Protein AF-0000000066242157 (afdb_homodimer)

Nearest PDB structures (foldseek):
  1evu-assembly1_B  TM=9.072E-01  e=3.079E-73  Homo sapiens
  1qrk-assembly1_A  TM=9.065E-01  e=4.797E-72  Homo sapiens
  8cte-assembly1_X  TM=8.719E-01  e=2.193E-64  Homo sapiens
  8csl-assembly1_X  TM=8.650E-01  e=8.212E-64  Homo sapiens
  7tw1-assembly1_E  TM=8.596E-01  e=1.092E-62  Homo sapiens

Secondary structure (DSSP, 8-state):
------SEEEEE--HHHHHHHTT-TTT-SSSEEEETTS-EEEEEEESSPPPTT-EEEEEEEETTTT-EEEEEBSS---TTS-EEEEEEETTEEEEEEE--TTPPPEEEEEEEEEE-TTS-EEEEEEEEEEEEE--TT-TTSTT----HHHHIIIII--EEEEEEEETTEEEEEEEE--TTSTTHHHHHHHHHHTSHHHHH-HHHHHHHTT-HHHHHHHHHHHHB-TTSS-SEEE--SS--TTS--GGG--BSHHHHHHHHHTTSPPEEEE-HHHHHHHHHHHHHHTT--EEEEEEEEEEE-SSSSSEEEEEE-TT--B---SSS--EEEEEEEEEEEEE--TTS-TT--EEEEE--S--SEETTEE----EEHHHHHHT-TTSTTTHHHHHHHHH-EEEEEEE-TTS-EEEEEEESSSSSEEEEEE-TTSSSEEE-HHHHSSPTT-HHHHHHHHHTT-------S------SEEEEEEE--PBTTS-EEEEEEEEE-SSS-EEEEEEEEEEEE-TT--EEEEEEEEEEEEEE-TT-EEEEEEEEPHHHHTTT--TT-EEEEEEEEE-TTSSS-EEEEEEEEPB----EEE--S-EETTS-EEEEEEEE--SSS-B-S-EEEEEETTTEEEEEEEPPS-B-TT-EEEEEEEE---S-EEEEEEEEEE-SS---EEEEEEEEEEP------------/------SEEEEE--HHHHHHHTT-TTT-SSSEEEETTS-EEEEEEESSPPPTT-EEEEEEEETTTT-EEEEEBSS---TTS-EEEEEEETTEEEEEEE--TTPPPEEEEEEEEEE-TTS-EEEEEEEEEEEEE--TT-TTSTT----HHHHIIIII--EEEEEEEETTEEEEEEEE--TTSTTHHHHHHHHHHTSHHHHH-HHHHHHHTT-HHHHHHHHHHHHB-TTSS-SEEE--SS--TTS--GGG--BSHHHHHHHHHTTSPPEEEE-HHHHHHHHHHHHHHTT--EEEEEEEEEEE-SSSSSEEEEEE-TT--B---SSS--EEEEEEEEEEEEE--TTS-TT--EEEEE--S--SEETTEE----EEHHHHHHT-TTSTTTHHHHHHHHH-EEEEEEE-TTS-EEEEEEESSSSSEEEEEE-TTSSSEEE-HHHHSSPTT-HHHHHHHHHTT-------S------SEEEEEEE--PBTTS-EEEEEEEEE-SSS-EEEEEEEEEEEE-TT--EEEEEEEEEEEEEE-TT-EEEEEEEEPHHHHTTT--TT-EEEEEEEEE-TTSSS-EEEEEEEEPB----EEE--S-EETTS-EEEEEEEE--SSS-B-S-EEEEEETTTEEEEEEEPPS-B-TT-EEEEEEEE---S-EEEEEEEEEE-SS---EEEEEEEEEE-------------

Radius of gyration: 39.19 Å; Cα contacts (8 Å, |Δi|>4): 3534; chains: 2; bounding box: 89×126×99 Å

pLDDT: mean 89.73, std 12.66, range [21.56, 98.94]

Organism: Pagrus major (NCBI:txid143350)

Sequence (1390 aa):
MASYKGLIVDVNGRSHENNLAHRTREIDRERLIVRRGQPFSITLQCSDSLPPKHHLELVLHLGKRDEVVIKVQKEHGARDKWWFNQQGAQDEILLTLHSPANAVIGHYRLAVLVMSPDGHIVERADKISFHMLFNPWCRDDMVYLPDESKLQEYVMNEDGVIYMGTWDYIRSIPWNYGQFEDYVMDICFEVLDNSPAALKNSEMDIEHRSDPVYVGRTITAMVNSNGDRGVLTGRWEEPYTDGVAPYRWTGSVPILQQWSKAGVRPVKYGQCWVFAAVACTVLRCLGIPTRPITNFASAHDVDGNLSVDFLLNERLESLDSRQRSDSSWNFHCWVESWMSREDLPEGNDGWQVLDPTPQELSDGEFCCGPCPVAAIKEGNLGVKYDAPFVFAEVNADTIYWIVQKDGQRRKITEDHASVGKNISTKSVYGNHREDVTLHYKYPEGSQKEREVYKKAGRRVTEPSNEIAEQGRLQLSIKHAQPVFGTDFDVIVEVKNEGGRDAHAQLTMLAMAVTYNSLRRGECQRKTISVTVPAHKAHKEVMRLHYDDYVRCVSEHHLIRVKALLDAPGENGPIMTVANIPLSTPELLVQVPGKAVVWEPLTAYVSFTNPLPVPLKGGVFTLEGAGLLSATQIHVNGAVAPSGKVSVKLSFSPMRTGVRKLLVDFDSDRLKDVKGVTTVVVHKKYRSLITGLHTDMASYKGLIVDVNGRSHENNLAHRTREIDRERLIVRRGQPFSITLQCSDSLPPKHHLELVLHLGKRDEVVIKVQKEHGARDKWWFNQQGAQDEILLTLHSPANAVIGHYRLAVLVMSPDGHIVERADKISFHMLFNPWCRDDMVYLPDESKLQEYVMNEDGVIYMGTWDYIRSIPWNYGQFEDYVMDICFEVLDNSPAALKNSEMDIEHRSDPVYVGRTITAMVNSNGDRGVLTGRWEEPYTDGVAPYRWTGSVPILQQWSKAGVRPVKYGQCWVFAAVACTVLRCLGIPTRPITNFASAHDVDGNLSVDFLLNERLESLDSRQRSDSSWNFHCWVESWMSREDLPEGNDGWQVLDPTPQELSDGEFCCGPCPVAAIKEGNLGVKYDAPFVFAEVNADTIYWIVQKDGQRRKITEDHASVGKNISTKSVYGNHREDVTLHYKYPEGSQKEREVYKKAGRRVTEPSNEIAEQGRLQLSIKHAQPVFGTDFDVIVEVKNEGGRDAHAQLTMLAMAVTYNSLRRGECQRKTISVTVPAHKAHKEVMRLHYDDYVRCVSEHHLIRVKALLDAPGENGPIMTVANIPLSTPELLVQVPGKAVVWEPLTAYVSFTNPLPVPLKGGVFTLEGAGLLSATQIHVNGAVAPSGKVSVKLSFSPMRTGVRKLLVDFDSDRLKDVKGVTTVVVHKKYRSLITGLHTD

InterPro domains:
  IPR001102 Transglutaminase, N-terminal [PF00868] (11-113)
  IPR002931 Transglutaminase-like [PF01841] (268-356)
  IPR002931 Transglutaminase-like [SM00460] (264-358)
  IPR008958 Transglutaminase, C-terminal [PF00927] (585-682)
  IPR013783 Immunoglobulin-like fold [G3DSA:2.60.40.10] (1-142)
  IPR013783 Immunoglobulin-like fold [G3DSA:2.60.40.10] (473-585)
  IPR013783 Immunoglobulin-like fold [G3DSA:2.60.40.10] (586-682)
  IPR013808 Transglutaminase, active site [PS00547] (270-287)
  IPR014756 Immunoglobulin E-set [SSF81296] (8-140)
  IPR023608 Protein-glutamine gamma-glutamyltransferase, animal [PIRSF000459] (10-684)
  IPR036238 Transglutaminase, C-terminal domain superfamily [SSF49309] (473-582)
  IPR036238 Transglutaminase, C-terminal domain superfamily [SSF49309] (585-683)
  IPR036985 Transglutaminase-like superfamily [G3DSA:3.90.260.10] (143-472)
  IPR038765 Papain-like cysteine peptidase superfamily [SSF54001] (141-459)
  IPR050779 Protein-glutamine gamma-glutamyltransferases [PTHR11590] (9-683)

Structure (mmCIF, N/CA/C/O backbone):
data_AF-0000000066242157-model_v1
#
loop_
_entity.id
_entity.type
_entity.pdbx_description
1 polymer 'Protein-glutamine gamma-glutamyltransferase 2'
#
loop_
_atom_site.group_PDB
_atom_site.id
_atom_site.type_symbol
_atom_site.label_atom_id
_atom_site.label_alt_id
_atom_site.label_comp_id
_atom_site.label_asym_id
_atom_site.label_entity_id
_atom_site.label_seq_id
_atom_site.pdbx_PDB_ins_code
_atom_site.Cartn_x
_atom_site.Cartn_y
_atom_site.Cartn_z
_atom_site.occupancy
_atom_site.B_iso_or_equiv
_atom_site.auth_seq_id
_atom_site.auth_comp_id
_atom_site.auth_asym_id
_atom_site.auth_atom_id
_atom_site.pdbx_PDB_model_num
ATOM 1 N N . MET A 1 1 ? -14.719 -34.969 39.375 1 22.05 1 MET A N 1
ATOM 2 C CA . MET A 1 1 ? -15.156 -33.875 38.5 1 22.05 1 MET A CA 1
ATOM 3 C C . MET A 1 1 ? -14.094 -33.594 37.438 1 22.05 1 MET A C 1
ATOM 5 O O . MET A 1 1 ? -13 -33.125 37.781 1 22.05 1 MET A O 1
ATOM 9 N N . ALA A 1 2 ? -13.969 -34.438 36.531 1 31.84 2 ALA A N 1
ATOM 10 C CA . ALA A 1 2 ? -12.969 -34.438 35.469 1 31.84 2 ALA A CA 1
ATOM 11 C C . ALA A 1 2 ? -12.805 -33.062 34.812 1 31.84 2 ALA A C 1
ATOM 13 O O . ALA A 1 2 ? -13.789 -32.469 34.375 1 31.84 2 ALA A O 1
ATOM 14 N N . SER A 1 3 ? -12.031 -32.219 35.188 1 35.94 3 SER A N 1
ATOM 15 C CA . SER A 1 3 ? -11.719 -30.859 34.781 1 35.94 3 SER A CA 1
ATOM 16 C C . SER A 1 3 ? -11.664 -30.719 33.281 1 35.94 3 SER A C 1
ATOM 18 O O . SER A 1 3 ? -10.859 -31.391 32.625 1 35.94 3 SER A O 1
ATOM 20 N N . TYR A 1 4 ? -12.711 -30.625 32.5 1 39.16 4 TYR A N 1
ATOM 21 C CA . TYR A 1 4 ? -12.977 -30.484 31.062 1 39.16 4 TYR A CA 1
ATOM 22 C C . TYR A 1 4 ? -12.07 -29.422 30.453 1 39.16 4 TYR A C 1
ATOM 24 O O . TYR A 1 4 ? -12.234 -28.219 30.719 1 39.16 4 TYR A O 1
ATOM 32 N N . LYS A 1 5 ? -10.859 -29.641 30.328 1 54.47 5 LYS A N 1
ATOM 33 C CA . LYS A 1 5 ? -9.945 -28.75 29.609 1 54.47 5 LYS A CA 1
ATOM 34 C C . LYS A 1 5 ? -10.438 -28.469 28.203 1 54.47 5 LYS A C 1
ATOM 36 O O . LYS A 1 5 ? -10.656 -29.391 27.422 1 54.47 5 LYS A O 1
ATOM 41 N N . GLY A 1 6 ? -11.172 -27.281 27.812 1 72.38 6 GLY A N 1
ATOM 42 C CA . GLY A 1 6 ? -11.781 -26.812 26.578 1 72.38 6 GLY A CA 1
ATOM 43 C C . GLY A 1 6 ? -10.914 -27.062 25.359 1 72.38 6 GLY A C 1
ATOM 44 O O . GLY A 1 6 ? -9.719 -27.312 25.484 1 72.38 6 GLY A O 1
ATOM 45 N N . LEU A 1 7 ? -11.523 -27.359 24.219 1 83.5 7 LEU A N 1
ATOM 46 C CA . LEU A 1 7 ? -10.859 -27.625 22.938 1 83.5 7 LEU A CA 1
ATOM 47 C C . LEU A 1 7 ? -9.891 -26.5 22.594 1 83.5 7 LEU A C 1
ATOM 49 O O . LEU A 1 7 ? -8.75 -26.75 22.203 1 83.5 7 LEU A O 1
ATOM 53 N N . ILE A 1 8 ? -10.312 -25.266 22.891 1 88.81 8 ILE A N 1
ATOM 54 C CA . ILE A 1 8 ? -9.477 -24.109 22.594 1 88.81 8 ILE A CA 1
ATOM 55 C C . ILE A 1 8 ? -8.672 -23.719 23.828 1 88.81 8 ILE A C 1
ATOM 57 O O . ILE A 1 8 ? -9.242 -23.25 24.812 1 88.81 8 ILE A O 1
ATOM 61 N N . VAL A 1 9 ? -7.379 -23.812 23.75 1 85.75 9 VAL A N 1
ATOM 62 C CA . VAL A 1 9 ? -6.496 -23.578 24.891 1 85.75 9 VAL A CA 1
ATOM 63 C C . VAL A 1 9 ? -6.035 -22.125 24.906 1 85.75 9 VAL A C 1
ATOM 65 O O . VAL A 1 9 ? -5.879 -21.531 25.969 1 85.75 9 VAL A O 1
ATOM 68 N N . ASP A 1 10 ? -5.738 -21.609 23.734 1 87.56 10 ASP A N 1
ATOM 69 C CA . ASP A 1 10 ? -5.234 -20.234 23.625 1 87.56 10 ASP A CA 1
ATOM 70 C C . ASP A 1 10 ? -5.586 -19.641 22.266 1 87.56 10 ASP A C 1
ATOM 72 O O . ASP A 1 10 ? -5.859 -20.359 21.297 1 87.56 10 ASP A O 1
ATOM 76 N N . VAL A 1 11 ? -5.77 -18.375 22.375 1 89.62 11 VAL A N 1
ATOM 77 C CA . VAL A 1 11 ? -6.02 -17.625 21.141 1 89.62 11 VAL A CA 1
ATOM 78 C C . VAL A 1 11 ? -4.941 -16.562 20.953 1 89.62 11 VAL A C 1
ATOM 80 O O . VAL A 1 11 ? -4.684 -15.766 21.844 1 89.62 11 VAL A O 1
ATOM 83 N N . ASN A 1 12 ? -4.242 -16.562 19.828 1 90.19 12 ASN A N 1
ATOM 84 C CA . ASN A 1 12 ? -3.205 -15.586 19.484 1 90.19 12 ASN A CA 1
ATOM 85 C C . ASN A 1 12 ? -3.635 -14.68 18.344 1 90.19 12 ASN A C 1
ATOM 87 O O . ASN A 1 12 ? -3.9 -15.148 17.234 1 90.19 12 ASN A O 1
ATOM 91 N N . GLY A 1 13 ? -3.668 -13.406 18.609 1 92.5 13 GLY A N 1
ATOM 92 C CA . GLY A 1 13 ? -4.098 -12.438 17.609 1 92.5 13 GLY A CA 1
ATOM 93 C C . GLY A 1 13 ? -3.043 -12.172 16.547 1 92.5 13 GLY A C 1
ATOM 94 O O . GLY A 1 13 ? -3.324 -11.523 15.539 1 92.5 13 GLY A O 1
ATOM 95 N N . ARG A 1 14 ? -1.891 -12.711 16.703 1 92.25 14 ARG A N 1
ATOM 96 C CA . ARG A 1 14 ? -0.788 -12.523 15.766 1 92.25 14 ARG A CA 1
ATOM 97 C C . ARG A 1 14 ? -0.559 -11.039 15.492 1 92.25 14 ARG A C 1
ATOM 99 O O . ARG A 1 14 ? -0.456 -10.625 14.328 1 92.25 14 ARG A O 1
ATOM 106 N N . SER A 1 15 ? -0.552 -10.25 16.516 1 93.94 15 SER A N 1
ATOM 107 C CA . SER A 1 15 ? -0.521 -8.789 16.422 1 93.94 15 SER A CA 1
ATOM 108 C C . SER A 1 15 ? 0.743 -8.312 15.711 1 93.94 15 SER A C 1
ATOM 110 O O . SER A 1 15 ? 0.701 -7.355 14.938 1 93.94 15 SER A O 1
ATOM 112 N N . HIS A 1 16 ? 1.865 -8.945 15.898 1 90.06 16 HIS A N 1
ATOM 113 C CA . HIS A 1 16 ? 3.113 -8.492 15.297 1 90.06 16 HIS A CA 1
ATOM 114 C C . HIS A 1 16 ? 3.049 -8.578 13.773 1 90.06 16 HIS A C 1
ATOM 116 O O . HIS A 1 16 ? 3.463 -7.648 13.078 1 90.06 16 HIS A O 1
ATOM 122 N N . GLU A 1 17 ? 2.512 -9.688 13.305 1 88.69 17 GLU A N 1
ATOM 123 C CA . GLU A 1 17 ? 2.424 -9.898 11.859 1 88.69 17 GLU A CA 1
ATOM 124 C C . GLU A 1 17 ? 1.304 -9.055 11.25 1 88.69 17 GLU A C 1
ATOM 126 O O . GLU A 1 17 ? 1.502 -8.398 10.227 1 88.69 17 GLU A O 1
ATOM 131 N N . ASN A 1 18 ? 0.165 -9.109 11.898 1 94.06 18 ASN A N 1
ATOM 132 C CA . ASN A 1 18 ? -0.991 -8.383 11.383 1 94.06 18 ASN A CA 1
ATOM 133 C C . ASN A 1 18 ? -0.751 -6.871 11.391 1 94.06 18 ASN A C 1
ATOM 135 O O . ASN A 1 18 ? -1.055 -6.188 10.414 1 94.06 18 ASN A O 1
ATOM 139 N N . ASN A 1 19 ? -0.19 -6.355 12.492 1 95.88 19 ASN A N 1
ATOM 140 C CA . ASN A 1 19 ? 0.022 -4.918 12.602 1 95.88 19 ASN A CA 1
ATOM 141 C C . ASN A 1 19 ? 1.02 -4.422 11.555 1 95.88 19 ASN A C 1
ATOM 143 O O . ASN A 1 19 ? 0.896 -3.301 11.055 1 95.88 19 ASN A O 1
ATOM 147 N N . LEU A 1 20 ? 2.008 -5.234 11.352 1 90.38 20 LEU A N 1
ATOM 148 C CA . LEU A 1 20 ? 2.967 -4.887 10.312 1 90.38 20 LEU A CA 1
ATOM 149 C C . LEU A 1 20 ? 2.287 -4.812 8.945 1 90.38 20 LEU A C 1
ATOM 151 O O . LEU A 1 20 ? 2.455 -3.834 8.219 1 90.38 20 LEU A O 1
ATOM 155 N N . ALA A 1 21 ? 1.48 -5.809 8.664 1 89.38 21 ALA A N 1
ATOM 156 C CA . ALA A 1 21 ? 0.808 -5.879 7.367 1 89.38 21 ALA A CA 1
ATOM 157 C C . ALA A 1 21 ? -0.203 -4.746 7.211 1 89.38 21 ALA A C 1
ATOM 159 O O . ALA A 1 21 ? -0.418 -4.246 6.105 1 89.38 21 ALA A O 1
ATOM 160 N N . HIS A 1 22 ? -0.773 -4.316 8.305 1 95 22 HIS A N 1
ATOM 161 C CA . HIS A 1 22 ? -1.831 -3.312 8.289 1 95 22 HIS A CA 1
ATOM 162 C C . HIS A 1 22 ? -1.271 -1.92 8.555 1 95 22 HIS A C 1
ATOM 164 O O . HIS A 1 22 ? -2.029 -0.953 8.664 1 95 22 HIS A O 1
ATOM 170 N N . ARG A 1 23 ? 0.067 -1.763 8.672 1 93.25 23 ARG A N 1
ATOM 171 C CA . ARG A 1 23 ? 0.747 -0.489 8.891 1 93.25 23 ARG A CA 1
ATOM 172 C C . ARG A 1 23 ? 0.278 0.172 10.18 1 93.25 23 ARG A C 1
ATOM 174 O O . ARG A 1 23 ? -0.032 1.365 10.195 1 93.25 23 ARG A O 1
ATOM 181 N N . THR A 1 24 ? 0.103 -0.595 11.203 1 97 24 THR A N 1
ATOM 182 C CA . THR A 1 24 ? -0.318 -0.078 12.5 1 97 24 THR A CA 1
ATOM 183 C C . THR A 1 24 ? 0.692 -0.448 13.586 1 97 24 THR A C 1
ATOM 185 O O . THR A 1 24 ? 0.427 -0.269 14.773 1 97 24 THR A O 1
ATOM 188 N N . ARG A 1 25 ? 1.852 -0.938 13.188 1 93.5 25 ARG A N 1
ATOM 189 C CA . ARG A 1 25 ? 2.867 -1.398 14.133 1 93.5 25 ARG A CA 1
ATOM 190 C C . ARG A 1 25 ? 3.322 -0.263 15.039 1 93.5 25 ARG A C 1
ATOM 192 O O . ARG A 1 25 ? 3.625 -0.486 16.219 1 93.5 25 ARG A O 1
ATOM 199 N N . GLU A 1 26 ? 3.344 0.993 14.523 1 93.19 26 GLU A N 1
ATOM 200 C CA . GLU A 1 26 ? 3.814 2.139 15.297 1 93.19 26 GLU A CA 1
ATOM 201 C C . GLU A 1 26 ? 2.809 2.527 16.375 1 93.19 26 GLU A C 1
ATOM 203 O O . GLU A 1 26 ? 3.162 3.197 17.344 1 93.19 26 GLU A O 1
ATOM 208 N N . ILE A 1 27 ? 1.578 2.152 16.172 1 96.31 27 ILE A N 1
ATOM 209 C CA . ILE A 1 27 ? 0.554 2.484 17.156 1 96.31 27 ILE A CA 1
ATOM 210 C C . ILE A 1 27 ? 0.722 1.602 18.391 1 96.31 27 ILE A C 1
ATOM 212 O O . ILE A 1 27 ? 0.689 2.092 19.531 1 96.31 27 ILE A O 1
ATOM 216 N N . ASP A 1 28 ? 0.834 0.31 18.078 1 93.19 28 ASP A N 1
ATOM 217 C CA . ASP A 1 28 ? 1.009 -0.687 19.125 1 93.19 28 ASP A CA 1
ATOM 218 C C . ASP A 1 28 ? 1.518 -2.008 18.562 1 93.19 28 ASP A C 1
ATOM 220 O O . ASP A 1 28 ? 1.103 -2.42 17.469 1 93.19 28 ASP A O 1
ATOM 224 N N . ARG A 1 29 ? 2.35 -2.711 19.234 1 87.81 29 ARG A N 1
ATOM 225 C CA . ARG A 1 29 ? 2.891 -3.971 18.75 1 87.81 29 ARG A CA 1
ATOM 226 C C . ARG A 1 29 ? 2.18 -5.16 19.375 1 87.81 29 ARG A C 1
ATOM 228 O O . ARG A 1 29 ? 2.111 -6.238 18.781 1 87.81 29 ARG A O 1
ATOM 235 N N . GLU A 1 30 ? 1.648 -4.941 20.562 1 91.69 30 GLU A N 1
ATOM 236 C CA . GLU A 1 30 ? 1.083 -6.059 21.312 1 91.69 30 GLU A CA 1
ATOM 237 C C . GLU A 1 30 ? -0.417 -6.184 21.062 1 91.69 30 GLU A C 1
ATOM 239 O O . GLU A 1 30 ? -0.933 -7.293 20.906 1 91.69 30 GLU A O 1
ATOM 244 N N . ARG A 1 31 ? -1.095 -5.18 21.016 1 95.81 31 ARG A N 1
ATOM 245 C CA . ARG A 1 31 ? -2.523 -5.215 20.719 1 95.81 31 ARG A CA 1
ATOM 246 C C . ARG A 1 31 ? -2.775 -5.305 19.219 1 95.81 31 ARG A C 1
ATOM 248 O O . ARG A 1 31 ? -2.082 -4.66 18.422 1 95.81 31 ARG A O 1
ATOM 255 N N . LEU A 1 32 ? -3.764 -6.02 18.891 1 97.25 32 LEU A N 1
ATOM 256 C CA . LEU A 1 32 ? -4.102 -6.199 17.484 1 97.25 32 LEU A CA 1
ATOM 257 C C . LEU A 1 32 ? -4.871 -4.996 16.953 1 97.25 32 LEU A C 1
ATOM 259 O O . LEU A 1 32 ? -5.941 -4.664 17.469 1 97.25 32 LEU A O 1
ATOM 263 N N . ILE A 1 33 ? -4.324 -4.301 16.016 1 98.44 33 ILE A N 1
ATOM 264 C CA . ILE A 1 33 ? -4.938 -3.16 15.336 1 98.44 33 ILE A CA 1
ATOM 265 C C . ILE A 1 33 ? -4.914 -3.383 13.828 1 98.44 33 ILE A C 1
ATOM 267 O O . ILE A 1 33 ? -3.842 -3.48 13.227 1 98.44 33 ILE A O 1
ATOM 271 N N . VAL A 1 34 ? -6.098 -3.439 13.219 1 98.06 34 VAL A N 1
ATOM 272 C CA . VAL A 1 34 ? -6.16 -3.783 11.805 1 98.06 34 VAL A CA 1
ATOM 273 C C . VAL A 1 34 ? -6.941 -2.713 11.047 1 98.06 34 VAL A C 1
ATOM 275 O O . VAL A 1 34 ? -7.621 -1.884 11.656 1 98.06 34 VAL A O 1
ATOM 278 N N . ARG A 1 35 ? -6.723 -2.672 9.789 1 98.19 35 ARG A N 1
ATOM 279 C CA . ARG A 1 35 ? -7.457 -1.769 8.914 1 98.19 35 ARG A CA 1
ATOM 280 C C . ARG A 1 35 ? -8.516 -2.521 8.117 1 98.19 35 ARG A C 1
ATOM 282 O O . ARG A 1 35 ? -8.281 -3.648 7.668 1 98.19 35 ARG A O 1
ATOM 289 N N . ARG A 1 36 ? -9.664 -1.933 7.988 1 97.69 36 ARG A N 1
ATOM 290 C CA . ARG A 1 36 ? -10.812 -2.58 7.371 1 97.69 36 ARG A CA 1
ATOM 291 C C . ARG A 1 36 ? -10.547 -2.881 5.898 1 97.69 36 ARG A C 1
ATOM 293 O O . ARG A 1 36 ? -9.734 -2.209 5.262 1 97.69 36 ARG A O 1
ATOM 300 N N . GLY A 1 37 ? -11.234 -3.875 5.359 1 94.44 37 GLY A N 1
ATOM 301 C CA . GLY A 1 37 ? -11.109 -4.25 3.961 1 94.44 37 GLY A CA 1
ATOM 302 C C . GLY A 1 37 ? -9.867 -5.078 3.672 1 94.44 37 GLY A C 1
ATOM 303 O O . GLY A 1 37 ? -9.648 -5.496 2.533 1 94.44 37 GLY A O 1
ATOM 304 N N . GLN A 1 38 ? -9.039 -5.305 4.57 1 93.44 38 GLN A N 1
ATOM 305 C CA . GLN A 1 38 ? -7.828 -6.109 4.453 1 93.44 38 GLN A CA 1
ATOM 306 C C . GLN A 1 38 ? -7.867 -7.301 5.406 1 93.44 38 GLN A C 1
ATOM 308 O O . GLN A 1 38 ? -8.148 -7.145 6.594 1 93.44 38 GLN A O 1
ATOM 313 N N . PRO A 1 39 ? -7.68 -8.523 4.914 1 91.88 39 PRO A N 1
ATOM 314 C CA . PRO A 1 39 ? -7.766 -9.711 5.766 1 91.88 39 PRO A CA 1
ATOM 315 C C . PRO A 1 39 ? -6.664 -9.758 6.82 1 91.88 39 PRO A C 1
ATOM 317 O O . PRO A 1 39 ? -5.594 -9.18 6.625 1 91.88 39 PRO A O 1
ATOM 320 N N . PHE A 1 40 ? -6.891 -10.406 7.91 1 93.88 40 PHE A N 1
ATOM 321 C CA . PHE A 1 40 ? -5.91 -10.664 8.961 1 93.88 40 PHE A CA 1
ATOM 322 C C . PHE A 1 40 ? -6.133 -12.039 9.578 1 93.88 40 PHE A C 1
ATOM 324 O O . PHE A 1 40 ? -7.223 -12.602 9.484 1 93.88 40 PHE A O 1
ATOM 331 N N . SER A 1 41 ? -5.121 -12.586 10.211 1 92.5 41 SER A N 1
ATOM 332 C CA . SER A 1 41 ? -5.176 -13.969 10.672 1 92.5 41 SER A CA 1
ATOM 333 C C . SER A 1 41 ? -5.023 -14.062 12.188 1 92.5 41 SER A C 1
ATOM 335 O O . SER A 1 41 ? -4.262 -13.297 12.781 1 92.5 41 SER A O 1
ATOM 337 N N . ILE A 1 42 ? -5.754 -14.953 12.734 1 93.75 42 ILE A N 1
ATOM 338 C CA . ILE A 1 42 ? -5.648 -15.305 14.148 1 93.75 42 ILE A CA 1
ATOM 339 C C . ILE A 1 42 ? -5.434 -16.812 14.281 1 93.75 42 ILE A C 1
ATOM 341 O O . ILE A 1 42 ? -5.879 -17.594 13.43 1 93.75 42 ILE A O 1
ATOM 345 N N . THR A 1 43 ? -4.715 -17.203 15.289 1 92.25 43 THR A N 1
ATOM 346 C CA . THR A 1 43 ? -4.469 -18.625 15.5 1 92.25 43 THR A CA 1
ATOM 347 C C . THR A 1 43 ? -5.152 -19.109 16.766 1 92.25 43 THR A C 1
ATOM 349 O O . THR A 1 43 ? -5.086 -18.453 17.812 1 92.25 43 THR A O 1
ATOM 352 N N . LEU A 1 44 ? -5.812 -20.25 16.656 1 91.75 44 LEU A N 1
ATOM 353 C CA . LEU A 1 44 ? -6.395 -20.938 17.812 1 91.75 44 LEU A CA 1
ATOM 354 C C . LEU A 1 44 ? -5.547 -22.141 18.203 1 91.75 44 LEU A C 1
ATOM 356 O O . LEU A 1 44 ? -5.305 -23.031 17.391 1 91.75 44 LEU A O 1
ATOM 360 N N . GLN A 1 45 ? -5.066 -22.094 19.391 1 88.31 45 GLN A N 1
ATOM 361 C CA . GLN A 1 45 ? -4.398 -23.281 19.922 1 88.31 45 GLN A CA 1
ATOM 362 C C . GLN A 1 45 ? -5.406 -24.281 20.453 1 88.31 45 GLN A C 1
ATOM 364 O O . GLN A 1 45 ? -6.242 -23.953 21.297 1 88.31 45 GLN A O 1
ATOM 369 N N . CYS A 1 46 ? -5.344 -25.469 19.844 1 86.5 46 CYS A N 1
ATOM 370 C CA . CYS A 1 46 ? -6.309 -26.484 20.234 1 86.5 46 CYS A CA 1
ATOM 371 C C . CYS A 1 46 ? -5.621 -27.656 20.922 1 86.5 46 CYS A C 1
ATOM 373 O O . CYS A 1 46 ? -4.477 -27.984 20.609 1 86.5 46 CYS A O 1
ATOM 375 N N . SER A 1 47 ? -6.289 -28.203 21.969 1 83 47 SER A N 1
ATOM 376 C CA . SER A 1 47 ? -5.789 -29.391 22.656 1 83 47 SER A CA 1
ATOM 377 C C . SER A 1 47 ? -5.961 -30.625 21.781 1 83 47 SER A C 1
ATOM 379 O O . SER A 1 47 ? -5.152 -31.562 21.859 1 83 47 SER A O 1
ATOM 381 N N . ASP A 1 48 ? -7.023 -30.547 21.078 1 79.88 48 ASP A N 1
ATOM 382 C CA . ASP A 1 48 ? -7.355 -31.656 20.172 1 79.88 48 ASP A CA 1
ATOM 383 C C . ASP A 1 48 ? -7.988 -31.141 18.875 1 79.88 48 ASP A C 1
ATOM 385 O O . ASP A 1 48 ? -8.305 -29.953 18.766 1 79.88 48 ASP A O 1
ATOM 389 N N . SER A 1 49 ? -8.008 -32.062 17.922 1 78.12 49 SER A N 1
ATOM 390 C CA . SER A 1 49 ? -8.695 -31.703 16.688 1 78.12 49 SER A CA 1
ATOM 391 C C . SER A 1 49 ? -10.188 -31.5 16.922 1 78.12 49 SER A C 1
ATOM 393 O O . SER A 1 49 ? -10.75 -32.062 17.875 1 78.12 49 SER A O 1
ATOM 395 N N . LEU A 1 50 ? -10.734 -30.703 16.094 1 80.94 50 LEU A N 1
ATOM 396 C CA . LEU A 1 50 ? -12.18 -30.516 16.156 1 80.94 50 LEU A CA 1
ATOM 397 C C . LEU A 1 50 ? -12.914 -31.844 15.969 1 80.94 50 LEU A C 1
ATOM 399 O O . LEU A 1 50 ? -12.617 -32.594 15.039 1 80.94 50 LEU A O 1
ATOM 403 N N . PRO A 1 51 ? -13.781 -32.031 16.938 1 80.06 51 PRO A N 1
ATOM 404 C CA . PRO A 1 51 ? -14.555 -33.281 16.75 1 80.06 51 PRO A CA 1
ATOM 405 C C . PRO A 1 51 ? -15.273 -33.344 15.414 1 80.06 51 PRO A C 1
ATOM 407 O O . PRO A 1 51 ? -15.625 -32.281 14.852 1 80.06 51 PRO A O 1
ATOM 410 N N . PRO A 1 52 ? -15.438 -34.531 14.945 1 81.56 52 PRO A N 1
ATOM 411 C CA . PRO A 1 52 ? -16.078 -34.656 13.641 1 81.56 52 PRO A CA 1
ATOM 412 C C . PRO A 1 52 ? -17.422 -33.938 13.562 1 81.56 52 PRO A C 1
ATOM 414 O O . PRO A 1 52 ? -18.219 -34 14.508 1 81.56 52 PRO A O 1
ATOM 417 N N . LYS A 1 53 ? -17.781 -33.188 12.531 1 85.56 53 LYS A N 1
ATOM 418 C CA . LYS A 1 53 ? -19.016 -32.5 12.172 1 85.56 53 LYS A CA 1
ATOM 419 C C . LYS A 1 53 ? -19.188 -31.219 13.008 1 85.56 53 LYS A C 1
ATOM 421 O O . LYS A 1 53 ? -20.188 -30.516 12.859 1 85.56 53 LYS A O 1
ATOM 426 N N . HIS A 1 54 ? -18.281 -31.062 13.969 1 87.5 54 HIS A N 1
ATOM 427 C CA . HIS A 1 54 ? -18.297 -29.797 14.672 1 87.5 54 HIS A CA 1
ATOM 428 C C . HIS A 1 54 ? -17.719 -28.672 13.805 1 87.5 54 HIS A C 1
ATOM 430 O O . HIS A 1 54 ? -16.953 -28.938 12.867 1 87.5 54 HIS A O 1
ATOM 436 N N . HIS A 1 55 ? -18.234 -27.516 13.906 1 89.31 55 HIS A N 1
ATOM 437 C CA . HIS A 1 55 ? -17.734 -26.406 13.125 1 89.31 55 HIS A CA 1
ATOM 438 C C . HIS A 1 55 ? -17.578 -25.156 13.984 1 89.31 55 HIS A C 1
ATOM 440 O O . HIS A 1 55 ? -18.078 -25.109 15.109 1 89.31 55 HIS A O 1
ATOM 446 N N . LEU A 1 56 ? -16.875 -24.25 13.516 1 91.5 56 LEU A N 1
ATOM 447 C CA . LEU A 1 56 ? -16.641 -23 14.234 1 91.5 56 LEU A CA 1
ATOM 448 C C . LEU A 1 56 ? -17.578 -21.906 13.75 1 91.5 56 LEU A C 1
ATOM 450 O O . LEU A 1 56 ? -17.891 -21.828 12.562 1 91.5 56 LEU A O 1
ATOM 454 N N . GLU A 1 57 ? -18.094 -21.141 14.625 1 92.75 57 GLU A N 1
ATOM 455 C CA . GLU A 1 57 ? -18.781 -19.875 14.344 1 92.75 57 GLU A CA 1
ATOM 456 C C . GLU A 1 57 ? -18.078 -18.703 15.023 1 92.75 57 GLU A C 1
ATOM 458 O O . GLU A 1 57 ? -17.578 -18.844 16.141 1 92.75 57 GLU A O 1
ATOM 463 N N . LEU A 1 58 ? -18 -17.641 14.289 1 94.25 58 LEU A N 1
ATOM 464 C CA . LEU A 1 58 ? -17.359 -16.453 14.82 1 94.25 58 LEU A CA 1
ATOM 465 C C . LEU A 1 58 ? -18.391 -15.328 14.992 1 94.25 58 LEU A C 1
ATOM 467 O O . LEU A 1 58 ? -19.234 -15.109 14.117 1 94.25 58 LEU A O 1
ATOM 471 N N . VAL A 1 59 ? -18.375 -14.68 16.125 1 95.38 59 VAL A N 1
ATOM 472 C CA . VAL A 1 59 ? -19.25 -13.555 16.422 1 95.38 59 VAL A CA 1
ATOM 473 C C . VAL A 1 59 ? -18.422 -12.352 16.859 1 95.38 59 VAL A C 1
ATOM 475 O O . VAL A 1 59 ? -17.562 -12.469 17.734 1 95.38 59 VAL A O 1
ATOM 478 N N . LEU A 1 60 ? -18.672 -11.25 16.25 1 96.06 60 LEU A N 1
ATOM 479 C CA . LEU A 1 60 ? -18 -10.008 16.594 1 96.06 60 LEU A CA 1
ATOM 480 C C . LEU A 1 60 ? -18.906 -9.109 17.438 1 96.06 60 LEU A C 1
ATOM 482 O O . LEU A 1 60 ? -20.094 -8.953 17.125 1 96.06 60 LEU A O 1
ATOM 486 N N . HIS A 1 61 ? -18.359 -8.641 18.469 1 95.75 61 HIS A N 1
ATOM 487 C CA . HIS A 1 61 ? -19.016 -7.652 19.312 1 95.75 61 HIS A CA 1
ATOM 488 C C . HIS A 1 61 ? -18.344 -6.293 19.203 1 95.75 61 HIS A C 1
ATOM 490 O O . HIS A 1 61 ? -17.125 -6.191 19.312 1 95.75 61 HIS A O 1
ATOM 496 N N . LEU A 1 62 ? -19.141 -5.301 18.938 1 94.81 62 LEU A N 1
ATOM 497 C CA . LEU A 1 62 ? -18.625 -3.951 18.781 1 94.81 62 LEU A CA 1
ATOM 498 C C . LEU A 1 62 ? -19.172 -3.021 19.859 1 94.81 62 LEU A C 1
ATOM 500 O O . LEU A 1 62 ? -20.391 -3.021 20.109 1 94.81 62 LEU A O 1
ATOM 504 N N . GLY A 1 63 ? -18.344 -2.254 20.469 1 88.94 63 GLY A N 1
ATOM 505 C CA . GLY A 1 63 ? -18.734 -1.333 21.516 1 88.94 63 GLY A CA 1
ATOM 506 C C . GLY A 1 63 ? -18.391 -1.832 22.906 1 88.94 63 GLY A C 1
ATOM 507 O O . GLY A 1 63 ? -18.203 -3.033 23.109 1 88.94 63 GLY A O 1
ATOM 508 N N . LYS A 1 64 ? -18.328 -1.001 23.828 1 83.62 64 LYS A N 1
ATOM 509 C CA . LYS A 1 64 ? -17.984 -1.343 25.203 1 83.62 64 LYS A CA 1
ATOM 510 C C . LYS A 1 64 ? -19.047 -2.24 25.844 1 83.62 64 LYS A C 1
ATOM 512 O O . LYS A 1 64 ? -18.734 -3.084 26.672 1 83.62 64 LYS A O 1
ATOM 517 N N . ARG A 1 65 ? -20.297 -2.148 25.391 1 85.81 65 ARG A N 1
ATOM 518 C CA . ARG A 1 65 ? -21.391 -2.928 25.938 1 85.81 65 ARG A CA 1
ATOM 519 C C . ARG A 1 65 ? -21.922 -3.928 24.906 1 85.81 65 ARG A C 1
ATOM 521 O O . ARG A 1 65 ? -23.078 -4.34 24.969 1 85.81 65 ARG A O 1
ATOM 528 N N . ASP A 1 66 ? -21.109 -4.145 23.922 1 87.62 66 ASP A N 1
ATOM 529 C CA . ASP A 1 66 ? -21.5 -5.055 22.844 1 87.62 66 ASP A CA 1
ATOM 530 C C . ASP A 1 66 ? -22.766 -4.574 22.141 1 87.62 66 ASP A C 1
ATOM 532 O O . ASP A 1 66 ? -23.703 -5.352 21.938 1 87.62 66 ASP A O 1
ATOM 536 N N . GLU A 1 67 ? -22.828 -3.342 21.844 1 85.88 67 GLU A N 1
ATOM 537 C CA . GLU A 1 67 ? -23.984 -2.695 21.266 1 85.88 67 GLU A CA 1
ATOM 538 C C . GLU A 1 67 ? -24.344 -3.318 19.906 1 85.88 67 GLU A C 1
ATOM 540 O O . GLU A 1 67 ? -25.516 -3.48 19.594 1 85.88 67 GLU A O 1
ATOM 545 N N . VAL A 1 68 ? -23.312 -3.631 19.188 1 88.06 68 VAL A N 1
ATOM 546 C CA . VAL A 1 68 ? -23.516 -4.184 17.859 1 88.06 68 VAL A CA 1
ATOM 547 C C . VAL A 1 68 ? -22.906 -5.586 17.781 1 88.06 68 VAL A C 1
ATOM 549 O O . VAL A 1 68 ? -21.781 -5.809 18.203 1 88.06 68 VAL A O 1
ATOM 552 N N . VAL A 1 69 ? -23.688 -6.527 17.297 1 93.56 69 VAL A N 1
ATOM 553 C CA . VAL A 1 69 ? -23.25 -7.914 17.172 1 93.56 69 VAL A CA 1
ATOM 554 C C . VAL A 1 69 ? -23.281 -8.32 15.695 1 93.56 69 VAL A C 1
ATOM 556 O O . VAL A 1 69 ? -24.266 -8.117 15 1 93.56 69 VAL A O 1
ATOM 559 N N . ILE A 1 70 ? -22.156 -8.836 15.227 1 92.81 70 ILE A N 1
ATOM 560 C CA . ILE A 1 70 ? -22.031 -9.234 13.828 1 92.81 70 ILE A CA 1
ATOM 561 C C . ILE A 1 70 ? -21.656 -10.711 13.75 1 92.81 70 ILE A C 1
ATOM 563 O O . ILE A 1 70 ? -20.656 -11.141 14.328 1 92.81 70 ILE A O 1
ATOM 567 N N . LYS A 1 71 ? -22.375 -11.469 13.062 1 91.31 71 LYS A N 1
ATOM 568 C CA . LYS A 1 71 ? -22.031 -12.859 12.781 1 91.31 71 LYS A CA 1
ATOM 569 C C . LYS A 1 71 ? -21.141 -12.961 11.547 1 91.31 71 LYS A C 1
ATOM 571 O O . LYS A 1 71 ? -21.469 -12.422 10.492 1 91.31 71 LYS A O 1
ATOM 576 N N . VAL A 1 72 ? -20 -13.648 11.688 1 91.44 72 VAL A N 1
ATOM 577 C CA . VAL A 1 72 ? -19.047 -13.797 10.594 1 91.44 72 VAL A CA 1
ATOM 578 C C . VAL A 1 72 ? -19.406 -15.031 9.766 1 91.44 72 VAL A C 1
ATOM 580 O O . VAL A 1 72 ? -19.578 -16.125 10.312 1 91.44 72 VAL A O 1
ATOM 583 N N . GLN A 1 73 ? -19.406 -14.938 8.477 1 85.69 73 GLN A N 1
ATOM 584 C CA . GLN A 1 73 ? -19.812 -16.031 7.602 1 85.69 73 GLN A CA 1
ATOM 585 C C . GLN A 1 73 ? -18.641 -16.984 7.32 1 85.69 73 GLN A C 1
ATOM 587 O O . GLN A 1 73 ? -17.484 -16.562 7.375 1 85.69 73 GLN A O 1
ATOM 592 N N . LYS A 1 74 ? -18.797 -18.344 7.016 1 77.62 74 LYS A N 1
ATOM 593 C CA . LYS A 1 74 ? -17.766 -19.359 6.793 1 77.62 74 LYS A CA 1
ATOM 594 C C . LYS A 1 74 ? -17.25 -19.312 5.359 1 77.62 74 LYS A C 1
ATOM 596 O O . LYS A 1 74 ? -16.141 -19.766 5.082 1 77.62 74 LYS A O 1
ATOM 601 N N . GLU A 1 75 ? -17.891 -18.859 4.512 1 69.88 75 GLU A N 1
ATOM 602 C CA . GLU A 1 75 ?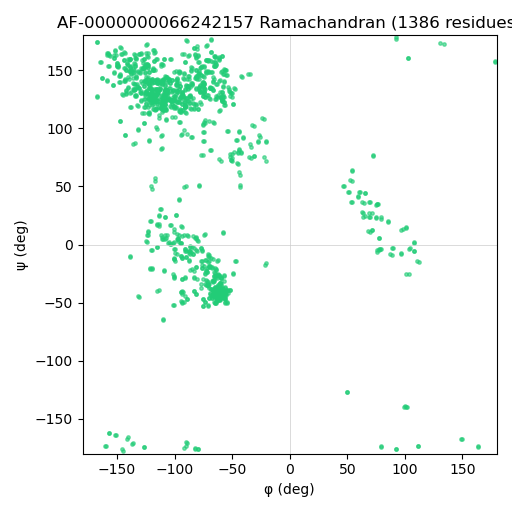 -17.328 -18.891 3.166 1 69.88 75 GLU A CA 1
ATOM 603 C C . GLU A 1 75 ? -17.594 -17.578 2.434 1 69.88 75 GLU A C 1
ATOM 605 O O . GLU A 1 75 ? -18.375 -16.75 2.895 1 69.88 75 GLU A O 1
ATOM 610 N N . HIS A 1 76 ? -16.656 -17.5 1.385 1 63.53 76 HIS A N 1
ATOM 611 C CA . HIS A 1 76 ? -16.625 -16.25 0.624 1 63.53 76 HIS A CA 1
ATOM 612 C C . HIS A 1 76 ? -18.031 -15.734 0.363 1 63.53 76 HIS A C 1
ATOM 614 O O . HIS A 1 76 ? -18.859 -16.438 -0.226 1 63.53 76 HIS A O 1
ATOM 620 N N . GLY A 1 77 ? -18.438 -14.898 1.277 1 59.25 77 GLY A N 1
ATOM 621 C CA . GLY A 1 77 ? -19.75 -14.281 1.156 1 59.25 77 GLY A CA 1
ATOM 622 C C . GLY A 1 77 ? -19.766 -13.07 0.25 1 59.25 77 GLY A C 1
ATOM 623 O O . GLY A 1 77 ? -18.766 -12.773 -0.415 1 59.25 77 GLY A O 1
ATOM 624 N N . ALA A 1 78 ? -20.844 -12.461 0.19 1 60.53 78 ALA A N 1
ATOM 625 C CA . ALA A 1 78 ? -21.109 -11.227 -0.542 1 60.53 78 ALA A CA 1
ATOM 626 C C . ALA A 1 78 ? -20.141 -10.125 -0.124 1 60.53 78 ALA A C 1
ATOM 628 O O . ALA A 1 78 ? -19.562 -10.172 0.966 1 60.53 78 ALA A O 1
ATOM 629 N N . ARG A 1 79 ? -19.75 -9.266 -0.991 1 67.06 79 ARG A N 1
ATOM 630 C CA . ARG A 1 79 ? -18.797 -8.164 -0.888 1 67.06 79 ARG A CA 1
ATOM 631 C C . ARG A 1 79 ? -19.062 -7.328 0.362 1 67.06 79 ARG A C 1
ATOM 633 O O . ARG A 1 79 ? -18.141 -6.75 0.934 1 67.06 79 ARG A O 1
ATOM 640 N N . ASP A 1 80 ? -20.094 -7.434 0.992 1 79.38 80 ASP A N 1
ATOM 641 C CA . ASP A 1 80 ? -20.422 -6.461 2.031 1 79.38 80 ASP A CA 1
ATOM 642 C C . ASP A 1 80 ? -20.594 -7.141 3.387 1 79.38 80 ASP A C 1
ATOM 644 O O . ASP A 1 80 ? -21.172 -6.566 4.309 1 79.38 80 ASP A O 1
ATOM 648 N N . LYS A 1 81 ? -20.031 -8.336 3.51 1 88.94 81 LYS A N 1
ATOM 649 C CA . LYS A 1 81 ? -20.203 -9.023 4.785 1 88.94 81 LYS A CA 1
ATOM 650 C C . LYS A 1 81 ? -18.875 -9.617 5.273 1 88.94 81 LYS A C 1
ATOM 652 O O . LYS A 1 81 ? -17.969 -9.867 4.473 1 88.94 81 LYS A O 1
ATOM 657 N N . TRP A 1 82 ? -18.859 -9.742 6.645 1 93.62 82 TRP A N 1
ATOM 658 C CA . TRP A 1 82 ? -17.719 -10.414 7.262 1 93.62 82 TRP A CA 1
ATOM 659 C C . TRP A 1 82 ? -17.719 -11.906 6.938 1 93.62 82 TRP A C 1
ATOM 661 O O . TRP A 1 82 ? -18.781 -12.539 6.922 1 93.62 82 TRP A O 1
ATOM 671 N N . TRP A 1 83 ? -16.594 -12.391 6.602 1 92.81 83 TRP A N 1
ATOM 672 C CA . TRP A 1 83 ? -16.469 -13.836 6.438 1 92.81 83 TRP A CA 1
ATOM 673 C C . TRP A 1 83 ? -15.086 -14.312 6.852 1 92.81 83 TRP A C 1
ATOM 675 O O . TRP A 1 83 ? -14.211 -13.5 7.156 1 92.81 83 TRP A O 1
ATOM 685 N N . PHE A 1 84 ? -14.922 -15.625 7.074 1 91.44 84 PHE A N 1
ATOM 686 C CA . PHE A 1 84 ? -13.625 -16.156 7.477 1 91.44 84 PHE A CA 1
ATOM 687 C C . PHE A 1 84 ? -13.375 -17.516 6.848 1 91.44 84 PHE A C 1
ATOM 689 O O . PHE A 1 84 ? -14.305 -18.172 6.375 1 91.44 84 PHE A O 1
ATOM 696 N N . ASN A 1 85 ? -12.188 -17.812 6.652 1 88.06 85 ASN A N 1
ATOM 697 C CA . ASN A 1 85 ? -11.75 -19.156 6.289 1 88.06 85 ASN A CA 1
ATOM 698 C C . ASN A 1 85 ? -10.797 -19.734 7.336 1 88.06 85 ASN A C 1
ATOM 700 O O . ASN A 1 85 ? -10.227 -19 8.133 1 88.06 85 ASN A O 1
ATOM 704 N N . GLN A 1 86 ? -10.812 -21.047 7.453 1 87.5 86 GLN A N 1
ATOM 705 C CA . GLN A 1 86 ? -9.969 -21.719 8.438 1 87.5 86 GLN A CA 1
ATOM 706 C C . GLN A 1 86 ? -9.047 -22.734 7.777 1 87.5 86 GLN A C 1
ATOM 708 O O . GLN A 1 86 ? -9.414 -23.344 6.773 1 87.5 86 GLN A O 1
ATOM 713 N N . GLN A 1 87 ? -7.895 -22.797 8.297 1 83.25 87 GLN A N 1
ATOM 714 C CA . GLN A 1 87 ? -6.898 -23.781 7.867 1 83.25 87 GLN A CA 1
ATOM 715 C C . GLN A 1 87 ? -6.246 -24.469 9.062 1 83.25 87 GLN A C 1
ATOM 717 O O . GLN A 1 87 ? -5.828 -23.797 10.016 1 83.25 87 GLN A O 1
ATOM 722 N N . GLY A 1 88 ? -6.266 -25.797 9 1 81.56 88 GLY A N 1
ATOM 723 C CA . GLY A 1 88 ? -5.586 -26.531 10.062 1 81.56 88 GLY A CA 1
ATOM 724 C C . GLY A 1 88 ? -4.074 -26.5 9.938 1 81.56 88 GLY A C 1
ATOM 725 O O . GLY A 1 88 ? -3.537 -26.547 8.836 1 81.56 88 GLY A O 1
ATOM 726 N N . ALA A 1 89 ? -3.412 -26.172 11.055 1 78.5 89 ALA A N 1
ATOM 727 C CA . ALA A 1 89 ? -1.953 -26.203 11.117 1 78.5 89 ALA A CA 1
ATOM 728 C C . ALA A 1 89 ? -1.475 -26.797 12.445 1 78.5 89 ALA A C 1
ATOM 730 O O . ALA A 1 89 ? -1.638 -26.172 13.5 1 78.5 89 ALA A O 1
ATOM 731 N N . GLN A 1 90 ? -0.762 -27.891 12.336 1 79.81 90 GLN A N 1
ATOM 732 C CA . GLN A 1 90 ? -0.31 -28.531 13.57 1 79.81 90 GLN A CA 1
ATOM 733 C C . GLN A 1 90 ? -1.463 -28.703 14.555 1 79.81 90 GLN A C 1
ATOM 735 O O . GLN A 1 90 ? -2.461 -29.359 14.242 1 79.81 90 GLN A O 1
ATOM 740 N N . ASP A 1 91 ? -1.227 -28.203 15.75 1 79.94 91 ASP A N 1
ATOM 741 C CA . ASP A 1 91 ? -2.248 -28.219 16.797 1 79.94 91 ASP A CA 1
ATOM 742 C C . ASP A 1 91 ? -2.953 -26.859 16.891 1 79.94 91 ASP A C 1
ATOM 744 O O . ASP A 1 91 ? -3.4 -26.469 17.969 1 79.94 91 ASP A O 1
ATOM 748 N N . GLU A 1 92 ? -2.873 -26.234 15.703 1 88 92 GLU A N 1
ATOM 749 C CA . GLU A 1 92 ? -3.492 -24.906 15.672 1 88 92 GLU A CA 1
ATOM 750 C C . GLU A 1 92 ? -4.453 -24.781 14.492 1 88 92 GLU A C 1
ATOM 752 O O . GLU A 1 92 ? -4.414 -25.578 13.562 1 88 92 GLU A O 1
ATOM 757 N N . ILE A 1 93 ? -5.414 -23.953 14.68 1 88.94 93 ILE A N 1
ATOM 758 C CA . ILE A 1 93 ? -6.293 -23.562 13.578 1 88.94 93 ILE A CA 1
ATOM 759 C C . ILE A 1 93 ? -6.02 -22.109 13.203 1 88.94 93 ILE A C 1
ATOM 761 O O . ILE A 1 93 ? -6.07 -21.219 14.055 1 88.94 93 ILE A O 1
ATOM 765 N N . LEU A 1 94 ? -5.637 -21.953 11.992 1 90.31 94 LEU A N 1
ATOM 766 C CA . LEU A 1 94 ? -5.457 -20.609 11.461 1 90.31 94 LEU A CA 1
ATOM 767 C C . LEU A 1 94 ? -6.77 -20.062 10.922 1 90.31 94 LEU A C 1
ATOM 769 O O . LEU A 1 94 ? -7.367 -20.641 10.016 1 90.31 94 LEU A O 1
ATOM 773 N N . LEU A 1 95 ? -7.23 -18.984 11.547 1 91.94 95 LEU A N 1
ATOM 774 C CA . LEU A 1 95 ? -8.43 -18.297 11.086 1 91.94 95 LEU A CA 1
ATOM 775 C C . LEU A 1 95 ? -8.07 -17.016 10.344 1 91.94 95 LEU A C 1
ATOM 777 O O . LEU A 1 95 ? -7.305 -16.188 10.852 1 91.94 95 LEU A O 1
ATOM 781 N N . THR A 1 96 ? -8.508 -16.875 9.148 1 91.62 96 THR A N 1
ATOM 782 C CA . THR A 1 96 ? -8.336 -15.641 8.398 1 91.62 96 THR A CA 1
ATOM 783 C C . THR A 1 96 ? -9.672 -14.906 8.266 1 91.62 96 THR A C 1
ATOM 785 O O . THR A 1 96 ? -10.617 -15.422 7.676 1 91.62 96 THR A O 1
ATOM 788 N N . LEU A 1 97 ? -9.703 -13.766 8.82 1 93.44 97 LEU A N 1
ATOM 789 C CA . LEU A 1 97 ? -10.93 -12.969 8.812 1 93.44 97 LEU A CA 1
ATOM 790 C C . LEU A 1 97 ? -10.883 -11.914 7.711 1 93.44 97 LEU A C 1
ATOM 792 O O . LEU A 1 97 ? -9.836 -11.289 7.484 1 93.44 97 LEU A O 1
ATOM 796 N N . HIS A 1 98 ? -12.062 -11.711 7.082 1 92.62 98 HIS A N 1
ATOM 797 C CA . HIS A 1 98 ? -12.234 -10.719 6.023 1 92.62 98 HIS A CA 1
ATOM 798 C C . HIS A 1 98 ? -13.328 -9.719 6.383 1 92.62 98 HIS A C 1
ATOM 800 O O . HIS A 1 98 ? -14.5 -10.086 6.492 1 92.62 98 HIS A O 1
ATOM 806 N N . SER A 1 99 ? -12.883 -8.516 6.57 1 94.69 99 SER A N 1
ATOM 807 C CA . SER A 1 99 ? -13.867 -7.469 6.801 1 94.69 99 SER A CA 1
ATOM 808 C C . SER A 1 99 ? -14.273 -6.793 5.492 1 94.69 99 SER A C 1
ATOM 810 O O . SER A 1 99 ? -13.484 -6.75 4.543 1 94.69 99 SER A O 1
ATOM 812 N N . PRO A 1 100 ? -15.555 -6.344 5.406 1 94.31 100 PRO A N 1
ATOM 813 C CA . PRO A 1 100 ? -15.875 -5.469 4.273 1 94.31 100 PRO A CA 1
ATOM 814 C C . PRO A 1 100 ? -15.125 -4.145 4.324 1 94.31 100 PRO A C 1
ATOM 816 O O . PRO A 1 100 ? -14.625 -3.752 5.383 1 94.31 100 PRO A O 1
ATOM 819 N N . ALA A 1 101 ? -15.031 -3.443 3.174 1 94.75 101 ALA A N 1
ATOM 820 C CA . ALA A 1 101 ? -14.305 -2.18 3.072 1 94.75 101 ALA A CA 1
ATOM 821 C C . ALA A 1 101 ? -15.031 -1.07 3.832 1 94.75 101 ALA A C 1
ATOM 823 O O . ALA A 1 101 ? -14.438 -0.036 4.145 1 94.75 101 ALA A O 1
ATOM 824 N N . ASN A 1 102 ? -16.328 -1.264 4.121 1 96.31 102 ASN A N 1
ATOM 825 C CA . ASN A 1 102 ? -17.094 -0.273 4.863 1 96.31 102 ASN A CA 1
ATOM 826 C C . ASN A 1 102 ? -17.406 -0.753 6.277 1 96.31 102 ASN A C 1
ATOM 828 O O . ASN A 1 102 ? -18.422 -0.37 6.855 1 96.31 102 ASN A O 1
ATOM 832 N N . ALA A 1 103 ? -16.578 -1.671 6.777 1 97.38 103 ALA A N 1
ATOM 833 C CA . ALA A 1 103 ? -16.766 -2.115 8.156 1 97.38 103 ALA A CA 1
ATOM 834 C C . ALA A 1 103 ? -16.688 -0.94 9.125 1 97.38 103 ALA A C 1
ATOM 836 O O . ALA A 1 103 ? -15.938 0.011 8.898 1 97.38 103 ALA A O 1
ATOM 837 N N . VAL A 1 104 ? -17.469 -1.022 10.211 1 97.88 104 VAL A N 1
ATOM 838 C CA . VAL A 1 104 ? -17.484 0.011 11.242 1 97.88 104 VAL A CA 1
ATOM 839 C C . VAL A 1 104 ? -16.125 0.045 11.953 1 97.88 104 VAL A C 1
ATOM 841 O O . VAL A 1 104 ? -15.547 -1.003 12.25 1 97.88 104 VAL A O 1
ATOM 844 N N . ILE A 1 105 ? -15.555 1.217 12.141 1 98.5 105 ILE A N 1
ATOM 845 C CA . ILE A 1 105 ? -14.305 1.31 12.891 1 98.5 105 ILE A CA 1
ATOM 846 C C . ILE A 1 105 ? -14.602 1.299 14.383 1 98.5 105 ILE A C 1
ATOM 848 O O . ILE A 1 105 ? -15.68 1.71 14.812 1 98.5 105 ILE A O 1
ATOM 852 N N . GLY A 1 106 ? -13.695 0.795 15.172 1 97.81 106 GLY A N 1
ATOM 853 C CA . GLY A 1 106 ? -13.891 0.763 16.609 1 97.81 106 GLY A CA 1
ATOM 854 C C . GLY A 1 106 ? -13.227 -0.423 17.281 1 97.81 106 GLY A C 1
ATOM 855 O O . GLY A 1 106 ? -12.312 -1.03 16.719 1 97.81 106 GLY A O 1
ATOM 856 N N . HIS A 1 107 ? -13.625 -0.585 18.516 1 96.69 107 HIS A N 1
ATOM 857 C CA . HIS A 1 107 ? -13.109 -1.675 19.344 1 96.69 107 HIS A CA 1
ATOM 858 C C . HIS A 1 107 ? -13.977 -2.922 19.219 1 96.69 107 HIS A C 1
ATOM 860 O O . HIS A 1 107 ? -15.172 -2.881 19.5 1 96.69 107 HIS A O 1
ATOM 866 N N . TYR A 1 108 ? -13.344 -4.023 18.719 1 96.75 108 TYR A N 1
ATOM 867 C CA . TYR A 1 108 ? -14.031 -5.285 18.484 1 96.75 108 TYR A CA 1
ATOM 868 C C . TYR A 1 108 ? -13.625 -6.328 19.531 1 96.75 108 TYR A C 1
ATOM 870 O O . TYR A 1 108 ? -12.477 -6.34 19.984 1 96.75 108 TYR A O 1
ATOM 878 N N . ARG A 1 109 ? -14.539 -7.121 19.891 1 96.06 109 ARG A N 1
ATOM 879 C CA . ARG A 1 109 ? -14.297 -8.367 20.609 1 96.06 109 ARG A CA 1
ATOM 880 C C . ARG A 1 109 ? -14.766 -9.57 19.797 1 96.06 109 ARG A C 1
ATOM 882 O O . ARG A 1 109 ? -15.898 -9.594 19.312 1 96.06 109 ARG A O 1
ATOM 889 N N . LEU A 1 110 ? -13.883 -10.516 19.594 1 95.44 110 LEU A N 1
ATOM 890 C CA . LEU A 1 110 ? -14.188 -11.703 18.812 1 95.44 110 LEU A CA 1
ATOM 891 C C . LEU A 1 110 ? -14.484 -12.891 19.703 1 95.44 110 LEU A C 1
ATOM 893 O O . LEU A 1 110 ? -13.703 -13.219 20.594 1 95.44 110 LEU A O 1
ATOM 897 N N . ALA A 1 111 ? -15.648 -13.484 19.516 1 94.5 111 ALA A N 1
ATOM 898 C CA . ALA A 1 111 ? -16.016 -14.75 20.172 1 94.5 111 ALA A CA 1
ATOM 899 C C . ALA A 1 111 ? -15.938 -15.906 19.188 1 94.5 111 ALA A C 1
ATOM 901 O O . ALA A 1 111 ? -16.516 -15.852 18.094 1 94.5 111 ALA A O 1
ATOM 902 N N . VAL A 1 112 ? -15.18 -16.906 19.562 1 93.81 112 VAL A N 1
ATOM 903 C CA . VAL A 1 112 ? -15.102 -18.141 18.781 1 93.81 112 VAL A CA 1
ATOM 904 C C . VAL A 1 112 ? -15.969 -19.219 19.422 1 93.81 112 VAL A C 1
ATOM 906 O O . VAL A 1 112 ? -15.75 -19.594 20.578 1 93.81 112 VAL A O 1
ATOM 909 N N . LEU A 1 113 ? -16.938 -19.656 18.641 1 93.25 113 LEU A N 1
ATOM 910 C CA . LEU A 1 113 ? -17.875 -20.672 19.141 1 93.25 113 LEU A CA 1
ATOM 911 C C . LEU A 1 113 ? -17.625 -22.016 18.469 1 93.25 113 LEU A C 1
ATOM 913 O O . LEU A 1 113 ? -17.531 -22.094 17.234 1 93.25 113 LEU A O 1
ATOM 917 N N . VAL A 1 114 ? -17.5 -23 19.297 1 92.62 114 VAL A N 1
ATOM 918 C CA . VAL A 1 114 ? -17.5 -24.375 18.797 1 92.62 114 VAL A CA 1
ATOM 919 C C . VAL A 1 114 ? -18.938 -24.922 18.797 1 92.62 114 VAL A C 1
ATOM 921 O O . VAL A 1 114 ? -19.547 -25.031 19.859 1 92.62 114 VAL A O 1
ATOM 924 N N . MET A 1 115 ? -19.328 -25.234 17.625 1 92.69 115 MET A N 1
ATOM 925 C CA . MET A 1 115 ? -20.719 -25.641 17.484 1 92.69 115 MET A CA 1
ATOM 926 C C . MET A 1 115 ? -20.828 -27.141 17.25 1 92.69 115 MET A C 1
ATOM 928 O O . MET A 1 115 ? -20.031 -27.719 16.516 1 92.69 115 MET A O 1
ATOM 932 N N . SER A 1 116 ? -21.828 -27.703 17.891 1 91.62 116 SER A N 1
ATOM 933 C CA . SER A 1 116 ? -22.141 -29.094 17.641 1 91.62 116 SER A CA 1
ATOM 934 C C . SER A 1 116 ? -22.969 -29.266 16.375 1 91.62 116 SER A C 1
ATOM 936 O O . SER A 1 116 ? -23.547 -28.297 15.867 1 91.62 116 SER A O 1
ATOM 938 N N . PRO A 1 117 ? -22.969 -30.5 15.859 1 89.69 117 PRO A N 1
ATOM 939 C CA . PRO A 1 117 ? -23.781 -30.734 14.656 1 89.69 117 PRO A CA 1
ATOM 940 C C . PRO A 1 117 ? -25.25 -30.391 14.852 1 89.69 117 PRO A C 1
ATOM 942 O O . PRO A 1 117 ? -25.938 -30.031 13.898 1 89.69 117 PRO A O 1
ATOM 945 N N . ASP A 1 118 ? -25.75 -30.453 16.078 1 89.62 118 ASP A N 1
ATOM 946 C CA . ASP A 1 118 ? -27.156 -30.172 16.359 1 89.62 118 ASP A CA 1
ATOM 947 C C . ASP A 1 118 ? -27.375 -28.672 16.578 1 89.62 118 ASP A C 1
ATOM 949 O O . ASP A 1 118 ? -28.5 -28.234 16.875 1 89.62 118 ASP A O 1
ATOM 953 N N . GLY A 1 119 ? -26.312 -27.906 16.516 1 87.81 119 GLY A N 1
ATOM 954 C CA . GLY A 1 119 ? -26.438 -26.469 16.547 1 87.81 119 GLY A CA 1
ATOM 955 C C . GLY A 1 119 ? -26.234 -25.859 17.922 1 87.81 119 GLY A C 1
ATOM 956 O O . GLY A 1 119 ? -26.531 -24.688 18.156 1 87.81 119 GLY A O 1
ATOM 957 N N . HIS A 1 120 ? -25.719 -26.641 18.859 1 91.69 120 HIS A N 1
ATOM 958 C CA . HIS A 1 120 ? -25.484 -26.125 20.203 1 91.69 120 HIS A CA 1
ATOM 959 C C . HIS A 1 120 ? -24.047 -25.672 20.375 1 91.69 120 HIS A C 1
ATOM 961 O O . HIS A 1 120 ? -23.125 -26.234 19.766 1 91.69 120 HIS A O 1
ATOM 967 N N . ILE A 1 121 ? -23.875 -24.672 21.203 1 91.94 121 ILE A N 1
ATOM 968 C CA . ILE A 1 121 ? -22.531 -24.172 21.516 1 91.94 121 ILE A CA 1
ATOM 969 C C . ILE A 1 121 ? -21.859 -25.125 22.516 1 91.94 121 ILE A C 1
ATOM 971 O O . ILE A 1 121 ? -22.359 -25.328 23.625 1 91.94 121 ILE A O 1
ATOM 975 N N . VAL A 1 122 ? -20.812 -25.609 22.172 1 90.69 122 VAL A N 1
ATOM 976 C CA . VAL A 1 122 ? -20.047 -26.531 23 1 90.69 122 VAL A CA 1
ATOM 977 C C . VAL A 1 122 ? -19.016 -25.766 23.812 1 90.69 122 VAL A C 1
ATOM 979 O O . VAL A 1 122 ? -18.75 -26.094 24.984 1 90.69 122 VAL A O 1
ATOM 982 N N . GLU A 1 123 ? -18.406 -24.875 23.188 1 91.06 123 GLU A N 1
ATOM 983 C CA . GLU A 1 123 ? -17.359 -24.062 23.797 1 91.06 123 GLU A CA 1
ATOM 984 C C . GLU A 1 123 ? -17.328 -22.656 23.219 1 91.06 123 GLU A C 1
ATOM 986 O O . GLU A 1 123 ? -17.688 -22.453 22.062 1 91.06 123 GLU A O 1
ATOM 991 N N . ARG A 1 124 ? -17 -21.781 24.125 1 90.12 124 ARG A N 1
ATOM 992 C CA . ARG A 1 124 ? -16.875 -20.391 23.734 1 90.12 124 ARG A CA 1
ATOM 993 C C . ARG A 1 124 ? -15.547 -19.797 24.188 1 90.12 124 ARG A C 1
ATOM 995 O O . ARG A 1 124 ? -15.18 -19.938 25.359 1 90.12 124 ARG A O 1
ATOM 1002 N N . ALA A 1 125 ? -14.781 -19.281 23.266 1 88.62 125 ALA A N 1
ATOM 1003 C CA . ALA A 1 125 ? -13.539 -18.578 23.562 1 88.62 125 ALA A CA 1
ATOM 1004 C C . ALA A 1 125 ? -13.664 -17.094 23.234 1 88.62 125 ALA A C 1
ATOM 1006 O O . ALA A 1 125 ? -13.906 -16.719 22.094 1 88.62 125 ALA A O 1
ATOM 1007 N N . ASP A 1 126 ? -13.531 -16.188 24.266 1 83.06 126 ASP A N 1
ATOM 1008 C CA . ASP A 1 126 ? -13.711 -14.742 24.125 1 83.06 126 ASP A CA 1
ATOM 1009 C C . ASP A 1 126 ? -12.43 -13.992 24.484 1 83.06 126 ASP A C 1
ATOM 1011 O O . ASP A 1 126 ? -12.492 -12.898 25.062 1 83.06 126 ASP A O 1
ATOM 1015 N N . LYS A 1 127 ? -11.367 -14.336 24.031 1 78.75 127 LYS A N 1
ATOM 1016 C CA . LYS A 1 127 ? -10.109 -13.82 24.562 1 78.75 127 LYS A CA 1
ATOM 1017 C C . LYS A 1 127 ? -9.469 -12.836 23.594 1 78.75 127 LYS A C 1
ATOM 1019 O O . LYS A 1 127 ? -8.398 -12.289 23.875 1 78.75 127 LYS A O 1
ATOM 1024 N N . ILE A 1 128 ? -10.125 -12.508 22.547 1 90.25 128 ILE A N 1
ATOM 1025 C CA . ILE A 1 128 ? -9.406 -11.688 21.578 1 90.25 128 ILE A CA 1
ATOM 1026 C C . ILE A 1 128 ? -10.18 -10.398 21.328 1 90.25 128 ILE A C 1
ATOM 1028 O O . ILE A 1 128 ? -11.406 -10.414 21.188 1 90.25 128 ILE A O 1
ATOM 1032 N N . SER A 1 129 ? -9.477 -9.328 21.438 1 94.69 129 SER A N 1
ATOM 1033 C CA . SER A 1 129 ? -10.008 -8.023 21.047 1 94.69 129 SER A CA 1
ATOM 1034 C C . SER A 1 129 ? -9.078 -7.309 20.078 1 94.69 129 SER A C 1
ATOM 1036 O O . SER A 1 129 ? -7.887 -7.629 20 1 94.69 129 SER A O 1
ATOM 1038 N N . PHE A 1 130 ? -9.602 -6.496 19.266 1 96.81 130 PHE A N 1
ATOM 1039 C CA . PHE A 1 130 ? -8.789 -5.723 18.344 1 96.81 130 PHE A CA 1
ATOM 1040 C C . PHE A 1 130 ? -9.469 -4.406 17.984 1 96.81 130 PHE A C 1
ATOM 1042 O O . PHE A 1 130 ? -10.656 -4.23 18.234 1 96.81 130 PHE A O 1
ATOM 1049 N N . HIS A 1 131 ? -8.719 -3.447 17.5 1 97.81 131 HIS A N 1
ATOM 1050 C CA . HIS A 1 131 ? -9.242 -2.193 16.953 1 97.81 131 HIS A CA 1
ATOM 1051 C C . HIS A 1 131 ? -9.227 -2.199 15.438 1 97.81 131 HIS A C 1
ATOM 1053 O O . HIS A 1 131 ? -8.328 -2.775 14.82 1 97.81 131 HIS A O 1
ATOM 1059 N N . MET A 1 132 ? -10.242 -1.638 14.898 1 98.19 132 MET A N 1
ATOM 1060 C CA . MET A 1 132 ? -10.328 -1.508 13.445 1 98.19 132 MET A CA 1
ATOM 1061 C C . MET A 1 132 ? -10.32 -0.04 13.031 1 98.19 132 MET A C 1
ATOM 1063 O O . MET A 1 132 ? -11.039 0.777 13.609 1 98.19 132 MET A O 1
ATOM 1067 N N . LEU A 1 133 ? -9.5 0.296 12.016 1 98.81 133 LEU A N 1
ATOM 1068 C CA . LEU A 1 133 ? -9.367 1.656 11.508 1 98.81 133 LEU A CA 1
ATOM 1069 C C . LEU A 1 133 ? -9.797 1.734 10.039 1 98.81 133 LEU A C 1
ATOM 1071 O O . LEU A 1 133 ? -9.961 0.705 9.383 1 98.81 133 LEU A O 1
ATOM 1075 N N . PHE A 1 134 ? -9.977 2.963 9.516 1 98.81 134 PHE A N 1
ATOM 1076 C CA . PHE A 1 134 ? -10.133 3.18 8.086 1 98.81 134 PHE A CA 1
ATOM 1077 C C . PHE A 1 134 ? -8.891 2.725 7.332 1 98.81 134 PHE A C 1
ATOM 1079 O O . PHE A 1 134 ? -7.809 2.605 7.918 1 98.81 134 PHE A O 1
ATOM 1086 N N . ASN A 1 135 ? -9.039 2.475 6.074 1 97.81 135 ASN A N 1
ATOM 1087 C CA . ASN A 1 135 ? -7.918 1.945 5.305 1 97.81 135 ASN A CA 1
ATOM 1088 C C . ASN A 1 135 ? -7.727 2.707 3.994 1 97.81 135 ASN A C 1
ATOM 1090 O O . ASN A 1 135 ? -8.305 2.344 2.971 1 97.81 135 ASN A O 1
ATOM 1094 N N . PRO A 1 136 ? -6.82 3.631 3.957 1 97.31 136 PRO A N 1
ATOM 1095 C CA . PRO A 1 136 ? -6.617 4.402 2.729 1 97.31 136 PRO A CA 1
ATOM 1096 C C . PRO A 1 136 ? -5.848 3.625 1.663 1 97.31 136 PRO A C 1
ATOM 1098 O O . PRO A 1 136 ? -5.719 4.09 0.528 1 97.31 136 PRO A O 1
ATOM 1101 N N . TRP A 1 137 ? -5.398 2.402 1.944 1 93.12 137 TRP A N 1
ATOM 1102 C CA . TRP A 1 137 ? -4.723 1.552 0.97 1 93.12 137 TRP A CA 1
ATOM 1103 C C . TRP A 1 137 ? -5.719 0.627 0.274 1 93.12 137 TRP A C 1
ATOM 1105 O O . TRP A 1 137 ? -5.371 -0.05 -0.697 1 93.12 137 TRP A O 1
ATOM 1115 N N . CYS A 1 138 ? -6.941 0.545 0.78 1 93.5 138 CYS A N 1
ATOM 1116 C CA . CYS A 1 138 ? -7.969 -0.324 0.215 1 93.5 138 CYS A CA 1
ATOM 1117 C C . CYS A 1 138 ? -8.797 0.418 -0.823 1 93.5 138 CYS A C 1
ATOM 1119 O O . CYS A 1 138 ? -9.469 1.398 -0.5 1 93.5 138 CYS A O 1
ATOM 1121 N N . ARG A 1 139 ? -8.859 -0.061 -2.02 1 90.06 139 ARG A N 1
ATOM 1122 C CA . ARG A 1 139 ? -9.492 0.592 -3.16 1 90.06 139 ARG A CA 1
ATOM 1123 C C . ARG A 1 139 ? -10.977 0.818 -2.906 1 90.06 139 ARG A C 1
ATOM 1125 O O . ARG A 1 139 ? -11.539 1.826 -3.336 1 90.06 139 ARG A O 1
ATOM 1132 N N . ASP A 1 140 ? -11.586 -0.069 -2.184 1 92.75 140 ASP A N 1
ATOM 1133 C CA . ASP A 1 140 ? -13.039 -0.014 -2.014 1 92.75 140 ASP A CA 1
ATOM 1134 C C . ASP A 1 140 ? -13.414 0.802 -0.78 1 92.75 140 ASP A C 1
ATOM 1136 O O . ASP A 1 140 ? -14.602 0.989 -0.491 1 92.75 140 ASP A O 1
ATOM 1140 N N . ASP A 1 141 ? -12.422 1.243 -0.029 1 96.25 141 ASP A N 1
ATOM 1141 C CA . ASP A 1 141 ? -12.695 2.117 1.108 1 96.25 141 ASP A CA 1
ATOM 1142 C C . ASP A 1 141 ? -12.93 3.557 0.652 1 96.25 141 ASP A C 1
ATOM 1144 O O . ASP A 1 141 ? -12.273 4.031 -0.279 1 96.25 141 ASP A O 1
ATOM 1148 N N . MET A 1 142 ? -13.75 4.305 1.297 1 98 142 MET A N 1
ATOM 1149 C CA . MET A 1 142 ? -14.109 5.676 0.941 1 98 142 MET A CA 1
ATOM 1150 C C . MET A 1 142 ? -12.914 6.609 1.109 1 98 142 MET A C 1
ATOM 1152 O O . MET A 1 142 ? -12.875 7.691 0.52 1 98 142 MET A O 1
ATOM 1156 N N . VAL A 1 143 ? -11.938 6.246 1.868 1 98.5 143 VAL A N 1
ATOM 1157 C CA . VAL A 1 143 ? -10.797 7.121 2.123 1 98.5 143 VAL A CA 1
ATOM 1158 C C . VAL A 1 143 ? -9.602 6.664 1.288 1 98.5 143 VAL A C 1
ATOM 1160 O O . VAL A 1 143 ? -8.469 7.086 1.536 1 98.5 143 VAL A O 1
ATOM 1163 N N . TYR A 1 144 ? -9.82 5.828 0.239 1 96.81 144 TYR A N 1
ATOM 1164 C CA . TYR A 1 144 ? -8.773 5.309 -0.625 1 96.81 144 TYR A CA 1
ATOM 1165 C C . TYR A 1 144 ? -8.008 6.445 -1.295 1 96.81 144 TYR A C 1
ATOM 1167 O O . TYR A 1 144 ? -8.602 7.312 -1.936 1 96.81 144 TYR A O 1
ATOM 1175 N N . LEU A 1 145 ? -6.676 6.461 -1.096 1 95.62 145 LEU A N 1
ATOM 1176 C CA . LEU A 1 145 ? -5.781 7.426 -1.718 1 95.62 145 LEU A CA 1
ATOM 1177 C C . LEU A 1 145 ? -4.645 6.723 -2.453 1 95.62 145 LEU A C 1
ATOM 1179 O O . LEU A 1 145 ? -3.727 6.191 -1.822 1 95.62 145 LEU A O 1
ATOM 1183 N N . PRO A 1 146 ? -4.688 6.664 -3.822 1 87.81 146 PRO A N 1
ATOM 1184 C CA . PRO A 1 146 ? -3.721 5.895 -4.609 1 87.81 146 PRO A CA 1
ATOM 1185 C C . PRO A 1 146 ? -2.383 6.613 -4.77 1 87.81 146 PRO A C 1
ATOM 1187 O O . PRO A 1 146 ? -1.897 6.781 -5.891 1 87.81 146 PRO A O 1
ATOM 1190 N N . ASP A 1 147 ? -1.759 7.102 -3.754 1 87.69 147 ASP A N 1
ATOM 1191 C CA . ASP A 1 147 ? -0.468 7.781 -3.756 1 87.69 147 ASP A CA 1
ATOM 1192 C C . ASP A 1 147 ? 0.3 7.508 -2.465 1 87.69 147 ASP A C 1
ATOM 1194 O O . ASP A 1 147 ? 0.026 8.117 -1.431 1 87.69 147 ASP A O 1
ATOM 1198 N N . GLU A 1 148 ? 1.32 6.684 -2.566 1 84.25 148 GLU A N 1
ATOM 1199 C CA . GLU A 1 148 ? 2.062 6.242 -1.39 1 84.25 148 GLU A CA 1
ATOM 1200 C C . GLU A 1 148 ? 2.752 7.414 -0.699 1 84.25 148 GLU A C 1
ATOM 1202 O O . GLU A 1 148 ? 2.848 7.449 0.53 1 84.25 148 GLU A O 1
ATOM 1207 N N . SER A 1 149 ? 3.326 8.367 -1.433 1 84.56 149 SER A N 1
ATOM 1208 C CA . SER A 1 149 ? 3.979 9.531 -0.836 1 84.56 149 SER A CA 1
ATOM 1209 C C . SER A 1 149 ? 3.002 10.344 0.011 1 84.56 149 SER A C 1
ATOM 1211 O O . SER A 1 149 ? 3.355 10.812 1.095 1 84.56 149 SER A O 1
ATOM 1213 N N . LYS A 1 150 ? 1.801 10.477 -0.517 1 93.5 150 LYS A N 1
ATOM 1214 C CA . LYS A 1 150 ? 0.78 11.195 0.24 1 93.5 150 LYS A CA 1
ATOM 1215 C C . LYS A 1 150 ? 0.357 10.406 1.477 1 93.5 150 LYS A C 1
ATOM 1217 O O . LYS A 1 150 ? 0.095 10.992 2.531 1 93.5 150 LYS A O 1
ATOM 1222 N N . LEU A 1 151 ? 0.272 9.117 1.323 1 94.38 151 LEU A N 1
ATOM 1223 C CA . LEU A 1 151 ? -0.105 8.289 2.465 1 94.38 151 LEU A CA 1
ATOM 1224 C C . LEU A 1 151 ? 0.959 8.352 3.557 1 94.38 151 LEU A C 1
ATOM 1226 O O . LEU A 1 151 ? 0.633 8.391 4.746 1 94.38 151 LEU A O 1
ATOM 1230 N N . GLN A 1 152 ? 2.184 8.391 3.176 1 90.56 152 GLN A N 1
ATOM 1231 C CA . GLN A 1 152 ? 3.264 8.523 4.148 1 90.56 152 GLN A CA 1
ATOM 1232 C C . GLN A 1 152 ? 3.195 9.867 4.871 1 90.56 152 GLN A C 1
ATOM 1234 O O . GLN A 1 152 ? 3.428 9.938 6.078 1 90.56 152 GLN A O 1
ATOM 1239 N N . GLU A 1 153 ? 2.822 10.867 4.191 1 94.56 153 GLU A N 1
ATOM 1240 C CA . GLU A 1 153 ? 2.795 12.211 4.77 1 94.56 153 GLU A CA 1
ATOM 1241 C C . GLU A 1 153 ? 1.509 12.445 5.559 1 94.56 153 GLU A C 1
ATOM 1243 O O . GLU A 1 153 ? 1.534 13.047 6.633 1 94.56 153 GLU A O 1
ATOM 1248 N N . TYR A 1 154 ? 0.384 11.961 5.035 1 97.94 154 TYR A N 1
ATOM 1249 C CA . TYR A 1 154 ? -0.902 12.422 5.551 1 97.94 154 TYR A CA 1
ATOM 1250 C C . TYR A 1 154 ? -1.53 11.367 6.457 1 97.94 154 TYR A C 1
ATOM 1252 O O . TYR A 1 154 ? -2.631 11.562 6.977 1 97.94 154 TYR A O 1
ATOM 1260 N N . VAL A 1 155 ? -0.852 10.227 6.648 1 97.69 155 VAL A N 1
ATOM 1261 C CA . VAL A 1 155 ? -1.329 9.211 7.582 1 97.69 155 VAL A CA 1
ATOM 1262 C C . VAL A 1 155 ? -0.189 8.773 8.5 1 97.69 155 VAL A C 1
ATOM 1264 O O . VAL A 1 155 ? -0.345 8.734 9.719 1 97.69 155 VAL A O 1
ATOM 1267 N N . MET A 1 156 ? 0.978 8.539 7.934 1 94.69 156 MET A N 1
ATOM 1268 C CA . MET A 1 156 ? 2.033 7.84 8.664 1 94.69 156 MET A CA 1
ATOM 1269 C C . MET A 1 156 ? 2.961 8.836 9.359 1 94.69 156 MET A C 1
ATOM 1271 O O . MET A 1 156 ? 3.578 8.508 10.375 1 94.69 156 MET A O 1
ATOM 1275 N N . ASN A 1 157 ? 3.135 10.023 8.828 1 94.5 157 ASN A N 1
ATOM 1276 C CA . ASN A 1 157 ? 4.059 11.008 9.375 1 94.5 157 ASN A CA 1
ATOM 1277 C C . ASN A 1 157 ? 3.51 11.656 10.641 1 94.5 157 ASN A C 1
ATOM 1279 O O . ASN A 1 157 ? 2.42 12.227 10.625 1 94.5 157 ASN A O 1
ATOM 1283 N N . GLU A 1 158 ? 4.293 11.703 11.703 1 96 158 GLU A N 1
ATOM 1284 C CA . GLU A 1 158 ? 3.814 12.188 12.992 1 96 158 GLU A CA 1
ATOM 1285 C C . GLU A 1 158 ? 4.238 13.633 13.234 1 96 158 GLU A C 1
ATOM 1287 O O . GLU A 1 158 ? 3.9 14.219 14.266 1 96 158 GLU A O 1
ATOM 1292 N N . ASP A 1 159 ? 4.98 14.203 12.367 1 93.31 159 ASP A N 1
ATOM 1293 C CA . ASP A 1 159 ? 5.402 15.594 12.508 1 93.31 159 ASP A CA 1
ATOM 1294 C C . ASP A 1 159 ? 4.992 16.422 11.289 1 93.31 159 ASP A C 1
ATOM 1296 O O . ASP A 1 159 ? 4.742 15.867 10.219 1 93.31 159 ASP A O 1
ATOM 1300 N N . GLY A 1 160 ? 4.852 17.688 11.516 1 94.56 160 GLY A N 1
ATOM 1301 C CA . GLY A 1 160 ? 4.469 18.547 10.414 1 94.56 160 GLY A CA 1
ATOM 1302 C C . GLY A 1 160 ? 4.793 20 10.656 1 94.56 160 GLY A C 1
ATOM 1303 O O . GLY A 1 160 ? 5.59 20.328 11.539 1 94.56 160 GLY A O 1
ATOM 1304 N N . VAL A 1 161 ? 4.316 20.781 9.719 1 96.25 161 VAL A N 1
ATOM 1305 C CA . VAL A 1 161 ? 4.523 22.234 9.742 1 96.25 161 VAL A CA 1
ATOM 1306 C C . VAL A 1 161 ? 3.195 22.953 9.508 1 96.25 161 VAL A C 1
ATOM 1308 O O . VAL A 1 161 ? 2.393 22.531 8.672 1 96.25 161 VAL A O 1
ATOM 1311 N N . ILE A 1 162 ? 2.975 23.922 10.289 1 97 162 ILE A N 1
ATOM 1312 C CA . ILE A 1 162 ? 1.827 24.797 10.117 1 97 162 ILE A CA 1
ATOM 1313 C C . ILE A 1 162 ? 2.309 26.203 9.773 1 97 162 ILE A C 1
ATOM 1315 O O . ILE A 1 162 ? 3.307 26.688 10.32 1 97 162 ILE A O 1
ATOM 1319 N N . TYR A 1 163 ? 1.603 26.859 8.906 1 96.88 163 TYR A N 1
ATOM 1320 C CA . TYR A 1 163 ? 2.012 28.188 8.453 1 96.88 163 TYR A CA 1
ATOM 1321 C C . TYR A 1 163 ? 1.146 29.266 9.078 1 96.88 163 TYR A C 1
ATOM 1323 O O . TYR A 1 163 ? -0.055 29.062 9.281 1 96.88 163 TYR A O 1
ATOM 1331 N N . MET A 1 164 ? 1.766 30.391 9.406 1 94.25 164 MET A N 1
ATOM 1332 C CA . MET A 1 164 ? 1.098 31.516 10.055 1 94.25 164 MET A CA 1
ATOM 1333 C C . MET A 1 164 ? 1.68 32.844 9.57 1 94.25 164 MET A C 1
ATOM 1335 O O . MET A 1 164 ? 2.539 32.875 8.688 1 94.25 164 MET A O 1
ATOM 1339 N N . GLY A 1 165 ? 1.162 33.938 10.141 1 92.12 165 GLY A N 1
ATOM 1340 C CA . GLY A 1 165 ? 1.595 35.25 9.75 1 92.12 165 GLY A CA 1
ATOM 1341 C C . GLY A 1 165 ? 0.641 35.938 8.789 1 92.12 165 GLY A C 1
ATOM 1342 O O . GLY A 1 165 ? -0.57 35.969 9.023 1 92.12 165 GLY A O 1
ATOM 1343 N N . THR A 1 166 ? 1.222 36.594 7.832 1 92.25 166 THR A N 1
ATOM 1344 C CA . THR A 1 166 ? 0.453 37.281 6.785 1 92.25 166 THR A CA 1
ATOM 1345 C C . THR A 1 166 ? 0.779 36.688 5.414 1 92.25 166 THR A C 1
ATOM 1347 O O . THR A 1 166 ? 1.745 35.938 5.27 1 92.25 166 THR A O 1
ATOM 1350 N N . TRP A 1 167 ? -0.059 37 4.453 1 93 167 TRP A N 1
ATOM 1351 C CA . TRP A 1 167 ? 0.074 36.406 3.133 1 93 167 TRP A CA 1
ATOM 1352 C C . TRP A 1 167 ? 1.418 36.75 2.506 1 93 167 TRP A C 1
ATOM 1354 O O . TRP A 1 167 ? 1.944 36 1.682 1 93 167 TRP A O 1
ATOM 1364 N N . ASP A 1 168 ? 2.002 37.875 2.877 1 90.81 168 ASP A N 1
ATOM 1365 C CA . ASP A 1 168 ? 3.244 38.344 2.277 1 90.81 168 ASP A CA 1
ATOM 1366 C C . ASP A 1 168 ? 4.438 38.031 3.178 1 90.81 168 ASP A C 1
ATOM 1368 O O . ASP A 1 168 ? 5.59 38.156 2.758 1 90.81 168 ASP A O 1
ATOM 1372 N N . TYR A 1 169 ? 4.16 37.625 4.398 1 91.31 169 TYR A N 1
ATOM 1373 C CA . TYR A 1 169 ? 5.18 37.188 5.344 1 91.31 169 TYR A CA 1
ATOM 1374 C C . TYR A 1 169 ? 4.742 35.938 6.062 1 91.31 169 TYR A C 1
ATOM 1376 O O . TYR A 1 169 ? 4.316 35.969 7.219 1 91.31 169 TYR A O 1
ATOM 1384 N N . ILE A 1 170 ? 5.031 34.812 5.438 1 94.31 170 ILE A N 1
ATOM 1385 C CA . ILE A 1 170 ? 4.566 33.531 5.93 1 94.31 170 ILE A CA 1
ATOM 1386 C C . ILE A 1 170 ? 5.656 32.875 6.77 1 94.31 170 ILE A C 1
ATOM 1388 O O . ILE A 1 170 ? 6.801 32.75 6.328 1 94.31 170 ILE A O 1
ATOM 1392 N N . ARG A 1 171 ? 5.336 32.594 7.906 1 91.94 171 ARG A N 1
ATOM 1393 C CA . ARG A 1 171 ? 6.246 31.844 8.773 1 91.94 171 ARG A CA 1
ATOM 1394 C C . ARG A 1 171 ? 5.742 30.438 9 1 91.94 171 ARG A C 1
ATOM 1396 O O . ARG A 1 171 ? 4.559 30.141 8.812 1 91.94 171 ARG A O 1
ATOM 1403 N N . SER A 1 172 ? 6.68 29.578 9.398 1 93.12 172 SER A N 1
ATOM 1404 C CA . SER A 1 172 ? 6.344 28.188 9.641 1 93.12 172 SER A CA 1
ATOM 1405 C C . SER A 1 172 ? 6.535 27.812 11.109 1 93.12 172 SER A C 1
ATOM 1407 O O . SER A 1 172 ? 7.469 28.297 11.758 1 93.12 172 SER A O 1
ATOM 1409 N N . ILE A 1 173 ? 5.605 27.047 11.633 1 93.19 173 ILE A N 1
ATOM 1410 C CA . ILE A 1 173 ? 5.742 26.5 12.977 1 93.19 173 ILE A CA 1
ATOM 1411 C C . ILE A 1 173 ? 5.707 24.984 12.922 1 93.19 173 ILE A C 1
ATOM 1413 O O . ILE A 1 173 ? 4.84 24.391 12.266 1 93.19 173 ILE A O 1
ATOM 1417 N N . PRO A 1 174 ? 6.742 24.328 13.562 1 94.19 174 PRO A N 1
ATOM 1418 C CA . PRO A 1 174 ? 6.691 22.859 13.625 1 94.19 174 PRO A CA 1
ATOM 1419 C C . PRO A 1 174 ? 5.602 22.359 14.57 1 94.19 174 PRO A C 1
ATOM 1421 O O . PRO A 1 174 ? 5.277 23.016 15.555 1 94.19 174 PRO A O 1
ATOM 1424 N N . TRP A 1 175 ? 5.035 21.219 14.281 1 96.75 175 TRP A N 1
ATOM 1425 C CA . TRP A 1 175 ? 3.992 20.641 15.117 1 96.75 175 TRP A CA 1
ATOM 1426 C C . TRP A 1 175 ? 4.168 19.125 15.227 1 96.75 175 TRP A C 1
ATOM 1428 O O . TRP A 1 175 ? 4.484 18.453 14.234 1 96.75 175 TRP A O 1
ATOM 1438 N N . ASN A 1 176 ? 4.035 18.656 16.422 1 96.94 176 ASN A N 1
ATOM 1439 C CA . ASN A 1 176 ? 4.062 17.219 16.688 1 96.94 176 ASN A CA 1
ATOM 1440 C C . ASN A 1 176 ? 2.652 16.641 16.75 1 96.94 176 ASN A C 1
ATOM 1442 O O . ASN A 1 176 ? 1.973 16.766 17.781 1 96.94 176 ASN A O 1
ATOM 1446 N N . TYR A 1 177 ? 2.229 15.93 15.75 1 97.81 177 TYR A N 1
ATOM 1447 C CA . TYR A 1 177 ? 0.924 15.281 15.789 1 97.81 177 TYR A CA 1
ATOM 1448 C C . TYR A 1 177 ? 0.929 14.109 16.766 1 97.81 177 TYR A C 1
ATOM 1450 O O . TYR A 1 177 ? 0.064 14.023 17.641 1 97.81 177 TYR A O 1
ATOM 1458 N N . GLY A 1 178 ? 1.917 13.227 16.578 1 97.31 178 GLY A N 1
ATOM 1459 C CA . GLY A 1 178 ? 2.113 12.133 17.516 1 97.31 178 GLY A CA 1
ATOM 1460 C C . GLY A 1 178 ? 0.939 11.172 17.578 1 97.31 178 GLY A C 1
ATOM 1461 O O . GLY A 1 178 ? 0.584 10.688 18.656 1 97.31 178 GLY A O 1
ATOM 1462 N N . GLN A 1 179 ? 0.311 10.922 16.438 1 97.38 179 GLN A N 1
ATOM 1463 C CA . GLN A 1 179 ? -0.917 10.133 16.422 1 97.38 179 GLN A CA 1
ATOM 1464 C C . GLN A 1 179 ? -0.634 8.664 16.734 1 97.38 179 GLN A C 1
ATOM 1466 O O . GLN A 1 179 ? -1.558 7.895 17.016 1 97.38 179 GLN A O 1
ATOM 1471 N N . PHE A 1 180 ? 0.635 8.219 16.781 1 97 180 PHE A N 1
ATOM 1472 C CA . PHE A 1 180 ? 0.942 6.82 17.047 1 97 180 PHE A CA 1
ATOM 1473 C C . PHE A 1 180 ? 1.475 6.648 18.469 1 97 180 PHE A C 1
ATOM 1475 O O . PHE A 1 180 ? 1.867 5.547 18.859 1 97 180 PHE A O 1
ATOM 1482 N N . GLU A 1 181 ? 1.543 7.777 19.25 1 95.75 181 GLU A N 1
ATOM 1483 C CA . GLU A 1 181 ? 2.004 7.676 20.625 1 95.75 181 GLU A CA 1
ATOM 1484 C C . GLU A 1 181 ? 1.093 6.77 21.453 1 95.75 181 GLU A C 1
ATOM 1486 O O . GLU A 1 181 ? -0.065 6.551 21.078 1 95.75 181 GLU A O 1
ATOM 1491 N N . ASP A 1 182 ? 1.59 6.305 22.516 1 92.69 182 ASP A N 1
ATOM 1492 C CA . ASP A 1 182 ? 0.9 5.32 23.344 1 92.69 182 ASP A CA 1
ATOM 1493 C C . ASP A 1 182 ? -0.475 5.824 23.766 1 92.69 182 ASP A C 1
ATOM 1495 O O . ASP A 1 182 ? -0.594 6.914 24.328 1 92.69 182 ASP A O 1
ATOM 1499 N N . TYR A 1 183 ? -1.478 5.141 23.406 1 94.62 183 TYR A N 1
ATOM 1500 C CA . TYR A 1 183 ? -2.855 5.273 23.859 1 94.62 183 TYR A CA 1
ATOM 1501 C C . TYR A 1 183 ? -3.545 6.449 23.188 1 94.62 183 TYR A C 1
ATOM 1503 O O . TYR A 1 183 ? -4.676 6.801 23.531 1 94.62 183 TYR A O 1
ATOM 1511 N N . VAL A 1 184 ? -2.877 7.09 22.25 1 97.81 184 VAL A N 1
ATOM 1512 C CA . VAL A 1 184 ? -3.518 8.18 21.531 1 97.81 184 VAL A CA 1
ATOM 1513 C C . VAL A 1 184 ? -4.707 7.648 20.734 1 97.81 184 VAL A C 1
ATOM 1515 O O . VAL A 1 184 ? -5.758 8.289 20.672 1 97.81 184 VAL A O 1
ATOM 1518 N N . MET A 1 185 ? -4.539 6.438 20.109 1 98.31 185 MET A N 1
ATOM 1519 C CA . MET A 1 185 ? -5.656 5.84 19.391 1 98.31 185 MET A CA 1
ATOM 1520 C C . MET A 1 185 ? -6.859 5.641 20.312 1 98.31 185 MET A C 1
ATOM 1522 O O . MET A 1 185 ? -7.996 5.914 19.922 1 98.31 185 MET A O 1
ATOM 1526 N N . ASP A 1 186 ? -6.629 5.211 21.531 1 97.75 186 ASP A N 1
ATOM 1527 C CA . ASP A 1 186 ? -7.699 5.016 22.516 1 97.75 186 ASP A CA 1
ATOM 1528 C C . ASP A 1 186 ? -8.43 6.328 22.797 1 97.75 186 ASP A C 1
ATOM 1530 O O . ASP A 1 186 ? -9.656 6.355 22.875 1 97.75 186 ASP A O 1
ATOM 1534 N N . ILE A 1 187 ? -7.641 7.344 22.906 1 98.56 187 ILE A N 1
ATOM 1535 C CA . ILE A 1 187 ? -8.219 8.656 23.188 1 98.56 187 ILE A CA 1
ATOM 1536 C C . ILE A 1 187 ? -9.055 9.109 22 1 98.56 187 ILE A C 1
ATOM 1538 O O . ILE A 1 187 ? -10.109 9.727 22.172 1 98.56 187 ILE A O 1
ATOM 1542 N N . CYS A 1 188 ? -8.578 8.867 20.781 1 98.69 188 CYS A N 1
ATOM 1543 C CA . CYS A 1 188 ? -9.336 9.234 19.594 1 98.69 188 CYS A CA 1
ATOM 1544 C C . CYS A 1 188 ? -10.711 8.562 19.594 1 98.69 188 CYS A C 1
ATOM 1546 O O . CYS A 1 188 ? -11.711 9.195 19.266 1 98.69 188 CYS A O 1
ATOM 1548 N N . PHE A 1 189 ? -10.773 7.289 19.969 1 98.19 189 PHE A N 1
ATOM 1549 C CA . PHE A 1 189 ? -12.062 6.605 20.062 1 98.19 189 PHE A CA 1
ATOM 1550 C C . PHE A 1 189 ? -12.875 7.145 21.234 1 98.19 189 PHE A C 1
ATOM 1552 O O . PHE A 1 189 ? -14.102 7.203 21.172 1 98.19 189 PHE A O 1
ATOM 1559 N N . GLU A 1 190 ? -12.188 7.508 22.281 1 98 190 GLU A N 1
ATOM 1560 C CA . GLU A 1 190 ? -12.867 8.133 23.406 1 98 190 GLU A CA 1
ATOM 1561 C C . GLU A 1 190 ? -13.562 9.422 22.984 1 98 190 GLU A C 1
ATOM 1563 O O . GLU A 1 190 ? -14.641 9.75 23.484 1 98 190 GLU A O 1
ATOM 1568 N N . VAL A 1 191 ? -12.953 10.172 22.125 1 98.62 191 VAL A N 1
ATOM 1569 C CA . VAL A 1 191 ? -13.531 11.398 21.609 1 98.62 191 VAL A CA 1
ATOM 1570 C C . VAL A 1 191 ? -14.852 11.086 20.906 1 98.62 191 VAL A C 1
ATOM 1572 O O . VAL A 1 191 ? -15.859 11.773 21.125 1 98.62 191 VAL A O 1
ATOM 1575 N N . LEU A 1 192 ? -14.875 10.055 20.125 1 98.19 192 LEU A N 1
ATOM 1576 C CA . LEU A 1 192 ? -16.094 9.648 19.438 1 98.19 192 LEU A CA 1
ATOM 1577 C C . LEU A 1 192 ? -17.141 9.172 20.438 1 98.19 192 LEU A C 1
ATOM 1579 O O . LEU A 1 192 ? -18.328 9.5 20.312 1 98.19 192 LEU A O 1
ATOM 1583 N N . ASP A 1 193 ? -16.75 8.484 21.453 1 97.25 193 ASP A N 1
ATOM 1584 C CA . ASP A 1 193 ? -17.656 7.879 22.422 1 97.25 193 ASP A CA 1
ATOM 1585 C C . ASP A 1 193 ? -18.328 8.945 23.281 1 97.25 193 ASP A C 1
ATOM 1587 O O . ASP A 1 193 ? -19.359 8.688 23.906 1 97.25 193 ASP A O 1
ATOM 1591 N N . ASN A 1 194 ? -17.75 10.117 23.297 1 97.5 194 ASN A N 1
ATOM 1592 C CA . ASN A 1 194 ? -18.281 11.156 24.172 1 97.5 194 ASN A CA 1
ATOM 1593 C C . ASN A 1 194 ? -18.984 12.25 23.375 1 97.5 194 ASN A C 1
ATOM 1595 O O . ASN A 1 194 ? -19.328 13.297 23.922 1 97.5 194 ASN A O 1
ATOM 1599 N N . SER A 1 195 ? -19.156 12.016 22.109 1 97.12 195 SER A N 1
ATOM 1600 C CA . SER A 1 195 ? -19.953 12.945 21.312 1 97.12 195 SER A CA 1
ATOM 1601 C C . SER A 1 195 ? -21.406 12.969 21.75 1 97.12 195 SER A C 1
ATOM 1603 O O . SER A 1 195 ? -21.891 12 22.344 1 97.12 195 SER A O 1
ATOM 1605 N N . PRO A 1 196 ? -22.109 14.055 21.453 1 95.62 196 PRO A N 1
ATOM 1606 C CA . PRO A 1 196 ? -23.531 14.117 21.812 1 95.62 196 PRO A CA 1
ATOM 1607 C C . PRO A 1 196 ? -24.344 12.984 21.188 1 95.62 196 PRO A C 1
ATOM 1609 O O . PRO A 1 196 ? -25.219 12.406 21.844 1 95.62 196 PRO A O 1
ATOM 1612 N N . ALA A 1 197 ? -24.094 12.672 19.969 1 95.62 197 ALA A N 1
ATOM 1613 C CA . ALA A 1 197 ? -24.797 11.594 19.281 1 95.62 197 ALA A CA 1
ATOM 1614 C C . ALA A 1 197 ? -24.547 10.25 19.969 1 95.62 197 ALA A C 1
ATOM 1616 O O . ALA A 1 197 ? -25.453 9.445 20.125 1 95.62 197 ALA A O 1
ATOM 1617 N N . ALA A 1 198 ? -23.344 9.984 20.344 1 96.5 198 ALA A N 1
ATOM 1618 C CA . ALA A 1 198 ? -22.984 8.727 21 1 96.5 198 ALA A CA 1
ATOM 1619 C C . ALA A 1 198 ? -23.641 8.617 22.375 1 96.5 198 ALA A C 1
ATOM 1621 O O . ALA A 1 198 ? -24.078 7.539 22.766 1 96.5 198 ALA A O 1
ATOM 1622 N N . LEU A 1 199 ? -23.641 9.734 23.156 1 95.81 199 LEU A N 1
ATOM 1623 C CA . LEU A 1 199 ? -24.219 9.75 24.5 1 95.81 199 LEU A CA 1
ATOM 1624 C C . LEU A 1 199 ? -25.734 9.578 24.422 1 95.81 199 LEU A C 1
ATOM 1626 O O . LEU A 1 199 ? -26.344 8.992 25.328 1 95.81 199 LEU A O 1
ATOM 1630 N N . LYS A 1 200 ? -26.297 10.055 23.375 1 95.81 200 LYS A N 1
ATOM 1631 C CA . LYS A 1 200 ? -27.734 9.938 23.188 1 95.81 200 LYS A CA 1
ATOM 1632 C C . LYS A 1 200 ? -28.125 8.523 22.781 1 95.81 200 LYS A C 1
ATOM 1634 O O . LYS A 1 200 ? -29.078 7.953 23.328 1 95.81 200 LYS A O 1
ATOM 1639 N N . ASN A 1 201 ? -27.484 8 21.719 1 96.12 201 ASN A N 1
ATOM 1640 C CA . ASN A 1 201 ? -27.719 6.66 21.203 1 96.12 201 ASN A CA 1
ATOM 1641 C C . ASN A 1 201 ? -26.422 6.008 20.703 1 96.12 201 ASN A C 1
ATOM 1643 O O . ASN A 1 201 ? -26.094 6.09 19.516 1 96.12 201 ASN A O 1
ATOM 1647 N N . SER A 1 202 ? -25.844 5.281 21.547 1 95.31 202 SER A N 1
ATOM 1648 C CA . SER A 1 202 ? -24.531 4.703 21.281 1 95.31 202 SER A CA 1
ATOM 1649 C C . SER A 1 202 ? -24.594 3.705 20.125 1 95.31 202 SER A C 1
ATOM 1651 O O . SER A 1 202 ? -23.672 3.631 19.312 1 95.31 202 SER A O 1
ATOM 1653 N N . GLU A 1 203 ? -25.625 2.873 20.047 1 95.44 203 GLU A N 1
ATOM 1654 C CA . GLU A 1 203 ? -25.781 1.887 18.984 1 95.44 203 GLU A CA 1
ATOM 1655 C C . GLU A 1 203 ? -25.859 2.561 17.609 1 95.44 203 GLU A C 1
ATOM 1657 O O . GLU A 1 203 ? -25.141 2.172 16.688 1 95.44 203 GLU A O 1
ATOM 1662 N N . MET A 1 204 ? -26.656 3.518 17.562 1 95.81 204 MET A N 1
ATOM 1663 C CA . MET A 1 204 ? -26.812 4.234 16.297 1 95.81 204 MET A CA 1
ATOM 1664 C C . MET A 1 204 ? -25.531 4.949 15.906 1 95.81 204 MET A C 1
ATOM 1666 O O . MET A 1 204 ? -25.156 4.957 14.734 1 95.81 204 MET A O 1
ATOM 1670 N N . ASP A 1 205 ? -24.922 5.59 16.875 1 97.12 205 ASP A N 1
ATOM 1671 C CA . ASP A 1 205 ? -23.656 6.273 16.609 1 97.12 205 ASP A CA 1
ATOM 1672 C C . ASP A 1 205 ? -22.625 5.309 16.062 1 97.12 205 ASP A C 1
ATOM 1674 O O . ASP A 1 205 ? -21.953 5.609 15.07 1 97.12 205 ASP A O 1
ATOM 1678 N N . ILE A 1 206 ? -22.484 4.141 16.656 1 96.94 206 ILE A N 1
ATOM 1679 C CA . ILE A 1 206 ? -21.5 3.143 16.266 1 96.94 206 ILE A CA 1
ATOM 1680 C C . ILE A 1 206 ? -21.766 2.686 14.836 1 96.94 206 ILE A C 1
ATOM 1682 O O . ILE A 1 206 ? -20.844 2.562 14.023 1 96.94 206 ILE A O 1
ATOM 1686 N N . GLU A 1 207 ? -22.938 2.494 14.484 1 95.94 207 GLU A N 1
ATOM 1687 C CA . GLU A 1 207 ? -23.297 2.023 13.148 1 95.94 207 GLU A CA 1
ATOM 1688 C C . GLU A 1 207 ? -22.906 3.035 12.078 1 95.94 207 GLU A C 1
ATOM 1690 O O . GLU A 1 207 ? -22.594 2.658 10.945 1 95.94 207 GLU A O 1
ATOM 1695 N N . HIS A 1 208 ? -22.875 4.285 12.461 1 97.31 208 HIS A N 1
ATOM 1696 C CA . HIS A 1 208 ? -22.578 5.336 11.492 1 97.31 208 HIS A CA 1
ATOM 1697 C C . HIS A 1 208 ? -21.078 5.559 11.367 1 97.31 208 HIS A C 1
ATOM 1699 O O . HIS A 1 208 ? -20.625 6.281 10.469 1 97.31 208 HIS A O 1
ATOM 1705 N N . ARG A 1 209 ? -20.281 4.902 12.188 1 98.25 209 ARG A N 1
ATOM 1706 C CA . ARG A 1 209 ? -18.844 5.156 12.219 1 98.25 209 ARG A CA 1
ATOM 1707 C C . ARG A 1 209 ? -18.141 4.438 11.07 1 98.25 209 ARG A C 1
ATOM 1709 O O . ARG A 1 209 ? -16.906 4.496 10.953 1 98.25 209 ARG A O 1
ATOM 1716 N N . SER A 1 210 ? -18.891 3.775 10.211 1 97.56 210 SER A N 1
ATOM 1717 C CA . SER A 1 210 ? -18.328 3.254 8.977 1 97.56 210 SER A CA 1
ATOM 1718 C C . SER A 1 210 ? -18.125 4.363 7.949 1 97.56 210 SER A C 1
ATOM 1720 O O . SER A 1 210 ? -17.359 4.207 6.996 1 97.56 210 SER A O 1
ATOM 1722 N N . ASP A 1 211 ? -18.812 5.457 8.117 1 98.44 211 ASP A N 1
ATOM 1723 C CA . ASP A 1 211 ? -18.828 6.582 7.188 1 98.44 211 ASP A CA 1
ATOM 1724 C C . ASP A 1 211 ? -17.828 7.652 7.605 1 98.44 211 ASP A C 1
ATOM 1726 O O . ASP A 1 211 ? -17.984 8.297 8.641 1 98.44 211 ASP A O 1
ATOM 1730 N N . PRO A 1 212 ? -16.781 7.863 6.723 1 98.69 212 PRO A N 1
ATOM 1731 C CA . PRO A 1 212 ? -15.797 8.883 7.09 1 98.69 212 PRO A CA 1
ATOM 1732 C C . PRO A 1 212 ? -16.391 10.289 7.129 1 98.69 212 PRO A C 1
ATOM 1734 O O . PRO A 1 212 ? -15.867 11.164 7.816 1 98.69 212 PRO A O 1
ATOM 1737 N N . VAL A 1 213 ? -17.469 10.57 6.414 1 98.56 213 VAL A N 1
ATOM 1738 C CA . VAL A 1 213 ? -18.156 11.859 6.457 1 98.56 213 VAL A CA 1
ATOM 1739 C C . VAL A 1 213 ? -18.719 12.102 7.859 1 98.56 213 VAL A C 1
ATOM 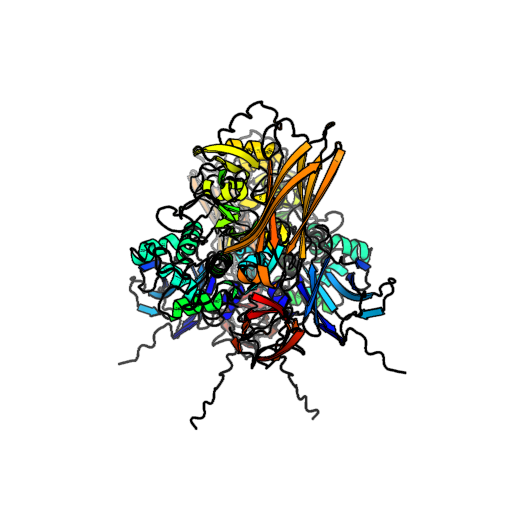1741 O O . VAL A 1 213 ? -18.5 13.164 8.445 1 98.56 213 VAL A O 1
ATOM 1744 N N . TYR A 1 214 ? -19.406 11.086 8.359 1 98.44 214 TYR A N 1
ATOM 1745 C CA . TYR A 1 214 ? -19.969 11.164 9.703 1 98.44 214 TYR A CA 1
ATOM 1746 C C . TYR A 1 214 ? -18.875 11.328 10.75 1 98.44 214 TYR A C 1
ATOM 1748 O O . TYR A 1 214 ? -18.984 12.18 11.633 1 98.44 214 TYR A O 1
ATOM 1756 N N . VAL A 1 215 ? -17.859 10.516 10.641 1 98.75 215 VAL A N 1
ATOM 1757 C CA . VAL A 1 215 ? -16.766 10.539 11.609 1 98.75 215 VAL A CA 1
ATOM 1758 C C . VAL A 1 215 ? -16.047 11.875 11.539 1 98.75 215 VAL A C 1
ATOM 1760 O O . VAL A 1 215 ? -15.719 12.469 12.57 1 98.75 215 VAL A O 1
ATOM 1763 N N . GLY A 1 216 ? -15.734 12.359 10.312 1 98.56 216 GLY A N 1
ATOM 1764 C CA . GLY A 1 216 ? -15.086 13.656 10.141 1 98.56 216 GLY A CA 1
ATOM 1765 C C . GLY A 1 216 ? -15.852 14.797 10.773 1 98.56 216 GLY A C 1
ATOM 1766 O O . GLY A 1 216 ? -15.273 15.641 11.453 1 98.56 216 GLY A O 1
ATOM 1767 N N . ARG A 1 217 ? -17.109 14.82 10.531 1 97.88 217 ARG A N 1
ATOM 1768 C CA . ARG A 1 217 ? -17.969 15.867 11.086 1 97.88 217 ARG A CA 1
ATOM 1769 C C . ARG A 1 217 ? -18 15.797 12.609 1 97.88 217 ARG A C 1
ATOM 1771 O O . ARG A 1 217 ? -17.953 16.828 13.289 1 97.88 217 ARG A O 1
ATOM 1778 N N . THR A 1 218 ? -18.109 14.617 13.148 1 98.25 218 THR A N 1
ATOM 1779 C CA . THR A 1 218 ? -18.125 14.422 14.594 1 98.25 218 THR A CA 1
ATOM 1780 C C . THR A 1 218 ? -16.828 14.898 15.227 1 98.25 218 THR A C 1
ATOM 1782 O O . THR A 1 218 ? -16.844 15.562 16.266 1 98.25 218 THR A O 1
ATOM 1785 N N . ILE A 1 219 ? -15.711 14.555 14.609 1 98.56 219 ILE A N 1
ATOM 1786 C CA . ILE A 1 219 ? -14.406 14.945 15.141 1 98.56 219 ILE A CA 1
ATOM 1787 C C . ILE A 1 219 ? -14.281 16.469 15.125 1 98.56 219 ILE A C 1
ATOM 1789 O O . ILE A 1 219 ? -13.766 17.062 16.078 1 98.56 219 ILE A O 1
ATOM 1793 N N . THR A 1 220 ? -14.727 17.109 14.062 1 97.62 220 THR A N 1
ATOM 1794 C CA . THR A 1 220 ? -14.672 18.562 13.977 1 97.62 220 THR A CA 1
ATOM 1795 C C . THR A 1 220 ? -15.477 19.203 15.102 1 97.62 220 THR A C 1
ATOM 1797 O O . THR A 1 220 ? -15.078 20.234 15.656 1 97.62 220 THR A O 1
ATOM 1800 N N . ALA A 1 221 ? -16.578 18.625 15.406 1 97.81 221 ALA A N 1
ATOM 1801 C CA . ALA A 1 221 ? -17.422 19.141 16.484 1 97.81 221 ALA A CA 1
ATOM 1802 C C . ALA A 1 221 ? -16.781 18.891 17.844 1 97.81 221 ALA A C 1
ATOM 1804 O O . ALA A 1 221 ? -16.844 19.75 18.734 1 97.81 221 ALA A O 1
ATOM 1805 N N . MET A 1 222 ? -16.109 17.75 17.984 1 98.5 222 MET A N 1
ATOM 1806 C CA . MET A 1 222 ? -15.648 17.297 19.297 1 98.5 222 MET A CA 1
ATOM 1807 C C . MET A 1 222 ? -14.273 17.875 19.609 1 98.5 222 MET A C 1
ATOM 1809 O O . MET A 1 222 ? -13.828 17.844 20.766 1 98.5 222 MET A O 1
ATOM 1813 N N . VAL A 1 223 ? -13.562 18.438 18.625 1 98.62 223 VAL A N 1
ATOM 1814 C CA . VAL A 1 223 ? -12.258 19.016 18.891 1 98.62 223 VAL A CA 1
ATOM 1815 C C . VAL A 1 223 ? -12.422 20.344 19.656 1 98.62 223 VAL A C 1
ATOM 1817 O O . VAL A 1 223 ? -11.562 20.703 20.453 1 98.62 223 VAL A O 1
ATOM 1820 N N . ASN A 1 224 ? -13.469 21.078 19.375 1 97.81 224 ASN A N 1
ATOM 1821 C CA . ASN A 1 224 ? -13.797 22.219 20.203 1 97.81 224 ASN A CA 1
ATOM 1822 C C . ASN A 1 224 ? -14.797 21.844 21.297 1 97.81 224 ASN A C 1
ATOM 1824 O O . ASN A 1 224 ? -15.43 20.797 21.234 1 97.81 224 ASN A O 1
ATOM 1828 N N . SER A 1 225 ? -14.945 22.656 22.297 1 97.12 225 SER A N 1
ATOM 1829 C CA . SER A 1 225 ? -15.773 22.281 23.438 1 97.12 225 SER A CA 1
ATOM 1830 C C . SER A 1 225 ? -16.984 23.188 23.562 1 97.12 225 SER A C 1
ATOM 1832 O O . SER A 1 225 ? -17.578 23.297 24.656 1 97.12 225 SER A O 1
ATOM 1834 N N . ASN A 1 226 ? -17.25 23.875 22.469 1 93.31 226 ASN A N 1
ATOM 1835 C CA . ASN A 1 226 ? -18.406 24.766 22.516 1 93.31 226 ASN A CA 1
ATOM 1836 C C . ASN A 1 226 ? -19.719 24 22.438 1 93.31 226 ASN A C 1
ATOM 1838 O O . ASN A 1 226 ? -20.141 23.578 21.359 1 93.31 226 ASN A O 1
ATOM 1842 N N . GLY A 1 227 ? -20.328 23.719 23.484 1 88.25 227 GLY A N 1
ATOM 1843 C CA . GLY A 1 227 ? -21.641 23.094 23.469 1 88.25 227 GLY A CA 1
ATOM 1844 C C . GLY A 1 227 ? -21.609 21.625 23.797 1 88.25 227 GLY A C 1
ATOM 1845 O O . GLY A 1 227 ? -22.656 20.953 23.781 1 88.25 227 GLY A O 1
ATOM 1846 N N . ASP A 1 228 ? -20.422 21.125 23.969 1 92.69 228 ASP A N 1
ATOM 1847 C CA . ASP A 1 228 ? -20.328 19.688 24.266 1 92.69 228 ASP A CA 1
ATOM 1848 C C . ASP A 1 228 ? -19.078 19.391 25.109 1 92.69 228 ASP A C 1
ATOM 1850 O O . ASP A 1 228 ? -18.547 20.281 25.766 1 92.69 228 ASP A O 1
ATOM 1854 N N . ARG A 1 229 ? -18.703 18.109 25.156 1 94.81 229 ARG A N 1
ATOM 1855 C CA . ARG A 1 229 ? -17.562 17.656 25.953 1 94.81 229 ARG A CA 1
ATOM 1856 C C . ARG A 1 229 ? -16.312 17.547 25.094 1 94.81 229 ARG A C 1
ATOM 1858 O O . ARG A 1 229 ? -15.531 16.594 25.234 1 94.81 229 ARG A O 1
ATOM 1865 N N . GLY A 1 230 ? -16.188 18.5 24.234 1 98.06 230 GLY A N 1
ATOM 1866 C CA . GLY A 1 230 ? -15.086 18.469 23.281 1 98.06 230 GLY A CA 1
ATOM 1867 C C . GLY A 1 230 ? -13.727 18.672 23.922 1 98.06 230 GLY A C 1
ATOM 1868 O O . GLY A 1 230 ? -13.641 18.922 25.125 1 98.06 230 GLY A O 1
ATOM 1869 N N . VAL A 1 231 ? -12.664 18.609 23.25 1 98.69 231 VAL A N 1
ATOM 1870 C CA . VAL A 1 231 ? -11.289 18.438 23.688 1 98.69 231 VAL A CA 1
ATOM 1871 C C . VAL A 1 231 ? -10.719 19.781 24.141 1 98.69 231 VAL A C 1
ATOM 1873 O O . VAL A 1 231 ? -10 19.859 25.141 1 98.69 231 VAL A O 1
ATOM 1876 N N . LEU A 1 232 ? -10.984 20.828 23.422 1 98.25 232 LEU A N 1
ATOM 1877 C CA . LEU A 1 232 ? -10.219 22.062 23.562 1 98.25 232 LEU A CA 1
ATOM 1878 C C . LEU A 1 232 ? -11.148 23.266 23.594 1 98.25 232 LEU A C 1
ATOM 1880 O O . LEU A 1 232 ? -12.086 23.359 22.797 1 98.25 232 LEU A O 1
ATOM 1884 N N . THR A 1 233 ? -10.93 24.188 24.562 1 98 233 THR A N 1
ATOM 1885 C CA . THR A 1 233 ? -11.648 25.453 24.625 1 98 233 THR A CA 1
ATOM 1886 C C . THR A 1 233 ? -10.844 26.562 23.969 1 98 233 THR A C 1
ATOM 1888 O O . THR A 1 233 ? -9.633 26.672 24.188 1 98 233 THR A O 1
ATOM 1891 N N . GLY A 1 234 ? -11.484 27.328 23.156 1 96.06 234 GLY A N 1
ATOM 1892 C CA . GLY A 1 234 ? -10.805 28.422 22.469 1 96.06 234 GLY A CA 1
ATOM 1893 C C . GLY A 1 234 ? -10.789 29.719 23.281 1 96.06 234 GLY A C 1
ATOM 1894 O O . GLY A 1 234 ? -11.711 29.984 24.047 1 96.06 234 GLY A O 1
ATOM 1895 N N . ARG A 1 235 ? -9.75 30.438 23.172 1 93.44 235 ARG A N 1
ATOM 1896 C CA . ARG A 1 235 ? -9.617 31.797 23.672 1 93.44 235 ARG A CA 1
ATOM 1897 C C . ARG A 1 235 ? -8.695 32.625 22.781 1 93.44 235 ARG A C 1
ATOM 1899 O O . ARG A 1 235 ? -7.66 32.125 22.328 1 93.44 235 ARG A O 1
ATOM 1906 N N . TRP A 1 236 ? -9.031 33.906 22.531 1 88.5 236 TRP A N 1
ATOM 1907 C CA . TRP A 1 236 ? -8.297 34.719 21.547 1 88.5 236 TRP A CA 1
ATOM 1908 C C . TRP A 1 236 ? -7.762 36 22.188 1 88.5 236 TRP A C 1
ATOM 1910 O O . TRP A 1 236 ? -7.277 36.875 21.5 1 88.5 236 TRP A O 1
ATOM 1920 N N . GLU A 1 237 ? -7.891 36.062 23.438 1 84.19 237 GLU A N 1
ATOM 1921 C CA . GLU A 1 237 ? -7.375 37.219 24.172 1 84.19 237 GLU A CA 1
ATOM 1922 C C . GLU A 1 237 ? -6.73 36.812 25.484 1 84.19 237 GLU A C 1
ATOM 1924 O O . GLU A 1 237 ? -7.191 35.875 26.141 1 84.19 237 GLU A O 1
ATOM 1929 N N . GLU A 1 238 ? -5.676 37.469 25.828 1 84.94 238 GLU A N 1
ATOM 1930 C CA . GLU A 1 238 ? -5.023 37.281 27.125 1 84.94 238 GLU A CA 1
ATOM 1931 C C . GLU A 1 238 ? -5.914 37.75 28.266 1 84.94 238 GLU A C 1
ATOM 1933 O O . GLU A 1 238 ? -6.832 38.531 28.062 1 84.94 238 GLU A O 1
ATOM 1938 N N . PRO A 1 239 ? -5.781 37.312 29.5 1 88.88 239 PRO A N 1
ATOM 1939 C CA . PRO A 1 239 ? -4.754 36.375 29.953 1 88.88 239 PRO A CA 1
ATOM 1940 C C . PRO A 1 239 ? -5.191 34.906 29.797 1 88.88 239 PRO A C 1
ATOM 1942 O O . PRO A 1 239 ? -6.387 34.625 29.688 1 88.88 239 PRO A O 1
ATOM 1945 N N . TYR A 1 240 ? -4.23 34.094 29.844 1 92.31 240 TYR A N 1
ATOM 1946 C CA . TYR A 1 240 ? -4.473 32.656 29.781 1 92.31 240 TYR A CA 1
ATOM 1947 C C . TYR A 1 240 ? -4.137 32 31.109 1 92.31 240 TYR A C 1
ATOM 1949 O O . TYR A 1 240 ? -3.703 30.844 31.141 1 92.31 240 TYR A O 1
ATOM 1957 N N . THR A 1 241 ? -4.262 32.625 32.219 1 91.06 241 THR A N 1
ATOM 1958 C CA . THR A 1 241 ? -3.727 32.25 33.531 1 91.06 241 THR A CA 1
ATOM 1959 C C . THR A 1 241 ? -4.344 30.953 34.031 1 91.06 241 THR A C 1
ATOM 1961 O O . THR A 1 241 ? -3.729 30.234 34.812 1 91.06 241 THR A O 1
ATOM 1964 N N . ASP A 1 242 ? -5.504 30.609 33.625 1 93.75 242 ASP A N 1
ATOM 1965 C CA . ASP A 1 242 ? -6.168 29.406 34.125 1 93.75 242 ASP A CA 1
ATOM 1966 C C . ASP A 1 242 ? -5.98 28.234 33.156 1 93.75 242 ASP A C 1
ATOM 1968 O O . ASP A 1 242 ? -6.617 27.188 33.281 1 93.75 242 ASP A O 1
ATOM 1972 N N . GLY A 1 243 ? -5.152 28.406 32.188 1 95.12 243 GLY A N 1
ATOM 1973 C CA . GLY A 1 243 ? -4.852 27.375 31.203 1 95.12 243 GLY A CA 1
ATOM 1974 C C . GLY A 1 243 ? -3.502 27.562 30.531 1 95.12 243 GLY A C 1
ATOM 1975 O O . GLY A 1 243 ? -2.607 28.203 31.094 1 95.12 243 GLY A O 1
ATOM 1976 N N . VAL A 1 244 ? -3.346 26.922 29.438 1 94.5 244 VAL A N 1
ATOM 1977 C CA . VAL A 1 244 ? -2.127 27.031 28.641 1 94.5 244 VAL A CA 1
ATOM 1978 C C . VAL A 1 244 ? -2.359 27.969 27.453 1 94.5 244 VAL A C 1
ATOM 1980 O O . VAL A 1 244 ? -3.363 27.859 26.75 1 94.5 244 VAL A O 1
ATOM 1983 N N . ALA A 1 245 ? -1.47 28.969 27.328 1 94.38 245 ALA A N 1
ATOM 1984 C CA . ALA A 1 245 ? -1.593 29.844 26.172 1 94.38 245 ALA A CA 1
ATOM 1985 C C . ALA A 1 245 ? -1.505 29.047 24.859 1 94.38 245 ALA A C 1
ATOM 1987 O O . ALA A 1 245 ? -0.662 28.156 24.734 1 94.38 245 ALA A O 1
ATOM 1988 N N . PRO A 1 246 ? -2.334 29.312 23.922 1 95.19 246 PRO A N 1
ATOM 1989 C CA . PRO A 1 246 ? -2.367 28.531 22.688 1 95.19 246 PRO A CA 1
ATOM 1990 C C . PRO A 1 246 ? -1.006 28.453 22 1 95.19 246 PRO A C 1
ATOM 1992 O O . PRO A 1 246 ? -0.641 27.422 21.438 1 95.19 246 PRO A O 1
ATOM 1995 N N . TYR A 1 247 ? -0.262 29.5 22 1 92.62 247 TYR A N 1
ATOM 1996 C CA . TYR A 1 247 ? 1.007 29.562 21.281 1 92.62 247 TYR A CA 1
ATOM 1997 C C . TYR A 1 247 ? 2.066 28.703 21.953 1 92.62 247 TYR A C 1
ATOM 1999 O O . TYR A 1 247 ? 3.129 28.453 21.375 1 92.62 247 TYR A O 1
ATOM 2007 N N . ARG A 1 248 ? 1.778 28.188 23.125 1 93.19 248 ARG A N 1
ATOM 2008 C CA . ARG A 1 248 ? 2.75 27.391 23.859 1 93.19 248 ARG A CA 1
ATOM 2009 C C . ARG A 1 248 ? 2.713 25.922 23.406 1 93.19 248 ARG A C 1
ATOM 2011 O O . ARG A 1 248 ? 3.67 25.188 23.625 1 93.19 248 ARG A O 1
ATOM 2018 N N . TRP A 1 249 ? 1.669 25.531 22.844 1 94.38 249 TRP A N 1
ATOM 2019 C CA . TRP A 1 249 ? 1.549 24.141 22.406 1 94.38 249 TRP A CA 1
ATOM 2020 C C . TRP A 1 249 ? 2.531 23.828 21.281 1 94.38 249 TRP A C 1
ATOM 2022 O O . TRP A 1 249 ? 2.734 24.656 20.391 1 94.38 249 TRP A O 1
ATOM 2032 N N . THR A 1 250 ? 3.141 22.656 21.297 1 93.75 250 THR A N 1
ATOM 2033 C CA . THR A 1 250 ? 4.027 22.188 20.234 1 93.75 250 THR A CA 1
ATOM 2034 C C . THR A 1 250 ? 3.498 20.906 19.609 1 93.75 250 THR A C 1
ATOM 2036 O O . THR A 1 250 ? 4.059 20.406 18.625 1 93.75 250 THR A O 1
ATOM 2039 N N . GLY A 1 251 ? 2.436 20.453 20.219 1 96.25 251 GLY A N 1
ATOM 2040 C CA . GLY A 1 251 ? 1.908 19.203 19.688 1 96.25 251 GLY A CA 1
ATOM 2041 C C . GLY A 1 251 ? 0.52 18.875 20.219 1 96.25 251 GLY A C 1
ATOM 2042 O O . GLY A 1 251 ? 0.019 19.531 21.125 1 96.25 251 GLY A O 1
ATOM 2043 N N . SER A 1 252 ? -0.05 17.812 19.672 1 98.25 252 SER A N 1
ATOM 2044 C CA . SER A 1 252 ? -1.43 17.438 19.953 1 98.25 252 SER A CA 1
ATOM 2045 C C . SER A 1 252 ? -1.502 16.469 21.141 1 98.25 252 SER A C 1
ATOM 2047 O O . SER A 1 252 ? -2.51 16.422 21.844 1 98.25 252 SER A O 1
ATOM 2049 N N . VAL A 1 253 ? -0.461 15.695 21.359 1 97.44 253 VAL A N 1
ATOM 2050 C CA . VAL A 1 253 ? -0.484 14.562 22.281 1 97.44 253 VAL A CA 1
ATOM 2051 C C . VAL A 1 253 ? -0.753 15.039 23.703 1 97.44 253 VAL A C 1
ATOM 2053 O O . VAL A 1 253 ? -1.642 14.523 24.375 1 97.44 253 VAL A O 1
ATOM 2056 N N . PRO A 1 254 ? -0.058 16.109 24.203 1 96.88 254 PRO A N 1
ATOM 2057 C CA . PRO A 1 254 ? -0.344 16.562 25.562 1 96.88 254 PRO A CA 1
ATOM 2058 C C . PRO A 1 254 ? -1.782 17.047 25.734 1 96.88 254 PRO A C 1
ATOM 2060 O O . PRO A 1 254 ? -2.375 16.875 26.797 1 96.88 254 PRO A O 1
ATOM 2063 N N . ILE A 1 255 ? -2.307 17.641 24.719 1 98.19 255 ILE A N 1
ATOM 2064 C CA . ILE A 1 255 ? -3.672 18.156 24.766 1 98.19 255 ILE A CA 1
ATOM 2065 C C . ILE A 1 255 ? -4.656 16.984 24.891 1 98.19 255 ILE A C 1
ATOM 2067 O O . ILE A 1 255 ? -5.52 17 25.781 1 98.19 255 ILE A O 1
ATOM 2071 N N . LEU A 1 256 ? -4.492 16.016 24.047 1 98.5 256 LEU A N 1
ATOM 2072 C CA . LEU A 1 256 ? -5.367 14.844 24.047 1 98.5 256 LEU A CA 1
ATOM 2073 C C . LEU A 1 256 ? -5.254 14.07 25.359 1 98.5 256 LEU A C 1
ATOM 2075 O O . LEU A 1 256 ? -6.266 13.656 25.938 1 98.5 256 LEU A O 1
ATOM 2079 N N . GLN A 1 257 ? -4.07 13.914 25.859 1 97.56 257 GLN A N 1
ATOM 2080 C CA . GLN A 1 257 ? -3.844 13.18 27.094 1 97.56 257 GLN A CA 1
ATOM 2081 C C . GLN A 1 257 ? -4.449 13.922 28.281 1 97.56 257 GLN A C 1
ATOM 2083 O O . GLN A 1 257 ? -5.051 13.305 29.172 1 97.56 257 GLN A O 1
ATOM 2088 N N . GLN A 1 258 ? -4.238 15.164 28.297 1 97.56 258 GLN A N 1
ATOM 2089 C CA . GLN A 1 258 ? -4.809 15.953 29.375 1 97.56 258 GLN A CA 1
ATOM 2090 C C . GLN A 1 258 ? -6.332 15.852 29.391 1 97.56 258 GLN A C 1
ATOM 2092 O O . GLN A 1 258 ? -6.941 15.727 30.453 1 97.56 258 GLN A O 1
ATOM 2097 N N . TRP A 1 259 ? -6.949 16 28.25 1 98.44 259 TRP A N 1
ATOM 2098 C CA . TRP A 1 259 ? -8.398 15.891 28.125 1 98.44 259 TRP A CA 1
ATOM 2099 C C . TRP A 1 259 ? -8.891 14.555 28.688 1 98.44 259 TRP A C 1
ATOM 2101 O O . TRP A 1 259 ? -9.828 14.516 29.484 1 98.44 259 TRP A O 1
ATOM 2111 N N . SER A 1 260 ? -8.258 13.453 28.25 1 98.12 260 SER A N 1
ATOM 2112 C CA . SER A 1 260 ? -8.648 12.117 28.672 1 98.12 260 SER A CA 1
ATOM 2113 C C . SER A 1 260 ? -8.414 11.914 30.156 1 98.12 260 SER A C 1
ATOM 2115 O O . SER A 1 260 ? -9.273 11.383 30.859 1 98.12 260 SER A O 1
ATOM 2117 N N . LYS A 1 261 ? -7.293 12.352 30.703 1 97.06 261 LYS A N 1
ATOM 2118 C CA . LYS A 1 261 ? -6.93 12.18 32.094 1 97.06 261 LYS A CA 1
ATOM 2119 C C . LYS A 1 261 ? -7.867 12.969 33 1 97.06 261 LYS A C 1
ATOM 2121 O O . LYS A 1 261 ? -8.141 12.555 34.156 1 97.06 261 LYS A O 1
ATOM 2126 N N . ALA A 1 262 ? -8.336 14.062 32.5 1 96.94 262 ALA A N 1
ATOM 2127 C CA . ALA A 1 262 ? -9.203 14.938 33.281 1 96.94 262 ALA A CA 1
ATOM 2128 C C . ALA A 1 262 ? -10.648 14.453 33.25 1 96.94 262 ALA A C 1
ATOM 2130 O O . ALA A 1 262 ? -11.555 15.141 33.719 1 96.94 262 ALA A O 1
ATOM 2131 N N . GLY A 1 263 ? -10.945 13.336 32.688 1 96.56 263 GLY A N 1
ATOM 2132 C CA . GLY A 1 263 ? -12.297 12.805 32.625 1 96.56 263 GLY A CA 1
ATOM 2133 C C . GLY A 1 263 ? -13.156 13.508 31.594 1 96.56 263 GLY A C 1
ATOM 2134 O O . GLY A 1 263 ? -14.297 13.883 31.875 1 96.56 263 GLY A O 1
ATOM 2135 N N . VAL A 1 264 ? -12.539 13.898 30.531 1 96.56 264 VAL A N 1
ATOM 2136 C CA . VAL A 1 264 ? -13.234 14.461 29.375 1 96.56 264 VAL A CA 1
ATOM 2137 C C . VAL A 1 264 ? -13.656 15.898 29.672 1 96.56 264 VAL A C 1
ATOM 2139 O O . VAL A 1 264 ? -14.789 16.281 29.375 1 96.56 264 VAL A O 1
ATOM 2142 N N . ARG A 1 265 ? -12.859 16.531 30.375 1 96.62 265 ARG A N 1
ATOM 2143 C CA . ARG A 1 265 ? -13.008 17.969 30.562 1 96.62 265 ARG A CA 1
ATOM 2144 C C . ARG A 1 265 ? -12.148 18.75 29.578 1 96.62 265 ARG A C 1
ATOM 2146 O O . ARG A 1 265 ? -10.977 18.422 29.375 1 96.62 265 ARG A O 1
ATOM 2153 N N . PRO A 1 266 ? -12.703 19.75 29.031 1 97.75 266 PRO A N 1
ATOM 2154 C CA . PRO A 1 266 ? -11.977 20.469 27.969 1 97.75 266 PRO A CA 1
ATOM 2155 C C . PRO A 1 266 ? -10.664 21.062 28.453 1 97.75 266 PRO A C 1
ATOM 2157 O O . PRO A 1 266 ? -10.594 21.578 29.578 1 97.75 266 PRO A O 1
ATOM 2160 N N . VAL A 1 267 ? -9.672 20.984 27.578 1 98.38 267 VAL A N 1
ATOM 2161 C CA . VAL A 1 267 ? -8.367 21.578 27.828 1 98.38 267 VAL A CA 1
ATOM 2162 C C . VAL A 1 267 ? -8.391 23.062 27.422 1 98.38 267 VAL A C 1
ATOM 2164 O O . VAL A 1 267 ? -8.977 23.406 26.391 1 98.38 267 VAL A O 1
ATOM 2167 N N . LYS A 1 268 ? -7.797 23.891 28.219 1 97.12 268 LYS A N 1
ATOM 2168 C CA . LYS A 1 268 ? -7.676 25.312 27.938 1 97.12 268 LYS A CA 1
ATOM 2169 C C . LYS A 1 268 ? -6.242 25.688 27.578 1 97.12 268 LYS A C 1
ATOM 2171 O O . LYS A 1 268 ? -5.301 25.344 28.297 1 97.12 268 LYS A O 1
ATOM 2176 N N . TYR A 1 269 ? -5.949 26.438 26.547 1 96.81 269 TYR A N 1
ATOM 2177 C CA . TYR A 1 269 ? -6.809 26.984 25.5 1 96.81 269 TYR A CA 1
ATOM 2178 C C . TYR A 1 269 ? -6.242 26.672 24.125 1 96.81 269 TYR A C 1
ATOM 2180 O O . TYR A 1 269 ? -5.078 26.297 23.984 1 96.81 269 TYR A O 1
ATOM 2188 N N . GLY A 1 270 ? -6.98 26.797 23.125 1 96.94 270 GLY A N 1
ATOM 2189 C CA . GLY A 1 270 ? -6.52 26.672 21.75 1 96.94 270 GLY A CA 1
ATOM 2190 C C . GLY A 1 270 ? -7.035 27.766 20.844 1 96.94 270 GLY A C 1
ATOM 2191 O O . GLY A 1 270 ? -7.953 28.5 21.219 1 96.94 270 GLY A O 1
ATOM 2192 N N . GLN A 1 271 ? -6.383 27.938 19.766 1 96.5 271 GLN A N 1
ATOM 2193 C CA . GLN A 1 271 ? -6.816 28.766 18.641 1 96.5 271 GLN A CA 1
ATOM 2194 C C . GLN A 1 271 ? -6.797 27.969 17.328 1 96.5 271 GLN A C 1
ATOM 2196 O O . GLN A 1 271 ? -6.574 26.766 17.328 1 96.5 271 GLN A O 1
ATOM 2201 N N . CYS A 1 272 ? -7.039 28.578 16.203 1 96.94 272 CYS A N 1
ATOM 2202 C CA . CYS A 1 272 ? -7.371 27.891 14.969 1 96.94 272 CYS A CA 1
ATOM 2203 C C . CYS A 1 272 ? -6.293 26.875 14.609 1 96.94 272 CYS A C 1
ATOM 2205 O O . CYS A 1 272 ? -6.605 25.766 14.172 1 96.94 272 CYS A O 1
ATOM 2207 N N . TRP A 1 273 ? -4.996 27.234 14.766 1 97.5 273 TRP A N 1
ATOM 2208 C CA . TRP A 1 273 ? -3.957 26.297 14.344 1 97.5 273 TRP A CA 1
ATOM 2209 C C . TRP A 1 273 ? -3.887 25.109 15.289 1 97.5 273 TRP A C 1
ATOM 2211 O O . TRP A 1 273 ? -3.588 23.984 14.867 1 97.5 273 TRP A O 1
ATOM 2221 N N . VAL A 1 274 ? -4.195 25.344 16.562 1 98.38 274 VAL A N 1
ATOM 2222 C CA . VAL A 1 274 ? -4.215 24.25 17.531 1 98.38 274 VAL A CA 1
ATOM 2223 C C . VAL A 1 274 ? -5.395 23.328 17.25 1 98.38 274 VAL A C 1
ATOM 2225 O O . VAL A 1 274 ? -5.242 22.109 17.219 1 98.38 274 VAL A O 1
ATOM 2228 N N . PHE A 1 275 ? -6.555 23.969 17.031 1 98.69 275 PHE A N 1
ATOM 2229 C CA . PHE A 1 275 ? -7.738 23.188 16.688 1 98.69 275 PHE A CA 1
ATOM 2230 C C . PHE A 1 275 ? -7.48 22.328 15.453 1 98.69 275 PHE A C 1
ATOM 2232 O O . PHE A 1 275 ? -7.773 21.125 15.461 1 98.69 275 PHE A O 1
ATOM 2239 N N . ALA A 1 276 ? -6.98 22.938 14.445 1 98.69 276 ALA A N 1
ATOM 2240 C CA . ALA A 1 276 ? -6.723 22.234 13.188 1 98.69 276 ALA A CA 1
ATOM 2241 C C . ALA A 1 276 ? -5.734 21.094 13.398 1 98.69 276 ALA A C 1
ATOM 2243 O O . ALA A 1 276 ? -5.938 19.984 12.875 1 98.69 276 ALA A O 1
ATOM 2244 N N . ALA A 1 277 ? -4.727 21.328 14.133 1 98.75 277 ALA A N 1
ATOM 2245 C CA . ALA A 1 277 ? -3.688 20.328 14.344 1 98.75 277 ALA A CA 1
ATOM 2246 C C . ALA A 1 277 ? -4.223 19.141 15.141 1 98.75 277 ALA A C 1
ATOM 2248 O O . ALA A 1 277 ? -3.887 17.984 14.859 1 98.75 277 ALA A O 1
ATOM 2249 N N . VAL A 1 278 ? -4.953 19.438 16.156 1 98.81 278 VAL A N 1
ATOM 2250 C CA . VAL A 1 278 ? -5.535 18.375 16.969 1 98.81 278 VAL A CA 1
ATOM 2251 C C . VAL A 1 278 ? -6.504 17.547 16.125 1 98.81 278 VAL A C 1
ATOM 2253 O O . VAL A 1 278 ? -6.496 16.312 16.188 1 98.81 278 VAL A O 1
ATOM 2256 N N . ALA A 1 279 ? -7.336 18.219 15.352 1 98.88 279 ALA A N 1
ATOM 2257 C CA . ALA A 1 279 ? -8.242 17.5 14.461 1 98.88 279 ALA A CA 1
ATOM 2258 C C . ALA A 1 279 ? -7.461 16.625 13.477 1 98.88 279 ALA A C 1
ATOM 2260 O O . ALA A 1 279 ? -7.844 15.484 13.219 1 98.88 279 ALA A O 1
ATOM 2261 N N . CYS A 1 280 ? -6.422 17.203 12.914 1 98.88 280 CYS A N 1
ATOM 2262 C CA . CYS A 1 280 ? -5.57 16.469 11.992 1 98.88 280 CYS A CA 1
ATOM 2263 C C . CYS A 1 280 ? -5.031 15.195 12.641 1 98.88 280 CYS A C 1
ATOM 2265 O O . CYS A 1 280 ? -5.035 14.125 12.023 1 98.88 280 CYS A O 1
ATOM 2267 N N . THR A 1 281 ? -4.605 15.305 13.875 1 98.81 281 THR A N 1
ATOM 2268 C CA . THR A 1 281 ? -4.043 14.188 14.625 1 98.81 281 THR A CA 1
ATOM 2269 C C . THR A 1 281 ? -5.074 13.07 14.789 1 98.81 281 THR A C 1
ATOM 2271 O O . THR A 1 281 ? -4.773 11.906 14.539 1 98.81 281 THR A O 1
ATOM 2274 N N . VAL A 1 282 ? -6.246 13.438 15.164 1 98.88 282 VAL A N 1
ATOM 2275 C CA . VAL A 1 282 ? -7.293 12.453 15.43 1 98.88 282 VAL A CA 1
ATOM 2276 C C . VAL A 1 282 ? -7.695 11.766 14.125 1 98.88 282 VAL A C 1
ATOM 2278 O O . VAL A 1 282 ? -7.828 10.539 14.078 1 98.88 282 VAL A O 1
ATOM 2281 N N . LEU A 1 283 ? -7.902 12.531 13.086 1 98.94 283 LEU A N 1
ATOM 2282 C CA . LEU A 1 283 ? -8.336 11.984 11.805 1 98.94 283 LEU A CA 1
ATOM 2283 C C . LEU A 1 283 ? -7.266 11.07 11.211 1 98.94 283 LEU A C 1
ATOM 2285 O O . LEU A 1 283 ? -7.578 9.984 10.711 1 98.94 283 LEU A O 1
ATOM 2289 N N . ARG A 1 284 ? -5.992 11.492 11.281 1 98.81 284 ARG A N 1
ATOM 2290 C CA . ARG A 1 284 ? -4.902 10.641 10.828 1 98.81 284 ARG A CA 1
ATOM 2291 C C . ARG A 1 284 ? -4.852 9.344 11.633 1 98.81 284 ARG A C 1
ATOM 2293 O O . ARG A 1 284 ? -4.625 8.266 11.078 1 98.81 284 ARG A O 1
ATOM 2300 N N . CYS A 1 285 ? -5.008 9.469 12.906 1 98.75 285 CYS A N 1
ATOM 2301 C CA . CYS A 1 285 ? -4.945 8.305 13.781 1 98.75 285 CYS A CA 1
ATOM 2302 C C . CYS A 1 285 ? -5.992 7.27 13.383 1 98.75 285 CYS A C 1
ATOM 2304 O O . CYS A 1 285 ? -5.719 6.066 13.398 1 98.75 285 CYS A O 1
ATOM 2306 N N . LEU A 1 286 ? -7.145 7.727 13 1 98.81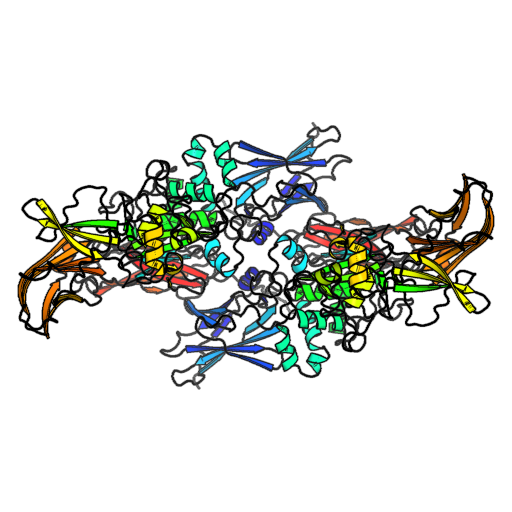 286 LEU A N 1
ATOM 2307 C CA . LEU A 1 286 ? -8.258 6.844 12.656 1 98.81 286 LEU A CA 1
ATOM 2308 C C . LEU A 1 286 ? -8.109 6.312 11.234 1 98.81 286 LEU A C 1
ATOM 2310 O O . LEU A 1 286 ? -8.898 5.473 10.797 1 98.81 286 LEU A O 1
ATOM 2314 N N . GLY A 1 287 ? -7.133 6.777 10.523 1 98.62 287 GLY A N 1
ATOM 2315 C CA . GLY A 1 287 ? -6.82 6.23 9.219 1 98.62 287 GLY A CA 1
ATOM 2316 C C . GLY A 1 287 ? -7.34 7.082 8.07 1 98.62 287 GLY A C 1
ATOM 2317 O O . GLY A 1 287 ? -7.422 6.617 6.934 1 98.62 287 GLY A O 1
ATOM 2318 N N . ILE A 1 288 ? -7.727 8.273 8.281 1 98.88 288 ILE A N 1
ATOM 2319 C CA . ILE A 1 288 ? -8.211 9.172 7.234 1 98.88 288 ILE A CA 1
ATOM 2320 C C . ILE A 1 288 ? -7.086 10.117 6.809 1 98.88 288 ILE A C 1
ATOM 2322 O O . ILE A 1 288 ? -6.574 10.891 7.617 1 98.88 288 ILE A O 1
ATOM 2326 N N . PRO A 1 289 ? -6.676 10.047 5.543 1 98.75 289 PRO A N 1
ATOM 2327 C CA . PRO A 1 289 ? -5.633 10.984 5.105 1 98.75 289 PRO A CA 1
ATOM 2328 C C . PRO A 1 289 ? -6.023 12.445 5.309 1 98.75 289 PRO A C 1
ATOM 2330 O O . PRO A 1 289 ? -7.059 12.883 4.805 1 98.75 289 PRO A O 1
ATOM 2333 N N . THR A 1 290 ? -5.207 13.156 6.059 1 98.88 290 THR A N 1
ATOM 2334 C CA . THR A 1 290 ? -5.566 14.516 6.438 1 98.88 290 THR A CA 1
ATOM 2335 C C . THR A 1 290 ? -4.336 15.414 6.449 1 98.88 290 THR A C 1
ATOM 2337 O O . THR A 1 290 ? -3.25 14.984 6.848 1 98.88 290 THR A O 1
ATOM 2340 N N . ARG A 1 291 ? -4.492 16.656 6.012 1 98.56 291 ARG A N 1
ATOM 2341 C CA . ARG A 1 291 ? -3.414 17.641 6.059 1 98.56 291 ARG A CA 1
ATOM 2342 C C . ARG A 1 291 ? -3.924 18.984 6.551 1 98.56 291 ARG A C 1
ATOM 2344 O O . ARG A 1 291 ? -5.082 19.344 6.316 1 98.56 291 ARG A O 1
ATOM 2351 N N . PRO A 1 292 ? -3.082 19.75 7.258 1 98.44 292 PRO A N 1
ATOM 2352 C CA . PRO A 1 292 ? -3.457 21.094 7.684 1 98.44 292 PRO A CA 1
ATOM 2353 C C . PRO A 1 292 ? -3.383 22.109 6.547 1 98.44 292 PRO A C 1
ATOM 2355 O O . PRO A 1 292 ? -2.5 22.031 5.691 1 98.44 292 PRO A O 1
ATOM 2358 N N . ILE A 1 293 ? -4.25 23.062 6.566 1 98.75 293 ILE A N 1
ATOM 2359 C CA . ILE A 1 293 ? -4.316 24.141 5.59 1 98.75 293 ILE A CA 1
ATOM 2360 C C . ILE A 1 293 ? -4.305 25.484 6.312 1 98.75 293 ILE A C 1
ATOM 2362 O O . ILE A 1 293 ? -4.973 25.656 7.336 1 98.75 293 ILE A O 1
ATOM 2366 N N . THR A 1 294 ? -3.543 26.406 5.816 1 98.62 294 THR A N 1
ATOM 2367 C CA . THR A 1 294 ? -3.6 27.781 6.273 1 98.62 294 THR A CA 1
ATOM 2368 C C . THR A 1 294 ? -4.047 28.703 5.145 1 98.62 294 THR A C 1
ATOM 2370 O O . THR A 1 294 ? -3.408 28.766 4.094 1 98.62 294 THR A O 1
ATOM 2373 N N . ASN A 1 295 ? -5.133 29.312 5.332 1 98.38 295 ASN A N 1
ATOM 2374 C CA . ASN A 1 295 ? -5.613 30.359 4.438 1 98.38 295 ASN A CA 1
ATOM 2375 C C . ASN A 1 295 ? -5.211 31.75 4.926 1 98.38 295 ASN A C 1
ATOM 2377 O O . ASN A 1 295 ? -5.426 32.094 6.09 1 98.38 295 ASN A O 1
ATOM 2381 N N . PHE A 1 296 ? -4.605 32.531 4.094 1 96.56 296 PHE A N 1
ATOM 2382 C CA . PHE A 1 296 ? -4.234 33.875 4.484 1 96.56 296 PHE A CA 1
ATOM 2383 C C . PHE A 1 296 ? -5.25 34.906 3.969 1 96.56 296 PHE A C 1
ATOM 2385 O O . PHE A 1 296 ? -5.844 34.719 2.904 1 96.56 296 PHE A O 1
ATOM 2392 N N . ALA A 1 297 ? -5.406 35.969 4.715 1 94 297 ALA A N 1
ATOM 2393 C CA . ALA A 1 297 ? -6.457 36.969 4.453 1 94 297 ALA A CA 1
ATOM 2394 C C . ALA A 1 297 ? -7.824 36.281 4.379 1 94 297 ALA A C 1
ATOM 2396 O O . ALA A 1 297 ? -8.508 36.375 3.354 1 94 297 ALA A O 1
ATOM 2397 N N . SER A 1 298 ? -8.172 35.75 5.457 1 94.94 298 SER A N 1
ATOM 2398 C CA . SER A 1 298 ? -9.383 34.938 5.527 1 94.94 298 SER A CA 1
ATOM 2399 C C . SER A 1 298 ? -10.586 35.781 5.938 1 94.94 298 SER A C 1
ATOM 2401 O O . SER A 1 298 ? -10.547 36.469 6.961 1 94.94 298 SER A O 1
ATOM 2403 N N . ALA A 1 299 ? -11.594 35.719 5.188 1 92.62 299 ALA A N 1
ATOM 2404 C CA . ALA A 1 299 ? -12.812 36.438 5.496 1 92.62 299 ALA A CA 1
ATOM 2405 C C . ALA A 1 299 ? -13.719 35.625 6.422 1 92.62 299 ALA A C 1
ATOM 2407 O O . ALA A 1 299 ? -13.844 34.406 6.277 1 92.62 299 ALA A O 1
ATOM 2408 N N . HIS A 1 300 ? -14.211 36.281 7.352 1 88.44 300 HIS A N 1
ATOM 2409 C CA . HIS A 1 300 ? -15.258 35.719 8.195 1 88.44 300 HIS A CA 1
ATOM 2410 C C . HIS A 1 300 ? -16.594 36.438 7.961 1 88.44 300 HIS A C 1
ATOM 2412 O O . HIS A 1 300 ? -16.922 37.406 8.656 1 88.44 300 HIS A O 1
ATOM 2418 N N . ASP A 1 301 ? -17.328 35.875 7.098 1 82.38 301 ASP A N 1
ATOM 2419 C CA . ASP A 1 301 ? -18.594 36.406 6.66 1 82.38 301 ASP A CA 1
ATOM 2420 C C . ASP A 1 301 ? -19.75 35.906 7.52 1 82.38 301 ASP A C 1
ATOM 2422 O O . ASP A 1 301 ? -20.328 34.844 7.219 1 82.38 301 ASP A O 1
ATOM 2426 N N . VAL A 1 302 ? -20.156 36.562 8.438 1 77.56 302 VAL A N 1
ATOM 2427 C CA . VAL A 1 302 ? -21.141 36.125 9.422 1 77.56 302 VAL A CA 1
ATOM 2428 C C . VAL A 1 302 ? -22.547 36.25 8.852 1 77.56 302 VAL A C 1
ATOM 2430 O O . VAL A 1 302 ? -23.438 35.469 9.188 1 77.56 302 VAL A O 1
ATOM 2433 N N . ASP A 1 303 ? -22.766 37.219 7.938 1 78.19 303 ASP A N 1
ATOM 2434 C CA . ASP A 1 303 ? -24.125 37.438 7.457 1 78.19 303 ASP A CA 1
ATOM 2435 C C . ASP A 1 303 ? -24.375 36.656 6.16 1 78.19 303 ASP A C 1
ATOM 2437 O O . ASP A 1 303 ? -25.5 36.688 5.629 1 78.19 303 ASP A O 1
ATOM 2441 N N . GLY A 1 304 ? -23.391 36.094 5.543 1 77.69 304 GLY A N 1
ATOM 2442 C CA . GLY A 1 304 ? -23.562 35.125 4.461 1 77.69 304 GLY A CA 1
ATOM 2443 C C . GLY A 1 304 ? -23.734 35.781 3.105 1 77.69 304 GLY A C 1
ATOM 2444 O O . GLY A 1 304 ? -24.234 35.156 2.166 1 77.69 304 GLY A O 1
ATOM 2445 N N . ASN A 1 305 ? -23.328 37.031 2.965 1 80.44 305 ASN A N 1
ATOM 2446 C CA . ASN A 1 305 ? -23.547 37.719 1.692 1 80.44 305 ASN A CA 1
ATOM 2447 C C . ASN A 1 305 ? -22.281 37.75 0.839 1 80.44 305 ASN A C 1
ATOM 2449 O O . ASN A 1 305 ? -22.188 38.5 -0.121 1 80.44 305 ASN A O 1
ATOM 2453 N N . LEU A 1 306 ? -21.297 36.969 1.199 1 85.69 306 LEU A N 1
ATOM 2454 C CA . LEU A 1 306 ? -20.047 36.75 0.476 1 85.69 306 LEU A CA 1
ATOM 2455 C C . LEU A 1 306 ? -19.234 38.062 0.401 1 85.69 306 LEU A C 1
ATOM 2457 O O . LEU A 1 306 ? -18.484 38.281 -0.553 1 85.69 306 LEU A O 1
ATOM 2461 N N . SER A 1 307 ? -19.469 38.969 1.33 1 85.69 307 SER A N 1
ATOM 2462 C CA . SER A 1 307 ? -18.672 40.188 1.487 1 85.69 307 SER A CA 1
ATOM 2463 C C . SER A 1 307 ? -18.391 40.469 2.957 1 85.69 307 SER A C 1
ATOM 2465 O O . SER A 1 307 ? -19.156 40.031 3.834 1 85.69 307 SER A O 1
ATOM 2467 N N . VAL A 1 308 ? -17.312 41.062 3.168 1 87.44 308 VAL A N 1
ATOM 2468 C CA . VAL A 1 308 ? -16.984 41.531 4.508 1 87.44 308 VAL A CA 1
ATOM 2469 C C . VAL A 1 308 ? -17 43.062 4.535 1 87.44 308 VAL A C 1
ATOM 2471 O O . VAL A 1 308 ? -16.281 43.719 3.777 1 87.44 308 VAL A O 1
ATOM 2474 N N . ASP A 1 309 ? -17.812 43.594 5.379 1 85.38 309 ASP A N 1
ATOM 2475 C CA . ASP A 1 309 ? -17.984 45.062 5.484 1 85.38 309 ASP A CA 1
ATOM 2476 C C . ASP A 1 309 ? -17.328 45.594 6.746 1 85.38 309 ASP A C 1
ATOM 2478 O O . ASP A 1 309 ? -17.516 45.062 7.836 1 85.38 309 ASP A O 1
ATOM 2482 N N . PHE A 1 310 ? -16.594 46.625 6.562 1 85.38 310 PHE A N 1
ATOM 2483 C CA . PHE A 1 310 ? -15.945 47.312 7.676 1 85.38 310 PHE A CA 1
ATOM 2484 C C . PHE A 1 310 ? -16.453 48.75 7.797 1 85.38 310 PHE A C 1
ATOM 2486 O O . PHE A 1 310 ? -16.375 49.5 6.84 1 85.38 310 PHE A O 1
ATOM 2493 N N . LEU A 1 311 ? -16.953 49.031 8.945 1 85.94 311 LEU A N 1
ATOM 2494 C CA . LEU A 1 311 ? -17.453 50.406 9.211 1 85.94 311 LEU A CA 1
ATOM 2495 C C . LEU A 1 311 ? -16.453 51.188 10.055 1 85.94 311 LEU A C 1
ATOM 2497 O O . LEU A 1 311 ? -16.109 50.781 11.164 1 85.94 311 LEU A O 1
ATOM 2501 N N . LEU A 1 312 ? -16.016 52.281 9.516 1 86 312 LEU A N 1
ATOM 2502 C CA . LEU A 1 312 ? -15.039 53.125 10.188 1 86 312 LEU A CA 1
ATOM 2503 C C . LEU A 1 312 ? -15.586 54.531 10.352 1 86 312 LEU A C 1
ATOM 2505 O O . LEU A 1 312 ? -16.438 54.969 9.578 1 86 312 LEU A O 1
ATOM 2509 N N . ASN A 1 313 ? -15.125 55.188 11.375 1 85.56 313 ASN A N 1
ATOM 2510 C CA . ASN A 1 313 ? -15.406 56.625 11.461 1 85.56 313 ASN A CA 1
ATOM 2511 C C . ASN A 1 313 ? -14.312 57.469 10.789 1 85.56 313 ASN A C 1
ATOM 2513 O O . ASN A 1 313 ? -13.398 56.906 10.172 1 85.56 313 ASN A O 1
ATOM 2517 N N . GLU A 1 314 ? -14.422 58.719 10.93 1 78.06 314 GLU A N 1
ATOM 2518 C CA . GLU A 1 314 ? -13.5 59.625 10.25 1 78.06 314 GLU A CA 1
ATOM 2519 C C . GLU A 1 314 ? -12.109 59.562 10.883 1 78.06 314 GLU A C 1
ATOM 2521 O O . GLU A 1 314 ? -11.125 60 10.266 1 78.06 314 GLU A O 1
ATOM 2526 N N . ARG A 1 315 ? -12.102 59.094 12.07 1 79.06 315 ARG A N 1
ATOM 2527 C CA . ARG A 1 315 ? -10.82 58.938 12.75 1 79.06 315 ARG A CA 1
ATOM 2528 C C . ARG A 1 315 ? -10.25 57.531 12.523 1 79.06 315 ARG A C 1
ATOM 2530 O O . ARG A 1 315 ? -9.289 57.125 13.188 1 79.06 315 ARG A O 1
ATOM 2537 N N . LEU A 1 316 ? -10.852 56.781 11.68 1 81.75 316 LEU A N 1
ATOM 2538 C CA . LEU A 1 316 ? -10.438 55.438 11.281 1 81.75 316 LEU A CA 1
ATOM 2539 C C . LEU A 1 316 ? -10.617 54.438 12.43 1 81.75 316 LEU A C 1
ATOM 2541 O O . LEU A 1 316 ? -9.891 53.438 12.516 1 81.75 316 LEU A O 1
ATOM 2545 N N . GLU A 1 317 ? -11.469 54.75 13.305 1 81.94 317 GLU A N 1
ATOM 2546 C CA . GLU A 1 317 ? -11.836 53.812 14.359 1 81.94 317 GLU A CA 1
ATOM 2547 C C . GLU A 1 317 ? -13.008 52.938 13.938 1 81.94 317 GLU A C 1
ATOM 2549 O O . GLU A 1 317 ? -13.93 53.406 13.258 1 81.94 317 GLU A O 1
ATOM 2554 N N . SER A 1 318 ? -12.812 51.719 14.258 1 82.38 318 SER A N 1
ATOM 2555 C CA . SER A 1 318 ? -13.867 50.781 13.906 1 82.38 318 SER A CA 1
ATOM 2556 C C . SER A 1 318 ? -15.133 51.031 14.727 1 82.38 318 SER A C 1
ATOM 2558 O O . SER A 1 318 ? -15.055 51.312 15.922 1 82.38 318 SER A O 1
ATOM 2560 N N . LEU A 1 319 ? -16.219 51.031 14.07 1 77.25 319 LEU A N 1
ATOM 2561 C CA . LEU A 1 319 ? -17.5 51.219 14.742 1 77.25 319 LEU A CA 1
ATOM 2562 C C . LEU A 1 319 ? -18.203 49.906 14.977 1 77.25 319 LEU A C 1
ATOM 2564 O O . LEU A 1 319 ? -19.266 49.844 15.602 1 77.25 319 LEU A O 1
ATOM 2568 N N . ASP A 1 320 ? -17.656 48.906 14.438 1 66.19 320 ASP A N 1
ATOM 2569 C CA . ASP A 1 320 ? -18.281 47.594 14.586 1 66.19 320 ASP A CA 1
ATOM 2570 C C . ASP A 1 320 ? -18.172 47.094 16.031 1 66.19 320 ASP A C 1
ATOM 2572 O O . ASP A 1 320 ? -17.062 46.906 16.531 1 66.19 320 ASP A O 1
ATOM 2576 N N . SER A 1 321 ? -19.109 47.562 17.031 1 55.25 321 SER A N 1
ATOM 2577 C CA . SER A 1 321 ? -19.094 47.219 18.453 1 55.25 321 SER A CA 1
ATOM 2578 C C . SER A 1 321 ? -19.516 45.781 18.688 1 55.25 321 SER A C 1
ATOM 2580 O O . SER A 1 321 ? -19.375 45.25 19.781 1 55.25 321 SER A O 1
ATOM 2582 N N . ARG A 1 322 ? -20.266 45.094 17.828 1 54.41 322 ARG A N 1
ATOM 2583 C CA . ARG A 1 322 ? -20.938 43.844 18.219 1 54.41 322 ARG A CA 1
ATOM 2584 C C . ARG A 1 322 ? -20.047 42.656 18.016 1 54.41 322 ARG A C 1
ATOM 2586 O O . ARG A 1 322 ? -19.172 42.656 17.141 1 54.41 322 ARG A O 1
ATOM 2593 N N . GLN A 1 323 ? -20.062 41.656 18.891 1 51.66 323 GLN A N 1
ATOM 2594 C CA . GLN A 1 323 ? -19.422 40.375 19 1 51.66 323 GLN A CA 1
ATOM 2595 C C . GLN A 1 323 ? -19.562 39.594 17.703 1 51.66 323 GLN A C 1
ATOM 2597 O O . GLN A 1 323 ? -18.734 38.719 17.406 1 51.66 323 GLN A O 1
ATOM 2602 N N . ARG A 1 324 ? -20.578 39.844 16.875 1 59.81 324 ARG A N 1
ATOM 2603 C CA . ARG A 1 324 ? -20.844 39.031 15.68 1 59.81 324 ARG A CA 1
ATOM 2604 C C . ARG A 1 324 ? -20.703 39.875 14.414 1 59.81 324 ARG A C 1
ATOM 2606 O O . ARG A 1 324 ? -21.688 40.094 13.695 1 59.81 324 ARG A O 1
ATOM 2613 N N . SER A 1 325 ? -19.547 40.5 14.172 1 73.31 325 SER A N 1
ATOM 2614 C CA . SER A 1 325 ? -19.391 41.312 12.961 1 73.31 325 SER A CA 1
ATOM 2615 C C . SER A 1 325 ? -18.406 40.688 12 1 73.31 325 SER A C 1
ATOM 2617 O O . SER A 1 325 ? -17.609 39.812 12.398 1 73.31 325 SER A O 1
ATOM 2619 N N . ASP A 1 326 ? -18.578 41 10.719 1 80.75 326 ASP A N 1
ATOM 2620 C CA . ASP A 1 326 ? -17.609 40.594 9.695 1 80.75 326 ASP A CA 1
ATOM 2621 C C . ASP A 1 326 ? -16.188 40.906 10.125 1 80.75 326 ASP A C 1
ATOM 2623 O O . ASP A 1 326 ? -15.961 41.875 10.852 1 80.75 326 ASP A O 1
ATOM 2627 N N . SER A 1 327 ? -15.398 39.969 9.93 1 84.69 327 SER A N 1
ATOM 2628 C CA . SER A 1 327 ? -13.992 40.188 10.258 1 84.69 327 SER A CA 1
ATOM 2629 C C . SER A 1 327 ? -13.07 39.562 9.211 1 84.69 327 SER A C 1
ATOM 2631 O O . SER A 1 327 ? -13.516 38.812 8.359 1 84.69 327 SER A O 1
ATOM 2633 N N . SER A 1 328 ? -11.906 40.062 9.188 1 87.69 328 SER A N 1
ATOM 2634 C CA . SER A 1 328 ? -10.836 39.531 8.352 1 87.69 328 SER A CA 1
ATOM 2635 C C . SER A 1 328 ? -9.656 39.062 9.203 1 87.69 328 SER A C 1
ATOM 2637 O O . SER A 1 328 ? -9.117 39.844 10 1 87.69 328 SER A O 1
ATOM 2639 N N . TRP A 1 329 ? -9.367 37.812 9.07 1 91.94 329 TRP A N 1
ATOM 2640 C CA . TRP A 1 329 ? -8.25 37.25 9.82 1 91.94 329 TRP A CA 1
ATOM 2641 C C . TRP A 1 329 ? -7 37.188 8.945 1 91.94 329 TRP A C 1
ATOM 2643 O O . TRP A 1 329 ? -7.086 36.844 7.758 1 91.94 329 TRP A O 1
ATOM 2653 N N . ASN A 1 330 ? -5.863 37.562 9.516 1 92.25 330 ASN A N 1
ATOM 2654 C CA . ASN A 1 330 ? -4.613 37.469 8.766 1 92.25 330 ASN A CA 1
ATOM 2655 C C . ASN A 1 330 ? -4.379 36.062 8.234 1 92.25 330 ASN A C 1
ATOM 2657 O O . ASN A 1 330 ? -3.799 35.875 7.16 1 92.25 330 ASN A O 1
ATOM 2661 N N . PHE A 1 331 ? -4.715 35.094 9.062 1 95.88 331 PHE A N 1
ATOM 2662 C CA . PHE A 1 331 ? -4.688 33.688 8.625 1 95.88 331 PHE A CA 1
ATOM 2663 C C . PHE A 1 331 ? -5.727 32.875 9.375 1 95.88 331 PHE A C 1
ATOM 2665 O O . PHE A 1 331 ? -6.207 33.281 10.438 1 95.88 331 PHE A O 1
ATOM 2672 N N . HIS A 1 332 ? -6.125 31.844 8.812 1 97.25 332 HIS A N 1
ATOM 2673 C CA . HIS A 1 332 ? -7.016 30.859 9.422 1 97.25 332 HIS A CA 1
ATOM 2674 C C . HIS A 1 332 ? -6.625 29.438 9.016 1 97.25 332 HIS A C 1
ATOM 2676 O O . HIS A 1 332 ? -6.309 29.172 7.852 1 97.25 332 HIS A O 1
ATOM 2682 N N . CYS A 1 333 ? -6.566 28.609 10.039 1 98.31 333 CYS A N 1
ATOM 2683 C CA . CYS A 1 333 ? -6.145 27.234 9.805 1 98.31 333 CYS A CA 1
ATOM 2684 C C . CYS A 1 333 ? -7.332 26.281 9.891 1 98.31 333 CYS A C 1
ATOM 2686 O O . CYS A 1 333 ? -8.172 26.406 10.781 1 98.31 333 CYS A O 1
ATOM 2688 N N . TRP A 1 334 ? -7.48 25.406 8.969 1 98.62 334 TRP A N 1
ATOM 2689 C CA . TRP A 1 334 ? -8.367 24.25 8.992 1 98.62 334 TRP A CA 1
ATOM 2690 C C . TRP A 1 334 ? -7.66 23.016 8.453 1 98.62 334 TRP A C 1
ATOM 2692 O O . TRP A 1 334 ? -6.43 22.984 8.359 1 98.62 334 TRP A O 1
ATOM 2702 N N . VAL A 1 335 ? -8.414 21.859 8.227 1 98.81 335 VAL A N 1
ATOM 2703 C CA . VAL A 1 335 ? -7.793 20.672 7.645 1 98.81 335 VAL A CA 1
ATOM 2704 C C . VAL A 1 335 ? -8.547 20.25 6.387 1 98.81 335 VAL A C 1
ATOM 2706 O O . VAL A 1 335 ? -9.695 20.656 6.176 1 98.81 335 VAL A O 1
ATOM 2709 N N . GLU A 1 336 ? -7.824 19.562 5.527 1 98.81 336 GLU A N 1
ATOM 2710 C CA . GLU A 1 336 ? -8.414 18.812 4.422 1 98.81 336 GLU A CA 1
ATOM 2711 C C . GLU A 1 336 ? -8.281 17.297 4.645 1 98.81 336 GLU A C 1
ATOM 2713 O O . GLU A 1 336 ? -7.188 16.812 4.938 1 98.81 336 GLU A O 1
ATOM 2718 N N . SER A 1 337 ? -9.383 16.641 4.586 1 98.81 337 SER A N 1
ATOM 2719 C CA . SER A 1 337 ? -9.367 15.188 4.621 1 98.81 337 SER A CA 1
ATOM 2720 C C . SER A 1 337 ? -9.766 14.594 3.273 1 98.81 337 SER A C 1
ATOM 2722 O O . SER A 1 337 ? -10.641 15.133 2.586 1 98.81 337 SER A O 1
ATOM 2724 N N . TRP A 1 338 ? -9.07 13.539 2.902 1 98.69 338 TRP A N 1
ATOM 2725 C CA . TRP A 1 338 ? -9.336 12.898 1.619 1 98.69 338 TRP A CA 1
ATOM 2726 C C . TRP A 1 338 ? -10.398 11.812 1.762 1 98.69 338 TRP A C 1
ATOM 2728 O O . TRP A 1 338 ? -10.273 10.922 2.6 1 98.69 338 TRP A O 1
ATOM 2738 N N . MET A 1 339 ? -11.484 11.891 0.941 1 98.56 339 MET A N 1
ATOM 2739 C CA . MET A 1 339 ? -12.508 10.852 0.962 1 98.56 339 MET A CA 1
ATOM 2740 C C . MET A 1 339 ? -13.398 10.938 -0.276 1 98.56 339 MET A C 1
ATOM 2742 O O . MET A 1 339 ? -13.445 11.977 -0.938 1 98.56 339 MET A O 1
ATOM 2746 N N . SER A 1 340 ? -14.023 9.883 -0.62 1 97.69 340 SER A N 1
ATOM 2747 C CA . SER A 1 340 ? -15.109 9.898 -1.596 1 97.69 340 SER A CA 1
ATOM 2748 C C . SER A 1 340 ? -16.422 10.328 -0.953 1 97.69 340 SER A C 1
ATOM 2750 O O . SER A 1 340 ? -16.641 10.094 0.236 1 97.69 340 SER A O 1
ATOM 2752 N N . ARG A 1 341 ? -17.188 11.031 -1.696 1 97.88 341 ARG A N 1
ATOM 2753 C CA . ARG A 1 341 ? -18.484 11.531 -1.214 1 97.88 341 ARG A CA 1
ATOM 2754 C C . ARG A 1 341 ? -19.641 10.844 -1.927 1 97.88 341 ARG A C 1
ATOM 2756 O O . ARG A 1 341 ? -20.234 11.406 -2.848 1 97.88 341 ARG A O 1
ATOM 2763 N N . GLU A 1 342 ? -19.953 9.688 -1.419 1 94.31 342 GLU A N 1
ATOM 2764 C CA . GLU A 1 342 ? -21.031 8.914 -2.018 1 94.31 342 GLU A CA 1
ATOM 2765 C C . GLU A 1 342 ? -22.391 9.562 -1.738 1 94.31 342 GLU A C 1
ATOM 2767 O O . GLU A 1 342 ? -23.375 9.242 -2.4 1 94.31 342 GLU A O 1
ATOM 2772 N N . ASP A 1 343 ? -22.438 10.445 -0.842 1 95.5 343 ASP A N 1
ATOM 2773 C CA . ASP A 1 343 ? -23.656 11.141 -0.45 1 95.5 343 ASP A CA 1
ATOM 2774 C C . ASP A 1 343 ? -23.906 12.352 -1.342 1 95.5 343 ASP A C 1
ATOM 2776 O O . ASP A 1 343 ? -24.953 13.008 -1.227 1 95.5 343 ASP A O 1
ATOM 2780 N N . LEU A 1 344 ? -22.938 12.656 -2.227 1 97.31 344 LEU A N 1
ATOM 2781 C CA . LEU A 1 344 ? -23.031 13.805 -3.121 1 97.31 344 LEU A CA 1
ATOM 2782 C C . LEU A 1 344 ? -22.906 13.367 -4.578 1 97.31 344 LEU A C 1
ATOM 2784 O O . LEU A 1 344 ? -22.484 12.25 -4.859 1 97.31 344 LEU A O 1
ATOM 2788 N N . PRO A 1 345 ? -23.328 14.195 -5.559 1 94.62 345 PRO A N 1
ATOM 2789 C CA . PRO A 1 345 ? -23.141 13.883 -6.977 1 94.62 345 PRO A CA 1
ATOM 2790 C C . PRO A 1 345 ? -21.672 13.703 -7.344 1 94.62 345 PRO A C 1
ATOM 2792 O O . PRO A 1 345 ? -20.781 14.172 -6.621 1 94.62 345 PRO A O 1
ATOM 2795 N N . GLU A 1 346 ? -21.453 13.094 -8.445 1 94.19 346 GLU A N 1
ATOM 2796 C CA . GLU A 1 346 ? -20.094 12.852 -8.93 1 94.19 346 GLU A CA 1
ATOM 2797 C C . GLU A 1 346 ? -19.312 14.156 -9.07 1 94.19 346 GLU A C 1
ATOM 2799 O O . GLU A 1 346 ? -19.875 15.172 -9.484 1 94.19 346 GLU A O 1
ATOM 2804 N N . GLY A 1 347 ? -18.109 14.102 -8.711 1 94.81 347 GLY A N 1
ATOM 2805 C CA . GLY A 1 347 ? -17.25 15.273 -8.859 1 94.81 347 GLY A CA 1
ATOM 2806 C C . GLY A 1 347 ? -16.922 15.938 -7.539 1 94.81 347 GLY A C 1
ATOM 2807 O O . GLY A 1 347 ? -16.141 16.891 -7.496 1 94.81 347 GLY A O 1
ATOM 2808 N N . ASN A 1 348 ? -17.391 15.391 -6.457 1 97.5 348 ASN A N 1
ATOM 2809 C CA . ASN A 1 348 ? -17.203 16.016 -5.156 1 97.5 348 ASN A CA 1
ATOM 2810 C C . ASN A 1 348 ? -16.25 15.203 -4.273 1 97.5 348 ASN A C 1
ATOM 2812 O O . ASN A 1 348 ? -16.109 15.484 -3.086 1 97.5 348 ASN A O 1
ATOM 2816 N N . ASP A 1 349 ? -15.648 14.148 -4.859 1 97.31 349 ASP A N 1
ATOM 2817 C CA . ASP A 1 349 ? -14.672 13.344 -4.137 1 97.31 349 ASP A CA 1
ATOM 2818 C C . ASP A 1 349 ? -13.359 14.102 -3.947 1 97.31 349 ASP A C 1
ATOM 2820 O O . ASP A 1 349 ? -13.172 15.18 -4.508 1 97.31 349 ASP A O 1
ATOM 2824 N N . GLY A 1 350 ? -12.461 13.547 -3.166 1 97.69 350 GLY A N 1
ATOM 2825 C CA . GLY A 1 350 ? -11.133 14.117 -2.961 1 97.69 350 GLY A CA 1
ATOM 2826 C C . GLY A 1 350 ? -11.008 14.875 -1.655 1 97.69 350 GLY A C 1
ATOM 2827 O O . GLY A 1 350 ? -11.469 14.414 -0.611 1 97.69 350 GLY A O 1
ATOM 2828 N N . TRP A 1 351 ? -10.328 15.992 -1.711 1 98.56 351 TRP A N 1
ATOM 2829 C CA . TRP A 1 351 ? -10.062 16.781 -0.516 1 98.56 351 TRP A CA 1
ATOM 2830 C C . TRP A 1 351 ? -11.344 17.469 -0.026 1 98.56 351 TRP A C 1
ATOM 2832 O O . TRP A 1 351 ? -12.062 18.078 -0.811 1 98.56 351 TRP A O 1
ATOM 2842 N N . GLN A 1 352 ? -11.656 17.297 1.264 1 98.81 352 GLN A N 1
ATOM 2843 C CA . GLN A 1 352 ? -12.797 17.891 1.963 1 98.81 352 GLN A CA 1
ATOM 2844 C C . GLN A 1 352 ? -12.336 18.812 3.08 1 98.81 352 GLN A C 1
ATOM 2846 O O . GLN A 1 352 ? -11.57 18.422 3.953 1 98.81 352 GLN A O 1
ATOM 2851 N N . VAL A 1 353 ? -12.828 20.016 3.115 1 98.81 353 VAL A N 1
ATOM 2852 C CA . VAL A 1 353 ? -12.484 20.969 4.164 1 98.81 353 VAL A CA 1
ATOM 2853 C C . VAL A 1 353 ? -13.219 20.609 5.453 1 98.81 353 VAL A C 1
ATOM 2855 O O . VAL A 1 353 ? -14.43 20.375 5.438 1 98.81 353 VAL A O 1
ATOM 2858 N N . LEU A 1 354 ? -12.508 20.5 6.508 1 98.75 354 LEU A N 1
ATOM 2859 C CA . LEU A 1 354 ? -13.031 20.375 7.863 1 98.75 354 LEU A CA 1
ATOM 2860 C C . LEU A 1 354 ? -12.43 21.438 8.781 1 98.75 354 LEU A C 1
ATOM 2862 O O . LEU A 1 354 ? -11.211 21.562 8.867 1 98.75 354 LEU A O 1
ATOM 2866 N N . ASP A 1 355 ? -13.242 22.219 9.438 1 98.38 355 ASP A N 1
ATOM 2867 C CA . ASP A 1 355 ? -12.758 23.281 10.32 1 98.38 355 ASP A CA 1
ATOM 2868 C C . ASP A 1 355 ? -13.297 23.094 11.734 1 98.38 355 ASP A C 1
ATOM 2870 O O . ASP A 1 355 ? -14.484 23.312 11.992 1 98.38 355 ASP A O 1
ATOM 2874 N N . PRO A 1 356 ? -12.461 22.781 12.703 1 98.12 356 PRO A N 1
ATOM 2875 C CA . PRO A 1 356 ? -12.898 22.547 14.078 1 98.12 356 PRO A CA 1
ATOM 2876 C C . PRO A 1 356 ? -12.977 23.828 14.898 1 98.12 356 PRO A C 1
ATOM 2878 O O . PRO A 1 356 ? -13.391 23.797 16.062 1 98.12 356 PRO A O 1
ATOM 2881 N N . THR A 1 357 ? -12.492 24.953 14.336 1 97.06 357 THR A N 1
ATOM 2882 C CA . THR A 1 357 ? -12.602 26.219 15.055 1 97.06 357 THR A CA 1
ATOM 2883 C C . THR A 1 357 ? -14.07 26.609 15.258 1 97.06 357 THR A C 1
ATOM 2885 O O . THR A 1 357 ? -14.852 26.609 14.305 1 97.06 357 THR A O 1
ATOM 2888 N N . PRO A 1 358 ? -14.438 26.875 16.469 1 94.62 358 PRO A N 1
ATOM 2889 C CA . PRO A 1 358 ? -15.852 27.172 16.734 1 94.62 358 PRO A CA 1
ATOM 2890 C C . PRO A 1 358 ? -16.25 28.578 16.266 1 94.62 358 PRO A C 1
ATOM 2892 O O . PRO A 1 358 ? -16.516 29.438 17.109 1 94.62 358 PRO A O 1
ATOM 2895 N N . GLN A 1 359 ? -16.422 28.672 14.992 1 88.12 359 GLN A N 1
ATOM 2896 C CA . GLN A 1 359 ? -16.766 29.984 14.422 1 88.12 359 GLN A CA 1
ATOM 2897 C C . GLN A 1 359 ? -18.281 30.141 14.266 1 88.12 359 GLN A C 1
ATOM 2899 O O . GLN A 1 359 ? -18.844 31.156 14.664 1 88.12 359 GLN A O 1
ATOM 2904 N N . GLU A 1 360 ? -18.875 29.172 13.695 1 86.81 360 GLU A N 1
ATOM 2905 C CA . GLU A 1 360 ? -20.297 29.203 13.383 1 86.81 360 GLU A CA 1
ATOM 2906 C C . GLU A 1 360 ? -20.953 27.859 13.672 1 86.81 360 GLU A C 1
ATOM 2908 O O . GLU A 1 360 ? -20.266 26.828 13.734 1 86.81 360 GLU A O 1
ATOM 2913 N N . LEU A 1 361 ? -22.188 27.969 13.805 1 90.06 361 LEU A N 1
ATOM 2914 C CA . LEU A 1 361 ? -22.953 26.75 13.992 1 90.06 361 LEU A CA 1
ATOM 2915 C C . LEU A 1 361 ? -23.297 26.109 12.648 1 90.06 361 LEU A C 1
ATOM 2917 O O . LEU A 1 361 ? -23.594 26.812 11.68 1 90.06 361 LEU A O 1
ATOM 2921 N N . SER A 1 362 ? -23.219 24.875 12.562 1 91.5 362 SER A N 1
ATOM 2922 C CA . SER A 1 362 ? -23.688 24.031 11.461 1 91.5 362 SER A CA 1
ATOM 2923 C C . SER A 1 362 ? -24.578 22.906 11.969 1 91.5 362 SER A C 1
ATOM 2925 O O . SER A 1 362 ? -24.125 22.031 12.711 1 91.5 362 SER A O 1
ATOM 2927 N N . ASP A 1 363 ? -25.828 22.922 11.633 1 90.31 363 ASP A N 1
ATOM 2928 C CA . ASP A 1 363 ? -26.812 21.969 12.117 1 90.31 363 ASP A CA 1
ATOM 2929 C C . ASP A 1 363 ? -26.812 21.906 13.641 1 90.31 363 ASP A C 1
ATOM 2931 O O . ASP A 1 363 ? -26.828 20.828 14.234 1 90.31 363 ASP A O 1
ATOM 2935 N N . GLY A 1 364 ? -26.609 23.062 14.203 1 89.12 364 GLY A N 1
ATOM 2936 C CA . GLY A 1 364 ? -26.781 23.203 15.641 1 89.12 364 GLY A CA 1
ATOM 2937 C C . GLY A 1 364 ? -25.516 22.922 16.422 1 89.12 364 GLY A C 1
ATOM 2938 O O . GLY A 1 364 ? -25.484 23.047 17.641 1 89.12 364 GLY A O 1
ATOM 2939 N N . GLU A 1 365 ? -24.5 22.547 15.781 1 92.25 365 GLU A N 1
ATOM 2940 C CA . GLU A 1 365 ? -23.234 22.266 16.453 1 92.25 365 GLU A CA 1
ATOM 2941 C C . GLU A 1 365 ? -22.109 23.141 15.898 1 92.25 365 GLU A C 1
ATOM 2943 O O . GLU A 1 365 ? -22.141 23.531 14.727 1 92.25 365 GLU A O 1
ATOM 2948 N N . PHE A 1 366 ? -21.172 23.453 16.766 1 92.88 366 PHE A N 1
ATOM 2949 C CA . PHE A 1 366 ? -20.016 24.188 16.297 1 92.88 366 PHE A CA 1
ATOM 2950 C C . PHE A 1 366 ? -19.078 23.297 15.508 1 92.88 366 PHE A C 1
ATOM 2952 O O . PHE A 1 366 ? -18.219 22.609 16.094 1 92.88 366 PHE A O 1
ATOM 2959 N N . CYS A 1 367 ? -19.266 23.203 14.305 1 93.81 367 CYS A N 1
ATOM 2960 C CA . CYS A 1 367 ? -18.422 22.438 13.383 1 93.81 367 CYS A CA 1
ATOM 2961 C C . CYS A 1 367 ? -18.562 22.969 11.961 1 93.81 367 CYS A C 1
ATOM 2963 O O . CYS A 1 367 ? -19.453 23.781 11.672 1 93.81 367 CYS A O 1
ATOM 2965 N N . CYS A 1 368 ? -17.672 22.641 11.156 1 96.38 368 CYS A N 1
ATOM 2966 C CA . CYS A 1 368 ? -17.703 23.016 9.75 1 96.38 368 CYS A CA 1
ATOM 2967 C C . CYS A 1 368 ? -17.172 21.891 8.875 1 96.38 368 CYS A C 1
ATOM 2969 O O . CYS A 1 368 ? -16.094 21.344 9.133 1 96.38 368 CYS A O 1
ATOM 2971 N N . GLY A 1 369 ? -17.984 21.562 7.828 1 97.5 369 GLY A N 1
ATOM 2972 C CA . GLY A 1 369 ? -17.594 20.5 6.902 1 97.5 369 GLY A CA 1
ATOM 2973 C C . GLY A 1 369 ? -18.125 19.141 7.293 1 97.5 369 GLY A C 1
ATOM 2974 O O . GLY A 1 369 ? -18.938 19.031 8.219 1 97.5 369 GLY A O 1
ATOM 2975 N N . PRO A 1 370 ? -17.656 18.125 6.445 1 98.38 370 PRO A N 1
ATOM 2976 C CA . PRO A 1 370 ? -16.688 18.156 5.344 1 98.38 370 PRO A CA 1
ATOM 2977 C C . PRO A 1 370 ? -17.234 18.828 4.09 1 98.38 370 PRO A C 1
ATOM 2979 O O . PRO A 1 370 ? -18.281 18.422 3.578 1 98.38 370 PRO A O 1
ATOM 2982 N N . CYS A 1 371 ? -16.516 19.797 3.578 1 98.56 371 CYS A N 1
ATOM 2983 C CA . CYS A 1 371 ? -16.891 20.562 2.398 1 98.56 371 CYS A CA 1
ATOM 2984 C C . CYS A 1 371 ? -15.953 20.266 1.231 1 98.56 371 CYS A C 1
ATOM 2986 O O . CYS A 1 371 ? -14.742 20.469 1.337 1 98.56 371 CYS A O 1
ATOM 2988 N N . PRO A 1 372 ? -16.516 19.844 0.061 1 98.56 372 PRO A N 1
ATOM 2989 C CA . PRO A 1 372 ? -15.625 19.531 -1.062 1 98.56 372 PRO A CA 1
ATOM 2990 C C . PRO A 1 372 ? -14.852 20.734 -1.568 1 98.56 372 PRO A C 1
ATOM 2992 O O . PRO A 1 372 ? -15.453 21.75 -1.934 1 98.56 372 PRO A O 1
ATOM 2995 N N . VAL A 1 373 ? -13.547 20.609 -1.61 1 98.69 373 VAL A N 1
ATOM 2996 C CA . VAL A 1 373 ? -12.695 21.672 -2.135 1 98.69 373 VAL A CA 1
ATOM 2997 C C . VAL A 1 373 ? -13.078 21.969 -3.586 1 98.69 373 VAL A C 1
ATOM 2999 O O . VAL A 1 373 ? -13.109 23.125 -4.004 1 98.69 373 VAL A O 1
ATOM 3002 N N . ALA A 1 374 ? -13.391 20.906 -4.352 1 97.88 374 ALA A N 1
ATOM 3003 C CA . ALA A 1 374 ? -13.789 21.047 -5.754 1 97.88 374 ALA A CA 1
ATOM 3004 C C . ALA A 1 374 ? -15.023 21.938 -5.887 1 97.88 374 ALA A C 1
ATOM 3006 O O . ALA A 1 374 ? -15.141 22.719 -6.832 1 97.88 374 ALA A O 1
ATOM 3007 N N . ALA A 1 375 ? -15.93 21.797 -4.996 1 97.5 375 ALA A N 1
ATOM 3008 C CA . ALA A 1 375 ? -17.141 22.609 -5.023 1 97.5 375 ALA A CA 1
ATOM 3009 C C . ALA A 1 375 ? -16.828 24.078 -4.766 1 97.5 375 ALA A C 1
ATOM 3011 O O . ALA A 1 375 ? -17.438 24.969 -5.355 1 97.5 375 ALA A O 1
ATOM 3012 N N . ILE A 1 376 ? -15.938 24.344 -3.887 1 97.62 376 ILE A N 1
ATOM 3013 C CA . ILE A 1 376 ? -15.523 25.719 -3.574 1 97.62 376 ILE A CA 1
ATOM 3014 C C . ILE A 1 376 ? -14.891 26.359 -4.805 1 97.62 376 ILE A C 1
ATOM 3016 O O . ILE A 1 376 ? -15.203 27.5 -5.152 1 97.62 376 ILE A O 1
ATOM 3020 N N . LYS A 1 377 ? -14.031 25.625 -5.438 1 97.62 377 LYS A N 1
ATOM 3021 C CA . LYS A 1 377 ? -13.367 26.156 -6.625 1 97.62 377 LYS A CA 1
ATOM 3022 C C . LYS A 1 377 ? -14.375 26.5 -7.715 1 97.62 377 LYS A C 1
ATOM 3024 O O . LYS A 1 377 ? -14.25 27.531 -8.383 1 97.62 377 LYS A O 1
ATOM 3029 N N . GLU A 1 378 ? -15.406 25.656 -7.859 1 96.25 378 GLU A N 1
ATOM 3030 C CA . GLU A 1 378 ? -16.359 25.797 -8.961 1 96.25 378 GLU A CA 1
ATOM 3031 C C . GLU A 1 378 ? -17.531 26.688 -8.562 1 96.25 378 GLU A C 1
ATOM 3033 O O . GLU A 1 378 ? -18.391 27 -9.383 1 96.25 378 GLU A O 1
ATOM 3038 N N . GLY A 1 379 ? -17.594 27.078 -7.348 1 95.25 379 GLY A N 1
ATOM 3039 C CA . GLY A 1 379 ? -18.688 27.938 -6.883 1 95.25 379 GLY A CA 1
ATOM 3040 C C . GLY A 1 379 ? -20 27.203 -6.707 1 95.25 379 GLY A C 1
ATOM 3041 O O . GLY A 1 379 ? -21.062 27.797 -6.859 1 95.25 379 GLY A O 1
ATOM 3042 N N . ASN A 1 380 ? -19.922 25.859 -6.508 1 95.12 380 ASN A N 1
ATOM 3043 C CA . ASN A 1 380 ? -21.109 25.062 -6.211 1 95.12 380 ASN A CA 1
ATOM 3044 C C . ASN A 1 380 ? -21.438 25.062 -4.719 1 95.12 380 ASN A C 1
ATOM 3046 O O . ASN A 1 380 ? -21.031 24.172 -3.988 1 95.12 380 ASN A O 1
ATOM 3050 N N . LEU A 1 381 ? -22.281 25.984 -4.277 1 93.94 381 LEU A N 1
ATOM 3051 C CA . LEU A 1 381 ? -22.453 26.234 -2.852 1 93.94 381 LEU A CA 1
ATOM 3052 C C . LEU A 1 381 ? -23.641 25.438 -2.303 1 93.94 381 LEU A C 1
ATOM 3054 O O . LEU A 1 381 ? -23.906 25.453 -1.1 1 93.94 381 LEU A O 1
ATOM 3058 N N . GLY A 1 382 ? -24.297 24.656 -3.113 1 92.38 382 GLY A N 1
ATOM 3059 C CA . GLY A 1 382 ? -25.438 23.875 -2.684 1 92.38 382 GLY A CA 1
ATOM 3060 C C . GLY A 1 382 ? -25.062 22.516 -2.135 1 92.38 382 GLY A C 1
ATOM 3061 O O . GLY A 1 382 ? -25.938 21.703 -1.814 1 92.38 382 GLY A O 1
ATOM 3062 N N . VAL A 1 383 ? -23.844 22.266 -1.977 1 95.12 383 VAL A N 1
ATOM 3063 C CA . VAL A 1 383 ? -23.391 20.953 -1.527 1 95.12 383 VAL A CA 1
ATOM 3064 C C . VAL A 1 383 ? -23.188 20.969 -0.015 1 95.12 383 VAL A C 1
ATOM 3066 O O . VAL A 1 383 ? -22.938 22.016 0.575 1 95.12 383 VAL A O 1
ATOM 3069 N N . LYS A 1 384 ? -23.422 19.781 0.626 1 94.19 384 LYS A N 1
ATOM 3070 C CA . LYS A 1 384 ? -23.047 19.594 2.029 1 94.19 384 LYS A CA 1
ATOM 3071 C C . LYS A 1 384 ? -21.547 19.422 2.186 1 94.19 384 LYS A C 1
ATOM 3073 O O . LYS A 1 384 ? -20.906 18.797 1.335 1 94.19 384 LYS A O 1
ATOM 3078 N N . TYR A 1 385 ? -21.031 20.016 3.15 1 95.81 385 TYR A N 1
ATOM 3079 C CA . TYR A 1 385 ? -21.609 20.906 4.16 1 95.81 385 TYR A CA 1
ATOM 3080 C C . TYR A 1 385 ? -20.969 22.281 4.094 1 95.81 385 TYR A C 1
ATOM 3082 O O . TYR A 1 385 ? -19.797 22.422 3.699 1 95.81 385 TYR A O 1
ATOM 3090 N N . ASP A 1 386 ? -21.641 23.359 4.441 1 94.88 386 ASP A N 1
ATOM 3091 C CA . ASP A 1 386 ? -21.156 24.688 4.824 1 94.88 386 ASP A CA 1
ATOM 3092 C C . ASP A 1 386 ? -20.406 25.344 3.674 1 94.88 386 ASP A C 1
ATOM 3094 O O . ASP A 1 386 ? -19.469 26.109 3.9 1 94.88 386 ASP A O 1
ATOM 3098 N N . ALA A 1 387 ? -20.688 25.047 2.436 1 94.69 387 ALA A N 1
ATOM 3099 C CA . ALA A 1 387 ? -19.984 25.531 1.25 1 94.69 387 ALA A CA 1
ATOM 3100 C C . ALA A 1 387 ? -20 27.047 1.187 1 94.69 387 ALA A C 1
ATOM 3102 O O . ALA A 1 387 ? -18.984 27.672 0.863 1 94.69 387 ALA A O 1
ATOM 3103 N N . PRO A 1 388 ? -21.125 27.734 1.488 1 92.75 388 PRO A N 1
ATOM 3104 C CA . PRO A 1 388 ? -21.109 29.188 1.424 1 92.75 388 PRO A CA 1
ATOM 3105 C C . PRO A 1 388 ? -20.109 29.828 2.389 1 92.75 388 PRO A C 1
ATOM 3107 O O . PRO A 1 388 ? -19.453 30.797 2.041 1 92.75 388 PRO A O 1
ATOM 3110 N N . PHE A 1 389 ? -20.016 29.297 3.535 1 93.38 389 PHE A N 1
ATOM 3111 C CA . PHE A 1 389 ? -19.109 29.812 4.551 1 93.38 389 PHE A CA 1
ATOM 3112 C C . PHE A 1 389 ? -17.656 29.672 4.113 1 93.38 389 PHE A C 1
ATOM 3114 O O . PHE A 1 389 ? -16.875 30.625 4.184 1 93.38 389 PHE A O 1
ATOM 3121 N N . VAL A 1 390 ? -17.297 28.484 3.686 1 96.19 390 VAL A N 1
ATOM 3122 C CA . VAL A 1 390 ? -15.93 28.219 3.258 1 96.19 390 VAL A CA 1
ATOM 3123 C C . VAL A 1 390 ? -15.602 29.047 2.021 1 96.19 390 VAL A C 1
ATOM 3125 O O . VAL A 1 390 ? -14.484 29.562 1.893 1 96.19 390 VAL A O 1
ATOM 3128 N N . PHE A 1 391 ? -16.531 29.141 1.131 1 96.19 391 PHE A N 1
ATOM 3129 C CA . PHE A 1 391 ? -16.344 29.938 -0.076 1 96.19 391 PHE A CA 1
ATOM 3130 C C . PHE A 1 391 ? -16.047 31.391 0.276 1 96.19 391 PHE A C 1
ATOM 3132 O O . PHE A 1 391 ? -15.141 32 -0.309 1 96.19 391 PHE A O 1
ATOM 3139 N N . ALA A 1 392 ? -16.75 31.922 1.173 1 93.75 392 ALA A N 1
ATOM 3140 C CA . ALA A 1 392 ? -16.547 33.312 1.587 1 93.75 392 ALA A CA 1
ATOM 3141 C C . ALA A 1 392 ? -15.156 33.5 2.182 1 93.75 392 ALA A C 1
ATOM 3143 O O . ALA A 1 392 ? -14.516 34.531 1.975 1 93.75 392 ALA A O 1
ATOM 3144 N N . GLU A 1 393 ? -14.672 32.562 2.885 1 95.81 393 GLU A N 1
ATOM 3145 C CA . GLU A 1 393 ? -13.375 32.656 3.545 1 95.81 393 GLU A CA 1
ATOM 3146 C C . GLU A 1 393 ? -12.25 32.875 2.533 1 95.81 393 GLU A C 1
ATOM 3148 O O . GLU A 1 393 ? -11.242 33.5 2.84 1 95.81 393 GLU A O 1
ATOM 3153 N N . VAL A 1 394 ? -12.484 32.344 1.277 1 96.81 394 VAL A N 1
ATOM 3154 C CA . VAL A 1 394 ? -11.367 32.344 0.336 1 96.81 394 VAL A CA 1
ATOM 3155 C C . VAL A 1 394 ? -11.703 33.25 -0.843 1 96.81 394 VAL A C 1
ATOM 3157 O O . VAL A 1 394 ? -10.844 33.562 -1.668 1 96.81 394 VAL A O 1
ATOM 3160 N N . ASN A 1 395 ? -12.961 33.875 -0.894 1 93.62 395 ASN A N 1
ATOM 3161 C CA . ASN A 1 395 ? -13.336 34.594 -2.105 1 93.62 395 ASN A CA 1
ATOM 3162 C C . ASN A 1 395 ? -14.047 35.906 -1.78 1 93.62 395 ASN A C 1
ATOM 3164 O O . ASN A 1 395 ? -14.305 36.719 -2.672 1 93.62 395 ASN A O 1
ATOM 3168 N N . ALA A 1 396 ? -14.438 36.188 -0.586 1 92.5 396 ALA A N 1
ATOM 3169 C CA . ALA A 1 396 ? -15.297 37.344 -0.267 1 92.5 396 ALA A CA 1
ATOM 3170 C C . ALA A 1 396 ? -14.656 38.656 -0.69 1 92.5 396 ALA A C 1
ATOM 3172 O O . ALA A 1 396 ? -13.422 38.781 -0.688 1 92.5 396 ALA A O 1
ATOM 3173 N N . ASP A 1 397 ? -15.461 39.562 -1.025 1 89.31 397 ASP A N 1
ATOM 3174 C CA . ASP A 1 397 ? -15 40.938 -1.241 1 89.31 397 ASP A CA 1
ATOM 3175 C C . ASP A 1 397 ? -14.969 41.719 0.069 1 89.31 397 ASP A C 1
ATOM 3177 O O . ASP A 1 397 ? -15.75 41.438 0.981 1 89.31 397 ASP A O 1
ATOM 3181 N N . THR A 1 398 ? -14.086 42.625 0.116 1 88.12 398 THR A N 1
ATOM 3182 C CA . THR A 1 398 ? -13.984 43.5 1.293 1 88.12 398 THR A CA 1
ATOM 3183 C C . THR A 1 398 ? -14.445 44.906 0.97 1 88.12 398 THR A C 1
ATOM 3185 O O . THR A 1 398 ? -13.984 45.5 -0.001 1 88.12 398 THR A O 1
ATOM 3188 N N . ILE A 1 399 ? -15.305 45.406 1.758 1 85.88 399 ILE A N 1
ATOM 3189 C CA . ILE A 1 399 ? -15.828 46.75 1.547 1 85.88 399 ILE A CA 1
ATOM 3190 C C . ILE A 1 399 ? -15.602 47.594 2.803 1 85.88 399 ILE A C 1
ATOM 3192 O O . ILE A 1 399 ? -15.938 47.156 3.91 1 85.88 399 ILE A O 1
ATOM 3196 N N . TYR A 1 400 ? -15.07 48.75 2.631 1 85.75 400 TYR A N 1
ATOM 3197 C CA . TYR A 1 400 ? -14.883 49.688 3.721 1 85.75 400 TYR A CA 1
ATOM 3198 C C . TYR A 1 400 ? -15.867 50.875 3.602 1 85.75 400 TYR A C 1
ATOM 3200 O O . TYR A 1 400 ? -16.047 51.438 2.52 1 85.75 400 TYR A O 1
ATOM 3208 N N . TRP A 1 401 ? -16.5 51.125 4.715 1 86 401 TRP A N 1
ATOM 3209 C CA . TRP A 1 401 ? -17.438 52.25 4.805 1 86 401 TRP A CA 1
ATOM 3210 C C . TRP A 1 401 ? -16.969 53.25 5.836 1 86 401 TRP A C 1
ATOM 3212 O O . TRP A 1 401 ? -16.406 52.906 6.875 1 86 401 TRP A O 1
ATOM 3222 N N . ILE A 1 402 ? -17.141 54.5 5.484 1 84.06 402 ILE A N 1
ATOM 3223 C CA . ILE A 1 402 ? -16.938 55.562 6.473 1 84.06 402 ILE A CA 1
ATOM 3224 C C . ILE A 1 402 ? -18.281 56.125 6.91 1 84.06 402 ILE A C 1
ATOM 3226 O O . ILE A 1 402 ? -19.125 56.469 6.07 1 84.06 402 ILE A O 1
ATOM 3230 N N . VAL A 1 403 ? -18.438 56.125 8.172 1 86.69 403 VAL A N 1
ATOM 3231 C CA . VAL A 1 403 ? -19.641 56.75 8.719 1 86.69 403 VAL A CA 1
ATOM 3232 C C . VAL A 1 403 ? -19.359 58.188 9.086 1 86.69 403 VAL A C 1
ATOM 3234 O O . VAL A 1 403 ? -18.516 58.469 9.945 1 86.69 403 VAL A O 1
ATOM 3237 N N . GLN A 1 404 ? -20.094 59.031 8.477 1 81.5 404 GLN A N 1
ATOM 3238 C CA . GLN A 1 404 ? -19.906 60.469 8.672 1 81.5 404 GLN A CA 1
ATOM 3239 C C . GLN A 1 404 ? -20.578 60.938 9.953 1 81.5 404 GLN A C 1
ATOM 3241 O O . GLN A 1 404 ? -21.312 60.188 10.594 1 81.5 404 GLN A O 1
ATOM 3246 N N . LYS A 1 405 ? -20.25 62.156 10.312 1 80.75 405 LYS A N 1
ATOM 3247 C CA . LYS A 1 405 ? -20.781 62.75 11.547 1 80.75 405 LYS A CA 1
ATOM 3248 C C . LYS A 1 405 ? -22.312 62.75 11.539 1 80.75 405 LYS A C 1
ATOM 3250 O O . LYS A 1 405 ? -22.938 62.656 12.594 1 80.75 405 LYS A O 1
ATOM 3255 N N . ASP A 1 406 ? -22.859 62.875 10.367 1 83.44 406 ASP A N 1
ATOM 3256 C CA . ASP A 1 406 ? -24.312 62.938 10.258 1 83.44 406 ASP A CA 1
ATOM 3257 C C . ASP A 1 406 ? -24.922 61.531 10.258 1 83.44 406 ASP A C 1
ATOM 3259 O O . ASP A 1 406 ? -26.141 61.375 10.18 1 83.44 406 ASP A O 1
ATOM 3263 N N . GLY A 1 407 ? -24.109 60.5 10.297 1 82.88 407 GLY A N 1
ATOM 3264 C CA . GLY A 1 407 ? -24.578 59.125 10.367 1 82.88 407 GLY A CA 1
ATOM 3265 C C . GLY A 1 407 ? -24.641 58.438 9.016 1 82.88 407 GLY A C 1
ATOM 3266 O O . GLY A 1 407 ? -24.859 57.25 8.93 1 82.88 407 GLY A O 1
ATOM 3267 N N . GLN A 1 408 ? -24.438 59.219 8.047 1 85.31 408 GLN A N 1
ATOM 3268 C CA . GLN A 1 408 ? -24.5 58.656 6.703 1 85.31 408 GLN A CA 1
ATOM 3269 C C . GLN A 1 408 ? -23.25 57.812 6.398 1 85.31 408 GLN A C 1
ATOM 3271 O O . GLN A 1 408 ? -22.141 58.188 6.762 1 85.31 408 GLN A O 1
ATOM 3276 N N . ARG A 1 409 ? -23.516 56.625 5.738 1 86.5 409 ARG A N 1
ATOM 3277 C CA . ARG A 1 409 ? -22.438 55.719 5.348 1 86.5 409 ARG A CA 1
ATOM 3278 C C . ARG A 1 409 ? -21.984 56 3.912 1 86.5 409 ARG A C 1
ATOM 3280 O O . ARG A 1 409 ? -22.828 56.125 3.018 1 86.5 409 ARG A O 1
ATOM 3287 N N . ARG A 1 410 ? -20.703 56.156 3.816 1 83.06 410 ARG A N 1
ATOM 3288 C CA . ARG A 1 410 ? -20.125 56.344 2.488 1 83.06 410 ARG A CA 1
ATOM 3289 C C . ARG A 1 410 ? -19.109 55.25 2.188 1 83.06 410 ARG A C 1
ATOM 3291 O O . ARG A 1 410 ? -18.203 55 2.982 1 83.06 410 ARG A O 1
ATOM 3298 N N . LYS A 1 411 ? -19.359 54.594 1.048 1 84.75 411 LYS A N 1
ATOM 3299 C CA . LYS A 1 411 ? -18.422 53.594 0.616 1 84.75 411 LYS A CA 1
ATOM 3300 C C . LYS A 1 411 ? -17.094 54.219 0.18 1 84.75 411 LYS A C 1
ATOM 3302 O O . LYS A 1 411 ? -17.078 55.094 -0.664 1 84.75 411 LYS A O 1
ATOM 3307 N N . ILE A 1 412 ? -16.062 53.781 0.74 1 78.38 412 ILE A N 1
ATOM 3308 C CA . ILE A 1 412 ? -14.758 54.375 0.427 1 78.38 412 ILE A CA 1
ATOM 3309 C C . ILE A 1 412 ? -14.023 53.469 -0.573 1 78.38 412 ILE A C 1
ATOM 3311 O O . ILE A 1 412 ? -13.453 53.969 -1.547 1 78.38 412 ILE A O 1
ATOM 3315 N N . THR A 1 413 ? -13.945 52.156 -0.188 1 78.25 413 THR A N 1
ATOM 3316 C CA . THR A 1 413 ? -13.164 51.281 -1.022 1 78.25 413 THR A CA 1
ATOM 3317 C C . THR A 1 413 ? -13.805 49.875 -1.081 1 78.25 413 THR A C 1
ATOM 3319 O O . THR A 1 413 ? -14.461 49.469 -0.132 1 78.25 413 THR A O 1
ATOM 3322 N N . GLU A 1 414 ? -13.742 49.344 -2.26 1 81.94 414 GLU A N 1
ATOM 3323 C CA . GLU A 1 414 ? -14.094 47.938 -2.486 1 81.94 414 GLU A CA 1
ATOM 3324 C C . GLU A 1 414 ? -12.906 47.125 -3.016 1 81.94 414 GLU A C 1
ATOM 3326 O O . GLU A 1 414 ? -12.32 47.5 -4.039 1 81.94 414 GLU A O 1
ATOM 3331 N N . ASP A 1 415 ? -12.531 46.188 -2.207 1 84.31 415 ASP A N 1
ATOM 3332 C CA . ASP A 1 415 ? -11.391 45.344 -2.572 1 84.31 415 ASP A CA 1
ATOM 3333 C C . ASP A 1 415 ? -11.844 43.938 -2.939 1 84.31 415 ASP A C 1
ATOM 3335 O O . ASP A 1 415 ? -12.406 43.219 -2.109 1 84.31 415 ASP A O 1
ATOM 3339 N N . HIS A 1 416 ? -11.484 43.5 -4.141 1 85.62 416 HIS A N 1
ATOM 3340 C CA . HIS A 1 416 ? -11.914 42.188 -4.641 1 85.62 416 HIS A CA 1
ATOM 3341 C C . HIS A 1 416 ? -10.75 41.219 -4.711 1 85.62 416 HIS A C 1
ATOM 3343 O O . HIS A 1 416 ? -10.914 40.062 -5.152 1 85.62 416 HIS A O 1
ATOM 3349 N N . ALA A 1 417 ? -9.656 41.594 -4.27 1 87.44 417 ALA A N 1
ATOM 3350 C CA . ALA A 1 417 ? -8.484 40.781 -4.574 1 87.44 417 ALA A CA 1
ATOM 3351 C C . ALA A 1 417 ? -7.754 40.375 -3.297 1 87.44 417 ALA A C 1
ATOM 3353 O O . ALA A 1 417 ? -6.781 39.594 -3.344 1 87.44 417 ALA A O 1
ATOM 3354 N N . SER A 1 418 ? -8.258 40.719 -2.174 1 88.31 418 SER A N 1
ATOM 3355 C CA . SER A 1 418 ? -7.434 40.625 -0.973 1 88.31 418 SER A CA 1
ATOM 3356 C C . SER A 1 418 ? -7.773 39.375 -0.171 1 88.31 418 SER A C 1
ATOM 3358 O O . SER A 1 418 ? -7 38.969 0.698 1 88.31 418 SER A O 1
ATOM 3360 N N . VAL A 1 419 ? -8.852 38.719 -0.485 1 92.81 419 VAL A N 1
ATOM 3361 C CA . VAL A 1 419 ? -9.297 37.625 0.365 1 92.81 419 VAL A CA 1
ATOM 3362 C C . VAL A 1 419 ? -8.844 36.312 -0.229 1 92.81 419 VAL A C 1
ATOM 3364 O O . VAL A 1 419 ? -8.977 36.062 -1.435 1 92.81 419 VAL A O 1
ATOM 3367 N N . GLY A 1 420 ? -8.359 35.375 0.652 1 95.25 420 GLY A N 1
ATOM 3368 C CA . GLY A 1 420 ? -7.941 34.062 0.21 1 95.25 420 GLY A CA 1
ATOM 3369 C C . GLY A 1 420 ? -6.641 34.094 -0.571 1 95.25 420 GLY A C 1
ATOM 3370 O O . GLY A 1 420 ? -6.637 33.906 -1.788 1 95.25 420 GLY A O 1
ATOM 3371 N N . LYS A 1 421 ? -5.57 34.25 0.14 1 95.06 421 LYS A N 1
ATOM 3372 C CA . LYS A 1 421 ? -4.266 34.344 -0.504 1 95.06 421 LYS A CA 1
ATOM 3373 C C . LYS A 1 421 ? -3.307 33.281 0.02 1 95.06 421 LYS A C 1
ATOM 3375 O O . LYS A 1 421 ? -3.344 32.938 1.202 1 95.06 421 LYS A O 1
ATOM 3380 N N . ASN A 1 422 ? -2.518 32.812 -0.89 1 97.31 422 ASN A N 1
ATOM 3381 C CA . ASN A 1 422 ? -1.426 31.922 -0.53 1 97.31 422 ASN A CA 1
ATOM 3382 C C . ASN A 1 422 ? -1.894 30.828 0.421 1 97.31 422 ASN A C 1
ATOM 3384 O O . ASN A 1 422 ? -1.306 30.625 1.486 1 97.31 422 ASN A O 1
ATOM 3388 N N . ILE A 1 423 ? -2.984 30.188 -0.009 1 98.38 423 ILE A N 1
ATOM 3389 C CA . ILE A 1 423 ? -3.426 29.047 0.787 1 98.38 423 ILE A CA 1
ATOM 3390 C C . ILE A 1 423 ? -2.33 27.984 0.815 1 98.38 423 ILE A C 1
ATOM 3392 O O . ILE A 1 423 ? -1.864 27.547 -0.235 1 98.38 423 ILE A O 1
ATOM 3396 N N . SER A 1 424 ? -1.964 27.562 2.066 1 98.38 424 SER A N 1
ATOM 3397 C CA . SER A 1 424 ? -0.682 26.875 2.199 1 98.38 424 SER A CA 1
ATOM 3398 C C . SER A 1 424 ? -0.832 25.562 2.967 1 98.38 424 SER A C 1
ATOM 3400 O O . SER A 1 424 ? -1.684 25.453 3.85 1 98.38 424 SER A O 1
ATOM 3402 N N . THR A 1 425 ? -0.025 24.594 2.633 1 98.12 425 THR A N 1
ATOM 3403 C CA . THR A 1 425 ? 0.18 23.328 3.352 1 98.12 425 THR A CA 1
ATOM 3404 C C . THR A 1 425 ? 1.623 22.859 3.209 1 98.12 425 THR A C 1
ATOM 3406 O O . THR A 1 425 ? 2.424 23.484 2.514 1 98.12 425 THR A O 1
ATOM 3409 N N . LYS A 1 426 ? 1.985 21.859 3.977 1 96.81 426 LYS A N 1
ATOM 3410 C CA . LYS A 1 426 ? 3.316 21.281 3.863 1 96.81 426 LYS A CA 1
ATOM 3411 C C . LYS A 1 426 ? 3.412 20.359 2.641 1 96.81 426 LYS A C 1
ATOM 3413 O O . LYS A 1 426 ? 2.525 19.547 2.402 1 96.81 426 LYS A O 1
ATOM 3418 N N . SER A 1 427 ? 4.531 20.5 1.928 1 92.44 427 SER A N 1
ATOM 3419 C CA . SER A 1 427 ? 4.754 19.656 0.748 1 92.44 427 SER A CA 1
ATOM 3420 C C . SER A 1 427 ? 5.047 18.219 1.134 1 92.44 427 SER A C 1
ATOM 3422 O O . SER A 1 427 ? 5.691 17.969 2.154 1 92.44 427 SER A O 1
ATOM 3424 N N . VAL A 1 428 ? 4.66 17.312 0.269 1 88.25 428 VAL A N 1
ATOM 3425 C CA . VAL A 1 428 ? 4.926 15.883 0.48 1 88.25 428 VAL A CA 1
ATOM 3426 C C . VAL A 1 428 ? 6.391 15.578 0.163 1 88.25 428 VAL A C 1
ATOM 3428 O O . VAL A 1 428 ? 6.922 14.555 0.594 1 88.25 428 VAL A O 1
ATOM 3431 N N . TYR A 1 429 ? 7.082 16.453 -0.469 1 77.38 429 TYR A N 1
ATOM 3432 C CA . TYR A 1 429 ? 8.422 16.203 -0.972 1 77.38 429 TYR A CA 1
ATOM 3433 C C . TYR A 1 429 ? 9.477 16.812 -0.056 1 77.38 429 TYR A C 1
ATOM 3435 O O . TYR A 1 429 ? 10.672 16.75 -0.351 1 77.38 429 TYR A O 1
ATOM 3443 N N . GLY A 1 430 ? 9.008 17.406 1.008 1 77.75 430 GLY A N 1
ATOM 3444 C CA . GLY A 1 430 ? 9.922 18.016 1.955 1 77.75 430 GLY A CA 1
ATOM 3445 C C . GLY A 1 430 ? 9.242 18.984 2.904 1 77.75 430 GLY A C 1
ATOM 3446 O O . GLY A 1 430 ? 8.016 19.125 2.881 1 77.75 430 GLY A O 1
ATOM 3447 N N . ASN A 1 431 ? 10.078 19.625 3.678 1 80.5 431 ASN A N 1
ATOM 3448 C CA . ASN A 1 431 ? 9.555 20.562 4.664 1 80.5 431 ASN A CA 1
ATOM 3449 C C . ASN A 1 431 ? 9.438 21.969 4.09 1 80.5 431 ASN A C 1
ATOM 3451 O O . ASN A 1 431 ? 10 22.922 4.637 1 80.5 431 ASN A O 1
ATOM 3455 N N . HIS A 1 432 ? 8.836 22.016 3 1 88 432 HIS A N 1
ATOM 3456 C CA . HIS A 1 432 ? 8.625 23.344 2.428 1 88 432 HIS A CA 1
ATOM 3457 C C . HIS A 1 432 ? 7.145 23.578 2.146 1 88 432 HIS A C 1
ATOM 3459 O O . HIS A 1 432 ? 6.348 22.641 2.137 1 88 432 HIS A O 1
ATOM 3465 N N . ARG A 1 433 ? 6.852 24.828 1.942 1 95.81 433 ARG A N 1
ATOM 3466 C CA . ARG A 1 433 ? 5.477 25.297 1.76 1 95.81 433 ARG A CA 1
ATOM 3467 C C . ARG A 1 433 ? 4.984 25 0.347 1 95.81 433 ARG A C 1
ATOM 3469 O O . ARG A 1 433 ? 5.727 25.172 -0.623 1 95.81 433 ARG A O 1
ATOM 3476 N N . GLU A 1 434 ? 3.809 24.422 0.269 1 95.69 434 GLU A N 1
ATOM 3477 C CA . GLU A 1 434 ? 3.1 24.234 -0.996 1 95.69 434 GLU A CA 1
ATOM 3478 C C . GLU A 1 434 ? 1.869 25.141 -1.07 1 95.69 434 GLU A C 1
ATOM 3480 O O . GLU A 1 434 ? 1.033 25.141 -0.164 1 95.69 434 GLU A O 1
ATOM 3485 N N . ASP A 1 435 ? 1.824 25.969 -2.1 1 97.44 435 ASP A N 1
ATOM 3486 C CA . ASP A 1 435 ? 0.68 26.844 -2.324 1 97.44 435 ASP A CA 1
ATOM 3487 C C . ASP A 1 435 ? -0.44 26.109 -3.057 1 97.44 435 ASP A C 1
ATOM 3489 O O . ASP A 1 435 ? -0.269 25.688 -4.203 1 97.44 435 ASP A O 1
ATOM 3493 N N . VAL A 1 436 ? -1.579 25.984 -2.383 1 97.94 436 VAL A N 1
ATOM 3494 C CA . VAL A 1 436 ? -2.676 25.234 -2.986 1 97.94 436 VAL A CA 1
ATOM 3495 C C . VAL A 1 436 ? -3.842 26.172 -3.285 1 97.94 436 VAL A C 1
ATOM 3497 O O . VAL A 1 436 ? -4.996 25.75 -3.338 1 97.94 436 VAL A O 1
ATOM 3500 N N . THR A 1 437 ? -3.615 27.438 -3.467 1 98 437 THR A N 1
ATOM 3501 C CA . THR A 1 437 ? -4.641 28.438 -3.719 1 98 437 THR A CA 1
ATOM 3502 C C . THR A 1 437 ? -5.477 28.062 -4.941 1 98 437 THR A C 1
ATOM 3504 O O . THR A 1 437 ? -6.699 28.234 -4.938 1 98 437 THR A O 1
ATOM 3507 N N . LEU A 1 438 ? -4.871 27.516 -5.938 1 97.19 438 LEU A N 1
ATOM 3508 C CA . LEU A 1 438 ? -5.551 27.219 -7.195 1 97.19 438 LEU A CA 1
ATOM 3509 C C . LEU A 1 438 ? -6.496 26.031 -7.035 1 97.19 438 LEU A C 1
ATOM 3511 O O . LEU A 1 438 ? -7.34 25.781 -7.895 1 97.19 438 LEU A O 1
ATOM 3515 N N . HIS A 1 439 ? -6.383 25.297 -5.949 1 97.62 439 HIS A N 1
ATOM 3516 C CA . HIS A 1 439 ? -7.359 24.25 -5.66 1 97.62 439 HIS A CA 1
ATOM 3517 C C . HIS A 1 439 ? -8.688 24.844 -5.195 1 97.62 439 HIS A C 1
ATOM 3519 O O . HIS A 1 439 ? -9.734 24.203 -5.309 1 97.62 439 HIS A O 1
ATOM 3525 N N . TYR A 1 440 ? -8.625 26.062 -4.645 1 97.88 440 TYR A N 1
ATOM 3526 C CA . TYR A 1 440 ? -9.797 26.672 -4.02 1 97.88 440 TYR A CA 1
ATOM 3527 C C . TYR A 1 440 ? -10.445 27.688 -4.949 1 97.88 440 TYR A C 1
ATOM 3529 O O . TYR A 1 440 ? -11.648 27.953 -4.844 1 97.88 440 TYR A O 1
ATOM 3537 N N . LYS A 1 441 ? -9.641 28.266 -5.809 1 95.94 441 LYS A N 1
ATOM 3538 C CA . LYS A 1 441 ? -10.164 29.328 -6.66 1 95.94 441 LYS A CA 1
ATOM 3539 C C . LYS A 1 441 ? -9.312 29.516 -7.91 1 95.94 441 LYS A C 1
ATOM 3541 O O . LYS A 1 441 ? -8.18 29.031 -7.969 1 95.94 441 LYS A O 1
ATOM 3546 N N . TYR A 1 442 ? -9.859 30.203 -8.922 1 95.5 442 TYR A N 1
ATOM 3547 C CA . TYR A 1 442 ? -9.117 30.547 -10.133 1 95.5 442 TYR A CA 1
ATOM 3548 C C . TYR A 1 442 ? -8.227 31.766 -9.891 1 95.5 442 TYR A C 1
ATOM 3550 O O . TYR A 1 442 ? -8.391 32.469 -8.898 1 95.5 442 TYR A O 1
ATOM 3558 N N . PRO A 1 443 ? -7.234 31.984 -10.758 1 94 443 PRO A N 1
ATOM 3559 C CA . PRO A 1 443 ? -6.305 33.094 -10.523 1 94 443 PRO A CA 1
ATOM 3560 C C . PRO A 1 443 ? -7.02 34.438 -10.258 1 94 443 PRO A C 1
ATOM 3562 O O . PRO A 1 443 ? -7.969 34.781 -10.969 1 94 443 PRO A O 1
ATOM 3565 N N . GLU A 1 444 ? -6.539 35 -9.195 1 91.5 444 GLU A N 1
ATOM 3566 C CA . GLU A 1 444 ? -7.137 36.281 -8.781 1 91.5 444 GLU A CA 1
ATOM 3567 C C . GLU A 1 444 ? -7.164 37.281 -9.938 1 91.5 444 GLU A C 1
ATOM 3569 O O . GLU A 1 444 ? -6.164 37.438 -10.633 1 91.5 444 GLU A O 1
ATOM 3574 N N . GLY A 1 445 ? -8.289 37.906 -10.18 1 88.06 445 GLY A N 1
ATOM 3575 C CA . GLY A 1 445 ? -8.422 38.906 -11.227 1 88.06 445 GLY A CA 1
ATOM 3576 C C . GLY A 1 445 ? -8.812 38.312 -12.57 1 88.06 445 GLY A C 1
ATOM 3577 O O . GLY A 1 445 ? -9.172 39.031 -13.492 1 88.06 445 GLY A O 1
ATOM 3578 N N . SER A 1 446 ? -8.812 37.031 -12.695 1 92.5 446 SER A N 1
ATOM 3579 C CA . SER A 1 446 ? -9.18 36.375 -13.953 1 92.5 446 SER A CA 1
ATOM 3580 C C . SER A 1 446 ? -10.688 36.469 -14.188 1 92.5 446 SER A C 1
ATOM 3582 O O . SER A 1 446 ? -11.453 36.688 -13.25 1 92.5 446 SER A O 1
ATOM 3584 N N . GLN A 1 447 ? -11.047 36.312 -15.422 1 92.56 447 GLN A N 1
ATOM 3585 C CA . GLN A 1 447 ? -12.461 36.312 -15.789 1 92.56 447 GLN A CA 1
ATOM 3586 C C . GLN A 1 447 ? -13.188 35.125 -15.133 1 92.56 447 GLN A C 1
ATOM 3588 O O . GLN A 1 447 ? -14.312 35.281 -14.648 1 92.56 447 GLN A O 1
ATOM 3593 N N . LYS A 1 448 ? -12.508 34.062 -15.125 1 94.06 448 LYS A N 1
ATOM 3594 C CA . LYS A 1 448 ? -13.125 32.844 -14.57 1 94.06 448 LYS A CA 1
ATOM 3595 C C . LYS A 1 448 ? -13.383 33 -13.07 1 94.06 448 LYS A C 1
ATOM 3597 O O . LYS A 1 448 ? -14.391 32.531 -12.555 1 94.06 448 LYS A O 1
ATOM 3602 N N . GLU A 1 449 ? -12.445 33.594 -12.391 1 92.81 449 GLU A N 1
ATOM 3603 C CA . GLU A 1 449 ? -12.609 33.812 -10.953 1 92.81 449 GLU A CA 1
ATOM 3604 C C . GLU A 1 449 ? -13.867 34.625 -10.664 1 92.81 449 GLU A C 1
ATOM 3606 O O . GLU A 1 449 ? -14.641 34.312 -9.758 1 92.81 449 GLU A O 1
ATOM 3611 N N . ARG A 1 450 ? -14.141 35.594 -11.422 1 90.94 450 ARG A N 1
ATOM 3612 C CA . ARG A 1 450 ? -15.297 36.469 -11.211 1 90.94 450 ARG A CA 1
ATOM 3613 C C . ARG A 1 450 ? -16.578 35.781 -11.656 1 90.94 450 ARG A C 1
ATOM 3615 O O . ARG A 1 450 ? -17.641 36 -11.062 1 90.94 450 ARG A O 1
ATOM 3622 N N . GLU A 1 451 ? -16.469 35.062 -12.688 1 93.31 451 GLU A N 1
ATOM 3623 C CA . GLU A 1 451 ? -17.609 34.25 -13.125 1 93.31 451 GLU A CA 1
ATOM 3624 C C . GLU A 1 451 ? -18.094 33.312 -12.031 1 93.31 451 GLU A C 1
ATOM 3626 O O . GLU A 1 451 ? -19.297 33.188 -11.797 1 93.31 451 GLU A O 1
ATOM 3631 N N . VAL A 1 452 ? -17.156 32.719 -11.445 1 94 452 VAL A N 1
ATOM 3632 C CA . VAL A 1 452 ? -17.469 31.766 -10.375 1 94 452 VAL A CA 1
ATOM 3633 C C . VAL A 1 452 ? -18.078 32.5 -9.188 1 94 452 VAL A C 1
ATOM 3635 O O . VAL A 1 452 ? -19 32 -8.547 1 94 452 VAL A O 1
ATOM 3638 N N . TYR A 1 453 ? -17.5 33.594 -8.891 1 91.25 453 TYR A N 1
ATOM 3639 C CA . TYR A 1 453 ? -18.016 34.438 -7.801 1 91.25 453 TYR A CA 1
ATOM 3640 C C . TYR A 1 453 ? -19.469 34.812 -8.055 1 91.25 453 TYR A C 1
ATOM 3642 O O . TYR A 1 453 ? -20.297 34.781 -7.148 1 91.25 453 TYR A O 1
ATOM 3650 N N . LYS A 1 454 ? -19.797 35.125 -9.242 1 89.06 454 LYS A N 1
ATOM 3651 C CA . LYS A 1 454 ? -21.156 35.5 -9.633 1 89.06 454 LYS A CA 1
ATOM 3652 C C . LYS A 1 454 ? -22.078 34.281 -9.555 1 89.06 454 LYS A C 1
ATOM 3654 O O . LYS A 1 454 ? -23.219 34.406 -9.094 1 89.06 454 LYS A O 1
ATOM 3659 N N . LYS A 1 455 ? -21.562 33.281 -10 1 90.69 455 LYS A N 1
ATOM 3660 C CA . LYS A 1 455 ? -22.328 32.031 -9.961 1 90.69 455 LYS A CA 1
ATOM 3661 C C . LYS A 1 455 ? -22.703 31.656 -8.531 1 90.69 455 LYS A C 1
ATOM 3663 O O . LYS A 1 455 ? -23.797 31.125 -8.289 1 90.69 455 LYS A O 1
ATOM 3668 N N . ALA A 1 456 ? -21.891 31.922 -7.613 1 87.31 456 ALA A N 1
ATOM 3669 C CA . ALA A 1 456 ? -22.078 31.547 -6.211 1 87.31 456 ALA A CA 1
ATOM 3670 C C . ALA A 1 456 ? -23.125 32.438 -5.547 1 87.31 456 ALA A C 1
ATOM 3672 O O . ALA A 1 456 ? -23.594 32.156 -4.445 1 87.31 456 ALA A O 1
ATOM 3673 N N . GLY A 1 457 ? -23.922 33.344 -6.207 1 70.38 457 GLY A N 1
ATOM 3674 C CA . GLY A 1 457 ? -25.078 34.062 -5.723 1 70.38 457 GLY A CA 1
ATOM 3675 C C . GLY A 1 457 ? -24.844 35.562 -5.598 1 70.38 457 GLY A C 1
ATOM 3676 O O . GLY A 1 457 ? -25.688 36.281 -5.066 1 70.38 457 GLY A O 1
ATOM 3677 N N . ARG A 1 458 ? -23.656 36.062 -5.617 1 61.22 458 ARG A N 1
ATOM 3678 C CA . ARG A 1 458 ? -23.594 37.5 -5.379 1 61.22 458 ARG A CA 1
ATOM 3679 C C . ARG A 1 458 ? -24.094 38.281 -6.59 1 61.22 458 ARG A C 1
ATOM 3681 O O . ARG A 1 458 ? -23.75 37.969 -7.727 1 61.22 458 ARG A O 1
ATOM 3688 N N . ARG A 1 459 ? -25.391 38.812 -6.391 1 48.5 459 ARG A N 1
ATOM 3689 C CA . ARG A 1 459 ? -25.766 39.875 -7.32 1 48.5 459 ARG A CA 1
ATOM 3690 C C . ARG A 1 459 ? -24.625 40.875 -7.516 1 48.5 459 ARG A C 1
ATOM 3692 O O . ARG A 1 459 ? -24.141 41.469 -6.551 1 48.5 459 ARG A O 1
ATOM 3699 N N . VAL A 1 460 ? -23.766 40.5 -8.328 1 44.75 460 VAL A N 1
ATOM 3700 C CA . VAL A 1 460 ? -22.766 41.5 -8.688 1 44.75 460 VAL A CA 1
ATOM 3701 C C . VAL A 1 460 ? -23.391 42.875 -8.68 1 44.75 460 VAL A C 1
ATOM 3703 O O . VAL A 1 460 ? -24.422 43.094 -9.336 1 44.75 460 VAL A O 1
ATOM 3706 N N . THR A 1 461 ? -23.469 43.469 -7.566 1 40.12 461 THR A N 1
ATOM 3707 C CA . THR A 1 461 ? -23.844 44.875 -7.777 1 40.12 461 THR A CA 1
ATOM 3708 C C . THR A 1 461 ? -23.297 45.375 -9.117 1 40.12 461 THR A C 1
ATOM 3710 O O . THR A 1 461 ? -22.156 45.094 -9.477 1 40.12 461 THR A O 1
ATOM 3713 N N . GLU A 1 462 ? -24.188 45.438 -10.086 1 37.97 462 GLU A N 1
ATOM 3714 C CA . GLU A 1 462 ? -23.859 46.062 -11.367 1 37.97 462 GLU A CA 1
ATOM 3715 C C . GLU A 1 462 ? -22.719 47.062 -11.203 1 37.97 462 GLU A C 1
ATOM 3717 O O . GLU A 1 462 ? -22.703 47.875 -10.258 1 37.97 462 GLU A O 1
ATOM 3722 N N . PRO A 1 463 ? -21.625 46.719 -11.695 1 37.31 463 PRO A N 1
ATOM 3723 C CA . PRO A 1 463 ? -20.672 47.812 -11.734 1 37.31 463 PRO A CA 1
ATOM 3724 C C . PRO A 1 463 ? -21.328 49.188 -11.906 1 37.31 463 PRO A C 1
ATOM 3726 O O . PRO A 1 463 ? -22.172 49.375 -12.797 1 37.31 463 PRO A O 1
ATOM 3729 N N . SER A 1 464 ? -21.906 49.781 -10.969 1 34.22 464 SER A N 1
ATOM 3730 C CA . SER A 1 464 ? -22.172 51.156 -11.383 1 34.22 464 SER A CA 1
ATOM 3731 C C . SER A 1 464 ? -21.156 51.625 -12.43 1 34.22 464 SER A C 1
ATOM 3733 O O . SER A 1 464 ? -19.953 51.406 -12.281 1 34.22 464 SER A O 1
ATOM 3735 N N . ASN A 1 465 ? -21.484 51.5 -13.703 1 36.09 465 ASN A N 1
ATOM 3736 C CA . ASN A 1 465 ? -20.766 52.125 -14.789 1 36.09 465 ASN A CA 1
ATOM 3737 C C . ASN A 1 465 ? -19.938 53.312 -14.289 1 36.09 465 ASN A C 1
ATOM 3739 O O . ASN A 1 465 ? -19.609 54.219 -15.062 1 36.09 465 ASN A O 1
ATOM 3743 N N . GLU A 1 466 ? -20.172 53.812 -13.156 1 36.16 466 GLU A N 1
ATOM 3744 C CA . GLU A 1 466 ? -19.266 54.938 -12.859 1 36.16 466 GLU A CA 1
ATOM 3745 C C . GLU A 1 466 ? -17.812 54.469 -12.844 1 36.16 466 GLU A C 1
ATOM 3747 O O . GLU A 1 466 ? -17.422 53.656 -12 1 36.16 466 GLU A O 1
ATOM 3752 N N . ILE A 1 467 ? -17.297 54.219 -13.938 1 37.88 467 ILE A N 1
ATOM 3753 C CA . ILE A 1 467 ? -15.852 54.188 -14.102 1 37.88 467 ILE A CA 1
ATOM 3754 C C . ILE A 1 467 ? -15.188 55 -12.992 1 37.88 467 ILE A C 1
ATOM 3756 O O . ILE A 1 467 ? -15.32 56.219 -12.938 1 37.88 467 ILE A O 1
ATOM 3760 N N . ALA A 1 468 ? -15.117 54.562 -11.898 1 40.75 468 ALA A N 1
ATOM 3761 C CA . ALA A 1 468 ? -14.297 55.25 -10.914 1 40.75 468 ALA A CA 1
ATOM 3762 C C . ALA A 1 468 ? -13.047 55.844 -11.562 1 40.75 468 ALA A C 1
ATOM 3764 O O . ALA A 1 468 ? -12.219 55.125 -12.117 1 40.75 468 ALA A O 1
ATOM 3765 N N . GLU A 1 469 ? -13.133 56.844 -12.242 1 42.81 469 GLU A N 1
ATOM 3766 C CA . GLU A 1 469 ? -11.93 57.594 -12.625 1 42.81 469 GLU A CA 1
ATOM 3767 C C . GLU A 1 469 ? -10.773 57.281 -11.688 1 42.81 469 GLU A C 1
ATOM 3769 O O . GLU A 1 469 ? -10.898 57.406 -10.469 1 42.81 469 GLU A O 1
ATOM 3774 N N . GLN A 1 470 ? -10.055 56.281 -12.008 1 51.06 470 GLN A N 1
ATOM 3775 C CA . GLN A 1 470 ? -8.82 56.125 -11.242 1 51.06 470 GLN A CA 1
ATOM 3776 C C . GLN A 1 470 ? -8.312 57.469 -10.719 1 51.06 470 GLN A C 1
ATOM 3778 O O . GLN A 1 470 ? -8.125 58.406 -11.484 1 51.06 470 GLN A O 1
ATOM 3783 N N . GLY A 1 471 ? -8.75 57.844 -9.562 1 60.84 471 GLY A N 1
ATOM 3784 C CA . GLY A 1 471 ? -8.312 59.094 -8.984 1 60.84 471 GLY A CA 1
ATOM 3785 C C . GLY A 1 471 ? -6.863 59.438 -9.281 1 60.84 471 GLY A C 1
ATOM 3786 O O . GLY A 1 471 ? -6.082 58.531 -9.633 1 60.84 471 GLY A O 1
ATOM 3787 N N . ARG A 1 472 ? -6.469 60.531 -9.43 1 76.81 472 ARG A N 1
ATOM 3788 C CA . ARG A 1 472 ? -5.16 61.125 -9.727 1 76.81 472 ARG A CA 1
ATOM 3789 C C . ARG A 1 472 ? -4.168 60.812 -8.609 1 76.81 472 ARG A C 1
ATOM 3791 O O . ARG A 1 472 ? -2.961 60.719 -8.852 1 76.81 472 ARG A O 1
ATOM 3798 N N . LEU A 1 473 ? -4.699 60.312 -7.41 1 88.62 473 LEU A N 1
ATOM 3799 C CA . LEU A 1 473 ? -3.836 60.094 -6.254 1 88.62 473 LEU A CA 1
ATOM 3800 C C . LEU A 1 473 ? -3.766 58.625 -5.895 1 88.62 473 LEU A C 1
ATOM 3802 O O . LEU A 1 473 ? -4.77 57.906 -5.98 1 88.62 473 LEU A O 1
ATOM 3806 N N . GLN A 1 474 ? -2.553 58.188 -5.535 1 90.38 474 GLN A N 1
ATOM 3807 C CA . GLN A 1 474 ? -2.314 56.812 -5.062 1 90.38 474 GLN A CA 1
ATOM 3808 C C . GLN A 1 474 ? -1.718 56.844 -3.656 1 90.38 474 GLN A C 1
ATOM 3810 O O . GLN A 1 474 ? -0.888 57.688 -3.33 1 90.38 474 GLN A O 1
ATOM 3815 N N . LEU A 1 475 ? -2.229 56 -2.832 1 92.06 475 LEU A N 1
ATOM 3816 C CA . LEU A 1 475 ? -1.785 55.875 -1.448 1 92.06 475 LEU A CA 1
ATOM 3817 C C . LEU A 1 475 ? -1.218 54.5 -1.179 1 92.06 475 LEU A C 1
ATOM 3819 O O . LEU A 1 475 ? -1.856 53.5 -1.488 1 92.06 475 LEU A O 1
ATOM 3823 N N . SER A 1 476 ? 0.048 54.406 -0.666 1 93.75 476 SER A N 1
ATOM 3824 C CA . SER A 1 476 ? 0.67 53.125 -0.374 1 93.75 476 SER A CA 1
ATOM 3825 C C . SER A 1 476 ? 1.44 53.188 0.942 1 93.75 476 SER A C 1
ATOM 3827 O O . SER A 1 476 ? 1.828 54.25 1.404 1 93.75 476 SER A O 1
ATOM 3829 N N . ILE A 1 477 ? 1.549 52.031 1.574 1 94.5 477 ILE A N 1
ATOM 3830 C CA . ILE A 1 477 ? 2.314 51.875 2.805 1 94.5 477 ILE A CA 1
ATOM 3831 C C . ILE A 1 477 ? 3.488 50.906 2.557 1 94.5 477 ILE A C 1
ATOM 3833 O O . ILE A 1 477 ? 3.307 49.812 2.021 1 94.5 477 ILE A O 1
ATOM 3837 N N . LYS A 1 478 ? 4.672 51.344 2.904 1 93.5 478 LYS A N 1
ATOM 3838 C CA . LYS A 1 478 ? 5.883 50.531 2.777 1 93.5 478 LYS A CA 1
ATOM 3839 C C . LYS A 1 478 ? 6.574 50.375 4.129 1 93.5 478 LYS A C 1
ATOM 3841 O O . LYS A 1 478 ? 6.57 51.281 4.953 1 93.5 478 LYS A O 1
ATOM 3846 N N . HIS A 1 479 ? 7.008 49.25 4.371 1 89.56 479 HIS A N 1
ATOM 3847 C CA . HIS A 1 479 ? 7.73 48.969 5.598 1 89.56 479 HIS A CA 1
ATOM 3848 C C . HIS A 1 479 ? 8.758 47.844 5.379 1 89.56 479 HIS A C 1
ATOM 3850 O O . HIS A 1 479 ? 8.648 47.062 4.426 1 89.56 479 HIS A O 1
ATOM 3856 N N . ALA A 1 480 ? 9.836 47.781 6.168 1 84.75 480 ALA A N 1
ATOM 3857 C CA . ALA A 1 480 ? 10.766 46.656 6.18 1 84.75 480 ALA A CA 1
ATOM 3858 C C . ALA A 1 480 ? 10.211 45.5 7.012 1 84.75 480 ALA A C 1
ATOM 3860 O O . ALA A 1 480 ? 9.031 45.5 7.359 1 84.75 480 ALA A O 1
ATOM 3861 N N . GLN A 1 481 ? 10.953 44.531 7.152 1 86.69 481 GLN A N 1
ATOM 3862 C CA . GLN A 1 481 ? 10.617 43.438 8.062 1 86.69 481 GLN A CA 1
ATOM 3863 C C . GLN A 1 481 ? 11.258 43.656 9.438 1 86.69 481 GLN A C 1
ATOM 3865 O O . GLN A 1 481 ? 12.375 43.219 9.688 1 86.69 481 GLN A O 1
ATOM 3870 N N . PRO A 1 482 ? 10.414 44.281 10.289 1 91 482 PRO A N 1
ATOM 3871 C CA . PRO A 1 482 ? 11 44.625 11.578 1 91 482 PRO A CA 1
ATOM 3872 C C . PRO A 1 482 ? 11.141 43.438 12.516 1 91 482 PRO A C 1
ATOM 3874 O O . PRO A 1 482 ? 10.391 42.438 12.391 1 91 482 PRO A O 1
ATOM 3877 N N . VAL A 1 483 ? 12.102 43.531 13.406 1 91.25 483 VAL A N 1
ATOM 3878 C CA . VAL A 1 483 ? 12.32 42.562 14.469 1 91.25 483 VAL A CA 1
ATOM 3879 C C . VAL A 1 483 ? 11.711 43.062 15.773 1 91.25 483 VAL A C 1
ATOM 3881 O O . VAL A 1 483 ? 11.875 44.219 16.125 1 91.25 483 VAL A O 1
ATOM 3884 N N . PHE A 1 484 ? 11.016 42.25 16.422 1 93.38 484 PHE A N 1
ATOM 3885 C CA . PHE A 1 484 ? 10.445 42.625 17.719 1 93.38 484 PHE A CA 1
ATOM 3886 C C . PHE A 1 484 ? 11.539 43.031 18.688 1 93.38 484 PHE A C 1
ATOM 3888 O O . PHE A 1 484 ? 12.523 42.312 18.875 1 93.38 484 PHE A O 1
ATOM 3895 N N . GLY A 1 485 ? 11.391 44.125 19.219 1 91 485 GLY A N 1
ATOM 3896 C CA . GLY A 1 485 ? 12.391 44.656 20.141 1 91 485 GLY A CA 1
ATOM 3897 C C . GLY A 1 485 ? 13.188 45.812 19.562 1 91 485 GLY A C 1
ATOM 3898 O O . GLY A 1 485 ? 13.984 46.438 20.266 1 91 485 GLY A O 1
ATOM 3899 N N . THR A 1 486 ? 12.969 46.094 18.328 1 92.25 486 THR A N 1
ATOM 3900 C CA . THR A 1 486 ? 13.703 47.156 17.656 1 92.25 486 THR A CA 1
ATOM 3901 C C . THR A 1 486 ? 12.75 48.25 17.203 1 92.25 486 THR A C 1
ATOM 3903 O O . THR A 1 486 ? 11.547 48.031 17.062 1 92.25 486 THR A O 1
ATOM 3906 N N . ASP A 1 487 ? 13.336 49.406 17.016 1 93.88 487 ASP A N 1
ATOM 3907 C CA . ASP A 1 487 ? 12.586 50.469 16.359 1 93.88 487 ASP A CA 1
ATOM 3908 C C . ASP A 1 487 ? 12.539 50.281 14.852 1 93.88 487 ASP A C 1
ATOM 3910 O O . ASP A 1 487 ? 13.453 49.688 14.266 1 93.88 487 ASP A O 1
ATOM 3914 N N . PHE A 1 488 ? 11.453 50.75 14.297 1 94.38 488 PHE A N 1
ATOM 3915 C CA . PHE A 1 488 ? 11.375 50.625 12.844 1 94.38 488 PHE A CA 1
ATOM 3916 C C . PHE A 1 488 ? 10.508 51.719 12.258 1 94.38 488 PHE A C 1
ATOM 3918 O O . PHE A 1 488 ? 9.75 52.375 12.984 1 94.38 488 PHE A O 1
ATOM 3925 N N . ASP A 1 489 ? 10.633 51.938 10.961 1 95.06 489 ASP A N 1
ATOM 3926 C CA . ASP A 1 489 ? 9.914 53 10.266 1 95.06 489 ASP A CA 1
ATOM 3927 C C . ASP A 1 489 ? 8.859 52.406 9.328 1 95.06 489 ASP A C 1
ATOM 3929 O O . ASP A 1 489 ? 9.07 51.375 8.703 1 95.06 489 ASP A O 1
ATOM 3933 N N . VAL A 1 490 ? 7.742 53.094 9.312 1 95.88 490 VAL A N 1
ATOM 3934 C CA . VAL A 1 490 ? 6.711 52.875 8.312 1 95.88 490 VAL A CA 1
ATOM 3935 C C . VAL A 1 490 ? 6.578 54.094 7.41 1 95.88 490 VAL A C 1
ATOM 3937 O O . VAL A 1 490 ? 6.453 55.219 7.898 1 95.88 490 VAL A O 1
ATOM 3940 N N . ILE A 1 491 ? 6.637 53.812 6.086 1 96.38 491 ILE A N 1
ATOM 3941 C CA . ILE A 1 491 ? 6.586 54.906 5.133 1 96.38 491 ILE A CA 1
ATOM 3942 C C . ILE A 1 491 ? 5.238 54.906 4.414 1 96.38 491 ILE A C 1
ATOM 3944 O O . ILE A 1 491 ? 4.875 53.906 3.766 1 96.38 491 ILE A O 1
ATOM 3948 N N . VAL A 1 492 ? 4.531 55.969 4.539 1 96 492 VAL A N 1
ATOM 3949 C CA . VAL A 1 492 ? 3.299 56.188 3.787 1 96 492 VAL A CA 1
ATOM 3950 C C . VAL A 1 492 ? 3.559 57.125 2.615 1 96 492 VAL A C 1
ATOM 3952 O O . VAL A 1 492 ? 4.023 58.25 2.809 1 96 492 VAL A O 1
ATOM 3955 N N . GLU A 1 493 ? 3.215 56.656 1.452 1 95.94 493 GLU A N 1
ATOM 3956 C CA . GLU A 1 493 ? 3.512 57.406 0.239 1 95.94 493 GLU A CA 1
ATOM 3957 C C . GLU A 1 493 ? 2.23 57.844 -0.48 1 95.94 493 GLU A C 1
ATOM 3959 O O . GLU A 1 493 ? 1.346 57 -0.707 1 95.94 493 GLU A O 1
ATOM 3964 N N . VAL A 1 494 ? 2.141 59.094 -0.812 1 95 494 VAL A N 1
ATOM 3965 C CA . VAL A 1 494 ? 1.072 59.656 -1.646 1 95 494 VAL A CA 1
ATOM 3966 C C . VAL A 1 494 ? 1.635 60.062 -3.006 1 95 494 VAL A C 1
ATOM 3968 O O . VAL A 1 494 ? 2.455 60.969 -3.098 1 95 494 VAL A O 1
ATOM 3971 N N . LYS A 1 495 ? 1.146 59.406 -3.961 1 94.38 495 LYS A N 1
ATOM 3972 C CA . LYS A 1 495 ? 1.599 59.719 -5.316 1 94.38 495 LYS A CA 1
ATOM 3973 C C . LYS A 1 495 ? 0.517 60.438 -6.109 1 94.38 495 LYS A C 1
ATOM 3975 O O . LYS A 1 495 ? -0.641 60 -6.125 1 94.38 495 LYS A O 1
ATOM 3980 N N . ASN A 1 496 ? 0.918 61.5 -6.777 1 92.94 496 ASN A N 1
ATOM 3981 C CA . ASN A 1 496 ? 0.038 62.281 -7.645 1 92.94 496 ASN A CA 1
ATOM 3982 C C . ASN A 1 496 ? 0.361 62.062 -9.117 1 92.94 496 ASN A C 1
ATOM 3984 O O . ASN A 1 496 ? 1.364 62.562 -9.625 1 92.94 496 ASN A O 1
ATOM 3988 N N . GLU A 1 497 ? -0.517 61.375 -9.68 1 89.94 497 GLU A N 1
ATOM 3989 C CA . GLU A 1 497 ? -0.306 61.125 -11.102 1 89.94 497 GLU A CA 1
ATOM 3990 C C . GLU A 1 497 ? -1.07 62.094 -11.977 1 89.94 497 GLU A C 1
ATOM 3992 O O . GLU A 1 497 ? -1.034 62.031 -13.203 1 89.94 497 GLU A O 1
ATOM 3997 N N . GLY A 1 498 ? -1.655 63 -11.32 1 86.38 498 GLY A N 1
ATOM 3998 C CA . GLY A 1 498 ? -2.436 63.969 -12.055 1 86.38 498 GLY A CA 1
ATOM 3999 C C . GLY A 1 498 ? -1.623 65.188 -12.477 1 86.38 498 GLY A C 1
ATOM 4000 O O . GLY A 1 498 ? -0.458 65.312 -12.094 1 86.38 498 GLY A O 1
ATOM 4001 N N . GLY A 1 499 ? -2.27 66.188 -13.289 1 85.5 499 GLY A N 1
ATOM 4002 C CA . GLY A 1 499 ? -1.589 67.312 -13.859 1 85.5 499 GLY A CA 1
ATOM 4003 C C . GLY A 1 499 ? -1.709 68.562 -13.008 1 85.5 499 GLY A C 1
ATOM 4004 O O . GLY A 1 499 ? -1.148 69.625 -13.344 1 85.5 499 GLY A O 1
ATOM 4005 N N . ARG A 1 500 ? -2.332 68.562 -11.891 1 89.31 500 ARG A N 1
ATOM 4006 C CA . ARG A 1 500 ? -2.484 69.688 -10.992 1 89.31 500 ARG A CA 1
ATOM 4007 C C . ARG A 1 500 ? -2.051 69.312 -9.57 1 89.31 500 ARG A C 1
ATOM 4009 O O . ARG A 1 500 ? -2.07 68.125 -9.188 1 89.31 500 ARG A O 1
ATOM 4016 N N . ASP A 1 501 ? -1.71 70.312 -8.867 1 90.62 501 ASP A N 1
ATOM 4017 C CA . ASP A 1 501 ? -1.376 70.125 -7.465 1 90.62 501 ASP A CA 1
ATOM 4018 C C . ASP A 1 501 ? -2.598 69.688 -6.672 1 90.62 501 ASP A C 1
ATOM 4020 O O . ASP A 1 501 ? -3.725 70.062 -6.973 1 90.62 501 ASP A O 1
ATOM 4024 N N . ALA A 1 502 ? -2.25 68.812 -5.75 1 90.56 502 ALA A N 1
ATOM 4025 C CA . ALA A 1 502 ? -3.34 68.312 -4.922 1 90.56 502 ALA A CA 1
ATOM 4026 C C . ALA A 1 502 ? -3.105 68.625 -3.449 1 90.56 502 ALA A C 1
ATOM 4028 O O . ALA A 1 502 ? -1.985 68.5 -2.951 1 90.56 502 ALA A O 1
ATOM 4029 N N . HIS A 1 503 ? -4.125 69.188 -2.812 1 91.5 503 HIS A N 1
ATOM 4030 C CA . HIS A 1 503 ? -4.129 69.375 -1.367 1 91.5 503 HIS A CA 1
ATOM 4031 C C . HIS A 1 503 ? -5.016 68.375 -0.672 1 91.5 503 HIS A C 1
ATOM 4033 O O . HIS A 1 503 ? -6.16 68.125 -1.078 1 91.5 503 HIS A O 1
ATOM 4039 N N . ALA A 1 504 ? -4.301 67.688 0.284 1 91.94 504 ALA A N 1
ATOM 4040 C CA . ALA A 1 504 ? -5.059 66.562 0.913 1 91.94 504 ALA A CA 1
ATOM 4041 C C . ALA A 1 504 ? -4.73 66.5 2.4 1 91.94 504 ALA A C 1
ATOM 4043 O O . ALA A 1 504 ? -3.701 67 2.854 1 91.94 504 ALA A O 1
ATOM 4044 N N . GLN A 1 505 ? -5.672 65.938 3.133 1 92.25 505 GLN A N 1
ATOM 4045 C CA . GLN A 1 505 ? -5.453 65.562 4.527 1 92.25 505 GLN A CA 1
ATOM 4046 C C . GLN A 1 505 ? -5.121 64.062 4.652 1 92.25 505 GLN A C 1
ATOM 4048 O O . GLN A 1 505 ? -5.887 63.188 4.207 1 92.25 505 GLN A O 1
ATOM 4053 N N . LEU A 1 506 ? -3.91 63.781 5.273 1 93.75 506 LEU A N 1
ATOM 4054 C CA . LEU A 1 506 ? -3.455 62.406 5.465 1 93.75 506 LEU A CA 1
ATOM 4055 C C . LEU A 1 506 ? -3.553 62 6.934 1 93.75 506 LEU A C 1
ATOM 4057 O O . LEU A 1 506 ? -2.936 62.625 7.797 1 93.75 506 LEU A O 1
ATOM 4061 N N . THR A 1 507 ? -4.398 61.031 7.203 1 92.62 507 THR A N 1
ATOM 4062 C CA . THR A 1 507 ? -4.512 60.469 8.539 1 92.62 507 THR A CA 1
ATOM 4063 C C . THR A 1 507 ? -3.887 59.062 8.586 1 92.62 507 THR A C 1
ATOM 4065 O O . THR A 1 507 ? -4.207 58.219 7.762 1 92.62 507 THR A O 1
ATOM 4068 N N . MET A 1 508 ? -2.951 58.844 9.531 1 94.19 508 MET A N 1
ATOM 4069 C CA . MET A 1 508 ? -2.277 57.562 9.711 1 94.19 508 MET A CA 1
ATOM 4070 C C . MET A 1 508 ? -2.488 57.031 11.117 1 94.19 508 MET A C 1
ATOM 4072 O O . MET A 1 508 ? -2.389 57.781 12.094 1 94.19 508 MET A O 1
ATOM 4076 N N . LEU A 1 509 ? -2.793 55.812 11.172 1 93.75 509 LEU A N 1
ATOM 4077 C CA . LEU A 1 509 ? -2.996 55.125 12.453 1 93.75 509 LEU A CA 1
ATOM 4078 C C . LEU A 1 509 ? -2.236 53.812 12.5 1 93.75 509 LEU A C 1
ATOM 4080 O O . LEU A 1 509 ? -2.406 52.969 11.625 1 93.75 509 LEU A O 1
ATOM 4084 N N . ALA A 1 510 ? -1.284 53.656 13.445 1 94.06 510 ALA A N 1
ATOM 4085 C CA . ALA A 1 510 ? -0.636 52.375 13.758 1 94.06 510 ALA A CA 1
ATOM 4086 C C . ALA A 1 510 ? -1.188 51.781 15.047 1 94.06 510 ALA A C 1
ATOM 4088 O O . ALA A 1 510 ? -1.207 52.438 16.094 1 94.06 510 ALA A O 1
ATOM 4089 N N . MET A 1 511 ? -1.667 50.562 14.953 1 93.25 511 MET A N 1
ATOM 4090 C CA . MET A 1 511 ? -2.246 49.906 16.125 1 93.25 511 MET A CA 1
ATOM 4091 C C . MET A 1 511 ? -1.832 48.469 16.203 1 93.25 511 MET A C 1
ATOM 4093 O O . MET A 1 511 ? -1.566 47.812 15.172 1 93.25 511 MET A O 1
ATOM 4097 N N . ALA A 1 512 ? -1.738 47.969 17.422 1 92.56 512 ALA A N 1
ATOM 4098 C CA . ALA A 1 512 ? -1.518 46.562 17.625 1 92.56 512 ALA A CA 1
ATOM 4099 C C . ALA A 1 512 ? -2.814 45.75 17.438 1 92.56 512 ALA A C 1
ATOM 4101 O O . ALA A 1 512 ? -3.879 46.188 17.891 1 92.56 512 ALA A O 1
ATOM 4102 N N . VAL A 1 513 ? -2.711 44.656 16.656 1 90.19 513 VAL A N 1
ATOM 4103 C CA . VAL A 1 513 ? -3.875 43.812 16.422 1 90.19 513 VAL A CA 1
ATOM 4104 C C . VAL A 1 513 ? -3.482 42.344 16.578 1 90.19 513 VAL A C 1
ATOM 4106 O O . VAL A 1 513 ? -2.303 42 16.5 1 90.19 513 VAL A O 1
ATOM 4109 N N . THR A 1 514 ? -4.426 41.5 16.891 1 88.69 514 THR A N 1
ATOM 4110 C CA . THR A 1 514 ? -4.234 40.031 16.828 1 88.69 514 THR A CA 1
ATOM 4111 C C . THR A 1 514 ? -4.445 39.531 15.414 1 88.69 514 THR A C 1
ATOM 4113 O O . THR A 1 514 ? -4.875 40.281 14.531 1 88.69 514 THR A O 1
ATOM 4116 N N . TYR A 1 515 ? -4.078 38.281 15.188 1 88 515 TYR A N 1
ATOM 4117 C CA . TYR A 1 515 ? -4.203 37.719 13.836 1 88 515 TYR A CA 1
ATOM 4118 C C . TYR A 1 515 ? -5.66 37.719 13.391 1 88 515 TYR A C 1
ATOM 4120 O O . TYR A 1 515 ? -5.945 37.781 12.188 1 88 515 TYR A O 1
ATOM 4128 N N . ASN A 1 516 ? -6.586 37.656 14.359 1 82.56 516 ASN A N 1
ATOM 4129 C CA . ASN A 1 516 ? -8.008 37.656 14.039 1 82.56 516 ASN A CA 1
ATOM 4130 C C . ASN A 1 516 ? -8.586 39.094 14.102 1 82.56 516 ASN A C 1
ATOM 4132 O O . ASN A 1 516 ? -9.797 39.25 14.25 1 82.56 516 ASN A O 1
ATOM 4136 N N . SER A 1 517 ? -7.824 40.094 14.109 1 80.75 517 SER A N 1
ATOM 4137 C CA . SER A 1 517 ? -8.141 41.5 13.883 1 80.75 517 SER A CA 1
ATOM 4138 C C . SER A 1 517 ? -8.742 42.125 15.133 1 80.75 517 SER A C 1
ATOM 4140 O O . SER A 1 517 ? -9.484 43.094 15.039 1 80.75 517 SER A O 1
ATOM 4142 N N . LEU A 1 518 ? -8.445 41.531 16.25 1 83.06 518 LEU A N 1
ATOM 4143 C CA . LEU A 1 518 ? -8.836 42.188 17.484 1 83.06 518 LEU A CA 1
ATOM 4144 C C . LEU A 1 518 ? -7.883 43.344 17.797 1 83.06 518 LEU A C 1
ATOM 4146 O O . LEU A 1 518 ? -6.664 43.188 17.766 1 83.06 518 LEU A O 1
ATOM 4150 N N . ARG A 1 519 ? -8.516 44.438 18.141 1 85.56 519 ARG A N 1
ATOM 4151 C CA . ARG A 1 519 ? -7.723 45.625 18.453 1 85.56 519 ARG A CA 1
ATOM 4152 C C . ARG A 1 519 ? -7.141 45.531 19.859 1 85.56 519 ARG A C 1
ATOM 4154 O O . ARG A 1 519 ? -7.852 45.219 20.812 1 85.56 519 ARG A O 1
ATOM 4161 N N . ARG A 1 520 ? -5.926 45.844 20.078 1 86.56 520 ARG A N 1
ATOM 4162 C CA . ARG A 1 520 ? -5.27 45.75 21.391 1 86.56 520 ARG A CA 1
ATOM 4163 C C . ARG A 1 520 ? -4.887 47.156 21.875 1 86.56 520 ARG A C 1
ATOM 4165 O O . ARG A 1 520 ? -4.883 47.406 23.078 1 86.56 520 ARG A O 1
ATOM 4172 N N . GLY A 1 521 ? -4.383 48.062 20.953 1 87.25 521 GLY A N 1
ATOM 4173 C CA . GLY A 1 521 ? -4 49.406 21.328 1 87.25 521 GLY A CA 1
ATOM 4174 C C . GLY A 1 521 ? -3.441 50.219 20.188 1 87.25 521 GLY A C 1
ATOM 4175 O O . GLY A 1 521 ? -2.973 49.656 19.188 1 87.25 521 GLY A O 1
ATOM 4176 N N . GLU A 1 522 ? -3.555 51.531 20.438 1 90.69 522 GLU A N 1
ATOM 4177 C CA . GLU A 1 522 ? -2.973 52.438 19.453 1 90.69 522 GLU A CA 1
ATOM 4178 C C . GLU A 1 522 ? -1.498 52.688 19.75 1 90.69 522 GLU A C 1
ATOM 4180 O O . GLU A 1 522 ? -1.133 53 20.891 1 90.69 522 GLU A O 1
ATOM 4185 N N . CYS A 1 523 ? -0.751 52.5 18.781 1 92 523 CYS A N 1
ATOM 4186 C CA . CYS A 1 523 ? 0.68 52.75 18.922 1 92 523 CYS A CA 1
ATOM 4187 C C . CYS A 1 523 ? 1.027 54.188 18.594 1 92 523 CYS A C 1
ATOM 4189 O O . CYS A 1 523 ? 1.841 54.812 19.281 1 92 523 CYS A O 1
ATOM 4191 N N . GLN A 1 524 ? 0.5 54.625 17.516 1 92 524 GLN A N 1
ATOM 4192 C CA . GLN A 1 524 ? 0.783 55.969 17.047 1 92 524 GLN A CA 1
ATOM 4193 C C . GLN A 1 524 ? -0.304 56.469 16.078 1 92 524 GLN A C 1
ATOM 4195 O O . GLN A 1 524 ? -0.831 55.688 15.289 1 92 524 GLN A O 1
ATOM 4200 N N . ARG A 1 525 ? -0.624 57.719 16.219 1 92.06 525 ARG A N 1
ATOM 4201 C CA . ARG A 1 525 ? -1.561 58.375 15.312 1 92.06 525 ARG A CA 1
ATOM 4202 C C . ARG A 1 525 ? -1.016 59.719 14.852 1 92.06 525 ARG A C 1
ATOM 4204 O O . ARG A 1 525 ? -0.417 60.438 15.633 1 92.06 525 ARG A O 1
ATOM 4211 N N . LYS A 1 526 ? -1.203 59.969 13.594 1 92.38 526 LYS A N 1
ATOM 4212 C CA . LYS A 1 526 ? -0.733 61.219 13 1 92.38 526 LYS A CA 1
ATOM 4213 C C . LYS A 1 526 ? -1.682 61.688 11.914 1 92.38 526 LYS A C 1
ATOM 4215 O O . LYS A 1 526 ? -2.148 60.906 11.086 1 92.38 526 LYS A O 1
ATOM 4220 N N . THR A 1 527 ? -2.104 62.938 11.977 1 93 527 THR A N 1
ATOM 4221 C CA . THR A 1 527 ? -2.865 63.594 10.922 1 93 527 THR A CA 1
ATOM 4222 C C . THR A 1 527 ? -2.133 64.812 10.406 1 93 527 THR A C 1
ATOM 4224 O O . THR A 1 527 ? -1.777 65.688 11.195 1 93 527 THR A O 1
ATOM 4227 N N . ILE A 1 528 ? -1.927 64.875 9.086 1 94.38 528 ILE A N 1
ATOM 4228 C CA . ILE A 1 528 ? -1.178 66 8.523 1 94.38 528 ILE A CA 1
ATOM 4229 C C . ILE A 1 528 ? -1.846 66.5 7.234 1 94.38 528 ILE A C 1
ATOM 4231 O O . ILE A 1 528 ? -2.535 65.688 6.566 1 94.38 528 ILE A O 1
ATOM 4235 N N . SER A 1 529 ? -1.618 67.75 6.961 1 93.5 529 SER A N 1
ATOM 4236 C CA . SER A 1 529 ? -1.997 68.312 5.66 1 93.5 529 SER A CA 1
ATOM 4237 C C . SER A 1 529 ? -0.835 68.25 4.676 1 93.5 529 SER A C 1
ATOM 4239 O O . SER A 1 529 ? 0.281 68.688 4.996 1 93.5 529 SER A O 1
ATOM 4241 N N . VAL A 1 530 ? -1.174 67.688 3.582 1 93.81 530 VAL A N 1
ATOM 4242 C CA . VAL A 1 530 ? -0.082 67.5 2.631 1 93.81 530 VAL A CA 1
ATOM 4243 C C . VAL A 1 530 ? -0.449 68.125 1.296 1 93.81 530 VAL A C 1
ATOM 4245 O O . VAL A 1 530 ? -1.619 68.125 0.904 1 93.81 530 VAL A O 1
ATOM 4248 N N . THR A 1 531 ? 0.533 68.75 0.696 1 92.75 531 THR A N 1
ATOM 4249 C CA . THR A 1 531 ? 0.437 69.25 -0.686 1 92.75 531 THR A CA 1
ATOM 4250 C C . THR A 1 531 ? 1.358 68.438 -1.591 1 92.75 531 THR A C 1
ATOM 4252 O O . THR A 1 531 ? 2.568 68.375 -1.363 1 92.75 531 THR A O 1
ATOM 4255 N N . VAL A 1 532 ? 0.708 67.75 -2.533 1 94.12 532 VAL A N 1
ATOM 4256 C CA . VAL A 1 532 ? 1.488 66.938 -3.443 1 94.12 532 VAL A CA 1
ATOM 4257 C C . VAL A 1 532 ? 1.471 67.562 -4.844 1 94.12 532 VAL A C 1
ATOM 4259 O O . VAL A 1 532 ? 0.441 67.5 -5.523 1 94.12 532 VAL A O 1
ATOM 4262 N N . PRO A 1 533 ? 2.635 68 -5.34 1 93.81 533 PRO A N 1
ATOM 4263 C CA . PRO A 1 533 ? 2.684 68.562 -6.688 1 93.81 533 PRO A CA 1
ATOM 4264 C C . PRO A 1 533 ? 2.369 67.562 -7.777 1 93.81 533 PRO A C 1
ATOM 4266 O O . PRO A 1 533 ? 2.463 66.312 -7.547 1 93.81 533 PRO A O 1
ATOM 4269 N N . ALA A 1 534 ? 2.051 68.125 -8.938 1 91.88 534 ALA A N 1
ATOM 4270 C CA . ALA A 1 534 ? 1.729 67.312 -10.094 1 91.88 534 ALA A CA 1
ATOM 4271 C C . ALA A 1 534 ? 2.898 66.375 -10.461 1 91.88 534 ALA A C 1
ATOM 4273 O O . ALA A 1 534 ? 4.043 66.812 -10.539 1 91.88 534 ALA A O 1
ATOM 4274 N N . HIS A 1 535 ? 2.586 65.125 -10.516 1 94.19 535 HIS A N 1
ATOM 4275 C CA . HIS A 1 535 ? 3.518 64.062 -10.969 1 94.19 535 HIS A CA 1
ATOM 4276 C C . HIS A 1 535 ? 4.641 63.875 -9.961 1 94.19 535 HIS A C 1
ATOM 4278 O O . HIS A 1 535 ? 5.773 63.562 -10.344 1 94.19 535 HIS A O 1
ATOM 4284 N N . LYS A 1 536 ? 4.34 64.188 -8.727 1 94.81 536 LYS A N 1
ATOM 4285 C CA . LYS A 1 536 ? 5.305 63.938 -7.656 1 94.81 536 LYS A CA 1
ATOM 4286 C C . LYS A 1 536 ? 4.711 63.062 -6.559 1 94.81 536 LYS A C 1
ATOM 4288 O O . LYS A 1 536 ? 3.547 62.656 -6.633 1 94.81 536 LYS A O 1
ATOM 4293 N N . ALA A 1 537 ? 5.602 62.688 -5.664 1 95.56 537 ALA A N 1
ATOM 4294 C CA . ALA A 1 537 ? 5.168 61.844 -4.535 1 95.56 537 ALA A CA 1
ATOM 4295 C C . ALA A 1 537 ? 5.566 62.5 -3.207 1 95.56 537 ALA A C 1
ATOM 4297 O O . ALA A 1 537 ? 6.602 63.156 -3.115 1 95.56 537 ALA A O 1
ATOM 4298 N N . HIS A 1 538 ? 4.727 62.406 -2.26 1 95.5 538 HIS A N 1
ATOM 4299 C CA . HIS A 1 538 ? 5.004 62.812 -0.882 1 95.5 538 HIS A CA 1
ATOM 4300 C C . HIS A 1 538 ? 5.148 61.594 0.02 1 95.5 538 HIS A C 1
ATOM 4302 O O . HIS A 1 538 ? 4.324 60.688 -0.03 1 95.5 538 HIS A O 1
ATOM 4308 N N . LYS A 1 539 ? 6.266 61.531 0.838 1 95.94 539 LYS A N 1
ATOM 4309 C CA . LYS A 1 539 ? 6.5 60.438 1.76 1 95.94 539 LYS A CA 1
ATOM 4310 C C . LYS A 1 539 ? 6.449 60.906 3.211 1 95.94 539 LYS A C 1
ATOM 4312 O O . LYS A 1 539 ? 7.102 61.875 3.572 1 95.94 539 LYS A O 1
ATOM 4317 N N . GLU A 1 540 ? 5.629 60.312 3.949 1 95.19 540 GLU A N 1
ATOM 4318 C CA . GLU A 1 540 ? 5.551 60.562 5.387 1 95.19 540 GLU A CA 1
ATOM 4319 C C . GLU A 1 540 ? 6.074 59.375 6.18 1 95.19 540 GLU A C 1
ATOM 4321 O O . GLU A 1 540 ? 5.668 58.219 5.938 1 95.19 540 GLU A O 1
ATOM 4326 N N . VAL A 1 541 ? 6.965 59.656 7.168 1 95.06 541 VAL A N 1
ATOM 4327 C CA . VAL A 1 541 ? 7.586 58.562 7.93 1 95.06 541 VAL A CA 1
ATOM 4328 C C . VAL A 1 541 ? 6.984 58.5 9.328 1 95.06 541 VAL A C 1
ATOM 4330 O O . VAL A 1 541 ? 6.922 59.531 10.023 1 95.06 541 VAL A O 1
ATOM 4333 N N . MET A 1 542 ? 6.469 57.344 9.688 1 94.12 542 MET A N 1
ATOM 4334 C CA . MET A 1 542 ? 6.055 57.031 11.055 1 94.12 542 MET A CA 1
ATOM 4335 C C . MET A 1 542 ? 7.102 56.156 11.758 1 94.12 542 MET A C 1
ATOM 4337 O O . MET A 1 542 ? 7.254 55 11.43 1 94.12 542 MET A O 1
ATOM 4341 N N . ARG A 1 543 ? 7.773 56.75 12.695 1 94.5 543 ARG A N 1
ATOM 4342 C CA . ARG A 1 543 ? 8.75 55.969 13.461 1 94.5 543 ARG A CA 1
ATOM 4343 C C . ARG A 1 543 ? 8.109 55.344 14.695 1 94.5 543 ARG A C 1
ATOM 4345 O O . ARG A 1 543 ? 7.582 56.062 15.555 1 94.5 543 ARG A O 1
ATOM 4352 N N . LEU A 1 544 ? 8.148 54.062 14.734 1 94.5 544 LEU A N 1
ATOM 4353 C CA . LEU A 1 544 ? 7.629 53.344 15.875 1 94.5 544 LEU A CA 1
ATOM 4354 C C . LEU A 1 544 ? 8.758 52.906 16.812 1 94.5 544 LEU A C 1
ATOM 4356 O O . LEU A 1 544 ? 9.68 52.188 16.391 1 94.5 544 LEU A O 1
ATOM 4360 N N . HIS A 1 545 ? 8.617 53.312 18.078 1 94.19 545 HIS A N 1
ATOM 4361 C CA . HIS A 1 545 ? 9.609 52.969 19.094 1 94.19 545 HIS A CA 1
ATOM 4362 C C . HIS A 1 545 ? 9.156 51.75 19.906 1 94.19 545 HIS A C 1
ATOM 4364 O O . HIS A 1 545 ? 7.977 51.625 20.219 1 94.19 545 HIS A O 1
ATOM 4370 N N . TYR A 1 546 ? 10.156 50.906 20.25 1 93.94 546 TYR A N 1
ATOM 4371 C CA . TYR A 1 546 ? 9.859 49.75 21.047 1 93.94 546 TYR A CA 1
ATOM 4372 C C . TYR A 1 546 ? 9.125 50.125 22.328 1 93.94 546 TYR A C 1
ATOM 4374 O O . TYR A 1 546 ? 8.133 49.469 22.703 1 93.94 546 TYR A O 1
ATOM 4382 N N . ASP A 1 547 ? 9.539 51.188 22.984 1 92 547 ASP A N 1
ATOM 4383 C CA . ASP A 1 547 ? 8.977 51.594 24.266 1 92 547 ASP A CA 1
ATOM 4384 C C . ASP A 1 547 ? 7.5 51.969 24.141 1 92 547 ASP A C 1
ATOM 4386 O O . ASP A 1 547 ? 6.734 51.844 25.094 1 92 547 ASP A O 1
ATOM 4390 N N . ASP A 1 548 ? 7.148 52.281 22.953 1 91.5 548 ASP A N 1
ATOM 4391 C CA . ASP A 1 548 ? 5.77 52.719 22.719 1 91.5 548 ASP A CA 1
ATOM 4392 C C . ASP A 1 548 ? 4.898 51.531 22.297 1 91.5 548 ASP A C 1
ATOM 4394 O O . ASP A 1 548 ? 3.871 51.25 22.922 1 91.5 548 ASP A O 1
ATOM 4398 N N . TYR A 1 549 ? 5.387 50.781 21.312 1 92.69 549 TYR A N 1
ATOM 4399 C CA . TYR A 1 549 ? 4.488 49.781 20.766 1 92.69 549 TYR A CA 1
ATOM 4400 C C . TYR A 1 549 ? 4.473 48.531 21.641 1 92.69 549 TYR A C 1
ATOM 4402 O O . TYR A 1 549 ? 3.553 47.719 21.562 1 92.69 549 TYR A O 1
ATOM 4410 N N . VAL A 1 550 ? 5.473 48.281 22.516 1 92.38 550 VAL A N 1
ATOM 4411 C CA . VAL A 1 550 ? 5.523 47.094 23.359 1 92.38 550 VAL A CA 1
ATOM 4412 C C . VAL A 1 550 ? 4.352 47.094 24.344 1 92.38 550 VAL A C 1
ATOM 4414 O O . VAL A 1 550 ? 3.924 46.031 24.812 1 92.38 550 VAL A O 1
ATOM 4417 N N . ARG A 1 551 ? 3.807 48.188 24.578 1 88.81 551 ARG A N 1
ATOM 4418 C CA . ARG A 1 551 ? 2.707 48.344 25.516 1 88.81 551 ARG A CA 1
ATOM 4419 C C . ARG A 1 551 ? 1.404 47.812 24.938 1 88.81 551 ARG A C 1
ATOM 4421 O O . ARG A 1 551 ? 0.469 47.469 25.672 1 88.81 551 ARG A O 1
ATOM 4428 N N . CYS A 1 552 ? 1.435 47.688 23.625 1 88.62 552 CYS A N 1
ATOM 4429 C CA . CYS A 1 552 ? 0.164 47.312 23.016 1 88.62 552 CYS A CA 1
ATOM 4430 C C . CYS A 1 552 ? 0.291 46 22.234 1 88.62 552 CYS A C 1
ATOM 4432 O O . CYS A 1 552 ? -0.711 45.344 21.969 1 88.62 552 CYS A O 1
ATOM 4434 N N . VAL A 1 553 ? 1.434 45.656 21.891 1 87.75 553 VAL A N 1
ATOM 4435 C CA . VAL A 1 553 ? 1.622 44.5 21.031 1 87.75 553 VAL A CA 1
ATOM 4436 C C . VAL A 1 553 ? 1.374 43.219 21.828 1 87.75 553 VAL A C 1
ATOM 4438 O O . VAL A 1 553 ? 1.813 43.094 22.969 1 87.75 553 VAL A O 1
ATOM 4441 N N . SER A 1 554 ? 0.612 42.312 21.234 1 83.44 554 SER A N 1
ATOM 4442 C CA . SER A 1 554 ? 0.279 41.031 21.844 1 83.44 554 SER A CA 1
ATOM 4443 C C . SER A 1 554 ? 1.31 39.969 21.484 1 83.44 554 SER A C 1
ATOM 4445 O O . SER A 1 554 ? 2.35 40.281 20.906 1 83.44 554 SER A O 1
ATOM 4447 N N . GLU A 1 555 ? 0.955 38.719 21.828 1 84.94 555 GLU A N 1
ATOM 4448 C CA . GLU A 1 555 ? 1.806 37.562 21.562 1 84.94 555 GLU A CA 1
ATOM 4449 C C . GLU A 1 555 ? 1.895 37.281 20.062 1 84.94 555 GLU A C 1
ATOM 4451 O O . GLU A 1 555 ? 2.783 36.562 19.609 1 84.94 555 GLU A O 1
ATOM 4456 N N . HIS A 1 556 ? 1.082 37.906 19.297 1 85.75 556 HIS A N 1
ATOM 4457 C CA . HIS A 1 556 ? 1.062 37.656 17.859 1 85.75 556 HIS A CA 1
ATOM 4458 C C . HIS A 1 556 ? 2.014 38.594 17.125 1 85.75 556 HIS A C 1
ATOM 4460 O O . HIS A 1 556 ? 2.293 38.375 15.938 1 85.75 556 HIS A O 1
ATOM 4466 N N . HIS A 1 557 ? 2.521 39.562 17.766 1 88.94 557 HIS A N 1
ATOM 4467 C CA . HIS A 1 557 ? 3.537 40.469 17.234 1 88.94 557 HIS A CA 1
ATOM 4468 C C . HIS A 1 557 ? 3.107 41.062 15.898 1 88.94 557 HIS A C 1
ATOM 4470 O O . HIS A 1 557 ? 3.854 41 14.914 1 88.94 557 HIS A O 1
ATOM 4476 N N . LEU A 1 558 ? 1.926 41.688 15.906 1 92.19 558 LEU A N 1
ATOM 4477 C CA . LEU A 1 558 ? 1.376 42.219 14.664 1 92.19 558 LEU A CA 1
ATOM 4478 C C . LEU A 1 558 ? 0.952 43.688 14.844 1 92.19 558 LEU A C 1
ATOM 4480 O O . LEU A 1 558 ? 0.238 44 15.797 1 92.19 558 LEU A O 1
ATOM 4484 N N . ILE A 1 559 ? 1.365 44.531 13.961 1 93.62 559 ILE A N 1
ATOM 4485 C CA . ILE A 1 559 ? 0.958 45.938 13.93 1 93.62 559 ILE A CA 1
ATOM 4486 C C . ILE A 1 559 ? 0.236 46.219 12.617 1 93.62 559 ILE A C 1
ATOM 4488 O O . ILE A 1 559 ? 0.738 45.906 11.539 1 93.62 559 ILE A O 1
ATOM 4492 N N . ARG A 1 560 ? -0.925 46.75 12.688 1 93.56 560 ARG A N 1
ATOM 4493 C CA . ARG A 1 560 ? -1.691 47.156 11.523 1 93.56 560 ARG A CA 1
ATOM 4494 C C . ARG A 1 560 ? -1.601 48.688 11.328 1 93.56 560 ARG A C 1
ATOM 4496 O O . ARG A 1 560 ? -1.775 49.438 12.281 1 93.56 560 ARG A O 1
ATOM 4503 N N . VAL A 1 561 ? -1.34 49.094 10.148 1 93.88 561 VAL A N 1
ATOM 4504 C CA . VAL A 1 561 ? -1.283 50.5 9.812 1 93.88 561 VAL A CA 1
ATOM 4505 C C . VAL A 1 561 ? -2.385 50.844 8.812 1 93.88 561 VAL A C 1
ATOM 4507 O O . VAL A 1 561 ? -2.525 50.188 7.785 1 93.88 561 VAL A O 1
ATOM 4510 N N . LYS A 1 562 ? -3.176 51.812 9.156 1 91.94 562 LYS A N 1
ATOM 4511 C CA . LYS A 1 562 ? -4.188 52.375 8.258 1 91.94 562 LYS A CA 1
ATOM 4512 C C . LYS A 1 562 ? -3.838 53.781 7.848 1 91.94 562 LYS A C 1
ATOM 4514 O O . LYS A 1 562 ? -3.352 54.562 8.664 1 91.94 562 LYS A O 1
ATOM 4519 N N . ALA A 1 563 ? -4.043 54.062 6.586 1 92.94 563 ALA A N 1
ATOM 4520 C CA . ALA A 1 563 ? -3.844 55.406 6.059 1 92.94 563 ALA A CA 1
ATOM 4521 C C . ALA A 1 563 ? -5.059 55.875 5.262 1 92.94 563 ALA A C 1
ATOM 4523 O O . ALA A 1 563 ? -5.594 55.125 4.438 1 92.94 563 ALA A O 1
ATOM 4524 N N . LEU A 1 564 ? -5.484 57.031 5.59 1 91.5 564 LEU A N 1
ATOM 4525 C CA . LEU A 1 564 ? -6.629 57.625 4.918 1 91.5 564 LEU A CA 1
ATOM 4526 C C . LEU A 1 564 ? -6.25 58.969 4.32 1 91.5 564 LEU A C 1
ATOM 4528 O O . LEU A 1 564 ? -5.688 59.844 5.008 1 91.5 564 LEU A O 1
ATOM 4532 N N . LEU A 1 565 ? -6.508 59.094 3.033 1 90.94 565 LEU A N 1
ATOM 4533 C CA . LEU A 1 565 ? -6.238 60.344 2.314 1 90.94 565 LEU A CA 1
ATOM 4534 C C . LEU A 1 565 ? -7.539 61 1.858 1 90.94 565 LEU A C 1
ATOM 4536 O O . LEU A 1 565 ? -8.297 60.406 1.092 1 90.94 565 LEU A O 1
ATOM 4540 N N . ASP A 1 566 ? -7.758 62.125 2.359 1 88.06 566 ASP A N 1
ATOM 4541 C CA . ASP A 1 566 ? -8.945 62.875 1.994 1 88.06 566 ASP A CA 1
ATOM 4542 C C . ASP A 1 566 ? -8.57 64.125 1.236 1 88.06 566 ASP A C 1
ATOM 4544 O O . ASP A 1 566 ? -7.938 65.062 1.794 1 88.06 566 ASP A O 1
ATOM 4548 N N . ALA A 1 567 ? -8.883 64.188 -0.01 1 85.19 567 ALA A N 1
ATOM 4549 C CA . ALA A 1 567 ? -8.586 65.312 -0.855 1 85.19 567 ALA A CA 1
ATOM 4550 C C . ALA A 1 567 ? -9.867 65.938 -1.393 1 85.19 567 ALA A C 1
ATOM 4552 O O . ALA A 1 567 ? -10.641 65.312 -2.096 1 85.19 567 ALA A O 1
ATOM 4553 N N . PRO A 1 568 ? -10.016 67.25 -1.088 1 77.31 568 PRO A N 1
ATOM 4554 C CA . PRO A 1 568 ? -11.18 67.938 -1.643 1 77.31 568 PRO A CA 1
ATOM 4555 C C . PRO A 1 568 ? -11.18 67.938 -3.168 1 77.31 568 PRO A C 1
ATOM 4557 O O . PRO A 1 568 ? -10.133 68.188 -3.779 1 77.31 568 PRO A O 1
ATOM 4560 N N . GLY A 1 569 ? -12.312 67.562 -3.793 1 67.94 569 GLY A N 1
ATOM 4561 C CA . GLY A 1 569 ? -12.43 67.625 -5.242 1 67.94 569 GLY A CA 1
ATOM 4562 C C . GLY A 1 569 ? -12.25 66.25 -5.91 1 67.94 569 GLY A C 1
ATOM 4563 O O . GLY A 1 569 ? -12.562 66.125 -7.094 1 67.94 569 GLY A O 1
ATOM 4564 N N . GLU A 1 570 ? -11.562 65.438 -5.227 1 70.19 570 GLU A N 1
ATOM 4565 C CA . GLU A 1 570 ? -11.398 64.125 -5.773 1 70.19 570 GLU A CA 1
ATOM 4566 C C . GLU A 1 570 ? -12.648 63.25 -5.527 1 70.19 570 GLU A C 1
ATOM 4568 O O . GLU A 1 570 ? -13.531 63.656 -4.766 1 70.19 570 GLU A O 1
ATOM 4573 N N . ASN A 1 571 ? -12.828 62.219 -6.367 1 65.56 571 ASN A N 1
ATOM 4574 C CA . ASN A 1 571 ? -13.992 61.344 -6.367 1 65.56 571 ASN A CA 1
ATOM 4575 C C . ASN A 1 571 ? -14.195 60.656 -5.008 1 65.56 571 ASN A C 1
ATOM 4577 O O . ASN A 1 571 ? -15.086 59.812 -4.848 1 65.56 571 ASN A O 1
ATOM 4581 N N . GLY A 1 572 ? -13.344 61.188 -3.934 1 73.12 572 GLY A N 1
ATOM 4582 C CA . GLY A 1 572 ? -13.562 60.625 -2.613 1 73.12 572 GLY A CA 1
ATOM 4583 C C . GLY A 1 572 ? -12.273 60.25 -1.902 1 73.12 572 GLY A C 1
ATOM 4584 O O . GLY A 1 572 ? -11.195 60.312 -2.492 1 73.12 572 GLY A O 1
ATOM 4585 N N . PRO A 1 573 ? -12.422 59.875 -0.615 1 81.88 573 PRO A N 1
ATOM 4586 C CA . PRO A 1 573 ? -11.234 59.5 0.155 1 81.88 573 PRO A CA 1
ATOM 4587 C C . PRO A 1 573 ? -10.672 58.125 -0.263 1 81.88 573 PRO 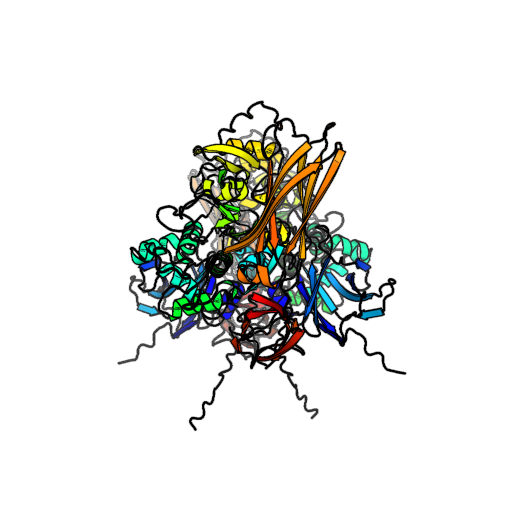A C 1
ATOM 4589 O O . PRO A 1 573 ? -11.406 57.281 -0.776 1 81.88 573 PRO A O 1
ATOM 4592 N N . ILE A 1 574 ? -9.328 57.969 -0.155 1 85.81 574 ILE A N 1
ATOM 4593 C CA . ILE A 1 574 ? -8.617 56.75 -0.444 1 85.81 574 ILE A CA 1
ATOM 4594 C C . ILE A 1 574 ? -8.016 56.188 0.841 1 85.81 574 ILE A C 1
ATOM 4596 O O . ILE A 1 574 ? -7.523 56.938 1.685 1 85.81 574 ILE A O 1
ATOM 4600 N N . MET A 1 575 ? -8.148 54.875 0.924 1 88.81 575 MET A N 1
ATOM 4601 C CA . MET A 1 575 ? -7.609 54.25 2.125 1 88.81 575 MET A CA 1
ATOM 4602 C C . MET A 1 575 ? -6.777 53 1.77 1 88.81 575 MET A C 1
ATOM 4604 O O . MET A 1 575 ? -7.074 52.312 0.796 1 88.81 575 MET A O 1
ATOM 4608 N N . THR A 1 576 ? -5.719 52.781 2.539 1 88.69 576 THR A N 1
ATOM 4609 C CA . THR A 1 576 ? -4.906 51.594 2.414 1 88.69 576 THR A CA 1
ATOM 4610 C C . THR A 1 576 ? -4.535 51.031 3.789 1 88.69 576 THR A C 1
ATOM 4612 O O . THR A 1 576 ? -4.512 51.781 4.773 1 88.69 576 THR A O 1
ATOM 4615 N N . VAL A 1 577 ? -4.438 49.75 3.85 1 88.94 577 VAL A N 1
ATOM 4616 C CA . VAL A 1 577 ? -4.125 49.094 5.102 1 88.94 577 VAL A CA 1
ATOM 4617 C C . VAL A 1 577 ? -2.951 48.125 4.895 1 88.94 577 VAL A C 1
ATOM 4619 O O . VAL A 1 577 ? -2.834 47.5 3.84 1 88.94 577 VAL A O 1
ATOM 4622 N N . ALA A 1 578 ? -2.043 48.062 5.891 1 90.44 578 ALA A N 1
ATOM 4623 C CA . ALA A 1 578 ? -0.93 47.125 5.867 1 90.44 578 ALA A CA 1
ATOM 4624 C C . ALA A 1 578 ? -0.762 46.438 7.223 1 90.44 578 ALA A C 1
ATOM 4626 O O . ALA A 1 578 ? -0.901 47.094 8.266 1 90.44 578 ALA A O 1
ATOM 4627 N N . ASN A 1 579 ? -0.614 45.125 7.219 1 91.19 579 ASN A N 1
ATOM 4628 C CA . ASN A 1 579 ? -0.25 44.375 8.406 1 91.19 579 ASN A CA 1
ATOM 4629 C C . ASN A 1 579 ? 1.253 44.125 8.477 1 91.19 579 ASN A C 1
ATOM 4631 O O . ASN A 1 579 ? 1.847 43.625 7.504 1 91.19 579 ASN A O 1
ATOM 4635 N N . ILE A 1 580 ? 1.869 44.469 9.508 1 93 580 ILE A N 1
ATOM 4636 C CA . ILE A 1 580 ? 3.314 44.375 9.672 1 93 580 ILE A CA 1
ATOM 4637 C C . ILE A 1 580 ? 3.639 43.375 10.789 1 93 580 ILE A C 1
ATOM 4639 O O . ILE A 1 580 ? 3.666 43.75 11.969 1 93 580 ILE A O 1
ATOM 4643 N N . PRO A 1 581 ? 3.979 42.156 10.422 1 92.25 581 PRO A N 1
ATOM 4644 C CA . PRO A 1 581 ? 4.418 41.188 11.453 1 92.25 581 PRO A CA 1
ATOM 4645 C C . PRO A 1 581 ? 5.836 41.469 11.945 1 92.25 581 PRO A C 1
ATOM 4647 O O . PRO A 1 581 ? 6.719 41.812 11.148 1 92.25 581 PRO A O 1
ATOM 4650 N N . LEU A 1 582 ? 6.062 41.406 13.242 1 92.62 582 LEU A N 1
ATOM 4651 C CA . LEU A 1 582 ? 7.391 41.531 13.844 1 92.62 582 LEU A CA 1
ATOM 4652 C C . LEU A 1 582 ? 8.047 40.156 14.023 1 92.62 582 LEU A C 1
ATOM 4654 O O . LEU A 1 582 ? 7.465 39.281 14.641 1 92.62 582 LEU A O 1
ATOM 4658 N N . SER A 1 583 ? 9.227 40 13.531 1 91.19 583 SER A N 1
ATOM 4659 C CA . SER A 1 583 ? 9.906 38.719 13.602 1 91.19 583 SER A CA 1
ATOM 4660 C C . SER A 1 583 ? 10.523 38.5 14.977 1 91.19 583 SER A C 1
ATOM 4662 O O . SER A 1 583 ? 10.906 39.438 15.656 1 91.19 583 SER A O 1
ATOM 4664 N N . THR A 1 584 ? 10.516 37.281 15.398 1 89.88 584 THR A N 1
ATOM 4665 C CA . THR A 1 584 ? 11.172 36.844 16.625 1 89.88 584 THR A CA 1
ATOM 4666 C C . THR A 1 584 ? 12.305 35.875 16.312 1 89.88 584 THR A C 1
ATOM 4668 O O . THR A 1 584 ? 12.367 35.312 15.227 1 89.88 584 THR A O 1
ATOM 4671 N N . PRO A 1 585 ? 13.266 35.719 17.266 1 88.62 585 PRO A N 1
ATOM 4672 C CA . PRO A 1 585 ? 14.375 34.781 17.016 1 88.62 585 PRO A CA 1
ATOM 4673 C C . PRO A 1 585 ? 13.93 33.312 16.984 1 88.62 585 PRO A C 1
ATOM 4675 O O . PRO A 1 585 ? 12.797 33 17.359 1 88.62 585 PRO A O 1
ATOM 4678 N N . GLU A 1 586 ? 14.852 32.562 16.469 1 92.06 586 GLU A N 1
ATOM 4679 C CA . GLU A 1 586 ? 14.648 31.109 16.5 1 92.06 586 GLU A CA 1
ATOM 4680 C C . GLU A 1 586 ? 15.578 30.438 17.516 1 92.06 586 GLU A C 1
ATOM 4682 O O . GLU A 1 586 ? 16.703 30.891 17.703 1 92.06 586 GLU A O 1
ATOM 4687 N N . LEU A 1 587 ? 15.031 29.438 18.109 1 95.44 587 LEU A N 1
ATOM 4688 C CA . LEU A 1 587 ? 15.867 28.688 19.031 1 95.44 587 LEU A CA 1
ATOM 4689 C C . LEU A 1 587 ? 16.859 27.797 18.297 1 95.44 587 LEU A C 1
ATOM 4691 O O . LEU A 1 587 ? 16.516 27.203 17.25 1 95.44 587 LEU A O 1
ATOM 4695 N N . LEU A 1 588 ? 18.031 27.75 18.797 1 94.75 588 LEU A N 1
ATOM 4696 C CA . LEU A 1 588 ? 19 26.781 18.312 1 94.75 588 LEU A CA 1
ATOM 4697 C C . LEU A 1 588 ? 18.922 25.469 19.094 1 94.75 588 LEU A C 1
ATOM 4699 O O . LEU A 1 588 ? 19.172 25.469 20.312 1 94.75 588 LEU A O 1
ATOM 4703 N N . VAL A 1 589 ? 18.531 24.453 18.469 1 94.75 589 VAL A N 1
ATOM 4704 C CA . VAL A 1 589 ? 18.422 23.141 19.094 1 94.75 589 VAL A CA 1
ATOM 4705 C C . VAL A 1 589 ? 19.484 22.203 18.531 1 94.75 589 VAL A C 1
ATOM 4707 O O . VAL A 1 589 ? 19.531 21.969 17.312 1 94.75 589 VAL A O 1
ATOM 4710 N N . GLN A 1 590 ? 20.344 21.688 19.391 1 92 590 GLN A N 1
ATOM 4711 C CA . GLN A 1 590 ? 21.422 20.797 18.984 1 92 590 GLN A CA 1
ATOM 4712 C C . GLN A 1 590 ? 21.391 19.484 19.75 1 92 590 GLN A C 1
ATOM 4714 O O . GLN A 1 590 ? 21.172 19.469 20.969 1 92 590 GLN A O 1
ATOM 4719 N N . VAL A 1 591 ? 21.469 18.438 19.031 1 92.12 591 VAL A N 1
ATOM 4720 C CA . VAL A 1 591 ? 21.562 17.109 19.594 1 92.12 591 VAL A CA 1
ATOM 4721 C C . VAL A 1 591 ? 22.844 16.422 19.094 1 92.12 591 VAL A C 1
ATOM 4723 O O . VAL A 1 591 ? 22.797 15.648 18.141 1 92.12 591 VAL A O 1
ATOM 4726 N N . PRO A 1 592 ? 23.906 16.641 19.844 1 86.62 592 PRO A N 1
ATOM 4727 C CA . PRO A 1 592 ? 25.172 16.031 19.391 1 86.62 592 PRO A CA 1
ATOM 4728 C C . PRO A 1 592 ? 25.219 14.523 19.625 1 86.62 592 PRO A C 1
ATOM 4730 O O . PRO A 1 592 ? 24.594 14.023 20.562 1 86.62 592 PRO A O 1
ATOM 4733 N N . GLY A 1 593 ? 25.984 13.859 18.828 1 81.94 593 GLY A N 1
ATOM 4734 C CA . GLY A 1 593 ? 26.219 12.438 19.016 1 81.94 593 GLY A CA 1
ATOM 4735 C C . GLY A 1 593 ? 25.25 11.57 18.234 1 81.94 593 GLY A C 1
ATOM 4736 O O . GLY A 1 593 ? 24.375 12.078 17.531 1 81.94 593 GLY A O 1
ATOM 4737 N N . LYS A 1 594 ? 25.5 10.305 18.359 1 84.25 594 LYS A N 1
ATOM 4738 C CA . LYS A 1 594 ? 24.656 9.312 17.703 1 84.25 594 LYS A CA 1
ATOM 4739 C C . LYS A 1 594 ? 23.484 8.922 18.594 1 84.25 594 LYS A C 1
ATOM 4741 O O . LYS A 1 594 ? 23.656 8.656 19.797 1 84.25 594 LYS A O 1
ATOM 4746 N N . ALA A 1 595 ? 22.297 9.07 18.094 1 90.75 595 ALA A N 1
ATOM 4747 C CA . ALA A 1 595 ? 21.094 8.703 18.844 1 90.75 595 ALA A CA 1
ATOM 4748 C C . ALA A 1 595 ? 20.75 7.227 18.641 1 90.75 595 ALA A C 1
ATOM 4750 O O . ALA A 1 595 ? 20.656 6.754 17.5 1 90.75 595 ALA A O 1
ATOM 4751 N N . VAL A 1 596 ? 20.688 6.484 19.672 1 92.19 596 VAL A N 1
ATOM 4752 C CA . VAL A 1 596 ? 20.312 5.07 19.656 1 92.19 596 VAL A CA 1
ATOM 4753 C C . VAL A 1 596 ? 19.078 4.855 20.531 1 92.19 596 VAL A C 1
ATOM 4755 O O . VAL A 1 596 ? 18.953 5.453 21.594 1 92.19 596 VAL A O 1
ATOM 4758 N N . VAL A 1 597 ? 18.25 4.035 20.078 1 93.44 597 VAL A N 1
ATOM 4759 C CA . VAL A 1 597 ? 16.984 3.797 20.766 1 93.44 597 VAL A CA 1
ATOM 4760 C C . VAL A 1 597 ? 17.266 3.303 22.188 1 93.44 597 VAL A C 1
ATOM 4762 O O . VAL A 1 597 ? 18.172 2.488 22.406 1 93.44 597 VAL A O 1
ATOM 4765 N N . TRP A 1 598 ? 16.641 3.865 23.188 1 93.19 598 TRP A N 1
ATOM 4766 C CA . TRP A 1 598 ? 16.641 3.502 24.594 1 93.19 598 TRP A CA 1
ATOM 4767 C C . TRP A 1 598 ? 17.984 3.838 25.234 1 93.19 598 TRP A C 1
ATOM 4769 O O . TRP A 1 598 ? 18.297 3.381 26.344 1 93.19 598 TRP A O 1
ATOM 4779 N N . GLU A 1 599 ? 18.812 4.598 24.562 1 94.62 599 GLU A N 1
ATOM 4780 C CA . GLU A 1 599 ? 20.047 5.125 25.141 1 94.62 599 GLU A CA 1
ATOM 4781 C C . GLU A 1 599 ? 19.953 6.629 25.359 1 94.62 599 GLU A C 1
ATOM 4783 O O . GLU A 1 599 ? 19.375 7.352 24.547 1 94.62 599 GLU A O 1
ATOM 4788 N N . PRO A 1 600 ? 20.5 7.012 26.438 1 94.25 600 PRO A N 1
ATOM 4789 C CA . PRO A 1 600 ? 20.406 8.438 26.75 1 94.25 600 PRO A CA 1
ATOM 4790 C C . PRO A 1 600 ? 21.109 9.32 25.734 1 94.25 600 PRO A C 1
ATOM 4792 O O . PRO A 1 600 ? 22.188 8.969 25.25 1 94.25 600 PRO A O 1
ATOM 4795 N N . LEU A 1 601 ? 20.438 10.375 25.438 1 93.19 601 LEU A N 1
ATOM 4796 C CA . LEU A 1 601 ? 20.938 11.414 24.562 1 93.19 601 LEU A CA 1
ATOM 4797 C C . LEU A 1 601 ? 20.75 12.797 25.172 1 93.19 601 LEU A C 1
ATOM 4799 O O . LEU A 1 601 ? 19.844 12.992 25.984 1 93.19 601 LEU A O 1
ATOM 4803 N N . THR A 1 602 ? 21.656 13.695 24.844 1 94.75 602 THR A N 1
ATOM 4804 C CA . THR A 1 602 ? 21.562 15.031 25.422 1 94.75 602 THR A CA 1
ATOM 4805 C C . THR A 1 602 ? 21.281 16.062 24.328 1 94.75 602 THR A C 1
ATOM 4807 O O . THR A 1 602 ? 21.922 16.078 23.281 1 94.75 602 THR A O 1
ATOM 4810 N N . ALA A 1 603 ? 20.312 16.906 24.578 1 95.56 603 ALA A N 1
ATOM 4811 C CA . ALA A 1 603 ? 20 18.031 23.688 1 95.56 603 ALA A CA 1
ATOM 4812 C C . ALA A 1 603 ? 20.375 19.359 24.328 1 95.56 603 ALA A C 1
ATOM 4814 O O . ALA A 1 603 ? 20.25 19.531 25.547 1 95.56 603 ALA A O 1
ATOM 4815 N N . TYR A 1 604 ? 20.875 20.25 23.516 1 95.81 604 TYR A N 1
ATOM 4816 C CA . TYR A 1 604 ? 21.203 21.609 23.938 1 95.81 604 TYR A CA 1
ATOM 4817 C C . TYR A 1 604 ? 20.312 22.625 23.219 1 95.81 604 TYR A C 1
ATOM 4819 O O . TYR A 1 604 ? 20.141 22.562 22 1 95.81 604 TYR A O 1
ATOM 4827 N N . VAL A 1 605 ? 19.703 23.5 23.969 1 96.81 605 VAL A N 1
ATOM 4828 C CA . VAL A 1 605 ? 18.875 24.562 23.406 1 96.81 605 VAL A CA 1
ATOM 4829 C C . VAL A 1 605 ? 19.375 25.922 23.875 1 96.81 605 VAL A C 1
ATOM 4831 O O . VAL A 1 605 ? 19.672 26.109 25.047 1 96.81 605 VAL A O 1
ATOM 4834 N N . SER A 1 606 ? 19.484 26.797 22.891 1 95.69 606 SER A N 1
ATOM 4835 C CA . SER A 1 606 ? 19.969 28.109 23.266 1 95.69 606 SER A CA 1
ATOM 4836 C C . SER A 1 606 ? 19.406 29.203 22.359 1 95.69 606 SER A C 1
ATOM 4838 O O . SER A 1 606 ? 18.922 28.906 21.266 1 95.69 606 SER A O 1
ATOM 4840 N N . PHE A 1 607 ? 19.328 30.375 22.891 1 94.5 607 PHE A N 1
ATOM 4841 C CA . PHE A 1 607 ? 19.047 31.562 22.094 1 94.5 607 PHE A CA 1
ATOM 4842 C C . PHE A 1 607 ? 19.531 32.812 22.797 1 94.5 607 PHE A C 1
ATOM 4844 O O . PHE A 1 607 ? 19.984 32.781 23.938 1 94.5 607 PHE A O 1
ATOM 4851 N N . THR A 1 608 ? 19.609 33.875 22.078 1 94.44 608 THR A N 1
ATOM 4852 C CA . THR A 1 608 ? 20 35.188 22.594 1 94.44 608 THR A CA 1
ATOM 4853 C C . THR A 1 608 ? 18.797 36.125 22.719 1 94.44 608 THR A C 1
ATOM 4855 O O . THR A 1 608 ? 18 36.219 21.781 1 94.44 608 THR A O 1
ATOM 4858 N N . ASN A 1 609 ? 18.672 36.75 23.891 1 94.88 609 ASN A N 1
ATOM 4859 C CA . ASN A 1 609 ? 17.594 37.719 24.094 1 94.88 609 ASN A CA 1
ATOM 4860 C C . ASN A 1 609 ? 17.703 38.875 23.125 1 94.88 609 ASN A C 1
ATOM 4862 O O . ASN A 1 609 ? 18.641 39.688 23.188 1 94.88 609 ASN A O 1
ATOM 4866 N N . PRO A 1 610 ? 16.734 38.969 22.297 1 91.31 610 PRO A N 1
ATOM 4867 C CA . PRO A 1 610 ? 16.781 40.031 21.297 1 91.31 610 PRO A CA 1
ATOM 4868 C C . PRO A 1 610 ? 16.25 41.375 21.828 1 91.31 610 PRO A C 1
ATOM 4870 O O . PRO A 1 610 ? 16.375 42.406 21.156 1 91.31 610 PRO A O 1
ATOM 4873 N N . LEU A 1 611 ? 15.656 41.406 23.031 1 93.88 611 LEU A N 1
ATOM 4874 C CA . LEU A 1 611 ? 14.969 42.594 23.547 1 93.88 611 LEU A CA 1
ATOM 4875 C C . LEU A 1 611 ? 15.922 43.469 24.344 1 93.88 611 LEU A C 1
ATOM 4877 O O . LEU A 1 611 ? 16.922 42.969 24.875 1 93.88 611 LEU A O 1
ATOM 4881 N N . PRO A 1 612 ? 15.609 44.781 24.469 1 93.56 612 PRO A N 1
ATOM 4882 C CA . PRO A 1 612 ? 16.422 45.688 25.281 1 93.56 612 PRO A CA 1
ATOM 4883 C C . PRO A 1 612 ? 16.094 45.594 26.766 1 93.56 612 PRO A C 1
ATOM 4885 O O . PRO A 1 612 ? 16.609 46.375 27.562 1 93.56 612 PRO A O 1
ATOM 4888 N N . VAL A 1 613 ? 15.25 44.656 27.172 1 94.69 613 VAL A N 1
ATOM 4889 C CA . VAL A 1 613 ? 14.867 44.469 28.562 1 94.69 613 VAL A CA 1
ATOM 4890 C C . VAL A 1 613 ? 15.125 43 28.969 1 94.69 613 VAL A C 1
ATOM 4892 O O . VAL A 1 613 ? 15.172 42.125 28.109 1 94.69 613 VAL A O 1
ATOM 4895 N N . PRO A 1 614 ? 15.352 42.812 30.203 1 96.19 614 PRO A N 1
ATOM 4896 C CA . PRO A 1 614 ? 15.547 41.438 30.641 1 96.19 614 PRO A CA 1
ATOM 4897 C C . PRO A 1 614 ? 14.281 40.594 30.547 1 96.19 614 PRO A C 1
ATOM 4899 O O . PRO A 1 614 ? 13.172 41.125 30.703 1 96.19 614 PRO A O 1
ATOM 4902 N N . LEU A 1 615 ? 14.484 39.344 30.297 1 96.62 615 LEU A N 1
ATOM 4903 C CA . LEU A 1 615 ? 13.391 38.375 30.266 1 96.62 615 LEU A CA 1
ATOM 4904 C C . LEU A 1 615 ? 13.312 37.594 31.594 1 96.62 615 LEU A C 1
ATOM 4906 O O . LEU A 1 615 ? 14.312 37.094 32.062 1 96.62 615 LEU A O 1
ATOM 4910 N N . LYS A 1 616 ? 12.125 37.562 32.125 1 96.06 616 LYS A N 1
ATOM 4911 C CA . LYS A 1 616 ? 11.914 36.844 33.406 1 96.06 616 LYS A CA 1
ATOM 4912 C C . LYS A 1 616 ? 10.953 35.688 33.219 1 96.06 616 LYS A C 1
ATOM 4914 O O . LYS A 1 616 ? 10.109 35.688 32.312 1 96.06 616 LYS A O 1
ATOM 4919 N N . GLY A 1 617 ? 11.18 34.656 34.062 1 94.62 617 GLY A N 1
ATOM 4920 C CA . GLY A 1 617 ? 10.273 33.531 34.062 1 94.62 617 GLY A CA 1
ATOM 4921 C C . GLY A 1 617 ? 10.352 32.688 32.812 1 94.62 617 GLY A C 1
ATOM 4922 O O . GLY A 1 617 ? 9.336 32.188 32.312 1 94.62 617 GLY A O 1
ATOM 4923 N N . GLY A 1 618 ? 11.492 32.531 32.281 1 95.38 618 GLY A N 1
ATOM 4924 C CA . GLY A 1 618 ? 11.664 31.781 31.062 1 95.38 618 GLY A CA 1
ATOM 4925 C C . GLY A 1 618 ? 11.414 30.297 31.234 1 95.38 618 GLY A C 1
ATOM 4926 O O . GLY A 1 618 ? 11.781 29.719 32.25 1 95.38 618 GLY A O 1
ATOM 4927 N N . VAL A 1 619 ? 10.68 29.672 30.328 1 95.69 619 VAL A N 1
ATOM 4928 C CA . VAL A 1 619 ? 10.391 28.234 30.344 1 95.69 619 VAL A CA 1
ATOM 4929 C C . VAL A 1 619 ? 10.586 27.656 28.938 1 95.69 619 VAL A C 1
ATOM 4931 O O . VAL A 1 619 ? 10.047 28.188 27.969 1 95.69 619 VAL A O 1
ATOM 4934 N N . PHE A 1 620 ? 11.391 26.562 28.891 1 96.44 620 PHE A N 1
ATOM 4935 C CA . PHE A 1 620 ? 11.5 25.781 27.672 1 96.44 620 PHE A CA 1
ATOM 4936 C C . PHE A 1 620 ? 10.586 24.562 27.719 1 96.44 620 PHE A C 1
ATOM 4938 O O . PHE A 1 620 ? 10.492 23.891 28.75 1 96.44 620 PHE A O 1
ATOM 4945 N N . THR A 1 621 ? 9.852 24.328 26.719 1 95.06 621 THR A N 1
ATOM 4946 C CA . THR A 1 621 ? 9.047 23.125 26.562 1 95.06 621 THR A CA 1
ATOM 4947 C C . THR A 1 621 ? 9.523 22.297 25.375 1 95.06 621 THR A C 1
ATOM 4949 O O . THR A 1 621 ? 9.555 22.781 24.25 1 95.06 621 THR A O 1
ATOM 4952 N N . LEU A 1 622 ? 9.914 21.047 25.625 1 95.44 622 LEU A N 1
ATOM 4953 C CA . LEU A 1 622 ? 10.438 20.156 24.594 1 95.44 622 LEU A CA 1
ATOM 4954 C C . LEU A 1 622 ? 9.523 18.953 24.406 1 95.44 622 LEU A C 1
ATOM 4956 O O . LEU A 1 622 ? 8.969 18.422 25.375 1 95.44 622 LEU A O 1
ATOM 4960 N N . GLU A 1 623 ? 9.383 18.547 23.141 1 94.5 623 GLU A N 1
ATOM 4961 C CA . GLU A 1 623 ? 8.602 17.359 22.828 1 94.5 623 GLU A CA 1
ATOM 4962 C C . GLU A 1 623 ? 9.008 16.781 21.484 1 94.5 623 GLU A C 1
ATOM 4964 O O . GLU A 1 623 ? 9.531 17.484 20.625 1 94.5 623 GLU A O 1
ATOM 4969 N N . GLY A 1 624 ? 8.812 15.5 21.297 1 94.06 624 GLY A N 1
ATOM 4970 C CA . GLY A 1 624 ? 9.047 14.805 20.047 1 94.06 624 GLY A CA 1
ATOM 4971 C C . GLY A 1 624 ? 8.469 13.406 20.016 1 94.06 624 GLY A C 1
ATOM 4972 O O . GLY A 1 624 ? 8.727 12.609 20.922 1 94.06 624 GLY A O 1
ATOM 4973 N N . ALA A 1 625 ? 7.711 13.125 19.031 1 91.75 625 ALA A N 1
ATOM 4974 C CA . ALA A 1 625 ? 7.133 11.789 18.891 1 91.75 625 ALA A CA 1
ATOM 4975 C C . ALA A 1 625 ? 8.227 10.727 18.797 1 91.75 625 ALA A C 1
ATOM 4977 O O . ALA A 1 625 ? 9.125 10.812 17.969 1 91.75 625 ALA A O 1
ATOM 4978 N N . GLY A 1 626 ? 8.117 9.711 19.688 1 92.06 626 GLY A N 1
ATOM 4979 C CA . GLY A 1 626 ? 9.102 8.648 19.719 1 92.06 626 GLY A CA 1
ATOM 4980 C C . GLY A 1 626 ? 10.398 9.047 20.406 1 92.06 626 GLY A C 1
ATOM 4981 O O . GLY A 1 626 ? 11.312 8.234 20.547 1 92.06 626 GLY A O 1
ATOM 4982 N N . LEU A 1 627 ? 10.523 10.289 20.812 1 93.88 627 LEU A N 1
ATOM 4983 C CA . LEU A 1 627 ? 11.734 10.797 21.453 1 93.88 627 LEU A CA 1
ATOM 4984 C C . LEU A 1 627 ? 11.484 11.086 22.938 1 93.88 627 LEU A C 1
ATOM 4986 O O . LEU A 1 627 ? 12.039 10.406 23.797 1 93.88 627 LEU A O 1
ATOM 4990 N N . LEU A 1 628 ? 10.617 12.047 23.125 1 92.31 628 LEU A N 1
ATOM 4991 C CA . LEU A 1 628 ? 10.398 12.531 24.484 1 92.31 628 LEU A CA 1
ATOM 4992 C C . LEU A 1 628 ? 8.992 13.117 24.641 1 92.31 628 LEU A C 1
ATOM 4994 O O . LEU A 1 628 ? 8.516 13.82 23.734 1 92.31 628 LEU A O 1
ATOM 4998 N N . SER A 1 629 ? 8.383 12.742 25.828 1 91.12 629 SER A N 1
ATOM 4999 C CA . SER A 1 629 ? 7.125 13.398 26.156 1 91.12 629 SER A CA 1
ATOM 5000 C C . SER A 1 629 ? 7.34 14.859 26.531 1 91.12 629 SER A C 1
ATOM 5002 O O . SER A 1 629 ? 8.445 15.242 26.922 1 91.12 629 SER A O 1
ATOM 5004 N N . ALA A 1 630 ? 6.281 15.633 26.422 1 92.56 630 ALA A N 1
ATOM 5005 C CA . ALA A 1 630 ? 6.387 17.062 26.734 1 92.56 630 ALA A CA 1
ATOM 5006 C C . ALA A 1 630 ? 7.059 17.281 28.078 1 92.56 630 ALA A C 1
ATOM 5008 O O . ALA A 1 630 ? 6.594 16.766 29.109 1 92.56 630 ALA A O 1
ATOM 5009 N N . THR A 1 631 ? 8.172 18.016 28.031 1 94.25 631 THR A N 1
ATOM 5010 C CA . THR A 1 631 ? 8.992 18.281 29.219 1 94.25 631 THR A CA 1
ATOM 5011 C C . THR A 1 631 ? 9.336 19.766 29.312 1 94.25 631 THR A C 1
ATOM 5013 O O . THR A 1 631 ? 9.656 20.406 28.312 1 94.25 631 THR A O 1
ATOM 5016 N N . GLN A 1 632 ? 9.227 20.328 30.5 1 94.88 632 GLN A N 1
ATOM 5017 C CA . GLN A 1 632 ? 9.5 21.75 30.719 1 94.88 632 GLN A CA 1
ATOM 5018 C C . GLN A 1 632 ? 10.805 21.938 31.5 1 94.88 632 GLN A C 1
ATOM 5020 O O . GLN A 1 632 ? 11.117 21.156 32.406 1 94.88 632 GLN A O 1
ATOM 5025 N N . ILE A 1 633 ? 11.555 22.891 31.047 1 95.69 633 ILE A N 1
ATOM 5026 C CA . ILE A 1 633 ? 12.758 23.328 31.75 1 95.69 633 ILE A CA 1
ATOM 5027 C C . ILE A 1 633 ? 12.641 24.812 32.094 1 95.69 633 ILE A C 1
ATOM 5029 O O . ILE A 1 633 ? 12.539 25.656 31.188 1 95.69 633 ILE A O 1
ATOM 5033 N N . HIS A 1 634 ? 12.75 25.156 33.344 1 95.25 634 HIS A N 1
ATOM 5034 C CA . HIS A 1 634 ? 12.664 26.531 33.781 1 95.25 634 HIS A CA 1
ATOM 5035 C C . HIS A 1 634 ? 14.039 27.188 33.812 1 95.25 634 HIS A C 1
ATOM 5037 O O . HIS A 1 634 ? 15.023 26.562 34.188 1 95.25 634 HIS A O 1
ATOM 5043 N N . VAL A 1 635 ? 14.062 28.359 33.281 1 95.25 635 VAL A N 1
ATOM 5044 C CA . VAL A 1 635 ? 15.297 29.125 33.312 1 95.25 635 VAL A CA 1
ATOM 5045 C C . VAL A 1 635 ? 15.461 29.812 34.656 1 95.25 635 VAL A C 1
ATOM 5047 O O . VAL A 1 635 ? 14.531 30.469 35.125 1 95.25 635 VAL A O 1
ATOM 5050 N N . ASN A 1 636 ? 16.719 29.688 35.188 1 90.5 636 ASN A N 1
ATOM 5051 C CA . ASN A 1 636 ? 16.984 30.344 36.469 1 90.5 636 ASN A CA 1
ATOM 5052 C C . ASN A 1 636 ? 17.391 31.812 36.281 1 90.5 636 ASN A C 1
ATOM 5054 O O . ASN A 1 636 ? 18.312 32.094 35.531 1 90.5 636 ASN A O 1
ATOM 5058 N N . GLY A 1 637 ? 16.719 32.688 36.906 1 90.81 637 GLY A N 1
ATOM 5059 C CA . GLY A 1 637 ? 17.062 34.094 36.875 1 90.81 637 GLY A CA 1
ATOM 5060 C C . GLY A 1 637 ? 16.594 34.781 35.594 1 90.81 637 GLY A C 1
ATOM 5061 O O . GLY A 1 637 ? 15.852 34.219 34.812 1 90.81 637 GLY A O 1
ATOM 5062 N N . ALA A 1 638 ? 16.969 36 35.438 1 95.25 638 ALA A N 1
ATOM 5063 C CA . ALA A 1 638 ? 16.594 36.812 34.281 1 95.25 638 ALA A CA 1
ATOM 5064 C C . ALA A 1 638 ? 17.656 36.719 33.188 1 95.25 638 ALA A C 1
ATOM 5066 O O . ALA A 1 638 ? 18.844 36.562 33.469 1 95.25 638 ALA A O 1
ATOM 5067 N N . VAL A 1 639 ? 17.188 36.719 32.031 1 96.44 639 VAL A N 1
ATOM 5068 C CA . VAL A 1 639 ? 18.094 36.781 30.875 1 96.44 639 VAL A CA 1
ATOM 5069 C C . VAL A 1 639 ? 18.281 38.219 30.453 1 96.44 639 VAL A C 1
ATOM 5071 O O . VAL A 1 639 ? 17.359 38.844 29.938 1 96.44 639 VAL A O 1
ATOM 5074 N N . ALA A 1 640 ? 19.453 38.75 30.547 1 96.19 640 ALA A N 1
ATOM 5075 C CA . ALA A 1 640 ? 19.734 40.156 30.266 1 96.19 640 ALA A CA 1
ATOM 5076 C C . ALA A 1 640 ? 19.625 40.438 28.781 1 96.19 640 ALA A C 1
ATOM 5078 O O . ALA A 1 640 ? 19.672 39.531 27.953 1 96.19 640 ALA A O 1
ATOM 5079 N N . PRO A 1 641 ? 19.406 41.719 28.5 1 95.44 641 PRO A N 1
ATOM 5080 C CA . PRO A 1 641 ? 19.453 42.125 27.094 1 95.44 641 PRO A CA 1
ATOM 5081 C C . PRO A 1 641 ? 20.719 41.625 26.391 1 95.44 641 PRO A C 1
ATOM 5083 O O . PRO A 1 641 ? 21.828 41.812 26.906 1 95.44 641 PRO A O 1
ATOM 5086 N N . SER A 1 642 ? 20.562 40.969 25.312 1 94.12 642 SER A N 1
ATOM 5087 C CA . SER A 1 642 ? 21.656 40.406 24.531 1 94.12 642 SER A CA 1
ATOM 5088 C C . SER A 1 642 ? 22.344 39.281 25.25 1 94.12 642 SER A C 1
ATOM 5090 O O . SER A 1 642 ? 23.422 38.812 24.859 1 94.12 642 SER A O 1
ATOM 5092 N N . GLY A 1 643 ? 21.703 38.875 26.281 1 94.94 643 GLY A N 1
ATOM 5093 C CA . GLY A 1 643 ? 22.234 37.75 27.016 1 94.94 643 GLY A CA 1
ATOM 5094 C C . GLY A 1 643 ? 21.891 36.406 26.359 1 94.94 643 GLY A C 1
ATOM 5095 O O . GLY A 1 643 ? 20.797 36.25 25.828 1 94.94 643 GLY A O 1
ATOM 5096 N N . LYS A 1 644 ? 22.844 35.531 26.438 1 94.75 644 LYS A N 1
ATOM 5097 C CA . LYS A 1 644 ? 22.641 34.188 25.906 1 94.75 644 LYS A CA 1
ATOM 5098 C C . LYS A 1 644 ? 22.156 33.25 27.016 1 94.75 644 LYS A C 1
ATOM 5100 O O . LYS A 1 644 ? 22.641 33.281 28.141 1 94.75 644 LYS A O 1
ATOM 5105 N N . VAL A 1 645 ? 21.125 32.5 26.781 1 94.56 645 VAL A N 1
ATOM 5106 C CA . VAL A 1 645 ? 20.625 31.453 27.688 1 94.56 645 VAL A CA 1
ATOM 5107 C C . VAL A 1 645 ? 20.766 30.078 27.031 1 94.56 645 VAL A C 1
ATOM 5109 O O . VAL A 1 645 ? 20.547 29.953 25.812 1 94.56 645 VAL A O 1
ATOM 5112 N N . SER A 1 646 ? 21.25 29.156 27.734 1 94.88 646 SER A N 1
ATOM 5113 C CA . SER A 1 646 ? 21.422 27.781 27.25 1 94.88 646 SER A CA 1
ATOM 5114 C C . SER A 1 646 ? 20.953 26.766 28.281 1 94.88 646 SER A C 1
ATOM 5116 O O . SER A 1 646 ? 21.172 26.953 29.484 1 94.88 646 SER A O 1
ATOM 5118 N N . VAL A 1 647 ? 20.188 25.797 27.828 1 95.94 647 VAL A N 1
ATOM 5119 C CA . VAL A 1 647 ? 19.734 24.719 28.703 1 95.94 647 VAL A CA 1
ATOM 5120 C C . VAL A 1 647 ? 20.109 23.375 28.109 1 95.94 647 VAL A C 1
ATOM 5122 O O . VAL A 1 647 ? 20.359 23.281 26.906 1 95.94 647 VAL A O 1
ATOM 5125 N N . LYS A 1 648 ? 20.25 22.422 28.953 1 95.31 648 LYS A N 1
ATOM 5126 C CA . LYS A 1 648 ? 20.531 21.062 28.531 1 95.31 648 LYS A CA 1
ATOM 5127 C C . LYS A 1 648 ? 19.516 20.078 29.094 1 95.31 648 LYS A C 1
ATOM 5129 O O . LYS A 1 648 ? 19.047 20.234 30.219 1 95.31 648 LYS A O 1
ATOM 5134 N N . LEU A 1 649 ? 19.109 19.094 28.297 1 95.38 649 LEU A N 1
ATOM 5135 C CA . LEU A 1 649 ? 18.172 18.047 28.688 1 95.38 649 LEU A CA 1
ATOM 5136 C C . LEU A 1 649 ? 18.625 16.688 28.172 1 95.38 649 LEU A C 1
ATOM 5138 O O . LEU A 1 649 ? 19 16.562 27 1 95.38 649 LEU A O 1
ATOM 5142 N N . SER A 1 650 ? 18.609 15.758 29.078 1 95.56 650 SER A N 1
ATOM 5143 C CA . SER A 1 650 ? 18.922 14.383 28.703 1 95.56 650 SER A CA 1
ATOM 5144 C C . SER A 1 650 ? 17.656 13.523 28.641 1 95.56 650 SER A C 1
ATOM 5146 O O . SER A 1 650 ? 16.781 13.641 29.5 1 95.56 650 SER A O 1
ATOM 5148 N N . PHE A 1 651 ? 17.531 12.727 27.578 1 95.5 651 PHE A N 1
ATOM 5149 C CA . PHE A 1 651 ? 16.391 11.82 27.422 1 95.5 651 PHE A CA 1
ATOM 5150 C C . PHE A 1 651 ? 16.797 10.609 26.578 1 95.5 651 PHE A C 1
ATOM 5152 O O . PHE A 1 651 ? 17.891 10.57 26.016 1 95.5 651 PHE A O 1
ATOM 5159 N N . SER A 1 652 ? 15.961 9.602 26.578 1 95.56 652 SER A N 1
ATOM 5160 C CA . SER A 1 652 ? 16.188 8.383 25.797 1 95.56 652 SER A CA 1
ATOM 5161 C C . SER A 1 652 ? 15.109 8.195 24.734 1 95.56 652 SER A C 1
ATOM 5163 O O . SER A 1 652 ? 13.945 7.949 25.078 1 95.56 652 SER A O 1
ATOM 5165 N N . PRO A 1 653 ? 15.523 8.227 23.453 1 94.81 653 PRO A N 1
ATOM 5166 C CA . PRO A 1 653 ? 14.523 7.996 22.406 1 94.81 653 PRO A CA 1
ATOM 5167 C C . PRO A 1 653 ? 13.812 6.656 22.578 1 94.81 653 PRO A C 1
ATOM 5169 O O . PRO A 1 653 ? 14.422 5.664 22.969 1 94.81 653 PRO A O 1
ATOM 5172 N N . MET A 1 654 ? 12.594 6.578 22.141 1 92.12 654 MET A N 1
ATOM 5173 C CA . MET A 1 654 ? 11.758 5.402 22.375 1 92.12 654 MET A CA 1
ATOM 5174 C C . MET A 1 654 ? 11.539 4.617 21.094 1 92.12 654 MET A C 1
ATOM 5176 O O . MET A 1 654 ? 11.211 3.432 21.125 1 92.12 654 MET A O 1
ATOM 5180 N N . ARG A 1 655 ? 11.672 5.188 19.984 1 92 655 ARG A N 1
ATOM 5181 C CA . ARG A 1 655 ? 11.438 4.535 18.703 1 92 655 ARG A CA 1
ATOM 5182 C C . ARG A 1 655 ? 12.547 4.883 17.703 1 92 655 ARG A C 1
ATOM 5184 O O . ARG A 1 655 ? 13.109 5.977 17.75 1 92 655 ARG A O 1
ATOM 5191 N N . THR A 1 656 ? 12.844 4.051 16.797 1 90.06 656 THR A N 1
ATOM 5192 C CA . THR A 1 656 ? 13.859 4.258 15.766 1 90.06 656 THR A CA 1
ATOM 5193 C C . THR A 1 656 ? 13.297 5.078 14.609 1 90.06 656 THR A C 1
ATOM 5195 O O . THR A 1 656 ? 12.086 5.301 14.523 1 90.06 656 THR A O 1
ATOM 5198 N N . GLY A 1 657 ? 14.219 5.605 13.805 1 87.31 657 GLY A N 1
ATOM 5199 C CA . GLY A 1 657 ? 13.812 6.324 12.602 1 87.31 657 GLY A CA 1
ATOM 5200 C C . GLY A 1 657 ? 14.094 7.812 12.68 1 87.31 657 GLY A C 1
ATOM 5201 O O . GLY A 1 657 ? 14.789 8.273 13.586 1 87.31 657 GLY A O 1
ATOM 5202 N N . VAL A 1 658 ? 13.633 8.516 11.695 1 88.12 658 VAL A N 1
ATOM 5203 C CA . VAL A 1 658 ? 13.797 9.969 11.633 1 88.12 658 VAL A CA 1
ATOM 5204 C C . VAL A 1 658 ? 12.703 10.641 12.461 1 88.12 658 VAL A C 1
ATOM 5206 O O . VAL A 1 658 ? 11.516 10.422 12.219 1 88.12 658 VAL A O 1
ATOM 5209 N N . ARG A 1 659 ? 13.133 11.391 13.414 1 92.56 659 ARG A N 1
ATOM 5210 C CA . ARG A 1 659 ? 12.203 12.047 14.328 1 92.56 659 ARG A CA 1
ATOM 5211 C C . ARG A 1 659 ? 12.531 13.531 14.477 1 92.56 659 ARG A C 1
ATOM 5213 O O . ARG A 1 659 ? 13.602 13.977 14.062 1 92.56 659 ARG A O 1
ATOM 5220 N N . LYS A 1 660 ? 11.594 14.281 15 1 94.12 660 LYS A N 1
ATOM 5221 C CA . LYS A 1 660 ? 11.781 15.711 15.203 1 94.12 660 LYS A CA 1
ATOM 5222 C C . LYS A 1 660 ? 11.648 16.078 16.688 1 94.12 660 LYS A C 1
ATOM 5224 O O . LYS A 1 660 ? 10.758 15.586 17.375 1 94.12 660 LYS A O 1
ATOM 5229 N N . LEU A 1 661 ? 12.586 16.844 17.141 1 94.94 661 LEU A N 1
ATOM 5230 C CA . LEU A 1 661 ? 12.508 17.438 18.469 1 94.94 661 LEU A CA 1
ATOM 5231 C C . LEU A 1 661 ? 12.055 18.891 18.391 1 94.94 661 LEU A C 1
ATOM 5233 O O . LEU A 1 661 ? 12.727 19.719 17.766 1 94.94 661 LEU A O 1
ATOM 5237 N N . LEU A 1 662 ? 10.953 19.172 18.969 1 96.44 662 LEU A N 1
ATOM 5238 C CA . LEU A 1 662 ? 10.383 20.516 18.938 1 96.44 662 LEU A CA 1
ATOM 5239 C C . LEU A 1 662 ? 10.562 21.203 20.281 1 96.44 662 LEU A C 1
ATOM 5241 O O . LEU A 1 662 ? 10.398 20.578 21.344 1 96.44 662 LEU A O 1
ATOM 5245 N N . VAL A 1 663 ? 10.844 22.531 20.234 1 96.31 663 VAL A N 1
ATOM 5246 C CA . VAL A 1 663 ? 11.055 23.297 21.453 1 96.31 663 VAL A CA 1
ATOM 5247 C C . VAL A 1 663 ? 10.32 24.641 21.359 1 96.31 663 VAL A C 1
ATOM 5249 O O . VAL A 1 663 ? 10.25 25.234 20.281 1 96.31 663 VAL A O 1
ATOM 5252 N N . ASP A 1 664 ? 9.742 25 22.422 1 96.12 664 ASP A N 1
ATOM 5253 C CA . ASP A 1 664 ? 9.109 26.297 22.594 1 96.12 664 ASP A CA 1
ATOM 5254 C C . ASP A 1 664 ? 9.672 27.031 23.812 1 96.12 664 ASP A C 1
ATOM 5256 O O . ASP A 1 664 ? 9.961 26.406 24.828 1 96.12 664 ASP A O 1
ATOM 5260 N N . PHE A 1 665 ? 9.898 28.344 23.688 1 96.31 665 PHE A N 1
ATOM 5261 C CA . PHE A 1 665 ? 10.328 29.188 24.797 1 96.31 665 PHE A CA 1
ATOM 5262 C C . PHE A 1 665 ? 9.328 30.297 25.062 1 96.31 665 PHE A C 1
ATOM 5264 O O . PHE A 1 665 ? 8.883 30.969 24.125 1 96.31 665 PHE A O 1
ATOM 5271 N N . ASP A 1 666 ? 9.016 30.484 26.328 1 94.75 666 ASP A N 1
ATOM 5272 C CA . ASP A 1 666 ? 8.133 31.562 26.766 1 94.75 666 ASP A CA 1
ATOM 5273 C C . ASP A 1 666 ? 8.68 32.25 28 1 94.75 666 ASP A C 1
ATOM 5275 O O . ASP A 1 666 ? 9.289 31.609 28.859 1 94.75 666 ASP A O 1
ATOM 5279 N N . SER A 1 667 ? 8.492 33.5 28.047 1 94.44 667 SER A N 1
ATOM 5280 C CA . SER A 1 667 ? 8.805 34.344 29.203 1 94.44 667 SER A CA 1
ATOM 5281 C C . SER A 1 667 ? 7.746 35.406 29.406 1 94.44 667 SER A C 1
ATOM 5283 O O . SER A 1 667 ? 6.664 35.344 28.828 1 94.44 667 SER A O 1
ATOM 5285 N N . ASP A 1 668 ? 8.055 36.375 30.25 1 91.81 668 ASP A N 1
ATOM 5286 C CA . ASP A 1 668 ? 7.109 37.469 30.531 1 91.81 668 ASP A CA 1
ATOM 5287 C C . ASP A 1 668 ? 7 38.438 29.344 1 91.81 668 ASP A C 1
ATOM 5289 O O . ASP A 1 668 ? 5.93 38.969 29.078 1 91.81 668 ASP A O 1
ATOM 5293 N N . ARG A 1 669 ? 8.117 38.562 28.609 1 92.5 669 ARG A N 1
ATOM 5294 C CA . ARG A 1 669 ? 8.117 39.625 27.578 1 92.5 669 ARG A CA 1
ATOM 5295 C C . ARG A 1 669 ? 8.32 39.031 26.188 1 92.5 669 ARG A C 1
ATOM 5297 O O . ARG A 1 669 ? 8.031 39.688 25.188 1 92.5 669 ARG A O 1
ATOM 5304 N N . LEU A 1 670 ? 8.828 37.906 26.141 1 92.75 670 LEU A N 1
ATOM 5305 C CA . LEU A 1 670 ? 9.062 37.188 24.891 1 92.75 670 LEU A CA 1
ATOM 5306 C C . LEU A 1 670 ? 8.383 35.844 24.875 1 92.75 670 LEU A C 1
ATOM 5308 O O . LEU A 1 670 ? 8.672 35 25.719 1 92.75 670 LEU A O 1
ATOM 5312 N N . LYS A 1 671 ? 7.504 35.75 23.922 1 91.81 671 LYS A N 1
ATOM 5313 C CA . LYS A 1 671 ? 6.684 34.531 23.891 1 91.81 671 LYS A CA 1
ATOM 5314 C C . LYS A 1 671 ? 6.758 33.844 22.516 1 91.81 671 LYS A C 1
ATOM 5316 O O . LYS A 1 671 ? 7.043 34.5 21.516 1 91.81 671 LYS A O 1
ATOM 5321 N N . ASP A 1 672 ? 6.566 32.5 22.516 1 92.81 672 ASP A N 1
ATOM 5322 C CA . ASP A 1 672 ? 6.363 31.719 21.297 1 92.81 672 ASP A CA 1
ATOM 5323 C C . ASP A 1 672 ? 7.613 31.734 20.422 1 92.81 672 ASP A C 1
ATOM 5325 O O . ASP A 1 672 ? 7.535 32.031 19.234 1 92.81 672 ASP A O 1
ATOM 5329 N N . VAL A 1 673 ? 8.734 31.562 21.016 1 93.44 673 VAL A N 1
ATOM 5330 C CA . VAL A 1 673 ? 9.969 31.359 20.266 1 93.44 673 VAL A CA 1
ATOM 5331 C C . VAL A 1 673 ? 10.195 29.875 20.031 1 93.44 673 VAL A C 1
ATOM 5333 O O . VAL A 1 673 ? 10.328 29.094 20.984 1 93.44 673 VAL A O 1
ATOM 5336 N N . LYS A 1 674 ? 10.234 29.516 18.781 1 94.25 674 LYS A N 1
ATOM 5337 C CA . LYS A 1 674 ? 10.219 28.094 18.453 1 94.25 674 LYS A CA 1
ATOM 5338 C C . LYS A 1 674 ? 11.555 27.641 17.875 1 94.25 674 LYS A C 1
ATOM 5340 O O . LYS A 1 674 ? 12.32 28.453 17.375 1 94.25 674 LYS A O 1
ATOM 5345 N N . GLY A 1 675 ? 11.828 26.344 18.031 1 94.31 675 GLY A N 1
ATOM 5346 C CA . GLY A 1 675 ? 12.953 25.641 17.422 1 94.31 675 GLY A CA 1
ATOM 5347 C C . GLY A 1 675 ? 12.656 24.188 17.141 1 94.31 675 GLY A C 1
ATOM 5348 O O . GLY A 1 675 ? 11.75 23.609 17.734 1 94.31 675 GLY A O 1
ATOM 5349 N N . VAL A 1 676 ? 13.336 23.672 16.156 1 94.06 676 VAL A N 1
ATOM 5350 C CA . VAL A 1 676 ? 13.125 22.281 15.797 1 94.06 676 VAL A CA 1
ATOM 5351 C C . VAL A 1 676 ? 14.43 21.672 15.281 1 94.06 676 VAL A C 1
ATOM 5353 O O . VAL A 1 676 ? 15.281 22.375 14.734 1 94.06 676 VAL A O 1
ATOM 5356 N N . THR A 1 677 ? 14.648 20.438 15.547 1 92.81 677 THR A N 1
ATOM 5357 C CA . THR A 1 677 ? 15.789 19.719 14.977 1 92.81 677 THR A CA 1
ATOM 5358 C C . THR A 1 677 ? 15.398 18.297 14.625 1 92.81 677 THR A C 1
ATOM 5360 O O . THR A 1 677 ? 14.445 17.75 15.188 1 92.81 677 THR A O 1
ATOM 5363 N N . THR A 1 678 ? 16.062 17.812 13.633 1 91.06 678 THR A N 1
ATOM 5364 C CA . THR A 1 678 ? 15.867 16.422 13.227 1 91.06 678 THR A CA 1
ATOM 5365 C C . THR A 1 678 ? 16.812 15.5 13.992 1 91.06 678 THR A C 1
ATOM 5367 O O . THR A 1 678 ? 17.969 15.828 14.219 1 91.06 678 THR A O 1
ATOM 5370 N N . VAL A 1 679 ? 16.281 14.406 14.445 1 91.88 679 VAL A N 1
ATOM 5371 C CA . VAL A 1 679 ? 17.062 13.391 15.148 1 91.88 679 VAL A CA 1
ATOM 5372 C C . VAL A 1 679 ? 16.891 12.039 14.453 1 91.88 679 VAL A C 1
ATOM 5374 O O . VAL A 1 679 ? 15.781 11.523 14.336 1 91.88 679 VAL A O 1
ATOM 5377 N N . VAL A 1 680 ? 17.969 11.438 14 1 89.75 680 VAL A N 1
ATOM 5378 C CA . VAL A 1 680 ? 17.938 10.094 13.43 1 89.75 680 VAL A CA 1
ATOM 5379 C C . VAL A 1 680 ? 18.281 9.07 14.508 1 89.75 680 VAL A C 1
ATOM 5381 O O . VAL A 1 680 ? 19.422 9.008 14.977 1 89.75 680 VAL A O 1
ATOM 5384 N N . VAL A 1 681 ? 17.344 8.258 14.852 1 91.38 681 VAL A N 1
ATOM 5385 C CA . VAL A 1 681 ? 17.516 7.285 15.922 1 91.38 681 VAL A CA 1
ATOM 5386 C C . VAL A 1 681 ? 17.812 5.91 15.328 1 91.38 681 VAL A C 1
ATOM 5388 O O . VAL A 1 681 ? 17.062 5.402 14.5 1 91.38 681 VAL A O 1
ATOM 5391 N N . HIS A 1 682 ? 18.859 5.285 15.781 1 87.88 682 HIS A N 1
ATOM 5392 C CA . HIS A 1 682 ? 19.297 3.996 15.258 1 87.88 682 HIS A CA 1
ATOM 5393 C C . HIS A 1 682 ? 18.922 2.859 16.203 1 87.88 682 HIS A C 1
ATOM 5395 O O . HIS A 1 682 ? 18.672 3.092 17.391 1 87.88 682 HIS A O 1
ATOM 5401 N N . LYS A 1 683 ? 18.891 1.602 15.57 1 86.06 683 LYS A N 1
ATOM 5402 C CA . LYS A 1 683 ? 18.688 0.408 16.391 1 86.06 683 LYS A CA 1
ATOM 5403 C C . LYS A 1 683 ? 19.969 0.011 17.109 1 86.06 683 LYS A C 1
ATOM 5405 O O . LYS A 1 683 ? 21.078 0.288 16.641 1 86.06 683 LYS A O 1
ATOM 5410 N N . LYS A 1 684 ? 19.734 -0.613 18.234 1 81.5 684 LYS A N 1
ATOM 5411 C CA . LYS A 1 684 ? 20.891 -1.105 18.984 1 81.5 684 LYS A CA 1
ATOM 5412 C C . LYS A 1 684 ? 21.469 -2.357 18.328 1 81.5 684 LYS A C 1
ATOM 5414 O O . LYS A 1 684 ? 20.75 -3.295 18.016 1 81.5 684 LYS A O 1
ATOM 5419 N N . TYR A 1 685 ? 22.547 -2.307 17.641 1 66.56 685 TYR A N 1
ATOM 5420 C CA . TYR A 1 685 ? 23.141 -3.508 17.062 1 66.56 685 TYR A CA 1
ATOM 5421 C C . TYR A 1 685 ? 23.797 -4.367 18.141 1 66.56 685 TYR A C 1
ATOM 5423 O O . TYR A 1 685 ? 24.484 -3.85 19.016 1 66.56 685 TYR A O 1
ATOM 5431 N N . ARG A 1 686 ? 23.234 -5.508 18.516 1 54.22 686 ARG A N 1
ATOM 5432 C CA . ARG A 1 686 ? 23.938 -6.441 19.391 1 54.22 686 ARG A CA 1
ATOM 5433 C C . ARG A 1 686 ? 25.156 -7.031 18.688 1 54.22 686 ARG A C 1
ATOM 5435 O O . ARG A 1 686 ? 25.047 -7.484 17.531 1 54.22 686 ARG A O 1
ATOM 5442 N N . SER A 1 687 ? 26.328 -6.664 18.969 1 44.06 687 SER A N 1
ATOM 5443 C CA . SER A 1 687 ? 27.531 -7.391 18.594 1 44.06 687 SER A CA 1
ATOM 5444 C C . SER A 1 687 ? 27.391 -8.883 18.859 1 44.06 687 SER A C 1
ATOM 5446 O O . SER A 1 687 ? 27.188 -9.297 20 1 44.06 687 SER A O 1
ATOM 5448 N N . LEU A 1 688 ? 26.766 -9.656 18.062 1 40.53 688 LEU A N 1
ATOM 5449 C CA . LEU A 1 688 ? 27.031 -11.086 18.219 1 40.53 688 LEU A CA 1
ATOM 5450 C C . LEU A 1 688 ? 28.531 -11.352 18.25 1 40.53 688 LEU A C 1
ATOM 5452 O O . LEU A 1 688 ? 29.234 -11.109 17.266 1 40.53 688 LEU A O 1
ATOM 5456 N N . ILE A 1 689 ? 29.172 -11.125 19.297 1 34.59 689 ILE A N 1
ATOM 5457 C CA . ILE A 1 689 ? 30.453 -11.781 19.516 1 34.59 689 ILE A CA 1
ATOM 5458 C C . ILE A 1 689 ? 30.312 -13.281 19.281 1 34.59 689 ILE A C 1
ATOM 5460 O O . ILE A 1 689 ? 29.625 -13.969 20.047 1 34.59 689 ILE A O 1
ATOM 5464 N N . THR A 1 690 ? 30.156 -13.797 18.109 1 34.62 690 THR A N 1
ATOM 5465 C CA . THR A 1 690 ? 30.609 -15.172 17.922 1 34.62 690 THR A CA 1
ATOM 5466 C C . THR A 1 690 ? 32.062 -15.336 18.406 1 34.62 690 THR A C 1
ATOM 5468 O O . THR A 1 690 ? 32.969 -14.703 17.891 1 34.62 690 THR A O 1
ATOM 5471 N N . GLY A 1 691 ? 32.281 -15.43 19.719 1 30.27 691 GLY A N 1
ATOM 5472 C CA . GLY A 1 691 ? 33.469 -16.125 20.219 1 30.27 691 GLY A CA 1
ATOM 5473 C C . GLY A 1 691 ? 33.719 -17.422 19.5 1 30.27 691 GLY A C 1
ATOM 5474 O O . GLY A 1 691 ? 33.094 -18.453 19.797 1 30.27 691 GLY A O 1
ATOM 5475 N N . LEU A 1 692 ? 33.969 -17.516 18.219 1 31.2 692 LEU A N 1
ATOM 5476 C CA . LEU A 1 692 ? 34.781 -18.609 17.688 1 31.2 692 LEU A CA 1
ATOM 5477 C C . LEU A 1 692 ? 36.094 -18.719 18.453 1 31.2 692 LEU A C 1
ATOM 5479 O O . LEU A 1 692 ? 36.938 -17.812 18.391 1 31.2 692 LEU A O 1
ATOM 5483 N N . HIS A 1 693 ? 36.094 -19.219 19.734 1 24.56 693 HIS A N 1
ATOM 5484 C CA . HIS A 1 693 ? 37.25 -19.906 20.297 1 24.56 693 HIS A CA 1
ATOM 5485 C C . HIS A 1 693 ? 37.844 -20.891 19.281 1 24.56 693 HIS A C 1
ATOM 5487 O O . HIS A 1 693 ? 37.125 -21.703 18.703 1 24.56 693 HIS A O 1
ATOM 5493 N N . THR A 1 694 ? 38.875 -20.5 18.562 1 26.02 694 THR A N 1
ATOM 5494 C CA . THR A 1 694 ? 40 -21.312 18.047 1 26.02 694 THR A CA 1
ATOM 5495 C C . THR A 1 694 ? 40.5 -22.281 19.109 1 26.02 694 THR A C 1
ATOM 5497 O O . THR A 1 694 ? 41.094 -21.844 20.109 1 26.02 694 THR A O 1
ATOM 5500 N N . ASP A 1 695 ? 39.625 -23.094 19.766 1 21.56 695 ASP A N 1
ATOM 5501 C CA . ASP A 1 695 ? 40.344 -24.328 20.016 1 21.56 695 ASP A CA 1
ATOM 5502 C C . ASP A 1 695 ? 40.5 -25.141 18.75 1 21.56 695 ASP A C 1
ATOM 5504 O O . ASP A 1 695 ? 39.625 -25.188 17.906 1 21.56 695 ASP A O 1
ATOM 5508 N N . MET B 1 1 ? 52.688 13.859 7.359 1 22.16 1 MET B N 1
ATOM 5509 C CA . MET B 1 1 ? 51.625 13.648 6.379 1 22.16 1 MET B CA 1
ATOM 5510 C C . MET B 1 1 ? 50.281 13.531 7.059 1 22.16 1 MET B C 1
ATOM 5512 O O . MET B 1 1 ? 50.062 12.602 7.84 1 22.16 1 MET B O 1
ATOM 5516 N N . ALA B 1 2 ? 49.781 14.594 7.48 1 31.91 2 ALA B N 1
ATOM 5517 C CA . ALA B 1 2 ? 48.562 14.742 8.266 1 31.91 2 ALA B CA 1
ATOM 5518 C C . ALA B 1 2 ? 47.406 13.906 7.684 1 31.91 2 ALA B C 1
ATOM 5520 O O . ALA B 1 2 ? 47.094 14.016 6.496 1 31.91 2 ALA B O 1
ATOM 5521 N N . SER B 1 3 ? 47.156 12.781 7.984 1 36 3 SER B N 1
ATOM 5522 C CA . SER B 1 3 ? 46.188 11.773 7.559 1 36 3 SER B CA 1
ATOM 5523 C C . SER B 1 3 ? 44.812 12.391 7.379 1 36 3 SER B C 1
ATOM 5525 O O . SER B 1 3 ? 44.25 12.93 8.328 1 36 3 SER B O 1
ATOM 5527 N N . TYR B 1 4 ? 44.406 13.086 6.348 1 39.38 4 TYR B N 1
ATOM 5528 C CA . TYR B 1 4 ? 43.188 13.758 5.898 1 39.38 4 TYR B CA 1
ATOM 5529 C C . TYR B 1 4 ? 41.969 12.875 6.121 1 39.38 4 TYR B C 1
ATOM 5531 O O . TYR B 1 4 ? 41.781 11.883 5.414 1 39.38 4 TYR B O 1
ATOM 5539 N N . LYS B 1 5 ? 41.594 12.656 7.281 1 54.44 5 LYS B N 1
ATOM 5540 C CA . LYS B 1 5 ? 40.344 11.938 7.586 1 54.44 5 LYS B CA 1
ATOM 5541 C C . LYS B 1 5 ? 39.156 12.586 6.898 1 54.44 5 LYS B C 1
ATOM 5543 O O . LYS B 1 5 ? 38.906 13.773 7.086 1 54.44 5 LYS B O 1
ATOM 5548 N N . GLY B 1 6 ? 38.594 12.125 5.656 1 72.19 6 GLY B N 1
ATOM 5549 C CA . GLY B 1 6 ? 37.5 12.586 4.785 1 72.19 6 GLY B CA 1
ATOM 5550 C C . GLY B 1 6 ? 36.281 13.039 5.547 1 72.19 6 GLY B C 1
ATOM 5551 O O . GLY B 1 6 ? 36.125 12.719 6.73 1 72.19 6 GLY B O 1
ATOM 5552 N N . LEU B 1 7 ? 35.594 14.062 5.066 1 83.5 7 LEU B N 1
ATOM 5553 C CA . LEU B 1 7 ? 34.375 14.633 5.66 1 83.5 7 LEU B CA 1
ATOM 5554 C C . LEU B 1 7 ? 33.344 13.547 5.918 1 83.5 7 LEU B C 1
ATOM 5556 O O . LEU B 1 7 ? 32.75 13.5 7 1 83.5 7 LEU B O 1
ATOM 5560 N N . ILE B 1 8 ? 33.25 12.602 4.984 1 88.69 8 ILE B N 1
ATOM 5561 C CA . ILE B 1 8 ? 32.281 11.523 5.121 1 88.69 8 ILE B CA 1
ATOM 5562 C C . ILE B 1 8 ? 32.938 10.297 5.734 1 88.69 8 ILE B C 1
ATOM 5564 O O . ILE B 1 8 ? 33.812 9.664 5.102 1 88.69 8 ILE B O 1
ATOM 5568 N N . VAL B 1 9 ? 32.531 9.906 6.906 1 85.44 9 VAL B N 1
ATOM 5569 C CA . VAL B 1 9 ? 33.156 8.836 7.664 1 85.44 9 VAL B CA 1
ATOM 5570 C C . VAL B 1 9 ? 32.469 7.512 7.359 1 85.44 9 VAL B C 1
ATOM 5572 O O . VAL B 1 9 ? 33.125 6.461 7.309 1 85.44 9 VAL B O 1
ATOM 5575 N N . ASP B 1 10 ? 31.172 7.555 7.266 1 87.5 10 ASP B N 1
ATOM 5576 C CA . ASP B 1 10 ? 30.391 6.34 7.031 1 87.5 10 ASP B CA 1
ATOM 5577 C C . ASP B 1 10 ? 29.078 6.66 6.309 1 87.5 10 ASP B C 1
ATOM 5579 O O . ASP B 1 10 ? 28.625 7.801 6.332 1 87.5 10 ASP B O 1
ATOM 5583 N N . VAL B 1 11 ? 28.734 5.699 5.547 1 89.56 11 VAL B N 1
ATOM 5584 C CA . VAL B 1 11 ? 27.453 5.805 4.855 1 89.56 11 VAL B CA 1
ATOM 5585 C C . VAL B 1 11 ? 26.547 4.645 5.262 1 89.56 11 VAL B C 1
ATOM 5587 O O . VAL B 1 11 ? 26.953 3.479 5.172 1 89.56 11 VAL B O 1
ATOM 5590 N N . ASN B 1 12 ? 25.359 4.914 5.773 1 90.31 12 ASN B N 1
ATOM 5591 C CA . ASN B 1 12 ? 24.375 3.91 6.176 1 90.31 12 ASN B CA 1
ATOM 5592 C C . ASN B 1 12 ? 23.156 3.916 5.258 1 90.31 12 ASN B C 1
ATOM 5594 O O . ASN B 1 12 ? 22.453 4.926 5.16 1 90.31 12 ASN B O 1
ATOM 5598 N N . GLY B 1 13 ? 22.906 2.805 4.633 1 92.56 13 GLY B N 1
ATOM 5599 C CA . GLY B 1 13 ? 21.797 2.697 3.701 1 92.56 13 GLY B CA 1
ATOM 5600 C C . GLY B 1 13 ? 20.453 2.588 4.391 1 92.56 13 GLY B C 1
ATOM 5601 O O . GLY B 1 13 ? 19.406 2.68 3.742 1 92.56 13 GLY B O 1
ATOM 5602 N N . ARG B 1 14 ? 20.438 2.502 5.672 1 92.19 14 ARG B N 1
ATOM 5603 C CA . ARG B 1 14 ? 19.203 2.377 6.449 1 92.19 14 ARG B CA 1
ATOM 5604 C C . ARG B 1 14 ? 18.328 1.26 5.906 1 92.19 14 ARG B C 1
ATOM 5606 O O . ARG B 1 14 ? 17.125 1.455 5.695 1 92.19 14 ARG B O 1
ATOM 5613 N N . SER B 1 15 ? 18.906 0.138 5.625 1 93.88 15 SER B N 1
ATOM 5614 C CA . SER B 1 15 ? 18.25 -0.969 4.934 1 93.88 15 SER B CA 1
ATOM 5615 C C . SER B 1 15 ? 17.062 -1.492 5.738 1 93.88 15 SER B C 1
ATOM 5617 O O . SER B 1 15 ? 16.031 -1.847 5.168 1 93.88 15 SER B O 1
ATOM 5619 N N . HIS B 1 16 ? 17.125 -1.527 7.035 1 90 16 HIS B N 1
ATOM 5620 C CA . HIS B 1 16 ? 16.047 -2.07 7.844 1 90 16 HIS B CA 1
ATOM 5621 C C . HIS B 1 16 ? 14.766 -1.24 7.691 1 90 16 HIS B C 1
ATOM 5623 O O . HIS B 1 16 ? 13.68 -1.792 7.543 1 90 16 HIS B O 1
ATOM 5629 N N . GLU B 1 17 ? 14.953 0.07 7.715 1 88.75 17 GLU B N 1
ATOM 5630 C CA . GLU B 1 17 ? 13.805 0.964 7.605 1 88.75 17 GLU B CA 1
ATOM 5631 C C . GLU B 1 17 ? 13.289 1.035 6.168 1 88.75 17 GLU B C 1
ATOM 5633 O O . GLU B 1 17 ? 12.086 0.939 5.926 1 88.75 17 GLU B O 1
ATOM 5638 N N . ASN B 1 18 ? 14.227 1.203 5.262 1 94.06 18 ASN B N 1
ATOM 5639 C CA . ASN B 1 18 ? 13.859 1.328 3.859 1 94.06 18 ASN B CA 1
ATOM 5640 C C . ASN B 1 18 ? 13.203 0.052 3.336 1 94.06 18 ASN B C 1
ATOM 5642 O O . ASN B 1 18 ? 12.18 0.108 2.652 1 94.06 18 ASN B O 1
ATOM 5646 N N . ASN B 1 19 ? 13.789 -1.103 3.672 1 95.94 19 ASN B N 1
ATOM 5647 C CA . ASN B 1 19 ? 13.258 -2.363 3.168 1 95.94 19 ASN B CA 1
ATOM 5648 C C . ASN B 1 19 ? 11.852 -2.631 3.699 1 95.94 19 ASN B C 1
ATOM 5650 O O . ASN B 1 19 ? 11.023 -3.217 3.002 1 95.94 19 ASN B O 1
ATOM 5654 N N . LEU B 1 20 ? 11.695 -2.281 4.934 1 90.31 20 LEU B N 1
ATOM 5655 C CA . LEU B 1 20 ? 10.359 -2.418 5.508 1 90.31 20 LEU B CA 1
ATOM 5656 C C . LEU B 1 20 ? 9.352 -1.551 4.758 1 90.31 20 LEU B C 1
ATOM 5658 O O . LEU B 1 20 ? 8.289 -2.029 4.359 1 90.31 20 LEU B O 1
ATOM 5662 N N . ALA B 1 21 ? 9.727 -0.311 4.52 1 89.31 21 ALA B N 1
ATOM 5663 C CA . ALA B 1 21 ? 8.836 0.634 3.852 1 89.31 21 ALA B CA 1
ATOM 5664 C C . ALA B 1 21 ? 8.57 0.214 2.408 1 89.31 21 ALA B C 1
ATOM 5666 O O . ALA B 1 21 ? 7.484 0.446 1.876 1 89.31 21 ALA B O 1
ATOM 5667 N N . HIS B 1 22 ? 9.539 -0.433 1.798 1 94.94 22 HIS B N 1
ATOM 5668 C CA . HIS B 1 22 ? 9.453 -0.804 0.39 1 94.94 22 HIS B CA 1
ATOM 5669 C C . HIS B 1 22 ? 8.977 -2.242 0.225 1 94.94 22 HIS B C 1
ATOM 5671 O O . HIS B 1 22 ? 8.922 -2.76 -0.893 1 94.94 22 HIS B O 1
ATOM 5677 N N . ARG B 1 23 ? 8.609 -2.943 1.318 1 93.19 23 ARG B N 1
ATOM 5678 C CA . ARG B 1 23 ? 8.094 -4.309 1.313 1 93.19 23 ARG B CA 1
ATOM 5679 C C . ARG B 1 23 ? 9.102 -5.273 0.701 1 93.19 23 ARG B C 1
ATOM 5681 O O . ARG B 1 23 ? 8.75 -6.094 -0.146 1 93.19 23 ARG B O 1
ATOM 5688 N N . THR B 1 24 ? 10.344 -5.117 1.018 1 97.06 24 THR B N 1
ATOM 5689 C CA . THR B 1 24 ? 11.398 -5.992 0.519 1 97.06 24 THR B CA 1
ATOM 5690 C C . THR B 1 24 ? 12.172 -6.617 1.675 1 97.06 24 THR B C 1
ATOM 5692 O O . THR B 1 24 ? 13.219 -7.234 1.467 1 97.06 24 THR B O 1
ATOM 5695 N N . ARG B 1 25 ? 11.672 -6.48 2.881 1 93.5 25 ARG B N 1
ATOM 5696 C CA . ARG B 1 25 ? 12.359 -6.973 4.07 1 93.5 25 ARG B CA 1
ATOM 5697 C C . ARG B 1 25 ? 12.578 -8.477 3.996 1 93.5 25 ARG B C 1
ATOM 5699 O O . ARG B 1 25 ? 13.586 -8.992 4.477 1 93.5 25 ARG B O 1
ATOM 5706 N N . GLU B 1 26 ? 11.625 -9.219 3.357 1 93.19 26 GLU B N 1
ATOM 5707 C CA . GLU B 1 26 ? 11.719 -10.672 3.281 1 93.19 26 GLU B CA 1
ATOM 5708 C C . GLU B 1 26 ? 12.812 -11.109 2.318 1 93.19 26 GLU B C 1
ATOM 5710 O O . GLU B 1 26 ? 13.297 -12.242 2.389 1 93.19 26 GLU B O 1
ATOM 5715 N N . ILE B 1 27 ? 13.164 -10.242 1.411 1 96.31 27 ILE B N 1
ATOM 5716 C CA . ILE B 1 27 ? 14.211 -10.586 0.45 1 96.31 27 ILE B CA 1
ATOM 5717 C C . ILE B 1 27 ? 15.57 -10.555 1.137 1 96.31 27 ILE B C 1
ATOM 5719 O O . ILE B 1 27 ? 16.375 -11.477 0.972 1 96.31 27 ILE B O 1
ATOM 5723 N N . ASP B 1 28 ? 15.773 -9.422 1.839 1 93.19 28 ASP B N 1
ATOM 5724 C CA . ASP B 1 28 ? 17.016 -9.219 2.57 1 93.19 28 ASP B CA 1
ATOM 5725 C C . ASP B 1 28 ? 16.875 -8.102 3.6 1 93.19 28 ASP B C 1
ATOM 5727 O O . ASP B 1 28 ? 16.219 -7.086 3.34 1 93.19 28 ASP B O 1
ATOM 5731 N N . ARG B 1 29 ? 17.484 -8.211 4.727 1 87.94 29 ARG B N 1
ATOM 5732 C CA . ARG B 1 29 ? 17.375 -7.191 5.766 1 87.94 29 ARG B CA 1
ATOM 5733 C C . ARG B 1 29 ? 18.625 -6.297 5.785 1 87.94 29 ARG B C 1
ATOM 5735 O O . ARG B 1 29 ? 18.547 -5.145 6.211 1 87.94 29 ARG B O 1
ATOM 5742 N N . GLU B 1 30 ? 19.719 -6.836 5.32 1 91.44 30 GLU B N 1
ATOM 5743 C CA . GLU B 1 30 ? 20.969 -6.113 5.438 1 91.44 30 GLU B CA 1
ATOM 5744 C C . GLU B 1 30 ? 21.266 -5.312 4.172 1 91.44 30 GLU B C 1
ATOM 5746 O O . GLU B 1 30 ? 21.734 -4.172 4.25 1 91.44 30 GLU B O 1
ATOM 5751 N N . ARG B 1 31 ? 21.031 -5.812 3.092 1 95.75 31 ARG B N 1
ATOM 5752 C CA . ARG B 1 31 ? 21.219 -5.09 1.84 1 95.75 31 ARG B CA 1
ATOM 5753 C C . ARG B 1 31 ? 20.031 -4.195 1.533 1 95.75 31 ARG B C 1
ATOM 5755 O O . ARG B 1 31 ? 18.875 -4.582 1.756 1 95.75 31 ARG B O 1
ATOM 5762 N N . LEU B 1 32 ? 20.328 -3.086 0.986 1 97.31 32 LEU B N 1
ATOM 5763 C CA . LEU B 1 32 ? 19.281 -2.135 0.654 1 97.31 32 LEU B CA 1
ATOM 5764 C C . LEU B 1 32 ? 18.578 -2.52 -0.648 1 97.31 32 LEU B C 1
ATOM 5766 O O . LEU B 1 32 ? 19.234 -2.613 -1.695 1 97.31 32 LEU B O 1
ATOM 5770 N N . ILE B 1 33 ? 17.328 -2.818 -0.597 1 98.44 33 ILE B N 1
ATOM 5771 C CA . ILE B 1 33 ? 16.484 -3.148 -1.743 1 98.44 33 ILE B CA 1
ATOM 5772 C C . ILE B 1 33 ? 15.25 -2.252 -1.753 1 98.44 33 ILE B C 1
ATOM 5774 O O . ILE B 1 33 ? 14.43 -2.301 -0.831 1 98.44 33 ILE B O 1
ATOM 5778 N N . VAL B 1 34 ? 15.109 -1.457 -2.811 1 98.06 34 VAL B N 1
ATOM 5779 C CA . VAL B 1 34 ? 14.023 -0.479 -2.828 1 98.06 34 VAL B CA 1
ATOM 5780 C C . VAL B 1 34 ? 13.195 -0.651 -4.098 1 98.06 34 VAL B C 1
ATOM 5782 O O . VAL B 1 34 ? 13.609 -1.337 -5.031 1 98.06 34 VAL B O 1
ATOM 5785 N N . ARG B 1 35 ? 12.008 -0.153 -4.047 1 98.25 35 ARG B N 1
ATOM 5786 C CA . ARG B 1 35 ? 11.125 -0.152 -5.207 1 98.25 35 ARG B CA 1
ATOM 5787 C C . ARG B 1 35 ? 11.047 1.235 -5.836 1 98.25 35 ARG B C 1
ATOM 5789 O O . ARG B 1 35 ? 11.023 2.244 -5.125 1 98.25 35 ARG B O 1
ATOM 5796 N N . ARG B 1 36 ? 11.062 1.279 -7.129 1 97.75 36 ARG B N 1
ATOM 5797 C CA . ARG B 1 36 ? 11.125 2.533 -7.871 1 97.75 36 ARG B CA 1
ATOM 5798 C C . ARG B 1 36 ? 9.883 3.377 -7.629 1 97.75 36 ARG B C 1
ATOM 5800 O O . ARG B 1 36 ? 8.82 2.844 -7.309 1 97.75 36 ARG B O 1
ATOM 5807 N N . GLY B 1 37 ? 10.008 4.68 -7.789 1 94.5 37 GLY B N 1
ATOM 5808 C CA . GLY B 1 37 ? 8.898 5.605 -7.625 1 94.5 37 GLY B CA 1
ATOM 5809 C C . GLY B 1 37 ? 8.586 5.918 -6.176 1 94.5 37 GLY B C 1
ATOM 5810 O O . GLY B 1 37 ? 7.688 6.707 -5.883 1 94.5 37 GLY B O 1
ATOM 5811 N N . GLN B 1 38 ? 9.203 5.344 -5.266 1 93.44 38 GLN B N 1
ATOM 5812 C CA . GLN B 1 38 ? 9.039 5.562 -3.83 1 93.44 38 GLN B CA 1
ATOM 5813 C C . GLN B 1 38 ? 10.344 6.047 -3.197 1 93.44 38 GLN B C 1
ATOM 5815 O O . GLN B 1 38 ? 11.406 5.457 -3.408 1 93.44 38 GLN B O 1
ATOM 5820 N N . PRO B 1 39 ? 10.32 7.172 -2.484 1 91.94 39 PRO B N 1
ATOM 5821 C CA . PRO B 1 39 ? 11.547 7.723 -1.904 1 91.94 39 PRO B CA 1
ATOM 5822 C C . PRO B 1 39 ? 12.148 6.824 -0.828 1 91.94 39 PRO B C 1
ATOM 5824 O O . PRO B 1 39 ? 11.43 6.051 -0.192 1 91.94 39 PRO B O 1
ATOM 5827 N N . PHE B 1 40 ? 13.414 6.883 -0.61 1 93.94 40 PHE B N 1
ATOM 5828 C CA . PHE B 1 40 ? 14.125 6.195 0.462 1 93.94 40 PHE B CA 1
ATOM 5829 C C . PHE B 1 40 ? 15.266 7.055 0.99 1 93.94 40 PHE B C 1
ATOM 5831 O O . PHE B 1 40 ? 15.734 7.965 0.303 1 93.94 40 PHE B O 1
ATOM 5838 N N . SER B 1 41 ? 15.719 6.797 2.203 1 92.5 41 SER B N 1
ATOM 5839 C CA . SER B 1 41 ? 16.672 7.688 2.865 1 92.5 41 SER B CA 1
ATOM 5840 C C . SER B 1 41 ? 17.969 6.965 3.184 1 92.5 41 SER B C 1
ATOM 5842 O O . SER B 1 41 ? 17.969 5.781 3.535 1 92.5 41 SER B O 1
ATOM 5844 N N . ILE B 1 42 ? 19.031 7.676 3.035 1 93.75 42 ILE B N 1
ATOM 5845 C CA . ILE B 1 42 ? 20.359 7.227 3.428 1 93.75 42 ILE B CA 1
ATOM 5846 C C . ILE B 1 42 ? 21 8.258 4.355 1 93.75 42 ILE B C 1
ATOM 5848 O O . ILE B 1 42 ? 20.703 9.453 4.27 1 93.75 42 ILE B O 1
ATOM 5852 N N . THR B 1 43 ? 21.812 7.805 5.262 1 92.25 43 THR B N 1
ATOM 5853 C CA . THR B 1 43 ? 22.469 8.719 6.184 1 92.25 43 THR B CA 1
ATOM 5854 C C . THR B 1 43 ? 23.969 8.75 5.938 1 92.25 43 THR B C 1
ATOM 5856 O O . THR B 1 43 ? 24.594 7.699 5.766 1 92.25 43 THR B O 1
ATOM 5859 N N . LEU B 1 44 ? 24.516 9.945 5.902 1 91.81 44 LEU B N 1
ATOM 5860 C CA . LEU B 1 44 ? 25.953 10.164 5.828 1 91.81 44 LEU B CA 1
ATOM 5861 C C . LEU B 1 44 ? 26.5 10.586 7.188 1 91.81 44 LEU B C 1
ATOM 5863 O O . LEU B 1 44 ? 26.062 11.594 7.754 1 91.81 44 LEU B O 1
ATOM 5867 N N . GLN B 1 45 ? 27.375 9.789 7.699 1 88.25 45 GLN B N 1
ATOM 5868 C CA . GLN B 1 45 ? 28.094 10.203 8.898 1 88.25 45 GLN B CA 1
ATOM 5869 C C . GLN B 1 45 ? 29.25 11.125 8.555 1 88.25 45 GLN B C 1
ATOM 5871 O O . GLN B 1 45 ? 30.109 10.773 7.742 1 88.25 45 GLN B O 1
ATOM 5876 N N . CYS B 1 46 ? 29.156 12.32 9.125 1 86.38 46 CYS B N 1
ATOM 5877 C CA . CYS B 1 46 ? 30.172 13.312 8.82 1 86.38 46 CYS B CA 1
ATOM 5878 C C . CYS B 1 46 ? 31.031 13.625 10.047 1 86.38 46 CYS B C 1
ATOM 5880 O O . CYS B 1 46 ? 30.531 13.594 11.172 1 86.38 46 CYS B O 1
ATOM 5882 N N . SER B 1 47 ? 32.344 13.789 9.82 1 82.94 47 SER B N 1
ATOM 5883 C CA . SER B 1 47 ? 33.25 14.203 10.891 1 82.94 47 SER B CA 1
ATOM 5884 C C . SER B 1 47 ? 33.031 15.664 11.273 1 82.94 47 SER B C 1
ATOM 5886 O O . SER B 1 47 ? 33.219 16.047 12.43 1 82.94 47 SER B O 1
ATOM 5888 N N . ASP B 1 48 ? 32.719 16.359 10.242 1 79.94 48 ASP B N 1
ATOM 5889 C CA . ASP B 1 48 ? 32.438 17.781 10.414 1 79.94 48 ASP B CA 1
ATOM 5890 C C . ASP B 1 48 ? 31.328 18.25 9.492 1 79.94 48 ASP B C 1
ATOM 5892 O O . ASP B 1 48 ? 30.859 17.5 8.633 1 79.94 48 ASP B O 1
ATOM 5896 N N . SER B 1 49 ? 30.844 19.453 9.828 1 78.12 49 SER B N 1
ATOM 5897 C CA . SER B 1 49 ? 29.844 20.047 8.945 1 78.12 49 SER B CA 1
ATOM 5898 C C . SER B 1 49 ? 30.438 20.344 7.57 1 78.12 49 SER B C 1
ATOM 5900 O O . SER B 1 49 ? 31.641 20.531 7.434 1 78.12 49 SER B O 1
ATOM 5902 N N . LEU B 1 50 ? 29.562 20.344 6.625 1 80.81 50 LEU B N 1
ATOM 5903 C CA . LEU B 1 50 ? 29.984 20.719 5.281 1 80.81 50 LEU B CA 1
ATOM 5904 C C . LEU B 1 50 ? 30.562 22.125 5.27 1 80.81 50 LEU B C 1
ATOM 5906 O O . LEU B 1 50 ? 29.953 23.047 5.816 1 80.81 50 LEU B O 1
ATOM 5910 N N . PRO B 1 51 ? 31.734 22.172 4.707 1 79.81 51 PRO B N 1
ATOM 5911 C CA . PRO B 1 51 ? 32.312 23.516 4.613 1 79.81 51 PRO B CA 1
ATOM 5912 C C . PRO B 1 51 ? 31.375 24.484 3.889 1 79.81 51 PRO B C 1
ATOM 5914 O O . PRO B 1 51 ? 30.578 24.078 3.037 1 79.81 51 PRO B O 1
ATOM 5917 N N . PRO B 1 52 ? 31.484 25.703 4.281 1 81.38 52 PRO B N 1
ATOM 5918 C CA . PRO B 1 52 ? 30.609 26.703 3.672 1 81.38 52 PRO B CA 1
ATOM 5919 C C . PRO B 1 52 ? 30.672 26.688 2.146 1 81.38 52 PRO B C 1
ATOM 5921 O O . PRO B 1 52 ? 31.75 26.578 1.569 1 81.38 52 PRO B O 1
ATOM 5924 N N . LYS B 1 53 ? 29.578 26.719 1.389 1 85 53 LYS B N 1
ATOM 5925 C CA . LYS B 1 53 ? 29.359 26.828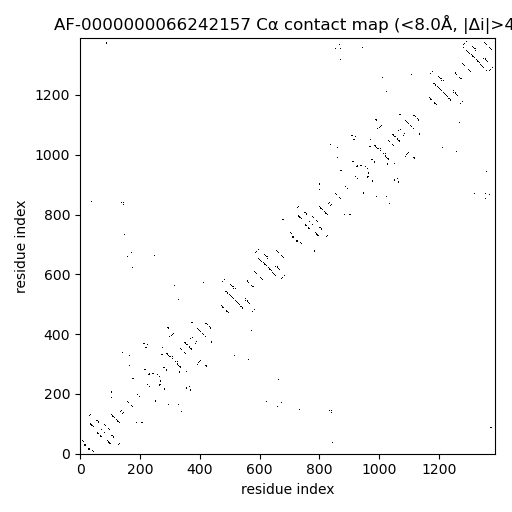 -0.052 1 85 53 LYS B CA 1
ATOM 5926 C C . LYS B 1 53 ? 29.656 25.5 -0.746 1 85 53 LYS B C 1
ATOM 5928 O O . LYS B 1 53 ? 29.547 25.391 -1.97 1 85 53 LYS B O 1
ATOM 5933 N N . HIS B 1 54 ? 30.141 24.562 0.067 1 87.31 54 HIS B N 1
ATOM 5934 C CA . HIS B 1 54 ? 30.266 23.234 -0.51 1 87.31 54 HIS B CA 1
ATOM 5935 C C . HIS B 1 54 ? 28.906 22.547 -0.629 1 87.31 54 HIS B C 1
ATOM 5937 O O . HIS B 1 54 ? 27.969 22.906 0.074 1 87.31 54 HIS B O 1
ATOM 5943 N N . HIS B 1 55 ? 28.719 21.797 -1.632 1 89.12 55 HIS B N 1
ATOM 5944 C CA . HIS B 1 55 ? 27.453 21.094 -1.807 1 89.12 55 HIS B CA 1
ATOM 5945 C C . HIS B 1 55 ? 27.672 19.641 -2.203 1 89.12 55 HIS B C 1
ATOM 5947 O O . HIS B 1 55 ? 28.781 19.266 -2.562 1 89.12 55 HIS B O 1
ATOM 5953 N N . LEU B 1 56 ? 26.703 18.891 -2.062 1 91.44 56 LEU B N 1
ATOM 5954 C CA . LEU B 1 56 ? 26.766 17.484 -2.391 1 91.44 56 LEU B CA 1
ATOM 5955 C C . LEU B 1 56 ? 26.219 17.219 -3.789 1 91.44 56 LEU B C 1
ATOM 5957 O O . LEU B 1 56 ? 25.25 17.859 -4.211 1 91.44 56 LEU B O 1
ATOM 5961 N N . GLU B 1 57 ? 26.844 16.375 -4.527 1 92.75 57 GLU B N 1
ATOM 5962 C CA . GLU B 1 57 ? 26.312 15.797 -5.758 1 92.75 57 GLU B CA 1
ATOM 5963 C C . GLU B 1 57 ? 26.234 14.273 -5.656 1 92.75 57 GLU B C 1
ATOM 5965 O O . GLU B 1 57 ? 27.109 13.641 -5.059 1 92.75 57 GLU B O 1
ATOM 5970 N N . LEU B 1 58 ? 25.156 13.773 -6.156 1 94.31 58 LEU B N 1
ATOM 5971 C CA . LEU B 1 58 ? 24.969 12.328 -6.145 1 94.31 58 LEU B CA 1
ATOM 5972 C C . LEU B 1 58 ? 25 11.766 -7.562 1 94.31 58 LEU B C 1
ATOM 5974 O O . LEU B 1 58 ? 24.406 12.344 -8.477 1 94.31 58 LEU B O 1
ATOM 5978 N N . VAL B 1 59 ? 25.734 10.703 -7.758 1 95.44 59 VAL B N 1
ATOM 5979 C CA . VAL B 1 59 ? 25.828 10.023 -9.039 1 95.44 59 VAL B CA 1
ATOM 5980 C C . VAL B 1 59 ? 25.484 8.547 -8.867 1 95.44 59 VAL B C 1
ATOM 5982 O O . VAL B 1 59 ? 26.031 7.875 -7.984 1 95.44 59 VAL B O 1
ATOM 5985 N N . LEU B 1 60 ? 24.594 8.07 -9.68 1 96.12 60 LEU B N 1
ATOM 5986 C CA . LEU B 1 60 ? 24.219 6.668 -9.672 1 96.12 60 LEU B CA 1
ATOM 5987 C C . LEU B 1 60 ? 24.875 5.914 -10.82 1 96.12 60 LEU B C 1
ATOM 5989 O O . LEU B 1 60 ? 24.906 6.398 -11.953 1 96.12 60 LEU B O 1
ATOM 5993 N N . HIS B 1 61 ? 25.422 4.832 -10.461 1 95.88 61 HIS B N 1
ATOM 5994 C CA . HIS B 1 61 ? 25.984 3.908 -11.445 1 95.88 61 HIS B CA 1
ATOM 5995 C C . HIS B 1 61 ? 25.156 2.631 -11.523 1 95.88 61 HIS B C 1
ATOM 5997 O O . HIS B 1 61 ? 24.828 2.029 -10.5 1 95.88 61 HIS B O 1
ATOM 6003 N N . LEU B 1 62 ? 24.797 2.287 -12.742 1 95 62 LEU B N 1
ATOM 6004 C CA . LEU B 1 62 ? 23.969 1.103 -12.953 1 95 62 LEU B CA 1
ATOM 6005 C C . LEU B 1 62 ? 24.719 0.066 -13.789 1 95 62 LEU B C 1
ATOM 6007 O O . LEU B 1 62 ? 25.312 0.402 -14.812 1 95 62 LEU B O 1
ATOM 6011 N N . GLY B 1 63 ? 24.688 -1.15 -13.383 1 89.31 63 GLY B N 1
ATOM 6012 C CA . GLY B 1 63 ? 25.359 -2.234 -14.07 1 89.31 63 GLY B CA 1
ATOM 6013 C C . GLY B 1 63 ? 26.656 -2.654 -13.398 1 89.31 63 GLY B C 1
ATOM 6014 O O . GLY B 1 63 ? 27.234 -1.885 -12.633 1 89.31 63 GLY B O 1
ATOM 6015 N N . LYS B 1 64 ? 27.125 -3.781 -13.664 1 83.88 64 LYS B N 1
ATOM 6016 C CA . LYS B 1 64 ? 28.359 -4.316 -13.07 1 83.88 64 LYS B CA 1
ATOM 6017 C C . LYS B 1 64 ? 29.578 -3.508 -13.5 1 83.88 64 LYS B C 1
ATOM 6019 O O . LYS B 1 64 ? 30.531 -3.379 -12.742 1 83.88 64 LYS B O 1
ATOM 6024 N N . ARG B 1 65 ? 29.547 -2.861 -14.68 1 86.38 65 ARG B N 1
ATOM 6025 C CA . ARG B 1 65 ? 30.656 -2.088 -15.211 1 86.38 65 ARG B CA 1
ATOM 6026 C C . ARG B 1 65 ? 30.312 -0.604 -15.273 1 86.38 65 ARG B C 1
ATOM 6028 O O . ARG B 1 65 ? 30.875 0.138 -16.078 1 86.38 65 ARG B O 1
ATOM 6035 N N . ASP B 1 66 ? 29.281 -0.277 -14.562 1 88.06 66 ASP B N 1
ATOM 6036 C CA . ASP B 1 66 ? 28.812 1.106 -14.555 1 88.06 66 ASP B CA 1
ATOM 6037 C C . ASP B 1 66 ? 28.406 1.56 -15.953 1 88.06 66 ASP B C 1
ATOM 6039 O O . ASP B 1 66 ? 28.812 2.631 -16.406 1 88.06 66 ASP B O 1
ATOM 6043 N N . GLU B 1 67 ? 27.703 0.751 -16.625 1 86.56 67 GLU B N 1
ATOM 6044 C CA . GLU B 1 67 ? 27.281 0.983 -18.016 1 86.56 67 GLU B CA 1
ATOM 6045 C C . GLU B 1 67 ? 26.469 2.266 -18.141 1 86.56 67 GLU B C 1
ATOM 6047 O O . GLU B 1 67 ? 26.609 3.006 -19.109 1 86.56 67 GLU B O 1
ATOM 6052 N N . VAL B 1 68 ? 25.641 2.465 -17.156 1 89.5 68 VAL B N 1
ATOM 6053 C CA . VAL B 1 68 ? 24.75 3.621 -17.188 1 89.5 68 VAL B CA 1
ATOM 6054 C C . VAL B 1 68 ? 25.062 4.527 -15.992 1 89.5 68 VAL B C 1
ATOM 6056 O O . VAL B 1 68 ? 25.156 4.055 -14.852 1 89.5 68 VAL B O 1
ATOM 6059 N N . VAL B 1 69 ? 25.25 5.789 -16.25 1 94 69 VAL B N 1
ATOM 6060 C CA . VAL B 1 69 ? 25.531 6.773 -15.211 1 94 69 VAL B CA 1
ATOM 6061 C C . VAL B 1 69 ? 24.406 7.816 -15.164 1 94 69 VAL B C 1
ATOM 6063 O O . VAL B 1 69 ? 24.031 8.375 -16.203 1 94 69 VAL B O 1
ATOM 6066 N N . ILE B 1 70 ? 23.859 8.023 -13.992 1 93.25 70 ILE B N 1
ATOM 6067 C CA . ILE B 1 70 ? 22.75 8.961 -13.805 1 93.25 70 ILE B CA 1
ATOM 6068 C C . ILE B 1 70 ? 23.141 10.016 -12.773 1 93.25 70 ILE B C 1
ATOM 6070 O O . ILE B 1 70 ? 23.5 9.68 -11.641 1 93.25 70 ILE B O 1
ATOM 6074 N N . LYS B 1 71 ? 23.062 11.227 -13.102 1 91.69 71 LYS B N 1
ATOM 6075 C CA . LYS B 1 71 ? 23.25 12.312 -12.148 1 91.69 71 LYS B CA 1
ATOM 6076 C C . LYS B 1 71 ? 21.938 12.648 -11.43 1 91.69 71 LYS B C 1
ATOM 6078 O O . LYS B 1 71 ? 20.906 12.852 -12.07 1 91.69 71 LYS B O 1
ATOM 6083 N N . VAL B 1 72 ? 21.969 12.672 -10.094 1 91.81 72 VAL B N 1
ATOM 6084 C CA . VAL B 1 72 ? 20.781 12.953 -9.289 1 91.81 72 VAL B CA 1
ATOM 6085 C C . VAL B 1 72 ? 20.656 14.453 -9.07 1 91.81 72 VAL B C 1
ATOM 6087 O O . VAL B 1 72 ? 21.609 15.117 -8.641 1 91.81 72 VAL B O 1
ATOM 6090 N N . GLN B 1 73 ? 19.5 15.008 -9.25 1 85.81 73 GLN B N 1
ATOM 6091 C CA . GLN B 1 73 ? 19.281 16.453 -9.148 1 85.81 73 GLN B CA 1
ATOM 6092 C C . GLN B 1 73 ? 19.047 16.875 -7.699 1 85.81 73 GLN B C 1
ATOM 6094 O O . GLN B 1 73 ? 18.578 16.078 -6.887 1 85.81 73 GLN B O 1
ATOM 6099 N N . LYS B 1 74 ? 19.344 18.125 -7.184 1 77.75 74 LYS B N 1
ATOM 6100 C CA . LYS B 1 74 ? 19.234 18.625 -5.82 1 77.75 74 LYS B CA 1
ATOM 6101 C C . LYS B 1 74 ? 17.797 19.078 -5.523 1 77.75 74 LYS B C 1
ATOM 6103 O O . LYS B 1 74 ? 17.391 19.125 -4.363 1 77.75 74 LYS B O 1
ATOM 6108 N N . GLU B 1 75 ? 17.109 19.453 -6.398 1 70.25 75 GLU B N 1
ATOM 6109 C CA . GLU B 1 75 ? 15.773 19.906 -6.02 1 70.25 75 GLU B CA 1
ATOM 6110 C C . GLU B 1 75 ? 14.711 19.312 -6.945 1 70.25 75 GLU B C 1
ATOM 6112 O O . GLU B 1 75 ? 15.039 18.734 -7.98 1 70.25 75 GLU B O 1
ATOM 6117 N N . HIS B 1 76 ? 13.484 19.391 -6.273 1 63.47 76 HIS B N 1
ATOM 6118 C CA . HIS B 1 76 ? 12.336 18.766 -6.914 1 63.47 76 HIS B CA 1
ATOM 6119 C C . HIS B 1 76 ? 12.336 19.016 -8.414 1 63.47 76 HIS B C 1
ATOM 6121 O O . HIS B 1 76 ? 12.336 20.172 -8.852 1 63.47 76 HIS B O 1
ATOM 6127 N N . GLY B 1 77 ? 12.93 18.109 -9.102 1 58.88 77 GLY B N 1
ATOM 6128 C CA . GLY B 1 77 ? 12.984 18.188 -10.547 1 58.88 77 GLY B CA 1
ATOM 6129 C C . GLY B 1 77 ? 11.727 17.672 -11.227 1 58.88 77 GLY B C 1
ATOM 6130 O O . GLY B 1 77 ? 10.734 17.375 -10.555 1 58.88 77 GLY B O 1
ATOM 6131 N N . ALA B 1 78 ? 11.766 17.656 -12.453 1 60.25 78 ALA B N 1
ATOM 6132 C CA . ALA B 1 78 ? 10.734 17.141 -13.352 1 60.25 78 ALA B CA 1
ATOM 6133 C C . ALA B 1 78 ? 10.383 15.703 -13.008 1 60.25 78 ALA B C 1
ATOM 6135 O O . ALA B 1 78 ? 11.188 14.992 -12.391 1 60.25 78 ALA B O 1
ATOM 6136 N N . ARG B 1 79 ? 9.172 15.281 -13.156 1 66.44 79 ARG B N 1
ATOM 6137 C CA . ARG B 1 79 ? 8.547 13.992 -12.859 1 66.44 79 ARG B CA 1
ATOM 6138 C C . ARG B 1 79 ? 9.398 12.844 -13.383 1 66.44 79 ARG B C 1
ATOM 6140 O O . ARG B 1 79 ? 9.398 11.75 -12.805 1 66.44 79 ARG B O 1
ATOM 6147 N N . ASP B 1 80 ? 10.312 13.016 -14.172 1 79.06 80 ASP B N 1
ATOM 6148 C CA . ASP B 1 80 ? 10.945 11.883 -14.836 1 79.06 80 ASP B CA 1
ATOM 6149 C C . ASP B 1 80 ? 12.438 11.828 -14.531 1 79.06 80 ASP B C 1
ATOM 6151 O O . ASP B 1 80 ? 13.195 11.156 -15.234 1 79.06 80 ASP B O 1
ATOM 6155 N N . LYS B 1 81 ? 12.828 12.484 -13.445 1 88.94 81 LYS B N 1
ATOM 6156 C CA . LYS B 1 81 ? 14.258 12.477 -13.141 1 88.94 81 LYS B CA 1
ATOM 6157 C C . LYS B 1 81 ? 14.5 12.188 -11.656 1 88.94 81 LYS B C 1
ATOM 6159 O O . LYS B 1 81 ? 13.625 12.422 -10.82 1 88.94 81 LYS B O 1
ATOM 6164 N N . TRP B 1 82 ? 15.742 11.609 -11.453 1 93.75 82 TRP B N 1
ATOM 6165 C CA . TRP B 1 82 ? 16.188 11.391 -10.078 1 93.75 82 TRP B CA 1
ATOM 6166 C C . TRP B 1 82 ? 16.484 12.719 -9.391 1 93.75 82 TRP B C 1
ATOM 6168 O O . TRP B 1 82 ? 17.047 13.633 -10 1 93.75 82 TRP B O 1
ATOM 6178 N N . TRP B 1 83 ? 16.031 12.844 -8.211 1 92.88 83 TRP B N 1
ATOM 6179 C CA . TRP B 1 83 ? 16.406 14.008 -7.414 1 92.88 83 TRP B CA 1
ATOM 6180 C C . TRP B 1 83 ? 16.531 13.641 -5.938 1 92.88 83 TRP B C 1
ATOM 6182 O O . TRP B 1 83 ? 16.203 12.516 -5.543 1 92.88 83 TRP B O 1
ATOM 6192 N N . PHE B 1 84 ? 17.172 14.492 -5.141 1 91.56 84 PHE B N 1
ATOM 6193 C CA . PHE B 1 84 ? 17.328 14.203 -3.721 1 91.56 84 PHE B CA 1
ATOM 6194 C C . PHE B 1 84 ? 17.234 15.484 -2.896 1 91.56 84 PHE B C 1
ATOM 6196 O O . PHE B 1 84 ? 17.359 16.594 -3.432 1 91.56 84 PHE B O 1
ATOM 6203 N N . ASN B 1 85 ? 16.812 15.359 -1.743 1 88.06 85 ASN B N 1
ATOM 6204 C CA . ASN B 1 85 ? 16.891 16.422 -0.742 1 88.06 85 ASN B CA 1
ATOM 6205 C C . ASN B 1 85 ? 17.719 16 0.461 1 88.06 85 ASN B C 1
ATOM 6207 O O . ASN B 1 85 ? 17.969 14.805 0.67 1 88.06 85 ASN B O 1
ATOM 6211 N N . GLN B 1 86 ? 18.328 16.969 1.109 1 87.5 86 GLN B N 1
ATOM 6212 C CA . GLN B 1 86 ? 19.188 16.688 2.256 1 87.5 86 GLN B CA 1
ATOM 6213 C C . GLN B 1 86 ? 18.734 17.453 3.49 1 87.5 86 GLN B C 1
ATOM 6215 O O . GLN B 1 86 ? 18.203 18.562 3.379 1 87.5 86 GLN B O 1
ATOM 6220 N N . GLN B 1 87 ? 18.859 16.797 4.574 1 83.19 87 GLN B N 1
ATOM 6221 C CA . GLN B 1 87 ? 18.562 17.391 5.875 1 83.19 87 GLN B CA 1
ATOM 6222 C C . GLN B 1 87 ? 19.672 17.094 6.879 1 83.19 87 GLN B C 1
ATOM 6224 O O . GLN B 1 87 ? 20.109 15.961 7 1 83.19 87 GLN B O 1
ATOM 6229 N N . GLY B 1 88 ? 20.141 18.203 7.504 1 81.5 88 GLY B N 1
ATOM 6230 C CA . GLY B 1 88 ? 21.141 18 8.539 1 81.5 88 GLY B CA 1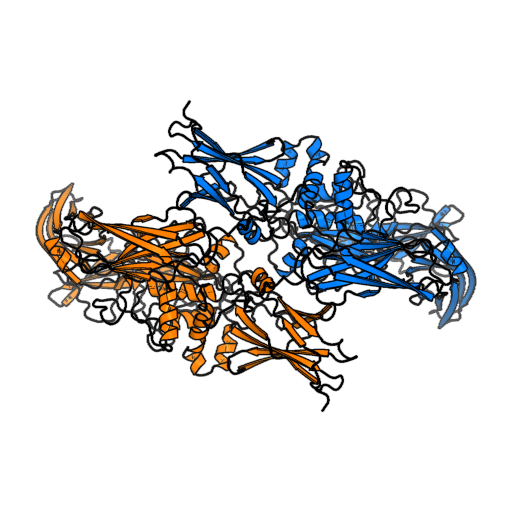
ATOM 6231 C C . GLY B 1 88 ? 20.547 17.438 9.828 1 81.5 88 GLY B C 1
ATOM 6232 O O . GLY B 1 88 ? 19.453 17.812 10.227 1 81.5 88 GLY B O 1
ATOM 6233 N N . ALA B 1 89 ? 21.188 16.375 10.352 1 78.44 89 ALA B N 1
ATOM 6234 C CA . ALA B 1 89 ? 20.812 15.805 11.633 1 78.44 89 ALA B CA 1
ATOM 6235 C C . ALA B 1 89 ? 22.047 15.445 12.461 1 78.44 89 ALA B C 1
ATOM 6237 O O . ALA B 1 89 ? 22.797 14.523 12.109 1 78.44 89 ALA B O 1
ATOM 6238 N N . GLN B 1 90 ? 22.172 16.078 13.609 1 79.81 90 GLN B N 1
ATOM 6239 C CA . GLN B 1 90 ? 23.359 15.812 14.422 1 79.81 90 GLN B CA 1
ATOM 6240 C C . GLN B 1 90 ? 24.625 15.922 13.586 1 79.81 90 GLN B C 1
ATOM 6242 O O . GLN B 1 90 ? 24.906 16.969 13.008 1 79.81 90 GLN B O 1
ATOM 6247 N N . ASP B 1 91 ? 25.406 14.859 13.656 1 79.88 91 ASP B N 1
ATOM 6248 C CA . ASP B 1 91 ? 26.625 14.766 12.867 1 79.88 91 ASP B CA 1
ATOM 6249 C C . ASP B 1 91 ? 26.406 13.93 11.609 1 79.88 91 ASP B C 1
ATOM 6251 O O . ASP B 1 91 ? 27.312 13.25 11.133 1 79.88 91 ASP B O 1
ATOM 6255 N N . GLU B 1 92 ? 25.109 13.977 11.273 1 88 92 GLU B N 1
ATOM 6256 C CA . GLU B 1 92 ? 24.75 13.195 10.094 1 88 92 GLU B CA 1
ATOM 6257 C C . GLU B 1 92 ? 23.969 14.031 9.086 1 88 92 GLU B C 1
ATOM 6259 O O . GLU B 1 92 ? 23.453 15.094 9.43 1 88 92 GLU B O 1
ATOM 6264 N N . ILE B 1 93 ? 24.109 13.68 7.871 1 88.94 93 ILE B N 1
ATOM 6265 C CA . ILE B 1 93 ? 23.266 14.234 6.816 1 88.94 93 ILE B CA 1
ATOM 6266 C C . ILE B 1 93 ? 22.297 13.172 6.316 1 88.94 93 ILE B C 1
ATOM 6268 O O . ILE B 1 93 ? 22.703 12.078 5.922 1 88.94 93 ILE B O 1
ATOM 6272 N N . LEU B 1 94 ? 21.062 13.5 6.457 1 90.25 94 LEU B N 1
ATOM 6273 C CA . LEU B 1 94 ? 20.031 12.625 5.91 1 90.25 94 LEU B CA 1
ATOM 6274 C C . LEU B 1 94 ? 19.75 12.961 4.453 1 90.25 94 LEU B C 1
ATOM 6276 O O . LEU B 1 94 ? 19.359 14.094 4.137 1 90.25 94 LEU B O 1
ATOM 6280 N N . LEU B 1 95 ? 20.016 11.992 3.59 1 92 95 LEU B N 1
ATOM 6281 C CA . LEU B 1 95 ? 19.719 12.133 2.17 1 92 95 LEU B CA 1
ATOM 6282 C C . LEU B 1 95 ? 18.469 11.352 1.796 1 92 95 LEU B C 1
ATOM 6284 O O . LEU B 1 95 ? 18.344 10.164 2.111 1 92 95 LEU B O 1
ATOM 6288 N N . THR B 1 96 ? 17.5 12 1.241 1 91.56 96 THR B N 1
ATOM 6289 C CA . THR B 1 96 ? 16.328 11.328 0.719 1 91.56 96 THR B CA 1
ATOM 6290 C C . THR B 1 96 ? 16.328 11.328 -0.808 1 91.56 96 THR B C 1
ATOM 6292 O O . THR B 1 96 ? 16.312 12.383 -1.437 1 91.56 96 THR B O 1
ATOM 6295 N N . LEU B 1 97 ? 16.391 10.172 -1.344 1 93.5 97 LEU B N 1
ATOM 6296 C CA . LEU B 1 97 ? 16.438 10.023 -2.793 1 93.5 97 LEU B CA 1
ATOM 6297 C C . LEU B 1 97 ? 15.062 9.711 -3.363 1 93.5 97 LEU B C 1
ATOM 6299 O O . LEU B 1 97 ? 14.305 8.938 -2.777 1 93.5 97 LEU B O 1
ATOM 6303 N N . HIS B 1 98 ? 14.789 10.32 -4.547 1 92.69 98 HIS B N 1
ATOM 6304 C CA . HIS B 1 98 ? 13.539 10.117 -5.273 1 92.69 98 HIS B CA 1
ATOM 6305 C C . HIS B 1 98 ? 13.797 9.586 -6.676 1 92.69 98 HIS B C 1
ATOM 6307 O O . HIS B 1 98 ? 14.391 10.281 -7.508 1 92.69 98 HIS B O 1
ATOM 6313 N N . SER B 1 99 ? 13.359 8.375 -6.852 1 94.75 99 SER B N 1
ATOM 6314 C CA . SER B 1 99 ? 13.453 7.824 -8.195 1 94.75 99 SER B CA 1
ATOM 6315 C C . SER B 1 99 ? 12.18 8.086 -8.992 1 94.75 99 SER B C 1
ATOM 6317 O O . SER B 1 99 ? 11.094 8.203 -8.422 1 94.75 99 SER B O 1
ATOM 6319 N N . PRO B 1 100 ? 12.328 8.281 -10.344 1 94.38 100 PRO B N 1
ATOM 6320 C CA . PRO B 1 100 ? 11.102 8.266 -11.148 1 94.38 100 PRO B CA 1
ATOM 6321 C C . PRO B 1 100 ? 10.406 6.906 -11.141 1 94.38 100 PRO B C 1
ATOM 6323 O O . PRO B 1 100 ? 11.023 5.895 -10.805 1 94.38 100 PRO B O 1
ATOM 6326 N N . ALA B 1 101 ? 9.109 6.871 -11.508 1 94.75 101 ALA B N 1
ATOM 6327 C CA . ALA B 1 101 ? 8.305 5.648 -11.508 1 94.75 101 ALA B CA 1
ATOM 6328 C C . ALA B 1 101 ? 8.758 4.691 -12.602 1 94.75 101 ALA B C 1
ATOM 6330 O O . ALA B 1 101 ? 8.438 3.502 -12.57 1 94.75 101 ALA B O 1
ATOM 6331 N N . ASN B 1 102 ? 9.484 5.207 -13.602 1 96.31 102 ASN B N 1
ATOM 6332 C CA . ASN B 1 102 ? 9.984 4.367 -14.688 1 96.31 102 ASN B CA 1
ATOM 6333 C C . ASN B 1 102 ? 11.5 4.18 -14.594 1 96.31 102 ASN B C 1
ATOM 6335 O O . ASN B 1 102 ? 12.164 3.994 -15.617 1 96.31 102 ASN B O 1
ATOM 6339 N N . ALA B 1 103 ? 12.031 4.348 -13.383 1 97.44 103 ALA B N 1
ATOM 6340 C CA . ALA B 1 103 ? 13.453 4.098 -13.195 1 97.44 103 ALA B CA 1
ATOM 6341 C C . ALA B 1 103 ? 13.82 2.676 -13.617 1 97.44 103 ALA B C 1
ATOM 6343 O O . ALA B 1 103 ? 13.023 1.749 -13.453 1 97.44 103 ALA B O 1
ATOM 6344 N N . VAL B 1 104 ? 15.047 2.51 -14.148 1 97.88 104 VAL B N 1
ATOM 6345 C CA . VAL B 1 104 ? 15.547 1.203 -14.57 1 97.88 104 VAL B CA 1
ATOM 6346 C C . VAL B 1 104 ? 15.734 0.309 -13.344 1 97.88 104 VAL B C 1
ATOM 6348 O O . VAL B 1 104 ? 16.219 0.764 -12.305 1 97.88 104 VAL B O 1
ATOM 6351 N N . ILE B 1 105 ? 15.258 -0.923 -13.398 1 98.56 105 ILE B N 1
ATOM 6352 C CA . ILE B 1 105 ? 15.492 -1.842 -12.289 1 98.56 105 ILE B CA 1
ATOM 6353 C C . ILE B 1 105 ? 16.891 -2.449 -12.406 1 98.56 105 ILE B C 1
ATOM 6355 O O . ILE B 1 105 ? 17.438 -2.566 -13.508 1 98.56 105 ILE B O 1
ATOM 6359 N N . GLY B 1 106 ? 17.5 -2.779 -11.297 1 97.81 106 GLY B N 1
ATOM 6360 C CA . GLY B 1 106 ? 18.812 -3.379 -11.328 1 97.81 106 GLY B CA 1
ATOM 6361 C C . GLY B 1 106 ? 19.656 -3.031 -10.109 1 97.81 106 GLY B C 1
ATOM 6362 O O . GLY B 1 106 ? 19.125 -2.639 -9.07 1 97.81 106 GLY B O 1
ATOM 6363 N N . HIS B 1 107 ? 20.922 -3.346 -10.266 1 96.69 107 HIS B N 1
ATOM 6364 C CA . HIS B 1 107 ? 21.891 -3.092 -9.219 1 96.69 107 HIS B CA 1
ATOM 6365 C C . HIS B 1 107 ? 22.531 -1.715 -9.375 1 96.69 107 HIS B C 1
ATOM 6367 O O . HIS B 1 107 ? 23.125 -1.417 -10.414 1 96.69 107 HIS B O 1
ATOM 6373 N N . TYR B 1 108 ? 22.344 -0.858 -8.336 1 96.81 108 TYR B N 1
ATOM 6374 C CA . TYR B 1 108 ? 22.844 0.513 -8.344 1 96.81 108 TYR B CA 1
ATOM 6375 C C . TYR B 1 108 ? 24.016 0.67 -7.387 1 96.81 108 TYR B C 1
ATOM 6377 O O . TYR B 1 108 ? 24.062 0.015 -6.34 1 96.81 108 TYR B O 1
ATOM 6385 N N . ARG B 1 109 ? 24.906 1.477 -7.762 1 96.12 109 ARG B N 1
ATOM 6386 C CA . ARG B 1 109 ? 25.938 2.008 -6.879 1 96.12 109 ARG B CA 1
ATOM 6387 C C . ARG B 1 109 ? 25.844 3.525 -6.773 1 96.12 109 ARG B C 1
ATOM 6389 O O . ARG B 1 109 ? 25.766 4.219 -7.793 1 96.12 109 ARG B O 1
ATOM 6396 N N . LEU B 1 110 ? 25.766 4.012 -5.562 1 95.5 110 LEU B N 1
ATOM 6397 C CA . LEU B 1 110 ? 25.641 5.445 -5.324 1 95.5 110 LEU B CA 1
ATOM 6398 C C . LEU B 1 110 ? 26.969 6.062 -4.93 1 95.5 110 LEU B C 1
ATOM 6400 O O . LEU B 1 110 ? 27.641 5.574 -4.008 1 95.5 110 LEU B O 1
ATOM 6404 N N . ALA B 1 111 ? 27.391 7.062 -5.668 1 94.62 111 ALA B N 1
ATOM 6405 C CA . ALA B 1 111 ? 28.562 7.879 -5.32 1 94.62 111 ALA B CA 1
ATOM 6406 C C . ALA B 1 111 ? 28.125 9.242 -4.777 1 94.62 111 ALA B C 1
ATOM 6408 O O . ALA B 1 111 ? 27.344 9.945 -5.414 1 94.62 111 ALA B O 1
ATOM 6409 N N . VAL B 1 112 ? 28.609 9.539 -3.594 1 94 112 VAL B N 1
ATOM 6410 C CA . VAL B 1 112 ? 28.391 10.852 -3 1 94 112 VAL B CA 1
ATOM 6411 C C . VAL B 1 112 ? 29.625 11.719 -3.176 1 94 112 VAL B C 1
ATOM 6413 O O . VAL B 1 112 ? 30.719 11.367 -2.703 1 94 112 VAL B O 1
ATOM 6416 N N . LEU B 1 113 ? 29.406 12.828 -3.875 1 93.25 113 LEU B N 1
ATOM 6417 C CA . LEU B 1 113 ? 30.516 13.742 -4.16 1 93.25 113 LEU B CA 1
ATOM 6418 C C . LEU B 1 113 ? 30.375 15.031 -3.354 1 93.25 113 LEU B C 1
ATOM 6420 O O . LEU B 1 113 ? 29.312 15.648 -3.336 1 93.25 113 LEU B O 1
ATOM 6424 N N . VAL B 1 114 ? 31.438 15.359 -2.686 1 92.56 114 VAL B N 1
ATOM 6425 C CA . VAL B 1 114 ? 31.531 16.688 -2.072 1 92.56 114 VAL B CA 1
ATOM 6426 C C . VAL B 1 114 ? 32.188 17.656 -3.045 1 92.56 114 VAL B C 1
ATOM 6428 O O . VAL B 1 114 ? 33.344 17.469 -3.441 1 92.56 114 VAL B O 1
ATOM 6431 N N . MET B 1 115 ? 31.406 18.625 -3.348 1 92.56 115 MET B N 1
ATOM 6432 C CA . MET B 1 115 ? 31.859 19.562 -4.371 1 92.56 115 MET B CA 1
ATOM 6433 C C . MET B 1 115 ? 32.281 20.891 -3.75 1 92.56 115 MET B C 1
ATOM 6435 O O . MET B 1 115 ? 31.609 21.391 -2.846 1 92.56 115 MET B O 1
ATOM 6439 N N . SER B 1 116 ? 33.344 21.406 -4.297 1 91.56 116 SER B N 1
ATOM 6440 C CA . SER B 1 116 ? 33.781 22.75 -3.918 1 91.56 116 SER B CA 1
ATOM 6441 C C . SER B 1 116 ? 32.969 23.812 -4.676 1 91.56 116 SER B C 1
ATOM 6443 O O . SER B 1 116 ? 32.344 23.516 -5.688 1 91.56 116 SER B O 1
ATOM 6445 N N . PRO B 1 117 ? 33 25.031 -4.125 1 89.56 117 PRO B N 1
ATOM 6446 C CA . PRO B 1 117 ? 32.312 26.109 -4.82 1 89.56 117 PRO B CA 1
ATOM 6447 C C . PRO B 1 117 ? 32.812 26.312 -6.25 1 89.56 117 PRO B C 1
ATOM 6449 O O . PRO B 1 117 ? 32.031 26.766 -7.109 1 89.56 117 PRO B O 1
ATOM 6452 N N . ASP B 1 118 ? 34.031 25.969 -6.539 1 89.44 118 ASP B N 1
ATOM 6453 C CA . ASP B 1 118 ? 34.594 26.156 -7.871 1 89.44 118 ASP B CA 1
ATOM 6454 C C . ASP B 1 118 ? 34.281 24.953 -8.773 1 89.44 118 ASP B C 1
ATOM 6456 O O . ASP B 1 118 ? 34.719 24.906 -9.922 1 89.44 118 ASP B O 1
ATOM 6460 N N . GLY B 1 119 ? 33.625 23.969 -8.227 1 87.62 119 GLY B N 1
ATOM 6461 C CA . GLY B 1 119 ? 33.125 22.875 -9.047 1 87.62 119 GLY B CA 1
ATOM 6462 C C . GLY B 1 119 ? 34.031 21.656 -9.031 1 87.62 119 GLY B C 1
ATOM 6463 O O . GLY B 1 119 ? 33.875 20.75 -9.844 1 87.62 119 GLY B O 1
ATOM 6464 N N . HIS B 1 120 ? 34.969 21.625 -8.117 1 91.62 120 HIS B N 1
ATOM 6465 C CA . HIS B 1 120 ? 35.875 20.484 -8.039 1 91.62 120 HIS B CA 1
ATOM 6466 C C . HIS B 1 120 ? 35.406 19.469 -6.988 1 91.62 120 HIS B C 1
ATOM 6468 O O . HIS B 1 120 ? 34.812 19.859 -5.973 1 91.62 120 HIS B O 1
ATOM 6474 N N . ILE B 1 121 ? 35.688 18.203 -7.262 1 91.94 121 ILE B N 1
ATOM 6475 C CA . ILE B 1 121 ? 35.375 17.141 -6.309 1 91.94 121 ILE B CA 1
ATOM 6476 C C . ILE B 1 121 ? 36.406 17.141 -5.172 1 91.94 121 ILE B C 1
ATOM 6478 O O . ILE B 1 121 ? 37.594 16.984 -5.406 1 91.94 121 ILE B O 1
ATOM 6482 N N . VAL B 1 122 ? 35.969 17.297 -4.051 1 90.75 122 VAL B N 1
ATOM 6483 C CA . VAL B 1 122 ? 36.781 17.328 -2.857 1 90.75 122 VAL B CA 1
ATOM 6484 C C . VAL B 1 122 ? 36.906 15.922 -2.254 1 90.75 122 VAL B C 1
ATOM 6486 O O . VAL B 1 122 ? 37.938 15.531 -1.761 1 90.75 122 VAL B O 1
ATOM 6489 N N . GLU B 1 123 ? 35.812 15.305 -2.225 1 91.12 123 GLU B N 1
ATOM 6490 C CA . GLU B 1 123 ? 35.719 13.969 -1.641 1 91.12 123 GLU B CA 1
ATOM 6491 C C . GLU B 1 123 ? 34.656 13.125 -2.354 1 91.12 123 GLU B C 1
ATOM 6493 O O . GLU B 1 123 ? 33.688 13.664 -2.871 1 91.12 123 GLU B O 1
ATOM 6498 N N . ARG B 1 124 ? 35.031 11.875 -2.406 1 90.25 124 ARG B N 1
ATOM 6499 C CA . ARG B 1 124 ? 34.094 10.922 -3.012 1 90.25 124 ARG B CA 1
ATOM 6500 C C . ARG B 1 124 ? 33.875 9.727 -2.098 1 90.25 124 ARG B C 1
ATOM 6502 O O . ARG B 1 124 ? 34.812 9.125 -1.604 1 90.25 124 ARG B O 1
ATOM 6509 N N . ALA B 1 125 ? 32.625 9.461 -1.769 1 88.75 125 ALA B N 1
ATOM 6510 C CA . ALA B 1 125 ? 32.219 8.281 -1.007 1 88.75 125 ALA B CA 1
ATOM 6511 C C . ALA B 1 125 ? 31.406 7.324 -1.863 1 88.75 125 ALA B C 1
ATOM 6513 O O . ALA B 1 125 ? 30.344 7.684 -2.357 1 88.75 125 ALA B O 1
ATOM 6514 N N . ASP B 1 126 ? 31.906 6.078 -2.086 1 83.62 126 ASP B N 1
ATOM 6515 C CA . ASP B 1 126 ? 31.281 5.082 -2.947 1 83.62 126 ASP B CA 1
ATOM 6516 C C . ASP B 1 126 ? 30.938 3.816 -2.166 1 83.62 126 ASP B C 1
ATOM 6518 O O . ASP B 1 126 ? 31.062 2.705 -2.684 1 83.62 126 ASP B O 1
ATOM 6522 N N . LYS B 1 127 ? 30.328 3.893 -1.116 1 78.81 127 LYS B N 1
ATOM 6523 C CA . LYS B 1 127 ? 30.203 2.744 -0.223 1 78.81 127 LYS B CA 1
ATOM 6524 C C . LYS B 1 127 ? 28.781 2.184 -0.231 1 78.81 127 LYS B C 1
ATOM 6526 O O . LYS B 1 127 ? 28.5 1.202 0.455 1 78.81 127 LYS B O 1
ATOM 6531 N N . ILE B 1 128 ? 27.938 2.701 -1.06 1 90.31 128 ILE B N 1
ATOM 6532 C CA . ILE B 1 128 ? 26.562 2.234 -0.922 1 90.31 128 ILE B CA 1
ATOM 6533 C C . ILE B 1 128 ? 26.094 1.651 -2.248 1 90.31 128 ILE B C 1
ATOM 6535 O O . ILE B 1 128 ? 26.344 2.213 -3.314 1 90.31 128 ILE B O 1
ATOM 6539 N N . SER B 1 129 ? 25.562 0.486 -2.148 1 94.75 129 SER B N 1
ATOM 6540 C CA . SER B 1 129 ? 24.891 -0.143 -3.279 1 94.75 129 SER B CA 1
ATOM 6541 C C . SER B 1 129 ? 23.484 -0.596 -2.904 1 94.75 129 SER B C 1
ATOM 6543 O O . SER B 1 129 ? 23.172 -0.774 -1.723 1 94.75 129 SER B O 1
ATOM 6545 N N . PHE B 1 130 ? 22.625 -0.636 -3.834 1 96.88 130 PHE B N 1
ATOM 6546 C CA . PHE B 1 130 ? 21.281 -1.113 -3.58 1 96.88 130 PHE B CA 1
ATOM 6547 C C . PHE B 1 130 ? 20.672 -1.705 -4.844 1 96.88 130 PHE B C 1
ATOM 6549 O O . PHE B 1 130 ? 21.188 -1.503 -5.945 1 96.88 130 PHE B O 1
ATOM 6556 N N . HIS B 1 131 ? 19.641 -2.512 -4.699 1 97.81 131 HIS B N 1
ATOM 6557 C CA . HIS B 1 131 ? 18.844 -3.033 -5.809 1 97.81 131 HIS B CA 1
ATOM 6558 C C . HIS B 1 131 ? 17.516 -2.291 -5.938 1 97.81 131 HIS B C 1
ATOM 6560 O O . HIS B 1 131 ? 16.938 -1.884 -4.93 1 97.81 131 HIS B O 1
ATOM 6566 N N . MET B 1 132 ? 17.141 -2.084 -7.141 1 98.19 132 MET B N 1
ATOM 6567 C CA . MET B 1 132 ? 15.852 -1.445 -7.414 1 98.19 132 MET B CA 1
ATOM 6568 C C . MET B 1 132 ? 14.922 -2.395 -8.156 1 98.19 132 MET B C 1
ATOM 6570 O O . MET B 1 132 ? 15.328 -3.037 -9.125 1 98.19 132 MET B O 1
ATOM 6574 N N . LEU B 1 133 ? 13.656 -2.48 -7.703 1 98.81 133 LEU B N 1
ATOM 6575 C CA . LEU B 1 133 ? 12.648 -3.352 -8.297 1 98.81 133 LEU B CA 1
ATOM 6576 C C . LEU B 1 133 ? 11.477 -2.537 -8.836 1 98.81 133 LEU B C 1
ATOM 6578 O O . LEU B 1 133 ? 11.352 -1.347 -8.539 1 98.81 133 LEU B O 1
ATOM 6582 N N . PHE B 1 134 ? 10.602 -3.178 -9.633 1 98.81 134 PHE B N 1
ATOM 6583 C CA . PHE B 1 134 ? 9.312 -2.594 -10 1 98.81 134 PHE B CA 1
ATOM 6584 C C . PHE B 1 134 ? 8.453 -2.354 -8.766 1 98.81 134 PHE B C 1
ATOM 6586 O O . PHE B 1 134 ? 8.688 -2.959 -7.719 1 98.81 134 PHE B O 1
ATOM 6593 N N . ASN B 1 135 ? 7.512 -1.485 -8.891 1 97.88 135 ASN B N 1
ATOM 6594 C CA . ASN B 1 135 ? 6.703 -1.133 -7.734 1 97.88 135 ASN B CA 1
ATOM 6595 C C . ASN B 1 135 ? 5.211 -1.172 -8.062 1 97.88 135 ASN B C 1
ATOM 6597 O O . ASN B 1 135 ? 4.637 -0.168 -8.484 1 97.88 135 ASN B O 1
ATOM 6601 N N . PRO B 1 136 ? 4.539 -2.221 -7.715 1 97.25 136 PRO B N 1
ATOM 6602 C CA . PRO B 1 136 ? 3.109 -2.312 -8.023 1 97.25 136 PRO B CA 1
ATOM 6603 C C . PRO B 1 136 ? 2.248 -1.483 -7.074 1 97.25 136 PRO B C 1
ATOM 6605 O O . PRO B 1 136 ? 1.04 -1.351 -7.289 1 97.25 136 PRO B O 1
ATOM 6608 N N . TRP B 1 137 ? 2.828 -0.838 -6.066 1 93.12 137 TRP B N 1
ATOM 6609 C CA . TRP B 1 137 ? 2.102 0.041 -5.156 1 93.12 137 TRP B CA 1
ATOM 6610 C C . TRP B 1 137 ? 2.16 1.487 -5.633 1 93.12 137 TRP B C 1
ATOM 6612 O O . TRP B 1 137 ? 1.475 2.355 -5.09 1 93.12 137 TRP B O 1
ATOM 6622 N N . CYS B 1 138 ? 3.006 1.777 -6.609 1 93.5 138 CYS B N 1
ATOM 6623 C CA . CYS B 1 138 ? 3.166 3.131 -7.129 1 93.5 138 CYS B CA 1
ATOM 6624 C C . CYS B 1 138 ? 2.232 3.375 -8.312 1 93.5 138 CYS B C 1
ATOM 6626 O O . CYS B 1 138 ? 2.344 2.715 -9.344 1 93.5 138 CYS B O 1
ATOM 6628 N N . ARG B 1 139 ? 1.396 4.352 -8.234 1 90.06 139 ARG B N 1
ATOM 6629 C CA . ARG B 1 139 ? 0.348 4.641 -9.211 1 90.06 139 ARG B CA 1
ATOM 6630 C C . ARG B 1 139 ? 0.94 4.918 -10.586 1 90.06 139 ARG B C 1
ATOM 6632 O O . ARG B 1 139 ? 0.349 4.555 -11.609 1 90.06 139 ARG B O 1
ATOM 6639 N N . ASP B 1 140 ? 2.096 5.504 -10.617 1 92.69 140 ASP B N 1
ATOM 6640 C CA . ASP B 1 140 ? 2.668 5.941 -11.891 1 92.69 140 ASP B CA 1
ATOM 6641 C C . ASP B 1 140 ? 3.541 4.848 -12.5 1 92.69 140 ASP B C 1
ATOM 6643 O O . ASP B 1 140 ? 4.082 5.02 -13.602 1 92.69 140 ASP B O 1
ATOM 6647 N N . ASP B 1 141 ? 3.717 3.746 -11.797 1 96.31 141 ASP B N 1
ATOM 6648 C CA . ASP B 1 141 ? 4.449 2.615 -12.352 1 96.31 141 ASP B CA 1
ATOM 6649 C C . ASP B 1 141 ? 3.566 1.798 -13.297 1 96.31 141 ASP B C 1
ATOM 6651 O O . ASP B 1 141 ? 2.373 1.625 -13.039 1 96.31 141 ASP B O 1
ATOM 6655 N N . MET B 1 142 ? 4.09 1.215 -14.32 1 98 142 MET B N 1
ATOM 6656 C CA . MET B 1 142 ? 3.357 0.45 -15.328 1 98 142 MET B CA 1
ATOM 6657 C C . MET B 1 142 ? 2.781 -0.827 -14.727 1 98 142 MET B C 1
ATOM 6659 O O . MET B 1 142 ? 1.844 -1.408 -15.273 1 98 142 MET B O 1
ATOM 6663 N N . VAL B 1 143 ? 3.277 -1.274 -13.625 1 98.5 143 VAL B N 1
ATOM 6664 C CA . VAL B 1 143 ? 2.812 -2.525 -13.039 1 98.5 143 VAL B CA 1
ATOM 6665 C C . VAL B 1 143 ? 1.894 -2.229 -11.852 1 98.5 143 VAL B C 1
ATOM 6667 O O . VAL B 1 143 ? 1.597 -3.119 -11.055 1 98.5 143 VAL B O 1
ATOM 6670 N N . TYR B 1 144 ? 1.37 -0.984 -11.734 1 96.81 144 TYR B N 1
ATOM 6671 C CA . TYR B 1 144 ? 0.495 -0.568 -10.648 1 96.81 144 TYR B CA 1
ATOM 6672 C C . TYR B 1 144 ? -0.761 -1.43 -10.594 1 96.81 144 TYR B C 1
ATOM 6674 O O . TYR B 1 144 ? -1.471 -1.562 -11.594 1 96.81 144 TYR B O 1
ATOM 6682 N N . LEU B 1 145 ? -0.996 -2.051 -9.422 1 95.62 145 LEU B N 1
ATOM 6683 C CA . LEU B 1 145 ? -2.186 -2.855 -9.172 1 95.62 145 LEU B CA 1
ATOM 6684 C C . LEU B 1 145 ? -2.9 -2.387 -7.906 1 95.62 145 LEU B C 1
ATOM 6686 O O . LEU B 1 145 ? -2.426 -2.631 -6.793 1 95.62 145 LEU B O 1
ATOM 6690 N N . PRO B 1 146 ? -4.055 -1.662 -8.047 1 87.75 146 PRO B N 1
ATOM 6691 C CA . PRO B 1 146 ? -4.738 -1.054 -6.902 1 87.75 146 PRO B CA 1
ATOM 6692 C C . PRO B 1 146 ? -5.57 -2.059 -6.109 1 87.75 146 PRO B C 1
ATOM 6694 O O . PRO B 1 146 ? -6.758 -1.829 -5.867 1 87.75 146 PRO B O 1
ATOM 6697 N N . ASP B 1 147 ? -5.062 -3.17 -5.707 1 87.75 147 ASP B N 1
ATOM 6698 C CA . ASP B 1 147 ? -5.723 -4.203 -4.918 1 87.75 147 ASP B CA 1
ATOM 6699 C C . ASP B 1 147 ? -4.73 -4.914 -3.998 1 87.75 147 ASP B C 1
ATOM 6701 O O . ASP B 1 147 ? -3.979 -5.781 -4.441 1 87.75 147 ASP B O 1
ATOM 6705 N N . GLU B 1 148 ? -4.809 -4.617 -2.725 1 84.25 148 GLU B N 1
ATOM 6706 C CA . GLU B 1 148 ? -3.842 -5.129 -1.759 1 84.25 148 GLU B CA 1
ATOM 6707 C C . GLU B 1 148 ? -3.904 -6.648 -1.665 1 84.25 148 GLU B C 1
ATOM 6709 O O . GLU B 1 148 ? -2.879 -7.309 -1.484 1 84.25 148 GLU B O 1
ATOM 6714 N N . SER B 1 149 ? -5.09 -7.266 -1.696 1 84.5 149 SER B N 1
ATOM 6715 C CA . SER B 1 149 ? -5.219 -8.719 -1.638 1 84.5 149 SER B CA 1
ATOM 6716 C C . SER B 1 149 ? -4.496 -9.383 -2.803 1 84.5 149 SER B C 1
ATOM 6718 O O . SER B 1 149 ? -3.844 -10.414 -2.625 1 84.5 149 SER B O 1
ATOM 6720 N N . LYS B 1 150 ? -4.637 -8.773 -3.965 1 93.5 150 LYS B N 1
ATOM 6721 C CA . LYS B 1 150 ? -3.941 -9.312 -5.133 1 93.5 150 LYS B CA 1
ATOM 6722 C C . LYS B 1 150 ? -2.432 -9.133 -5.004 1 93.5 150 LYS B C 1
ATOM 6724 O O . LYS B 1 150 ? -1.659 -9.992 -5.418 1 93.5 150 LYS B O 1
ATOM 6729 N N . LEU B 1 151 ? -2.041 -8 -4.465 1 94.38 151 LEU B N 1
ATOM 6730 C CA . LEU B 1 151 ? -0.614 -7.762 -4.289 1 94.38 151 LEU B CA 1
ATOM 6731 C C . LEU B 1 151 ? -0.016 -8.75 -3.295 1 94.38 151 LEU B C 1
ATOM 6733 O O . LEU B 1 151 ? 1.103 -9.234 -3.486 1 94.38 151 LEU B O 1
ATOM 6737 N N . GLN B 1 152 ? -0.728 -9.078 -2.279 1 90.56 152 GLN B N 1
ATOM 6738 C CA . GLN B 1 152 ? -0.266 -10.07 -1.314 1 90.56 152 GLN B CA 1
ATOM 6739 C C . GLN B 1 152 ? -0.135 -11.445 -1.962 1 90.56 152 GLN B C 1
ATOM 6741 O O . GLN B 1 152 ? 0.815 -12.18 -1.685 1 90.56 152 GLN B O 1
ATOM 6746 N N . GLU B 1 153 ? -1.002 -11.758 -2.834 1 94.62 153 GLU B N 1
ATOM 6747 C CA . GLU B 1 153 ? -1.008 -13.078 -3.455 1 94.62 153 GLU B CA 1
ATOM 6748 C C . GLU B 1 153 ? -0.02 -13.148 -4.617 1 94.62 153 GLU B C 1
ATOM 6750 O O . GLU B 1 153 ? 0.672 -14.156 -4.793 1 94.62 153 GLU B O 1
ATOM 6755 N N . TYR B 1 154 ? 0.058 -12.086 -5.414 1 98 154 TYR B N 1
ATOM 6756 C CA . TYR B 1 154 ? 0.727 -12.195 -6.707 1 98 154 TYR B CA 1
ATOM 6757 C C . TYR B 1 154 ? 2.113 -11.562 -6.66 1 98 154 TYR B C 1
ATOM 6759 O O . TYR B 1 154 ? 2.828 -11.547 -7.664 1 98 154 TYR B O 1
ATOM 6767 N N . VAL B 1 155 ? 2.51 -11.023 -5.488 1 97.75 155 VAL B N 1
ATOM 6768 C CA . VAL B 1 155 ? 3.859 -10.5 -5.328 1 97.75 155 VAL B CA 1
ATOM 6769 C C . VAL B 1 155 ? 4.477 -11.039 -4.039 1 97.75 155 VAL B C 1
ATOM 6771 O O . VAL B 1 155 ? 5.605 -11.539 -4.047 1 97.75 155 VAL B O 1
ATOM 6774 N N . MET B 1 156 ? 3.721 -11.031 -2.961 1 94.75 156 MET B N 1
ATOM 6775 C CA . MET B 1 156 ? 4.305 -11.25 -1.641 1 94.75 156 MET B CA 1
ATOM 6776 C C . MET B 1 156 ? 4.238 -12.719 -1.254 1 94.75 156 MET B C 1
ATOM 6778 O O . MET B 1 156 ? 5.066 -13.203 -0.476 1 94.75 156 MET B O 1
ATOM 6782 N N . ASN B 1 157 ? 3.256 -13.453 -1.723 1 94.5 157 ASN B N 1
ATOM 6783 C CA . ASN B 1 157 ? 3.064 -14.852 -1.349 1 94.5 157 ASN B CA 1
ATOM 6784 C C . ASN B 1 157 ? 4.09 -15.758 -2.023 1 94.5 157 ASN B C 1
ATOM 6786 O O . ASN B 1 157 ? 4.195 -15.773 -3.25 1 94.5 157 ASN B O 1
ATOM 6790 N N . GLU B 1 158 ? 4.742 -16.625 -1.279 1 96.12 158 GLU B N 1
ATOM 6791 C CA . GLU B 1 158 ? 5.828 -17.453 -1.808 1 96.12 158 GLU B CA 1
ATOM 6792 C C . GLU B 1 158 ? 5.352 -18.859 -2.115 1 96.12 158 GLU B C 1
ATOM 6794 O O . GLU B 1 158 ? 6.121 -19.688 -2.602 1 96.12 158 GLU B O 1
ATOM 6799 N N . ASP B 1 159 ? 4.148 -19.172 -1.829 1 93.44 159 ASP B N 1
ATOM 6800 C CA . ASP B 1 159 ? 3.602 -20.5 -2.121 1 93.44 159 ASP B CA 1
ATOM 6801 C C . ASP B 1 159 ? 2.355 -20.391 -2.996 1 93.44 159 ASP B C 1
ATOM 6803 O O . ASP B 1 159 ? 1.711 -19.344 -3.047 1 93.44 159 ASP B O 1
ATOM 6807 N N . GLY B 1 160 ? 2.117 -21.438 -3.711 1 94.69 160 GLY B N 1
ATOM 6808 C CA . GLY B 1 160 ? 0.944 -21.422 -4.57 1 94.69 160 GLY B CA 1
ATOM 6809 C C . GLY B 1 160 ? 0.487 -22.812 -4.973 1 94.69 160 GLY B C 1
ATOM 6810 O O . GLY B 1 160 ? 0.889 -23.812 -4.363 1 94.69 160 GLY B O 1
ATOM 6811 N N . VAL B 1 161 ? -0.486 -22.781 -5.855 1 96.38 161 VAL B N 1
ATOM 6812 C CA . VAL B 1 161 ? -1.09 -24 -6.375 1 96.38 161 VAL B CA 1
ATOM 6813 C C . VAL B 1 161 ? -1.157 -23.938 -7.898 1 96.38 161 VAL B C 1
ATOM 6815 O O . VAL B 1 161 ? -1.465 -22.891 -8.469 1 96.38 161 VAL B O 1
ATOM 6818 N N . ILE B 1 162 ? -0.79 -25 -8.492 1 97.06 162 ILE B N 1
ATOM 6819 C CA . ILE B 1 162 ? -0.93 -25.172 -9.93 1 97.06 162 ILE B CA 1
ATOM 6820 C C . ILE B 1 162 ? -1.917 -26.297 -10.227 1 97.06 162 ILE B C 1
ATOM 6822 O O . ILE B 1 162 ? -1.923 -27.312 -9.547 1 97.06 162 ILE B O 1
ATOM 6826 N N . TYR B 1 163 ? -2.701 -26.109 -11.234 1 96.94 163 TYR B N 1
ATOM 6827 C CA . TYR B 1 163 ? -3.734 -27.078 -11.562 1 96.94 163 TYR B CA 1
ATOM 6828 C C . TYR B 1 163 ? -3.34 -27.906 -12.789 1 96.94 163 TYR B C 1
ATOM 6830 O O . TYR B 1 163 ? -2.711 -27.391 -13.711 1 96.94 163 TYR B O 1
ATOM 6838 N N . MET B 1 164 ? -3.688 -29.188 -12.766 1 94.31 164 MET B N 1
ATOM 6839 C CA . MET B 1 164 ? -3.355 -30.109 -13.836 1 94.31 164 MET B CA 1
ATOM 6840 C C . MET B 1 164 ? -4.461 -31.141 -14.023 1 94.31 164 MET B C 1
ATOM 6842 O O . MET B 1 164 ? -5.508 -31.062 -13.375 1 94.31 164 MET B O 1
ATOM 6846 N N . GLY B 1 165 ? -4.223 -32.094 -14.938 1 92.12 165 GLY B N 1
ATOM 6847 C CA . GLY B 1 165 ? -5.207 -33.094 -15.242 1 92.12 165 GLY B CA 1
ATOM 6848 C C . GLY B 1 165 ? -6.016 -32.812 -16.5 1 92.12 165 GLY B C 1
ATOM 6849 O O . GLY B 1 165 ? -5.449 -32.469 -17.531 1 92.12 165 GLY B O 1
ATOM 6850 N N . THR B 1 166 ? -7.289 -33.094 -16.406 1 92.31 166 THR B N 1
ATOM 6851 C CA . THR B 1 166 ? -8.219 -32.812 -17.484 1 92.31 166 THR B CA 1
ATOM 6852 C C . THR B 1 166 ? -9.289 -31.797 -17.047 1 92.31 166 THR B C 1
ATOM 6854 O O . THR B 1 166 ? -9.414 -31.516 -15.859 1 92.31 166 THR B O 1
ATOM 6857 N N . TRP B 1 167 ? -9.984 -31.266 -18.016 1 93.06 167 TRP B N 1
ATOM 6858 C CA . TRP B 1 167 ? -10.945 -30.203 -17.719 1 93.06 167 TRP B CA 1
ATOM 6859 C C . TRP B 1 167 ? -12.039 -30.703 -16.781 1 93.06 167 TRP B C 1
ATOM 6861 O O . TRP B 1 167 ? -12.625 -29.922 -16.031 1 93.06 167 TRP B O 1
ATOM 6871 N N . ASP B 1 168 ? -12.328 -31.969 -16.781 1 90.81 168 ASP B N 1
ATOM 6872 C CA . ASP B 1 168 ? -13.414 -32.531 -15.984 1 90.81 168 ASP B CA 1
ATOM 6873 C C . ASP B 1 168 ? -12.875 -33.188 -14.711 1 90.81 168 ASP B C 1
ATOM 6875 O O . ASP B 1 168 ? -13.648 -33.531 -13.812 1 90.81 168 ASP B O 1
ATOM 6879 N N . TYR B 1 169 ? -11.578 -33.375 -14.664 1 91.5 169 TYR B N 1
ATOM 6880 C CA . TYR B 1 169 ? -10.906 -33.875 -13.477 1 91.5 169 TYR B CA 1
ATOM 6881 C C . TYR B 1 169 ? -9.648 -33.062 -13.172 1 91.5 169 TYR B C 1
ATOM 6883 O O . TYR B 1 169 ? -8.531 -33.5 -13.461 1 91.5 169 TYR B O 1
ATOM 6891 N N . ILE B 1 170 ? -9.852 -32 -12.438 1 94.38 170 ILE B N 1
ATOM 6892 C CA . ILE B 1 170 ? -8.781 -31.047 -12.172 1 94.38 170 ILE B CA 1
ATOM 6893 C C . ILE B 1 170 ? -8.133 -31.359 -10.828 1 94.38 170 ILE B C 1
ATOM 6895 O O . ILE B 1 170 ? -8.82 -31.484 -9.812 1 94.38 170 ILE B O 1
ATOM 6899 N N . ARG B 1 171 ? -6.941 -31.562 -10.867 1 91.94 171 ARG B N 1
ATOM 6900 C CA . ARG B 1 171 ? -6.184 -31.75 -9.633 1 91.94 171 ARG B CA 1
ATOM 6901 C C . ARG B 1 171 ? -5.277 -30.562 -9.359 1 91.94 171 ARG B C 1
ATOM 6903 O O . ARG B 1 171 ? -4.98 -29.781 -10.266 1 91.94 171 ARG B O 1
ATOM 6910 N N . SER B 1 172 ? -4.895 -30.438 -8.109 1 93.19 172 SER B N 1
ATOM 6911 C CA . SER B 1 172 ? -4.035 -29.328 -7.703 1 93.19 172 SER B CA 1
ATOM 6912 C C . SER B 1 172 ? -2.678 -29.828 -7.223 1 93.19 172 SER B C 1
ATOM 6914 O O . SER B 1 172 ? -2.588 -30.875 -6.578 1 93.19 172 SER B O 1
ATOM 6916 N N . ILE B 1 173 ? -1.635 -29.125 -7.598 1 93.25 173 ILE B N 1
ATOM 6917 C CA . ILE B 1 173 ? -0.298 -29.406 -7.082 1 93.25 173 ILE B CA 1
ATOM 6918 C C . ILE B 1 173 ? 0.251 -28.172 -6.379 1 93.25 173 ILE B C 1
ATOM 6920 O O . ILE B 1 173 ? 0.172 -27.062 -6.91 1 93.25 173 ILE B O 1
ATOM 6924 N N . PRO B 1 174 ? 0.743 -28.359 -5.117 1 94.25 174 PRO B N 1
ATOM 6925 C CA . PRO B 1 174 ? 1.379 -27.234 -4.441 1 94.25 174 PRO B CA 1
ATOM 6926 C C . PRO B 1 174 ? 2.729 -26.859 -5.055 1 94.25 174 PRO B C 1
ATOM 6928 O O . PRO B 1 174 ? 3.434 -27.734 -5.57 1 94.25 174 PRO B O 1
ATOM 6931 N N . TRP B 1 175 ? 3.096 -25.609 -5.023 1 96.75 175 TRP B N 1
ATOM 6932 C CA . TRP B 1 175 ? 4.371 -25.156 -5.566 1 96.75 175 TRP B CA 1
ATOM 6933 C C . TRP B 1 175 ? 4.992 -24.094 -4.668 1 96.75 175 TRP B C 1
ATOM 6935 O O . TRP B 1 175 ? 4.293 -23.219 -4.16 1 96.75 175 TRP B O 1
ATOM 6945 N N . ASN B 1 176 ? 6.246 -24.25 -4.438 1 96.94 176 ASN B N 1
ATOM 6946 C CA . ASN B 1 176 ? 7.023 -23.266 -3.693 1 96.94 176 ASN B CA 1
ATOM 6947 C C . ASN B 1 176 ? 7.742 -22.297 -4.625 1 96.94 176 ASN B C 1
ATOM 6949 O O . ASN B 1 176 ? 8.797 -22.625 -5.18 1 96.94 176 ASN B O 1
ATOM 6953 N N . TYR B 1 177 ? 7.277 -21.094 -4.746 1 97.88 177 TYR B N 1
ATOM 6954 C CA . TYR B 1 177 ? 7.969 -20.094 -5.562 1 97.88 177 TYR B CA 1
ATOM 6955 C C . TYR B 1 177 ? 9.266 -19.656 -4.898 1 97.88 177 TYR B C 1
ATOM 6957 O O . TYR B 1 177 ? 10.328 -19.688 -5.523 1 97.88 177 TYR B O 1
ATOM 6965 N N . GLY B 1 178 ? 9.133 -19.25 -3.631 1 97.31 178 GLY B N 1
ATOM 6966 C CA . GLY B 1 178 ? 10.312 -18.938 -2.844 1 97.31 178 GLY B CA 1
ATOM 6967 C C . GLY B 1 178 ? 11.094 -17.75 -3.393 1 97.31 178 GLY B C 1
ATOM 6968 O O . GLY B 1 178 ? 12.328 -17.75 -3.369 1 97.31 178 GLY B O 1
ATOM 6969 N N . GLN B 1 179 ? 10.398 -16.75 -3.926 1 97.44 179 GLN B N 1
ATOM 6970 C CA . GLN B 1 179 ? 11.062 -15.648 -4.609 1 97.44 179 GLN B CA 1
ATOM 6971 C C . GLN B 1 179 ? 11.82 -14.766 -3.623 1 97.44 179 GLN B C 1
ATOM 6973 O O . GLN B 1 179 ? 12.633 -13.93 -4.027 1 97.44 179 GLN B O 1
ATOM 6978 N N . PHE B 1 180 ? 11.633 -14.93 -2.297 1 96.94 180 PHE B N 1
ATOM 6979 C CA . PHE B 1 180 ? 12.312 -14.086 -1.325 1 96.94 180 PHE B CA 1
ATOM 6980 C C . PHE B 1 180 ? 13.445 -14.844 -0.646 1 96.94 180 PHE B C 1
ATOM 6982 O O . PHE B 1 180 ? 14.094 -14.328 0.267 1 96.94 180 PHE B O 1
ATOM 6989 N N . GLU B 1 181 ? 13.672 -16.125 -1.07 1 95.75 181 GLU B N 1
ATOM 6990 C CA . GLU B 1 181 ? 14.766 -16.891 -0.493 1 95.75 181 GLU B CA 1
ATOM 6991 C C . GLU B 1 181 ? 16.109 -16.234 -0.769 1 95.75 181 GLU B C 1
ATOM 6993 O O . GLU B 1 181 ? 16.234 -15.438 -1.698 1 95.75 181 GLU B O 1
ATOM 6998 N N . ASP B 1 182 ? 17.062 -16.594 -0.021 1 92.62 182 ASP B N 1
ATOM 6999 C CA . ASP B 1 182 ? 18.375 -15.953 -0.064 1 92.62 182 ASP B CA 1
ATOM 7000 C C . ASP B 1 182 ? 18.969 -16.016 -1.468 1 92.62 182 ASP B C 1
ATOM 7002 O O . ASP B 1 182 ? 19.078 -17.109 -2.057 1 92.62 182 ASP B O 1
ATOM 7006 N N . TYR B 1 183 ? 19.234 -14.922 -2.037 1 94.62 183 TYR B N 1
ATOM 7007 C CA . TYR B 1 183 ? 20 -14.711 -3.258 1 94.62 183 TYR B CA 1
ATOM 7008 C C . TYR B 1 183 ? 19.172 -15.039 -4.492 1 94.62 183 TYR B C 1
ATOM 7010 O O . TYR B 1 183 ? 19.688 -15.047 -5.613 1 94.62 183 TYR B O 1
ATOM 7018 N N . VAL B 1 184 ? 17.906 -15.344 -4.312 1 97.81 184 VAL B N 1
ATOM 7019 C CA . VAL B 1 184 ? 17.047 -15.602 -5.465 1 97.81 184 VAL B CA 1
ATOM 7020 C C . VAL B 1 184 ? 16.938 -14.336 -6.309 1 97.81 184 VAL B C 1
ATOM 7022 O O . VAL B 1 184 ? 16.953 -14.398 -7.543 1 97.81 184 VAL B O 1
ATOM 7025 N N . MET B 1 185 ? 16.812 -13.148 -5.629 1 98.31 185 MET B N 1
ATOM 7026 C CA . MET B 1 185 ? 16.75 -11.891 -6.375 1 98.31 185 MET B CA 1
ATOM 7027 C C . MET B 1 185 ? 18 -11.719 -7.242 1 98.31 185 MET B C 1
ATOM 7029 O O . MET B 1 185 ? 17.906 -11.305 -8.398 1 98.31 185 MET B O 1
ATOM 7033 N N . ASP B 1 186 ? 19.156 -12.062 -6.723 1 97.81 186 ASP B N 1
ATOM 7034 C CA . ASP B 1 186 ? 20.406 -11.969 -7.469 1 97.81 186 ASP B CA 1
ATOM 7035 C C . ASP B 1 186 ? 20.375 -12.852 -8.719 1 97.81 186 ASP B C 1
ATOM 7037 O O . ASP B 1 186 ? 20.812 -12.445 -9.789 1 97.81 186 ASP B O 1
ATOM 7041 N N . ILE B 1 187 ? 19.844 -14.016 -8.516 1 98.56 187 ILE B N 1
ATOM 7042 C CA . ILE B 1 187 ? 19.75 -14.953 -9.633 1 98.56 187 ILE B CA 1
ATOM 7043 C C . ILE B 1 187 ? 18.797 -14.406 -10.688 1 98.56 187 ILE B C 1
ATOM 7045 O O . ILE B 1 187 ? 19.031 -14.562 -11.891 1 98.56 187 ILE B O 1
ATOM 7049 N N . CYS B 1 188 ? 17.688 -13.812 -10.266 1 98.69 188 CYS B N 1
ATOM 7050 C CA . CYS B 1 188 ? 16.75 -13.227 -11.211 1 98.69 188 CYS B CA 1
ATOM 7051 C C . CYS B 1 188 ? 17.422 -12.164 -12.078 1 98.69 188 CYS B C 1
ATOM 7053 O O . CYS B 1 188 ? 17.203 -12.109 -13.289 1 98.69 188 CYS B O 1
ATOM 7055 N N . PHE B 1 189 ? 18.266 -11.328 -11.484 1 98.25 189 PHE B N 1
ATOM 7056 C CA . PHE B 1 189 ? 19 -10.336 -12.258 1 98.25 189 PHE B CA 1
ATOM 7057 C C . PHE B 1 189 ? 20.062 -11.008 -13.117 1 98.25 189 PHE B C 1
ATOM 7059 O O . PHE B 1 189 ? 20.359 -10.547 -14.227 1 98.25 189 PHE B O 1
ATOM 7066 N N . GLU B 1 190 ? 20.625 -12.07 -12.602 1 98 190 GLU B N 1
ATOM 7067 C CA . GLU B 1 190 ? 21.578 -12.844 -13.398 1 98 190 GLU B CA 1
ATOM 7068 C C . GLU B 1 190 ? 20.922 -13.383 -14.664 1 98 190 GLU B C 1
ATOM 7070 O O . GLU B 1 190 ? 21.562 -13.461 -15.711 1 98 190 GLU B O 1
ATOM 7075 N N . VAL B 1 191 ? 19.703 -13.789 -14.57 1 98.62 191 VAL B N 1
ATOM 7076 C CA . VAL B 1 191 ? 18.953 -14.273 -15.727 1 98.62 191 VAL B CA 1
ATOM 7077 C C . VAL B 1 191 ? 18.859 -13.18 -16.781 1 98.62 191 VAL B C 1
ATOM 7079 O O . VAL B 1 191 ? 19.094 -13.43 -17.969 1 98.62 191 VAL B O 1
ATOM 7082 N N . LEU B 1 192 ? 18.594 -11.977 -16.375 1 98.25 192 LEU B N 1
ATOM 7083 C CA . LEU B 1 192 ? 18.531 -10.852 -17.297 1 98.25 192 LEU B CA 1
ATOM 7084 C C . LEU B 1 192 ? 19.906 -10.555 -17.891 1 98.25 192 LEU B C 1
ATOM 7086 O O . LEU B 1 192 ? 20.031 -10.297 -19.094 1 98.25 192 LEU B O 1
ATOM 7090 N N . ASP B 1 193 ? 20.938 -10.656 -17.125 1 97.31 193 ASP B N 1
ATOM 7091 C CA . ASP B 1 193 ? 22.297 -10.312 -17.531 1 97.31 193 ASP B CA 1
ATOM 7092 C C . ASP B 1 193 ? 22.828 -11.305 -18.547 1 97.31 193 ASP B C 1
ATOM 7094 O O . ASP B 1 193 ? 23.797 -11.016 -19.266 1 97.31 193 ASP B O 1
ATOM 7098 N N . ASN B 1 194 ? 22.219 -12.453 -18.594 1 97.56 194 ASN B N 1
ATOM 7099 C CA . ASN B 1 194 ? 22.734 -13.492 -19.484 1 97.56 194 ASN B CA 1
ATOM 7100 C C . ASN B 1 194 ? 21.844 -13.688 -20.703 1 97.56 194 ASN B C 1
ATOM 7102 O O . ASN B 1 194 ? 22.016 -14.641 -21.469 1 97.56 194 ASN B O 1
ATOM 7106 N N . SER B 1 195 ? 20.875 -12.828 -20.875 1 97.19 195 SER B N 1
ATOM 7107 C CA . SER B 1 195 ? 20.062 -12.859 -22.078 1 97.19 195 SER B CA 1
ATOM 7108 C C . SER B 1 195 ? 20.891 -12.531 -23.328 1 97.19 195 SER B C 1
ATOM 7110 O O . SER B 1 195 ? 21.922 -11.867 -23.219 1 97.19 195 SER B O 1
ATOM 7112 N N . PRO B 1 196 ? 20.438 -12.961 -24.5 1 95.75 196 PRO B N 1
ATOM 7113 C CA . PRO B 1 196 ? 21.156 -12.633 -25.719 1 95.75 196 PRO B CA 1
ATOM 7114 C C . PRO B 1 196 ? 21.297 -11.125 -25.938 1 95.75 196 PRO B C 1
ATOM 7116 O O . PRO B 1 196 ? 22.359 -10.656 -26.359 1 95.75 196 PRO B O 1
ATOM 7119 N N . ALA B 1 197 ? 20.281 -10.383 -25.672 1 95.75 197 ALA B N 1
ATOM 7120 C CA . ALA B 1 197 ? 20.328 -8.93 -25.828 1 95.75 197 ALA B CA 1
ATOM 7121 C C . ALA B 1 197 ? 21.359 -8.312 -24.875 1 95.75 197 ALA B C 1
ATOM 7123 O O . ALA B 1 197 ? 22.094 -7.406 -25.266 1 95.75 197 ALA B O 1
ATOM 7124 N N . ALA B 1 198 ? 21.422 -8.75 -23.688 1 96.62 198 ALA B N 1
ATOM 7125 C CA . ALA B 1 198 ? 22.359 -8.227 -22.688 1 96.62 198 ALA B CA 1
ATOM 7126 C C . ALA B 1 198 ? 23.797 -8.555 -23.078 1 96.62 198 ALA B C 1
ATOM 7128 O O . ALA B 1 198 ? 24.703 -7.734 -22.906 1 96.62 198 ALA B O 1
ATOM 7129 N N . LEU B 1 199 ? 24.047 -9.797 -23.547 1 95.94 199 LEU B N 1
ATOM 7130 C CA . LEU B 1 199 ? 25.375 -10.234 -23.953 1 95.94 199 LEU B CA 1
ATOM 7131 C C . LEU B 1 199 ? 25.859 -9.477 -25.188 1 95.94 199 LEU B C 1
ATOM 7133 O O . LEU B 1 199 ? 27.047 -9.219 -25.344 1 95.94 199 LEU B O 1
ATOM 7137 N N . LYS B 1 200 ? 24.922 -9.133 -26 1 96 200 LYS B N 1
ATOM 7138 C CA . LYS B 1 200 ? 25.25 -8.398 -27.219 1 96 200 LYS B CA 1
ATOM 7139 C C . LYS B 1 200 ? 25.562 -6.934 -26.906 1 96 200 LYS B C 1
ATOM 7141 O O . LYS B 1 200 ? 26.547 -6.387 -27.406 1 96 200 LYS B O 1
ATOM 7146 N N . ASN B 1 201 ? 24.641 -6.266 -26.188 1 96.31 201 ASN B N 1
ATOM 7147 C CA . ASN B 1 201 ? 24.781 -4.867 -25.797 1 96.31 201 ASN B CA 1
ATOM 7148 C C . ASN B 1 201 ? 24.219 -4.621 -24.406 1 96.31 201 ASN B C 1
ATOM 7150 O O . ASN B 1 201 ? 23.047 -4.23 -24.266 1 96.31 201 ASN B O 1
ATOM 7154 N N . SER B 1 202 ? 25.047 -4.684 -23.453 1 95.5 202 SER B N 1
ATOM 7155 C CA . SER B 1 202 ? 24.625 -4.609 -22.047 1 95.5 202 SER B CA 1
ATOM 7156 C C . SER B 1 202 ? 24.031 -3.244 -21.734 1 95.5 202 SER B C 1
ATOM 7158 O O . SER B 1 202 ? 23.062 -3.148 -20.969 1 95.5 202 SER B O 1
ATOM 7160 N N . GLU B 1 203 ? 24.594 -2.15 -22.25 1 95.62 203 GLU B N 1
ATOM 7161 C CA . GLU B 1 203 ? 24.094 -0.803 -21.984 1 95.62 203 GLU B CA 1
ATOM 7162 C C . GLU B 1 203 ? 22.672 -0.637 -22.5 1 95.62 203 GLU B C 1
ATOM 7164 O O . GLU B 1 203 ? 21.797 -0.161 -21.781 1 95.62 203 GLU B O 1
ATOM 7169 N N . MET B 1 204 ? 22.5 -1.056 -23.672 1 96 204 MET B N 1
ATOM 7170 C CA . MET B 1 204 ? 21.188 -0.938 -24.281 1 96 204 MET B CA 1
ATOM 7171 C C . MET B 1 204 ? 20.172 -1.806 -23.547 1 96 204 MET B C 1
ATOM 7173 O O . MET B 1 204 ? 19.031 -1.389 -23.328 1 96 204 MET B O 1
ATOM 7177 N N . ASP B 1 205 ? 20.578 -3.012 -23.234 1 97.25 205 ASP B N 1
ATOM 7178 C CA . ASP B 1 205 ? 19.703 -3.91 -22.5 1 97.25 205 ASP B CA 1
ATOM 7179 C C . ASP B 1 205 ? 19.266 -3.285 -21.172 1 97.25 205 ASP B C 1
ATOM 7181 O O . ASP B 1 205 ? 18.078 -3.303 -20.828 1 97.25 205 ASP B O 1
ATOM 7185 N N . ILE B 1 206 ? 20.203 -2.721 -20.438 1 97.06 206 ILE B N 1
ATOM 7186 C CA . ILE B 1 206 ? 19.938 -2.129 -19.125 1 97.06 206 ILE B CA 1
ATOM 7187 C C . ILE B 1 206 ? 18.953 -0.97 -19.266 1 97.06 206 ILE B C 1
ATOM 7189 O O . ILE B 1 206 ? 18.016 -0.843 -18.469 1 97.06 206 ILE B O 1
ATOM 7193 N N . GLU B 1 207 ? 19.078 -0.195 -20.219 1 96.12 207 GLU B N 1
ATOM 7194 C CA . GLU B 1 207 ? 18.219 0.962 -20.438 1 96.12 207 GLU B CA 1
ATOM 7195 C C . GLU B 1 207 ? 16.781 0.534 -20.672 1 96.12 207 GLU B C 1
ATOM 7197 O O . GLU B 1 207 ? 15.844 1.259 -20.328 1 96.12 207 GLU B O 1
ATOM 7202 N N . HIS B 1 208 ? 16.609 -0.647 -21.219 1 97.38 208 HIS B N 1
ATOM 7203 C CA . HIS B 1 208 ? 15.273 -1.114 -21.547 1 97.38 208 HIS B CA 1
ATOM 7204 C C . HIS B 1 208 ? 14.617 -1.811 -20.375 1 97.38 208 HIS B C 1
ATOM 7206 O O . HIS B 1 208 ? 13.422 -2.123 -20.406 1 97.38 208 HIS B O 1
ATOM 7212 N N . ARG B 1 209 ? 15.328 -2.006 -19.281 1 98.31 209 ARG B N 1
ATOM 7213 C CA . ARG B 1 209 ? 14.812 -2.773 -18.156 1 98.31 209 ARG B CA 1
ATOM 7214 C C . ARG B 1 209 ? 13.883 -1.925 -17.297 1 98.31 209 ARG B C 1
ATOM 7216 O O . ARG B 1 209 ? 13.391 -2.385 -16.266 1 98.31 209 ARG B O 1
ATOM 7223 N N . SER B 1 210 ? 13.625 -0.7 -17.719 1 97.56 210 SER B N 1
ATOM 7224 C CA . SER B 1 210 ? 12.578 0.093 -17.094 1 97.56 210 SER B CA 1
ATOM 7225 C C . SER B 1 210 ? 11.195 -0.361 -17.547 1 97.56 210 SER B C 1
ATOM 7227 O O . SER B 1 210 ? 10.195 -0.071 -16.891 1 97.56 210 SER B O 1
ATOM 7229 N N . ASP B 1 211 ? 11.133 -1.034 -18.656 1 98.44 211 ASP B N 1
ATOM 7230 C CA . ASP B 1 211 ? 9.891 -1.459 -19.297 1 98.44 211 ASP B CA 1
ATOM 7231 C C . ASP B 1 211 ? 9.531 -2.891 -18.906 1 98.44 211 ASP B C 1
ATOM 7233 O O . ASP B 1 211 ? 10.234 -3.834 -19.266 1 98.44 211 ASP B O 1
ATOM 7237 N N . PRO B 1 212 ? 8.359 -3.033 -18.188 1 98.69 212 PRO B N 1
ATOM 7238 C CA . PRO B 1 212 ? 7.984 -4.395 -17.797 1 98.69 212 PRO B CA 1
ATOM 7239 C C . PRO B 1 212 ? 7.656 -5.285 -18.984 1 98.69 212 PRO B C 1
ATOM 7241 O O . PRO B 1 212 ? 7.758 -6.512 -18.891 1 98.69 212 PRO B O 1
ATOM 7244 N N . VAL B 1 213 ? 7.262 -4.73 -20.125 1 98.56 213 VAL B N 1
ATOM 7245 C CA . VAL B 1 213 ? 7.012 -5.504 -21.344 1 98.56 213 VAL B CA 1
ATOM 7246 C C . VAL B 1 213 ? 8.312 -6.152 -21.812 1 98.56 213 VAL B C 1
ATOM 7248 O O . VAL B 1 213 ? 8.344 -7.352 -22.094 1 98.56 213 VAL B O 1
ATOM 7251 N N . TYR B 1 214 ? 9.359 -5.332 -21.875 1 98.44 214 TYR B N 1
ATOM 7252 C CA . TYR B 1 214 ? 10.664 -5.828 -22.297 1 98.44 214 TYR B CA 1
ATOM 7253 C C . TYR B 1 214 ? 11.18 -6.887 -21.328 1 98.44 214 TYR B C 1
ATOM 7255 O O . TYR B 1 214 ? 11.648 -7.945 -21.75 1 98.44 214 TYR B O 1
ATOM 7263 N N . VAL B 1 215 ? 11.086 -6.594 -20.047 1 98.75 215 VAL B N 1
ATOM 7264 C CA . VAL B 1 215 ? 11.586 -7.504 -19.031 1 98.75 215 VAL B CA 1
ATOM 7265 C C . VAL B 1 215 ? 10.781 -8.805 -19.047 1 98.75 215 VAL B C 1
ATOM 7267 O O . VAL B 1 215 ? 11.352 -9.891 -18.969 1 98.75 215 VAL B O 1
ATOM 7270 N N . GLY B 1 216 ? 9.422 -8.703 -19.125 1 98.56 216 GLY B N 1
ATOM 7271 C CA . GLY B 1 216 ? 8.578 -9.891 -19.203 1 98.56 216 GLY B CA 1
ATOM 7272 C C . GLY B 1 216 ? 8.922 -10.797 -20.359 1 98.56 216 GLY B C 1
ATOM 7273 O O . GLY B 1 216 ? 9.016 -12.016 -20.203 1 98.56 216 GLY B O 1
ATOM 7274 N N . ARG B 1 217 ? 9.086 -10.203 -21.5 1 97.88 217 ARG B N 1
ATOM 7275 C CA . ARG B 1 217 ? 9.422 -10.961 -22.703 1 97.88 217 ARG B CA 1
ATOM 7276 C C . ARG B 1 217 ? 10.789 -11.625 -22.562 1 97.88 217 ARG B C 1
ATOM 7278 O O . ARG B 1 217 ? 10.969 -12.781 -22.938 1 97.88 217 ARG B O 1
ATOM 7285 N N . THR B 1 218 ? 11.75 -10.922 -22.031 1 98.31 218 THR B N 1
ATOM 7286 C CA . THR B 1 218 ? 13.094 -11.461 -21.828 1 98.31 218 THR B CA 1
ATOM 7287 C C . THR B 1 218 ? 13.055 -12.648 -20.859 1 98.31 218 THR B C 1
ATOM 7289 O O . THR B 1 218 ? 13.711 -13.664 -21.109 1 98.31 218 THR B O 1
ATOM 7292 N N . ILE B 1 219 ? 12.305 -12.516 -19.797 1 98.56 219 ILE B N 1
ATOM 7293 C CA . ILE B 1 219 ? 12.227 -13.586 -18.797 1 98.56 219 ILE B CA 1
ATOM 7294 C C . ILE B 1 219 ? 11.586 -14.82 -19.438 1 98.56 219 ILE B C 1
ATOM 7296 O O . ILE B 1 219 ? 12.031 -15.945 -19.188 1 98.56 219 ILE B O 1
ATOM 7300 N N . THR B 1 220 ? 10.555 -14.641 -20.234 1 97.62 220 THR B N 1
ATOM 7301 C CA . THR B 1 220 ? 9.898 -15.766 -20.891 1 97.62 220 THR B CA 1
ATOM 7302 C C . THR B 1 220 ? 10.883 -16.5 -21.797 1 97.62 220 THR B C 1
ATOM 7304 O O . THR B 1 220 ? 10.852 -17.734 -21.891 1 97.62 220 THR B O 1
ATOM 7307 N N . ALA B 1 221 ? 11.695 -15.766 -22.453 1 97.81 221 ALA B N 1
ATOM 7308 C CA . ALA B 1 221 ? 12.695 -16.359 -23.328 1 97.81 221 ALA B CA 1
ATOM 7309 C C . ALA B 1 221 ? 13.781 -17.078 -22.531 1 97.81 221 ALA B C 1
ATOM 7311 O O . ALA B 1 221 ? 14.242 -18.156 -22.922 1 97.81 221 ALA B O 1
ATOM 7312 N N . MET B 1 222 ? 14.148 -16.5 -21.375 1 98.5 222 MET B N 1
ATOM 7313 C CA . MET B 1 222 ? 15.312 -16.969 -20.641 1 98.5 222 MET B CA 1
ATOM 7314 C C . MET B 1 222 ? 14.945 -18.109 -19.688 1 98.5 222 MET B C 1
ATOM 7316 O O . MET B 1 222 ? 15.82 -18.812 -19.172 1 98.5 222 MET B O 1
ATOM 7320 N N . VAL B 1 223 ? 13.648 -18.344 -19.438 1 98.62 223 VAL B N 1
ATOM 7321 C CA . VAL B 1 223 ? 13.258 -19.438 -18.562 1 98.62 223 VAL B CA 1
ATOM 7322 C C . VAL B 1 223 ? 13.469 -20.766 -19.266 1 98.62 223 VAL B C 1
ATOM 7324 O O . VAL B 1 223 ? 13.766 -21.781 -18.625 1 98.62 223 VAL B O 1
ATOM 7327 N N . ASN B 1 224 ? 13.25 -20.812 -20.562 1 97.88 224 ASN B N 1
ATOM 7328 C CA . ASN B 1 224 ? 13.641 -21.984 -21.328 1 97.88 224 ASN B CA 1
ATOM 7329 C C . ASN B 1 224 ? 15.039 -21.844 -21.906 1 97.88 224 ASN B C 1
ATOM 7331 O O . ASN B 1 224 ? 15.586 -20.734 -21.953 1 97.88 224 ASN B O 1
ATOM 7335 N N . SER B 1 225 ? 15.648 -22.906 -22.344 1 97.12 225 SER B N 1
ATOM 7336 C CA . SER B 1 225 ? 17.031 -22.828 -22.781 1 97.12 225 SER B CA 1
ATOM 7337 C C . SER B 1 225 ? 17.172 -23.125 -24.266 1 97.12 225 SER B C 1
ATOM 7339 O O . SER B 1 225 ? 18.25 -23.5 -24.734 1 97.12 225 SER B O 1
ATOM 7341 N N . ASN B 1 226 ? 16.031 -23.031 -24.922 1 93.31 226 ASN B N 1
ATOM 7342 C CA . ASN B 1 226 ? 16.078 -23.312 -26.359 1 93.31 226 ASN B CA 1
ATOM 7343 C C . ASN B 1 226 ? 16.719 -22.156 -27.141 1 93.31 226 ASN B C 1
ATOM 7345 O O . ASN B 1 226 ? 16.078 -21.125 -27.359 1 93.31 226 ASN B O 1
ATOM 7349 N N . GLY B 1 227 ? 17.906 -22.203 -27.438 1 88.38 227 GLY B N 1
ATOM 7350 C CA . GLY B 1 227 ? 18.531 -21.203 -28.297 1 88.38 227 GLY B CA 1
ATOM 7351 C C . GLY B 1 227 ? 19.391 -20.219 -27.516 1 88.38 227 GLY B C 1
ATOM 7352 O O . GLY B 1 227 ? 19.953 -19.281 -28.094 1 88.38 227 GLY B O 1
ATOM 7353 N N . ASP B 1 228 ? 19.391 -20.375 -26.219 1 92.75 228 ASP B N 1
ATOM 7354 C CA . ASP B 1 228 ? 20.156 -19.438 -25.406 1 92.75 228 ASP B CA 1
ATOM 7355 C C . ASP B 1 228 ? 20.625 -20.094 -24.109 1 92.75 228 ASP B C 1
ATOM 7357 O O . ASP B 1 228 ? 20.688 -21.312 -24 1 92.75 228 ASP B O 1
ATOM 7361 N N . ARG B 1 229 ? 21.047 -19.25 -23.141 1 94.88 229 ARG B N 1
ATOM 7362 C CA . ARG B 1 229 ? 21.562 -19.719 -21.859 1 94.88 229 ARG B CA 1
ATOM 7363 C C . ARG B 1 229 ? 20.469 -19.719 -20.797 1 94.88 229 ARG B C 1
ATOM 7365 O O . ARG B 1 229 ? 20.703 -19.328 -19.656 1 94.88 229 ARG B O 1
ATOM 7372 N N . GLY B 1 230 ? 19.312 -20.094 -21.234 1 98.06 230 GLY B N 1
ATOM 7373 C CA . GLY B 1 230 ? 18.156 -20.031 -20.359 1 98.06 230 GLY B CA 1
ATOM 7374 C C . GLY B 1 230 ? 18.219 -21.031 -19.203 1 98.06 230 GLY B C 1
ATOM 7375 O O . GLY B 1 230 ? 19.141 -21.844 -19.141 1 98.06 230 GLY B O 1
ATOM 7376 N N . VAL B 1 231 ? 17.328 -21.062 -18.312 1 98.69 231 VAL B N 1
ATOM 7377 C CA . VAL B 1 231 ? 17.359 -21.672 -16.984 1 98.69 231 VAL B CA 1
ATOM 7378 C C . VAL B 1 231 ? 17.062 -23.172 -17.109 1 98.69 231 VAL B C 1
ATOM 7380 O O . VAL B 1 231 ? 17.688 -23.984 -16.422 1 98.69 231 VAL B O 1
ATOM 7383 N N . LEU B 1 232 ? 16.109 -23.531 -17.922 1 98.25 232 LEU B N 1
ATOM 7384 C CA . LEU B 1 232 ? 15.539 -24.875 -17.844 1 98.25 232 LEU B CA 1
ATOM 7385 C C . LEU B 1 232 ? 15.375 -25.469 -19.234 1 98.25 232 LEU B C 1
ATOM 7387 O O . LEU B 1 232 ? 14.922 -24.797 -20.156 1 98.25 232 LEU B O 1
ATOM 7391 N N . THR B 1 233 ? 15.797 -26.75 -19.391 1 98 233 THR B N 1
ATOM 7392 C CA . THR B 1 233 ? 15.586 -27.5 -20.625 1 98 233 THR B CA 1
ATOM 7393 C C . THR B 1 233 ? 14.336 -28.359 -20.516 1 98 233 THR B C 1
ATOM 7395 O O . THR B 1 233 ? 14.109 -29.031 -19.5 1 98 233 THR B O 1
ATOM 7398 N N . GLY B 1 234 ? 13.516 -28.328 -21.531 1 96.06 234 GLY B N 1
ATOM 7399 C CA . GLY B 1 234 ? 12.289 -29.109 -21.531 1 96.06 234 GLY B CA 1
ATOM 7400 C C . GLY B 1 234 ? 12.484 -30.516 -22.078 1 96.06 234 GLY B C 1
ATOM 7401 O O . GLY B 1 234 ? 13.328 -30.734 -22.938 1 96.06 234 GLY B O 1
ATOM 7402 N N . ARG B 1 235 ? 11.789 -31.422 -21.531 1 93.44 235 ARG B N 1
ATOM 7403 C CA . ARG B 1 235 ? 11.656 -32.781 -22.031 1 93.44 235 ARG B CA 1
ATOM 7404 C C . ARG B 1 235 ? 10.281 -33.375 -21.703 1 93.44 235 ARG B C 1
ATOM 7406 O O . ARG B 1 235 ? 9.758 -33.156 -20.609 1 93.44 235 ARG B O 1
ATOM 7413 N N . TRP B 1 236 ? 9.664 -34.125 -22.641 1 88.44 236 TRP B N 1
ATOM 7414 C CA . TRP B 1 236 ? 8.289 -34.562 -22.484 1 88.44 236 TRP B CA 1
ATOM 7415 C C . TRP B 1 236 ? 8.188 -36.094 -22.578 1 88.44 236 TRP B C 1
ATOM 7417 O O . TRP B 1 236 ? 7.082 -36.625 -22.641 1 88.44 236 TRP B O 1
ATOM 7427 N N . GLU B 1 237 ? 9.297 -36.688 -22.609 1 84.31 237 GLU B N 1
ATOM 7428 C CA . GLU B 1 237 ? 9.312 -38.156 -22.656 1 84.31 237 GLU B CA 1
ATOM 7429 C C . GLU B 1 237 ? 10.43 -38.719 -21.766 1 84.31 237 GLU B C 1
ATOM 7431 O O . GLU B 1 237 ? 11.5 -38.125 -21.656 1 84.31 237 GLU B O 1
ATOM 7436 N N . GLU B 1 238 ? 10.148 -39.812 -21.156 1 85 238 GLU B N 1
ATOM 7437 C CA . GLU B 1 238 ? 11.148 -40.531 -20.375 1 85 238 GLU B CA 1
ATOM 7438 C C . GLU B 1 238 ? 12.234 -41.125 -21.281 1 85 238 GLU B C 1
ATOM 7440 O O . GLU B 1 238 ? 12.023 -41.281 -22.484 1 85 238 GLU B O 1
ATOM 7445 N N . PRO B 1 239 ? 13.43 -41.438 -20.859 1 88.94 239 PRO B N 1
ATOM 7446 C CA . PRO B 1 239 ? 13.875 -41.312 -19.469 1 88.94 239 PRO B CA 1
ATOM 7447 C C . PRO B 1 239 ? 14.438 -39.906 -19.156 1 88.94 239 PRO B C 1
ATOM 7449 O O . PRO B 1 239 ? 14.828 -39.188 -20.062 1 88.94 239 PRO B O 1
ATOM 7452 N N . TYR B 1 240 ? 14.492 -39.688 -17.922 1 92.25 240 TYR B N 1
ATOM 7453 C CA . TYR B 1 240 ? 15.062 -38.438 -17.438 1 92.25 240 TYR B CA 1
ATOM 7454 C C . TYR B 1 240 ? 16.375 -38.688 -16.688 1 92.25 240 TYR B C 1
ATOM 7456 O O . TYR B 1 240 ? 16.703 -37.938 -15.75 1 92.25 240 TYR B O 1
ATOM 7464 N N . THR B 1 241 ? 17.141 -39.656 -17 1 91.06 241 THR B N 1
ATOM 7465 C CA . THR B 1 241 ? 18.25 -40.219 -16.234 1 91.06 241 THR B CA 1
ATOM 7466 C C . THR B 1 241 ? 19.375 -39.188 -16.094 1 91.06 241 THR B C 1
ATOM 7468 O O . THR B 1 241 ? 20.141 -39.25 -15.133 1 91.06 241 THR B O 1
ATOM 7471 N N . ASP B 1 242 ? 19.516 -38.281 -16.969 1 93.75 242 ASP B N 1
ATOM 7472 C CA . ASP B 1 242 ? 20.609 -37.312 -16.922 1 93.75 242 ASP B CA 1
ATOM 7473 C C . ASP B 1 242 ? 20.172 -36 -16.266 1 93.75 242 ASP B C 1
ATOM 7475 O O . ASP B 1 242 ? 20.906 -35.031 -16.281 1 93.75 242 ASP B O 1
ATOM 7479 N N . GLY B 1 243 ? 19.016 -36 -15.727 1 95.19 243 GLY B N 1
ATOM 7480 C CA . GLY B 1 243 ? 18.469 -34.812 -15.055 1 95.19 243 GLY B CA 1
ATOM 7481 C C . GLY B 1 243 ? 17.391 -35.156 -14.031 1 95.19 243 GLY B C 1
ATOM 7482 O O . GLY B 1 243 ? 17.359 -36.281 -13.508 1 95.19 243 GLY B O 1
ATOM 7483 N N . VAL B 1 244 ? 16.641 -34.188 -13.672 1 94.5 244 VAL B N 1
ATOM 7484 C CA . VAL B 1 244 ? 15.531 -34.344 -12.742 1 94.5 244 VAL B CA 1
ATOM 7485 C C . VAL B 1 244 ? 14.211 -34.438 -13.516 1 94.5 244 VAL B C 1
ATOM 7487 O O . VAL B 1 244 ? 13.953 -33.625 -14.391 1 94.5 244 VAL B O 1
ATOM 7490 N N . ALA B 1 245 ? 13.445 -35.5 -13.234 1 94.31 245 ALA B N 1
ATOM 7491 C CA . ALA B 1 245 ? 12.133 -35.562 -13.875 1 94.31 245 ALA B CA 1
ATOM 7492 C C . ALA B 1 245 ? 11.281 -34.344 -13.531 1 94.31 245 ALA B C 1
ATOM 7494 O O . ALA B 1 245 ? 11.25 -33.906 -12.383 1 94.31 245 ALA B O 1
ATOM 7495 N N . PRO B 1 246 ? 10.617 -33.781 -14.469 1 95.25 246 PRO B N 1
ATOM 7496 C CA . PRO B 1 246 ? 9.852 -32.562 -14.234 1 95.25 246 PRO B CA 1
ATOM 7497 C C . PRO B 1 246 ? 8.859 -32.688 -13.078 1 95.25 246 PRO B C 1
ATOM 7499 O O . PRO B 1 246 ? 8.664 -31.75 -12.312 1 95.25 246 PRO B O 1
ATOM 7502 N N . TYR B 1 247 ? 8.227 -33.781 -12.938 1 92.62 247 TYR B N 1
ATOM 7503 C CA . TYR B 1 247 ? 7.188 -34 -11.938 1 92.62 247 TYR B CA 1
ATOM 7504 C C . TYR B 1 247 ? 7.781 -34.062 -10.531 1 92.62 247 TYR B C 1
ATOM 7506 O O . TYR B 1 247 ? 7.055 -34 -9.539 1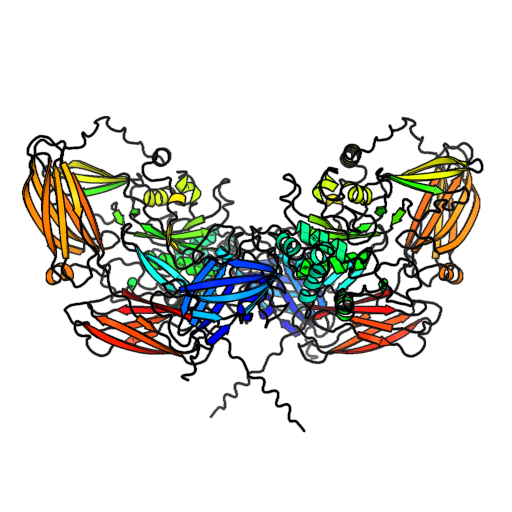 92.62 247 TYR B O 1
ATOM 7514 N N . ARG B 1 248 ? 9.078 -34.094 -10.422 1 93.19 248 ARG B N 1
ATOM 7515 C CA . ARG B 1 248 ? 9.734 -34.219 -9.125 1 93.19 248 ARG B CA 1
ATOM 7516 C C . ARG B 1 248 ? 9.914 -32.844 -8.484 1 93.19 248 ARG B C 1
ATOM 7518 O O . ARG B 1 248 ? 10.094 -32.719 -7.273 1 93.19 248 ARG B O 1
ATOM 7525 N N . TRP B 1 249 ? 9.906 -31.844 -9.25 1 94.38 249 TRP B N 1
ATOM 7526 C CA . TRP B 1 249 ? 10.102 -30.5 -8.719 1 94.38 249 TRP B CA 1
ATOM 7527 C C . TRP B 1 249 ? 8.938 -30.094 -7.824 1 94.38 249 TRP B C 1
ATOM 7529 O O . TRP B 1 249 ? 7.777 -30.391 -8.125 1 94.38 249 TRP B O 1
ATOM 7539 N N . THR B 1 250 ? 9.211 -29.406 -6.719 1 93.81 250 THR B N 1
ATOM 7540 C CA . THR B 1 250 ? 8.195 -28.875 -5.82 1 93.81 250 THR B CA 1
ATOM 7541 C C . THR B 1 250 ? 8.312 -27.359 -5.711 1 93.81 250 THR B C 1
ATOM 7543 O O . THR B 1 250 ? 7.488 -26.719 -5.062 1 93.81 250 THR B O 1
ATOM 7546 N N . GLY B 1 251 ? 9.344 -26.875 -6.367 1 96.25 251 GLY B N 1
ATOM 7547 C CA . GLY B 1 251 ? 9.531 -25.438 -6.266 1 96.25 251 GLY B CA 1
ATOM 7548 C C . GLY B 1 251 ? 10.539 -24.906 -7.266 1 96.25 251 GLY B C 1
ATOM 7549 O O . GLY B 1 251 ? 11.219 -25.672 -7.945 1 96.25 251 GLY B O 1
ATOM 7550 N N . SER B 1 252 ? 10.656 -23.594 -7.289 1 98.25 252 SER B N 1
ATOM 7551 C CA . SER B 1 252 ? 11.477 -22.891 -8.281 1 98.25 252 SER B CA 1
ATOM 7552 C C . SER B 1 252 ? 12.898 -22.688 -7.766 1 98.25 252 SER B C 1
ATOM 7554 O O . SER B 1 252 ? 13.844 -22.609 -8.555 1 98.25 252 SER B O 1
ATOM 7556 N N . VAL B 1 253 ? 13.07 -22.594 -6.465 1 97.44 253 VAL B N 1
ATOM 7557 C CA . VAL B 1 253 ? 14.312 -22.125 -5.844 1 97.44 253 VAL B CA 1
ATOM 7558 C C . VAL B 1 253 ? 15.445 -23.094 -6.184 1 97.44 253 VAL B C 1
ATOM 7560 O O . VAL B 1 253 ? 16.516 -22.672 -6.641 1 97.44 253 VAL B O 1
ATOM 7563 N N . PRO B 1 254 ? 15.258 -24.438 -6.055 1 96.88 254 PRO B N 1
ATOM 7564 C CA . PRO B 1 254 ? 16.359 -25.344 -6.398 1 96.88 254 PRO B CA 1
ATOM 7565 C C . PRO B 1 254 ? 16.75 -25.25 -7.871 1 96.88 254 PRO B C 1
ATOM 7567 O O . PRO B 1 254 ? 17.938 -25.406 -8.203 1 96.88 254 PRO B O 1
ATOM 7570 N N . ILE B 1 255 ? 15.812 -25.031 -8.703 1 98.19 255 ILE B N 1
ATOM 7571 C CA . ILE B 1 255 ? 16.062 -24.922 -10.133 1 98.19 255 ILE B CA 1
ATOM 7572 C C . ILE B 1 255 ? 16.938 -23.688 -10.414 1 98.19 255 ILE B C 1
ATOM 7574 O O . ILE B 1 255 ? 17.969 -23.781 -11.086 1 98.19 255 ILE B O 1
ATOM 7578 N N . LEU B 1 256 ? 16.531 -22.578 -9.875 1 98.5 256 LEU B N 1
ATOM 7579 C CA . LEU B 1 256 ? 17.25 -21.312 -10.07 1 98.5 256 LEU B CA 1
ATOM 7580 C C . LEU B 1 256 ? 18.656 -21.391 -9.477 1 98.5 256 LEU B C 1
ATOM 7582 O O . LEU B 1 256 ? 19.625 -20.953 -10.102 1 98.5 256 LEU B O 1
ATOM 7586 N N . GLN B 1 257 ? 18.766 -21.969 -8.32 1 97.56 257 GLN B N 1
ATOM 7587 C CA . GLN B 1 257 ? 20.062 -22.078 -7.66 1 97.56 257 GLN B CA 1
ATOM 7588 C C . GLN B 1 257 ? 21 -23 -8.438 1 97.56 257 GLN B C 1
ATOM 7590 O O . GLN B 1 257 ? 22.188 -22.719 -8.578 1 97.56 257 GLN B O 1
ATOM 7595 N N . GLN B 1 258 ? 20.469 -24.062 -8.852 1 97.62 258 GLN B N 1
ATOM 7596 C CA . GLN B 1 258 ? 21.281 -24.984 -9.633 1 97.62 258 GLN B CA 1
ATOM 7597 C C . GLN B 1 258 ? 21.797 -24.328 -10.906 1 97.62 258 GLN B C 1
ATOM 7599 O O . GLN B 1 258 ? 22.953 -24.5 -11.273 1 97.62 258 GLN B O 1
ATOM 7604 N N . TRP B 1 259 ? 20.938 -23.656 -11.625 1 98.44 259 TRP B N 1
ATOM 7605 C CA . TRP B 1 259 ? 21.328 -22.953 -12.836 1 98.44 259 TRP B CA 1
ATOM 7606 C C . TRP B 1 259 ? 22.469 -21.984 -12.562 1 98.44 259 TRP B C 1
ATOM 7608 O O . TRP B 1 259 ? 23.469 -21.984 -13.281 1 98.44 259 TRP B O 1
ATOM 7618 N N . SER B 1 260 ? 22.312 -21.156 -11.523 1 98.12 260 SER B N 1
ATOM 7619 C CA . SER B 1 260 ? 23.328 -20.156 -11.172 1 98.12 260 SER B CA 1
ATOM 7620 C C . SER B 1 260 ? 24.625 -20.812 -10.734 1 98.12 260 SER B C 1
ATOM 7622 O O . SER B 1 260 ? 25.703 -20.406 -11.164 1 98.12 260 SER B O 1
ATOM 7624 N N . LYS B 1 261 ? 24.578 -21.844 -9.922 1 97.06 261 LYS B N 1
ATOM 7625 C CA . LYS B 1 261 ? 25.75 -22.531 -9.398 1 97.06 261 LYS B CA 1
ATOM 7626 C C . LYS B 1 261 ? 26.531 -23.234 -10.516 1 97.06 261 LYS B C 1
ATOM 7628 O O . LYS B 1 261 ? 27.75 -23.359 -10.445 1 97.06 261 LYS B O 1
ATOM 7633 N N . ALA B 1 262 ? 25.797 -23.656 -11.508 1 97 262 ALA B N 1
ATOM 7634 C CA . ALA B 1 262 ? 26.406 -24.391 -12.609 1 97 262 ALA B CA 1
ATOM 7635 C C . ALA B 1 262 ? 27 -23.438 -13.641 1 97 262 ALA B C 1
ATOM 7637 O O . ALA B 1 262 ? 27.438 -23.859 -14.719 1 97 262 ALA B O 1
ATOM 7638 N N . GLY B 1 263 ? 27.047 -22.172 -13.398 1 96.62 263 GLY B N 1
ATOM 7639 C CA . GLY B 1 263 ? 27.609 -21.203 -14.328 1 96.62 263 GLY B CA 1
ATOM 7640 C C . GLY B 1 263 ? 26.703 -20.922 -15.508 1 96.62 263 GLY B C 1
ATOM 7641 O O . GLY B 1 263 ? 27.172 -20.891 -16.656 1 96.62 263 GLY B O 1
ATOM 7642 N N . VAL B 1 264 ? 25.438 -20.953 -15.258 1 96.62 264 VAL B N 1
ATOM 7643 C CA . VAL B 1 264 ? 24.438 -20.562 -16.234 1 96.62 264 VAL B CA 1
ATOM 7644 C C . VAL B 1 264 ? 24.266 -21.672 -17.281 1 96.62 264 VAL B C 1
ATOM 7646 O O . VAL B 1 264 ? 24.203 -21.391 -18.484 1 96.62 264 VAL B O 1
ATOM 7649 N N . ARG B 1 265 ? 24.391 -22.828 -16.828 1 96.62 265 ARG B N 1
ATOM 7650 C CA . ARG B 1 265 ? 24.047 -23.984 -17.641 1 96.62 265 ARG B CA 1
ATOM 7651 C C . ARG B 1 265 ? 22.609 -24.453 -17.359 1 96.62 265 ARG B C 1
ATOM 7653 O O . ARG B 1 265 ? 22.203 -24.547 -16.203 1 96.62 265 ARG B O 1
ATOM 7660 N N . PRO B 1 266 ? 21.922 -24.75 -18.375 1 97.81 266 PRO B N 1
ATOM 7661 C CA . PRO B 1 266 ? 20.5 -25.078 -18.188 1 97.81 266 PRO B CA 1
ATOM 7662 C C . PRO B 1 266 ? 20.297 -26.297 -17.297 1 97.81 266 PRO B C 1
ATOM 7664 O O . PRO B 1 266 ? 21.047 -27.266 -17.375 1 97.81 266 PRO B O 1
ATOM 7667 N N . VAL B 1 267 ? 19.266 -26.188 -16.469 1 98.38 267 VAL B N 1
ATOM 7668 C CA . VAL B 1 267 ? 18.844 -27.281 -15.602 1 98.38 267 VAL B CA 1
ATOM 7669 C C . VAL B 1 267 ? 17.922 -28.219 -16.375 1 98.38 267 VAL B C 1
ATOM 7671 O O . VAL B 1 267 ? 17.078 -27.766 -17.156 1 98.38 267 VAL B O 1
ATOM 7674 N N . LYS B 1 268 ? 18.125 -29.5 -16.188 1 97.12 268 LYS B N 1
ATOM 7675 C CA . LYS B 1 268 ? 17.297 -30.531 -16.797 1 97.12 268 LYS B CA 1
ATOM 7676 C C . LYS B 1 268 ? 16.391 -31.203 -15.766 1 97.12 268 LYS B C 1
ATOM 7678 O O . LYS B 1 268 ? 16.859 -31.641 -14.719 1 97.12 268 LYS B O 1
ATOM 7683 N N . TYR B 1 269 ? 15.109 -31.406 -15.969 1 96.81 269 TYR B N 1
ATOM 7684 C CA . TYR B 1 269 ? 14.258 -31 -17.078 1 96.81 269 TYR B CA 1
ATOM 7685 C C . TYR B 1 269 ? 13.008 -30.297 -16.562 1 96.81 269 TYR B C 1
ATOM 7687 O O . TYR B 1 269 ? 12.672 -30.391 -15.383 1 96.81 269 TYR B O 1
ATOM 7695 N N . GLY B 1 270 ? 12.312 -29.625 -17.359 1 96.94 270 GLY B N 1
ATOM 7696 C CA . GLY B 1 270 ? 11.023 -29.031 -17.031 1 96.94 270 GLY B CA 1
ATOM 7697 C C . GLY B 1 270 ? 9.969 -29.266 -18.094 1 96.94 270 GLY B C 1
ATOM 7698 O O . GLY B 1 270 ? 10.289 -29.672 -19.219 1 96.94 270 GLY B O 1
ATOM 7699 N N . GLN B 1 271 ? 8.766 -29.125 -17.703 1 96.56 271 GLN B N 1
ATOM 7700 C CA . GLN B 1 271 ? 7.602 -29.062 -18.578 1 96.56 271 GLN B CA 1
ATOM 7701 C C . GLN B 1 271 ? 6.766 -27.812 -18.312 1 96.56 271 GLN B C 1
ATOM 7703 O O . GLN B 1 271 ? 7.172 -26.953 -17.531 1 96.56 271 GLN B O 1
ATOM 7708 N N . CYS B 1 272 ? 5.629 -27.656 -18.922 1 97 272 CYS B N 1
ATOM 7709 C CA . CYS B 1 272 ? 4.922 -26.375 -18.984 1 97 272 CYS B CA 1
ATOM 7710 C C . CYS B 1 272 ? 4.668 -25.828 -17.578 1 97 272 CYS B C 1
ATOM 7712 O O . CYS B 1 272 ? 4.809 -24.625 -17.359 1 97 272 CYS B O 1
ATOM 7714 N N . TRP B 1 273 ? 4.262 -26.688 -16.609 1 97.5 273 TRP B N 1
ATOM 7715 C CA . TRP B 1 273 ? 3.941 -26.156 -15.297 1 97.5 273 TRP B CA 1
ATOM 7716 C C . TRP B 1 273 ? 5.203 -25.703 -14.57 1 97.5 273 TRP B C 1
ATOM 7718 O O . TRP B 1 273 ? 5.176 -24.734 -13.805 1 97.5 273 TRP B O 1
ATOM 7728 N N . VAL B 1 274 ? 6.305 -26.391 -14.836 1 98.38 274 VAL B N 1
ATOM 7729 C CA . VAL B 1 274 ? 7.574 -26 -14.234 1 98.38 274 VAL B CA 1
ATOM 7730 C C . VAL B 1 274 ? 8.055 -24.672 -14.836 1 98.38 274 VAL B C 1
ATOM 7732 O O . VAL B 1 274 ? 8.453 -23.766 -14.109 1 98.38 274 VAL B O 1
ATOM 7735 N N . PHE B 1 275 ? 7.977 -24.609 -16.172 1 98.69 275 PHE B N 1
ATOM 7736 C CA . PHE B 1 275 ? 8.344 -23.375 -16.844 1 98.69 275 PHE B CA 1
ATOM 7737 C C . PHE B 1 275 ? 7.531 -22.203 -16.328 1 98.69 275 PHE B C 1
ATOM 7739 O O . PHE B 1 275 ? 8.086 -21.156 -15.992 1 98.69 275 PHE B O 1
ATOM 7746 N N . ALA B 1 276 ? 6.262 -22.391 -16.281 1 98.69 276 ALA B N 1
ATOM 7747 C CA . ALA B 1 276 ? 5.359 -21.328 -15.828 1 98.69 276 ALA B CA 1
ATOM 7748 C C . ALA B 1 276 ? 5.676 -20.906 -14.398 1 98.69 276 ALA B C 1
ATOM 7750 O O . ALA B 1 276 ? 5.707 -19.719 -14.086 1 98.69 276 ALA B O 1
ATOM 7751 N N . ALA B 1 277 ? 5.922 -21.859 -13.578 1 98.75 277 ALA B N 1
ATOM 7752 C CA . ALA B 1 277 ? 6.168 -21.562 -12.164 1 98.75 277 ALA B CA 1
ATOM 7753 C C . ALA B 1 277 ? 7.488 -20.812 -11.984 1 98.75 277 ALA B C 1
ATOM 7755 O O . ALA B 1 277 ? 7.578 -19.906 -11.156 1 98.75 277 ALA B O 1
ATOM 7756 N N . VAL B 1 278 ? 8.469 -21.25 -12.664 1 98.81 278 VAL B N 1
ATOM 7757 C CA . VAL B 1 278 ? 9.766 -20.578 -12.578 1 98.81 278 VAL B CA 1
ATOM 7758 C C . VAL B 1 278 ? 9.648 -19.156 -13.094 1 98.81 278 VAL B C 1
ATOM 7760 O O . VAL B 1 278 ? 10.172 -18.219 -12.484 1 98.81 278 VAL B O 1
ATOM 7763 N N . ALA B 1 279 ? 8.977 -18.984 -14.219 1 98.88 279 ALA B N 1
ATOM 7764 C CA . ALA B 1 279 ? 8.75 -17.641 -14.734 1 98.88 279 ALA B CA 1
ATOM 7765 C C . ALA B 1 279 ? 7.996 -16.781 -13.727 1 98.88 279 ALA B C 1
ATOM 7767 O O . ALA B 1 279 ? 8.328 -15.617 -13.523 1 98.88 279 ALA B O 1
ATOM 7768 N N . CYS B 1 280 ? 6.973 -17.359 -13.148 1 98.88 280 CYS B N 1
ATOM 7769 C CA . CYS B 1 280 ? 6.191 -16.672 -12.133 1 98.88 280 CYS B CA 1
ATOM 7770 C C . CYS B 1 280 ? 7.078 -16.203 -10.984 1 98.88 280 CYS B C 1
ATOM 7772 O O . CYS B 1 280 ? 6.957 -15.062 -10.531 1 98.88 280 CYS B O 1
ATOM 7774 N N . THR B 1 281 ? 7.98 -17.047 -10.562 1 98.81 281 THR B N 1
ATOM 7775 C CA . THR B 1 281 ? 8.891 -16.75 -9.461 1 98.81 281 THR B CA 1
ATOM 7776 C C . THR B 1 281 ? 9.781 -15.555 -9.797 1 98.81 281 THR B C 1
ATOM 7778 O O . THR B 1 281 ? 9.922 -14.633 -8.992 1 98.81 281 THR B O 1
ATOM 7781 N N . VAL B 1 282 ? 10.328 -15.57 -10.961 1 98.94 282 VAL B N 1
ATOM 7782 C CA . VAL B 1 282 ? 11.258 -14.516 -11.367 1 98.94 282 VAL B CA 1
ATOM 7783 C C . VAL B 1 282 ? 10.508 -13.195 -11.508 1 98.94 282 VAL B C 1
ATOM 7785 O O . VAL B 1 282 ? 10.977 -12.156 -11.031 1 98.94 282 VAL B O 1
ATOM 7788 N N . LEU B 1 283 ? 9.367 -13.211 -12.148 1 98.94 283 LEU B N 1
ATOM 7789 C CA . LEU B 1 283 ? 8.594 -11.992 -12.375 1 98.94 283 LEU B CA 1
ATOM 7790 C C . LEU B 1 283 ? 8.109 -11.406 -11.055 1 98.94 283 LEU B C 1
ATOM 7792 O O . LEU B 1 283 ? 8.188 -10.188 -10.852 1 98.94 283 LEU B O 1
ATOM 7796 N N . ARG B 1 284 ? 7.621 -12.273 -10.148 1 98.81 284 ARG B N 1
ATOM 7797 C CA . ARG B 1 284 ? 7.223 -11.805 -8.82 1 98.81 284 ARG B CA 1
ATOM 7798 C C . ARG B 1 284 ? 8.406 -11.195 -8.078 1 98.81 284 ARG B C 1
ATOM 7800 O O . ARG B 1 284 ? 8.266 -10.172 -7.41 1 98.81 284 ARG B O 1
ATOM 7807 N N . CYS B 1 285 ? 9.508 -11.836 -8.156 1 98.75 285 CYS B N 1
ATOM 7808 C CA . CYS B 1 285 ? 10.703 -11.367 -7.461 1 98.75 285 CYS B CA 1
ATOM 7809 C C . CYS B 1 285 ? 11.078 -9.961 -7.906 1 98.75 285 CYS B C 1
ATOM 7811 O O . CYS B 1 285 ? 11.469 -9.133 -7.086 1 98.75 285 CYS B O 1
ATOM 7813 N N . LEU B 1 286 ? 10.922 -9.688 -9.172 1 98.81 286 LEU B N 1
ATOM 7814 C CA . LEU B 1 286 ? 11.305 -8.398 -9.734 1 98.81 286 LEU B CA 1
ATOM 7815 C C . LEU B 1 286 ? 10.227 -7.352 -9.484 1 98.81 286 LEU B C 1
ATOM 7817 O O . LEU B 1 286 ? 10.406 -6.176 -9.805 1 98.81 286 LEU B O 1
ATOM 7821 N N . GLY B 1 287 ? 9.133 -7.758 -8.922 1 98.62 287 GLY B N 1
ATOM 7822 C CA . GLY B 1 287 ? 8.109 -6.816 -8.5 1 98.62 287 GLY B CA 1
ATOM 7823 C C . GLY B 1 287 ? 6.949 -6.73 -9.477 1 98.62 287 GLY B C 1
ATOM 7824 O O . GLY B 1 287 ? 6.16 -5.781 -9.422 1 98.62 287 GLY B O 1
ATOM 7825 N N . ILE B 1 288 ? 6.781 -7.617 -10.375 1 98.88 288 ILE B N 1
ATOM 7826 C CA . ILE B 1 288 ? 5.676 -7.625 -11.32 1 98.88 288 ILE B CA 1
ATOM 7827 C C . ILE B 1 288 ? 4.594 -8.594 -10.844 1 98.88 288 ILE B C 1
ATOM 7829 O O . ILE B 1 288 ? 4.84 -9.797 -10.711 1 98.88 288 ILE B O 1
ATOM 7833 N N . PRO B 1 289 ? 3.391 -8.094 -10.562 1 98.75 289 PRO B N 1
ATOM 7834 C CA . PRO B 1 289 ? 2.332 -9.016 -10.148 1 98.75 289 PRO B CA 1
ATOM 7835 C C . PRO B 1 289 ? 2.064 -10.109 -11.18 1 98.75 289 PRO B C 1
ATOM 7837 O O . PRO B 1 289 ? 1.772 -9.805 -12.344 1 98.75 289 PRO B O 1
ATOM 7840 N N . THR B 1 290 ? 2.189 -11.344 -10.758 1 98.88 290 THR B N 1
ATOM 7841 C CA . THR B 1 290 ? 2.104 -12.461 -11.695 1 98.88 290 THR B CA 1
ATOM 7842 C C . THR B 1 290 ? 1.39 -13.648 -11.062 1 98.88 290 THR B C 1
ATOM 7844 O O . THR B 1 290 ? 1.57 -13.922 -9.875 1 98.88 290 THR B O 1
ATOM 7847 N N . ARG B 1 291 ? 0.577 -14.336 -11.836 1 98.62 291 ARG B N 1
ATOM 7848 C CA . ARG B 1 291 ? -0.09 -15.547 -11.367 1 98.62 291 ARG B CA 1
ATOM 7849 C C . ARG B 1 291 ? -0.022 -16.656 -12.422 1 98.62 291 ARG B C 1
ATOM 7851 O O . ARG B 1 291 ? -0.006 -16.359 -13.625 1 98.62 291 ARG B O 1
ATOM 7858 N N . PRO B 1 292 ? 0.036 -17.906 -11.992 1 98.44 292 PRO B N 1
ATOM 7859 C CA . PRO B 1 292 ? 0.003 -19.031 -12.938 1 98.44 292 PRO B CA 1
ATOM 7860 C C . PRO B 1 292 ? -1.4 -19.312 -13.469 1 98.44 292 PRO B C 1
ATOM 7862 O O . PRO B 1 292 ? -2.383 -19.156 -12.742 1 98.44 292 PRO B O 1
ATOM 7865 N N . ILE B 1 293 ? -1.485 -19.734 -14.688 1 98.75 293 ILE B N 1
ATOM 7866 C CA . ILE B 1 293 ? -2.73 -20.078 -15.359 1 98.75 293 ILE B CA 1
ATOM 7867 C C . ILE B 1 293 ? -2.625 -21.484 -15.938 1 98.75 293 ILE B C 1
ATOM 7869 O O . ILE B 1 293 ? -1.594 -21.859 -16.5 1 98.75 293 ILE B O 1
ATOM 7873 N N . THR B 1 294 ? -3.652 -22.266 -15.766 1 98.62 294 THR B N 1
ATOM 7874 C CA . THR B 1 294 ? -3.771 -23.547 -16.438 1 98.62 294 THR B CA 1
ATOM 7875 C C . THR B 1 294 ? -4.973 -23.547 -17.391 1 98.62 294 THR B C 1
ATOM 7877 O O . THR B 1 294 ? -6.105 -23.328 -16.953 1 98.62 294 THR B O 1
ATOM 7880 N N . ASN B 1 295 ? -4.699 -23.688 -18.609 1 98.38 295 ASN B N 1
ATOM 7881 C CA . ASN B 1 295 ? -5.738 -23.891 -19.609 1 98.38 295 ASN B CA 1
ATOM 7882 C C . ASN B 1 295 ? -5.969 -25.375 -19.875 1 98.38 295 ASN B C 1
ATOM 7884 O O . ASN B 1 295 ? -5.02 -26.125 -20.109 1 98.38 295 ASN B O 1
ATOM 7888 N N . PHE B 1 296 ? -7.191 -25.828 -19.828 1 96.56 296 PHE B N 1
ATOM 7889 C CA . PHE B 1 296 ? -7.492 -27.219 -20.125 1 96.56 296 PHE B CA 1
ATOM 7890 C C . PHE B 1 296 ? -8.023 -27.375 -21.547 1 96.56 296 PHE B C 1
ATOM 7892 O O . PHE B 1 296 ? -8.695 -26.469 -22.062 1 96.56 296 PHE B O 1
ATOM 7899 N N . ALA B 1 297 ? -7.73 -28.516 -22.125 1 94.06 297 ALA B N 1
ATOM 7900 C CA . ALA B 1 297 ? -8.016 -28.75 -23.531 1 94.06 297 ALA B CA 1
ATOM 7901 C C . ALA B 1 297 ? -7.402 -27.656 -24.406 1 94.06 297 ALA B C 1
ATOM 7903 O O . ALA B 1 297 ? -8.117 -26.953 -25.125 1 94.06 297 ALA B O 1
ATOM 7904 N N . SER B 1 298 ? -6.152 -27.625 -24.359 1 95 298 SER B N 1
ATOM 7905 C CA . SER B 1 298 ? -5.41 -26.562 -25.016 1 95 298 SER B CA 1
ATOM 7906 C C . SER B 1 298 ? -5.008 -26.953 -26.438 1 95 298 SER B C 1
ATOM 7908 O O . SER B 1 298 ? -4.406 -28.016 -26.641 1 95 298 SER B O 1
ATOM 7910 N N . ALA B 1 299 ? -5.309 -26.125 -27.344 1 92.69 299 ALA B N 1
ATOM 7911 C CA . ALA B 1 299 ? -4.945 -26.391 -28.734 1 92.69 299 ALA B CA 1
ATOM 7912 C C . ALA B 1 299 ? -3.549 -25.859 -29.031 1 92.69 299 ALA B C 1
ATOM 7914 O O . ALA B 1 299 ? -3.166 -24.781 -28.562 1 92.69 299 ALA B O 1
ATOM 7915 N N . HIS B 1 300 ? -2.846 -26.625 -29.688 1 88.56 300 HIS B N 1
ATOM 7916 C CA . HIS B 1 300 ? -1.569 -26.188 -30.25 1 88.56 300 HIS B CA 1
ATOM 7917 C C . HIS B 1 300 ? -1.636 -26.109 -31.766 1 88.56 300 HIS B C 1
ATOM 7919 O O . HIS B 1 300 ? -1.306 -27.062 -32.469 1 88.56 300 HIS B O 1
ATOM 7925 N N . ASP B 1 301 ? -1.928 -24.953 -32.188 1 82.44 301 ASP B N 1
ATOM 7926 C CA . ASP B 1 301 ? -2.131 -24.672 -33.625 1 82.44 301 ASP B CA 1
ATOM 7927 C C . ASP B 1 301 ? -0.83 -24.234 -34.281 1 82.44 301 ASP B C 1
ATOM 7929 O O . ASP B 1 301 ? -0.513 -23.031 -34.312 1 82.44 301 ASP B O 1
ATOM 7933 N N . VAL B 1 302 ? -0.168 -25.031 -34.906 1 77.88 302 VAL B N 1
ATOM 7934 C CA . VAL B 1 302 ? 1.162 -24.781 -35.438 1 77.88 302 VAL B CA 1
ATOM 7935 C C . VAL B 1 302 ? 1.046 -24.062 -36.781 1 77.88 302 VAL B C 1
ATOM 7937 O O . VAL B 1 302 ? 1.914 -23.266 -37.156 1 77.88 302 VAL B O 1
ATOM 7940 N N . ASP B 1 303 ? -0.049 -24.281 -37.531 1 78.5 303 ASP B N 1
ATOM 7941 C CA . ASP B 1 303 ? -0.137 -23.688 -38.844 1 78.5 303 ASP B CA 1
ATOM 7942 C C . ASP B 1 303 ? -0.891 -22.359 -38.812 1 78.5 303 ASP B C 1
ATOM 7944 O O . ASP B 1 303 ? -1.019 -21.688 -39.844 1 78.5 303 ASP B O 1
ATOM 7948 N N . GLY B 1 304 ? -1.514 -22 -37.75 1 77.81 304 GLY B N 1
ATOM 7949 C CA . GLY B 1 304 ? -2.035 -20.656 -37.531 1 77.81 304 GLY B CA 1
ATOM 7950 C C . GLY B 1 304 ? -3.416 -20.453 -38.125 1 77.81 304 GLY B C 1
ATOM 7951 O O . GLY B 1 304 ? -3.84 -19.312 -38.312 1 77.81 304 GLY B O 1
ATOM 7952 N N . ASN B 1 305 ? -4.145 -21.516 -38.375 1 80.5 305 ASN B N 1
ATOM 7953 C CA . ASN B 1 305 ? -5.449 -21.359 -39.031 1 80.5 305 ASN B CA 1
ATOM 7954 C C . ASN B 1 305 ? -6.582 -21.438 -38 1 80.5 305 ASN B C 1
ATOM 7956 O O . ASN B 1 305 ? -7.742 -21.609 -38.375 1 80.5 305 ASN B O 1
ATOM 7960 N N . LEU B 1 306 ? -6.277 -21.406 -36.75 1 85.81 306 LEU B N 1
ATOM 7961 C CA . LEU B 1 306 ? -7.211 -21.375 -35.625 1 85.81 306 LEU B CA 1
ATOM 7962 C C . LEU B 1 306 ? -8.023 -22.672 -35.562 1 85.81 306 LEU B C 1
ATOM 7964 O O . LEU B 1 306 ? -9.164 -22.672 -35.094 1 85.81 306 LEU B O 1
ATOM 7968 N N . SER B 1 307 ? -7.496 -23.734 -36.094 1 85.94 307 SER B N 1
ATOM 7969 C CA . SER B 1 307 ? -8.07 -25.078 -36 1 85.94 307 SER B CA 1
ATOM 7970 C C . SER B 1 307 ? -6.988 -26.125 -35.781 1 85.94 307 SER B C 1
ATOM 7972 O O . SER B 1 307 ? -5.832 -25.922 -36.125 1 85.94 307 SER B O 1
ATOM 7974 N N . VAL B 1 308 ? -7.371 -27.109 -35.125 1 87.44 308 VAL B N 1
ATOM 7975 C CA . VAL B 1 308 ? -6.488 -28.266 -34.938 1 87.44 308 VAL B CA 1
ATOM 7976 C C . VAL B 1 308 ? -7.043 -29.469 -35.688 1 87.44 308 VAL B C 1
ATOM 7978 O O . VAL B 1 308 ? -8.172 -29.891 -35.438 1 87.44 308 VAL B O 1
ATOM 7981 N N . ASP B 1 309 ? -6.266 -29.984 -36.562 1 85.31 309 ASP B N 1
ATOM 7982 C CA . ASP B 1 309 ? -6.672 -31.094 -37.406 1 85.31 309 ASP B CA 1
ATOM 7983 C C . ASP B 1 309 ? -5.992 -32.406 -37 1 85.31 309 ASP B C 1
ATOM 7985 O O . ASP B 1 309 ? -4.777 -32.406 -36.781 1 85.31 309 ASP B O 1
ATOM 7989 N N . PHE B 1 310 ? -6.781 -33.406 -36.875 1 85.25 310 PHE B N 1
ATOM 7990 C CA . PHE B 1 310 ? -6.273 -34.75 -36.531 1 85.25 310 PHE B CA 1
ATOM 7991 C C . PHE B 1 310 ? -6.566 -35.719 -37.688 1 85.25 310 PHE B C 1
ATOM 7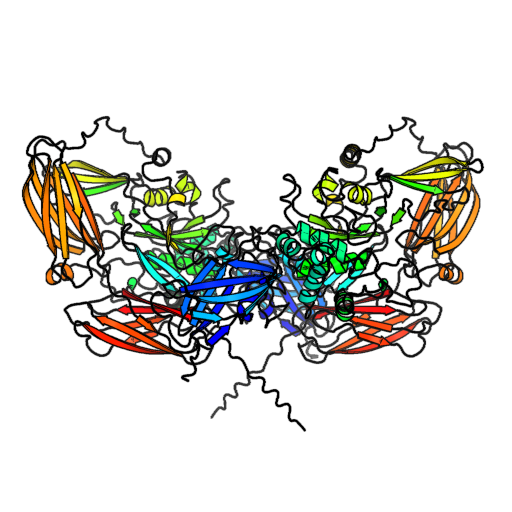993 O O . PHE B 1 310 ? -7.719 -35.906 -38.062 1 85.25 310 PHE B O 1
ATOM 8000 N N . LEU B 1 311 ? -5.52 -36.312 -38.156 1 85.94 311 LEU B N 1
ATOM 8001 C CA . LEU B 1 311 ? -5.652 -37.312 -39.219 1 85.94 311 LEU B CA 1
ATOM 8002 C C . LEU B 1 311 ? -5.531 -38.719 -38.656 1 85.94 311 LEU B C 1
ATOM 8004 O O . LEU B 1 311 ? -4.516 -39.062 -38.031 1 85.94 311 LEU B O 1
ATOM 8008 N N . LEU B 1 312 ? -6.555 -39.5 -38.844 1 86.06 312 LEU B N 1
ATOM 8009 C CA . LEU B 1 312 ? -6.594 -40.875 -38.344 1 86.06 312 LEU B CA 1
ATOM 8010 C C . LEU B 1 312 ? -6.832 -41.844 -39.5 1 86.06 312 LEU B C 1
ATOM 8012 O O . LEU B 1 312 ? -7.406 -41.469 -40.531 1 86.06 312 LEU B O 1
ATOM 8016 N N . ASN B 1 313 ? -6.344 -43.031 -39.312 1 85.44 313 ASN B N 1
ATOM 8017 C CA . ASN B 1 313 ? -6.73 -44.094 -40.25 1 85.44 313 ASN B CA 1
ATOM 8018 C C . ASN B 1 313 ? -7.969 -44.844 -39.75 1 85.44 313 ASN B C 1
ATOM 8020 O O . ASN B 1 313 ? -8.57 -44.438 -38.75 1 85.44 313 ASN B O 1
ATOM 8024 N N . GLU B 1 314 ? -8.305 -45.844 -40.469 1 77.62 314 GLU B N 1
ATOM 8025 C CA . GLU B 1 314 ? -9.523 -46.594 -40.156 1 77.62 314 GLU B CA 1
ATOM 8026 C C . GLU B 1 314 ? -9.383 -47.406 -38.875 1 77.62 314 GLU B C 1
ATOM 8028 O O . GLU B 1 314 ? -10.383 -47.812 -38.281 1 77.62 314 GLU B O 1
ATOM 8033 N N . ARG B 1 315 ? -8.172 -47.594 -38.531 1 79.62 315 ARG B N 1
ATOM 8034 C CA . ARG B 1 315 ? -7.914 -48.312 -37.281 1 79.62 315 ARG B CA 1
ATOM 8035 C C . ARG B 1 315 ? -7.75 -47.312 -36.125 1 79.62 315 ARG B C 1
ATOM 8037 O O . ARG B 1 315 ? -7.305 -47.719 -35.031 1 79.62 315 ARG B O 1
ATOM 8044 N N . LEU B 1 316 ? -7.996 -46.094 -36.344 1 82 316 LEU B N 1
ATOM 8045 C CA . LEU B 1 316 ? -7.957 -45 -35.375 1 82 316 LEU B CA 1
ATOM 8046 C C . LEU B 1 316 ? -6.523 -44.688 -34.938 1 82 316 LEU B C 1
ATOM 8048 O O . LEU B 1 316 ? -6.293 -44.25 -33.812 1 82 316 LEU B O 1
ATOM 8052 N N . GLU B 1 317 ? -5.609 -45.031 -35.75 1 81.94 317 GLU B N 1
ATOM 8053 C CA . GLU B 1 317 ? -4.219 -44.656 -35.5 1 81.94 317 GLU B CA 1
ATOM 8054 C C . GLU B 1 317 ? -3.891 -43.312 -36.125 1 81.94 317 GLU B C 1
ATOM 8056 O O . GLU B 1 317 ? -4.375 -43 -37.219 1 81.94 317 GLU B O 1
ATOM 8061 N N . SER B 1 318 ? -3.205 -42.594 -35.344 1 82.44 318 SER B N 1
ATOM 8062 C CA . SER B 1 318 ? -2.824 -41.25 -35.844 1 82.44 318 SER B CA 1
ATOM 8063 C C . SER B 1 318 ? -1.816 -41.375 -36.969 1 82.44 318 SER B C 1
ATOM 8065 O O . SER B 1 318 ? -0.909 -42.188 -36.938 1 82.44 318 SER B O 1
ATOM 8067 N N . LEU B 1 319 ? -2.055 -40.625 -38 1 77.31 319 LEU B N 1
ATOM 8068 C CA . LEU B 1 319 ? -1.152 -40.594 -39.156 1 77.31 319 LEU B CA 1
ATOM 8069 C C . LEU B 1 319 ? -0.212 -39.406 -39.094 1 77.31 319 LEU B C 1
ATOM 8071 O O . LEU B 1 319 ? 0.675 -39.25 -39.938 1 77.31 319 LEU B O 1
ATOM 8075 N N . ASP B 1 320 ? -0.48 -38.594 -38.188 1 66.69 320 ASP B N 1
ATOM 8076 C CA . ASP B 1 320 ? 0.351 -37.406 -38.062 1 66.69 320 ASP B CA 1
ATOM 8077 C C . ASP B 1 320 ? 1.757 -37.75 -37.594 1 66.69 320 ASP B C 1
ATOM 8079 O O . ASP B 1 320 ? 1.93 -38.25 -36.469 1 66.69 320 ASP B O 1
ATOM 8083 N N . SER B 1 321 ? 2.746 -38.219 -38.531 1 55.34 321 SER B N 1
ATOM 8084 C CA . SER B 1 321 ? 4.102 -38.656 -38.219 1 55.34 321 SER B CA 1
ATOM 8085 C C . SER B 1 321 ? 4.992 -37.5 -37.844 1 55.34 321 SER B C 1
ATOM 8087 O O . SER B 1 321 ? 6.102 -37.688 -37.344 1 55.34 321 SER B O 1
ATOM 8089 N N . ARG B 1 322 ? 4.77 -36.219 -38.219 1 54.59 322 ARG B N 1
ATOM 8090 C CA . ARG B 1 322 ? 5.797 -35.188 -38.156 1 54.59 322 ARG B CA 1
ATOM 8091 C C . ARG B 1 322 ? 5.789 -34.5 -36.812 1 54.59 322 ARG B C 1
ATOM 8093 O O . ARG B 1 322 ? 4.75 -34.406 -36.156 1 54.59 322 ARG B O 1
ATOM 8100 N N . GLN B 1 323 ? 6.934 -34.156 -36.281 1 51.69 323 GLN B N 1
ATOM 8101 C CA . GLN B 1 323 ? 7.316 -33.438 -35.062 1 51.69 323 GLN B CA 1
ATOM 8102 C C . GLN B 1 323 ? 6.527 -32.125 -34.938 1 51.69 323 GLN B C 1
ATOM 8104 O O . GLN B 1 323 ? 6.344 -31.625 -33.812 1 51.69 323 GLN B O 1
ATOM 8109 N N . ARG B 1 324 ? 6.023 -31.531 -36 1 60.16 324 ARG B N 1
ATOM 8110 C CA . ARG B 1 324 ? 5.387 -30.219 -35.969 1 60.16 324 ARG B CA 1
ATOM 8111 C C . ARG B 1 324 ? 3.922 -30.312 -36.375 1 60.16 324 ARG B C 1
ATOM 8113 O O . ARG B 1 324 ? 3.516 -29.703 -37.375 1 60.16 324 ARG B O 1
ATOM 8120 N N . SER B 1 325 ? 3.111 -31.141 -35.75 1 73.38 325 SER B N 1
ATOM 8121 C CA . SER B 1 325 ? 1.704 -31.25 -36.125 1 73.38 325 SER B CA 1
ATOM 8122 C C . SER B 1 325 ? 0.804 -30.656 -35.031 1 73.38 325 SER B C 1
ATOM 8124 O O . SER B 1 325 ? 1.229 -30.5 -33.875 1 73.38 325 SER B O 1
ATOM 8126 N N . ASP B 1 326 ? -0.374 -30.219 -35.469 1 80.69 326 ASP B N 1
ATOM 8127 C CA . ASP B 1 326 ? -1.402 -29.781 -34.531 1 80.69 326 ASP B CA 1
ATOM 8128 C C . ASP B 1 326 ? -1.598 -30.812 -33.406 1 80.69 326 ASP B C 1
ATOM 8130 O O . ASP B 1 326 ? -1.408 -32 -33.625 1 80.69 326 ASP B O 1
ATOM 8134 N N . SER B 1 327 ? -1.651 -30.281 -32.281 1 84.75 327 SER B N 1
ATOM 8135 C CA . SER B 1 327 ? -1.896 -31.172 -31.156 1 84.75 327 SER B CA 1
ATOM 8136 C C . SER B 1 327 ? -2.848 -30.547 -30.141 1 84.75 327 SER B C 1
ATOM 8138 O O . SER B 1 327 ? -3.146 -29.344 -30.219 1 84.75 327 SER B O 1
ATOM 8140 N N . SER B 1 328 ? -3.42 -31.375 -29.375 1 87.69 328 SER B N 1
ATOM 8141 C CA . SER B 1 328 ? -4.262 -30.969 -28.25 1 87.69 328 SER B CA 1
ATOM 8142 C C . SER B 1 328 ? -3.701 -31.469 -26.922 1 87.69 328 SER B C 1
ATOM 8144 O O . SER B 1 328 ? -3.457 -32.656 -26.766 1 87.69 328 SER B O 1
ATOM 8146 N N . TRP B 1 329 ? -3.43 -30.531 -26.078 1 92 329 TRP B N 1
ATOM 8147 C CA . TRP B 1 329 ? -2.908 -30.891 -24.766 1 92 329 TRP B CA 1
ATOM 8148 C C . TRP B 1 329 ? -4.02 -30.891 -23.719 1 92 329 TRP B C 1
ATOM 8150 O O . TRP B 1 329 ? -4.902 -30.031 -23.734 1 92 329 TRP B O 1
ATOM 8160 N N . ASN B 1 330 ? -4.016 -31.891 -22.859 1 92.44 330 ASN B N 1
ATOM 8161 C CA . ASN B 1 330 ? -5.016 -31.953 -21.797 1 92.44 330 ASN B CA 1
ATOM 8162 C C . ASN B 1 330 ? -5.008 -30.672 -20.953 1 92.44 330 ASN B C 1
ATOM 8164 O O . ASN B 1 330 ? -6.051 -30.25 -20.469 1 92.44 330 ASN B O 1
ATOM 8168 N N . PHE B 1 331 ? -3.812 -30.188 -20.703 1 95.88 331 PHE B N 1
ATOM 8169 C CA . PHE B 1 331 ? -3.664 -28.906 -20.047 1 95.88 331 PHE B CA 1
ATOM 8170 C C . PHE B 1 331 ? -2.375 -28.219 -20.484 1 95.88 331 PHE B C 1
ATOM 8172 O O . PHE B 1 331 ? -1.464 -28.859 -21 1 95.88 331 PHE B O 1
ATOM 8179 N N . HIS B 1 332 ? -2.338 -26.969 -20.375 1 97.31 332 HIS B N 1
ATOM 8180 C CA . HIS B 1 332 ? -1.157 -26.156 -20.609 1 97.31 332 HIS B CA 1
ATOM 8181 C C . HIS B 1 332 ? -1.08 -25 -19.625 1 97.31 332 HIS B C 1
ATOM 8183 O O . HIS B 1 332 ? -2.092 -24.359 -19.328 1 97.31 332 HIS B O 1
ATOM 8189 N N . CYS B 1 333 ? 0.107 -24.859 -19.078 1 98.38 333 CYS B N 1
ATOM 8190 C CA . CYS B 1 333 ? 0.303 -23.828 -18.062 1 98.38 333 CYS B CA 1
ATOM 8191 C C . CYS B 1 333 ? 1.108 -22.672 -18.625 1 98.38 333 CYS B C 1
ATOM 8193 O O . CYS B 1 333 ? 2.088 -22.875 -19.344 1 98.38 333 CYS B O 1
ATOM 8195 N N . TRP B 1 334 ? 0.694 -21.484 -18.422 1 98.69 334 TRP B N 1
ATOM 8196 C CA . TRP B 1 334 ? 1.435 -20.234 -18.625 1 98.69 334 TRP B CA 1
ATOM 8197 C C . TRP B 1 334 ? 1.224 -19.281 -17.453 1 98.69 334 TRP B C 1
ATOM 8199 O O . TRP B 1 334 ? 0.768 -19.688 -16.375 1 98.69 334 TRP B O 1
ATOM 8209 N N . VAL B 1 335 ? 1.697 -17.969 -17.562 1 98.81 335 VAL B N 1
ATOM 8210 C CA . VAL B 1 335 ? 1.459 -17 -16.5 1 98.81 335 VAL B CA 1
ATOM 8211 C C . VAL B 1 335 ? 0.758 -15.773 -17.062 1 98.81 335 VAL B C 1
ATOM 8213 O O . VAL B 1 335 ? 0.768 -15.555 -18.281 1 98.81 335 VAL B O 1
ATOM 8216 N N . GLU B 1 336 ? 0.059 -15.078 -16.188 1 98.88 336 GLU B N 1
ATOM 8217 C CA . GLU B 1 336 ? -0.429 -13.727 -16.438 1 98.88 336 GLU B CA 1
ATOM 8218 C C . GLU B 1 336 ? 0.305 -12.711 -15.57 1 98.88 336 GLU B C 1
ATOM 8220 O O . GLU B 1 336 ? 0.416 -12.883 -14.352 1 98.88 336 GLU B O 1
ATOM 8225 N N . SER B 1 337 ? 0.844 -11.742 -16.203 1 98.81 337 SER B N 1
ATOM 8226 C CA . SER B 1 337 ? 1.44 -10.625 -15.484 1 98.81 337 SER B CA 1
ATOM 8227 C C . SER B 1 337 ? 0.619 -9.352 -15.664 1 98.81 337 SER B C 1
ATOM 8229 O O . SER B 1 337 ? 0.084 -9.102 -16.75 1 98.81 337 SER B O 1
ATOM 8231 N N . TRP B 1 338 ? 0.484 -8.617 -14.586 1 98.69 338 TRP B N 1
ATOM 8232 C CA . TRP B 1 338 ? -0.301 -7.387 -14.625 1 98.69 338 TRP B CA 1
ATOM 8233 C C . TRP B 1 338 ? 0.57 -6.195 -15.016 1 98.69 338 TRP B C 1
ATOM 8235 O O . TRP B 1 338 ? 1.608 -5.949 -14.391 1 98.69 338 TRP B O 1
ATOM 8245 N N . MET B 1 339 ? 0.158 -5.434 -16.062 1 98.62 339 MET B N 1
ATOM 8246 C CA . MET B 1 339 ? 0.894 -4.234 -16.453 1 98.62 339 MET B CA 1
ATOM 8247 C C . MET B 1 339 ? 0.055 -3.355 -17.375 1 98.62 339 MET B C 1
ATOM 8249 O O . MET B 1 339 ? -0.907 -3.83 -17.984 1 98.62 339 MET B O 1
ATOM 8253 N N . SER B 1 340 ? 0.358 -2.117 -17.438 1 97.69 340 SER B N 1
ATOM 8254 C CA . SER B 1 340 ? -0.163 -1.239 -18.484 1 97.69 340 SER B CA 1
ATOM 8255 C C . SER B 1 340 ? 0.631 -1.385 -19.766 1 97.69 340 SER B C 1
ATOM 8257 O O . SER B 1 340 ? 1.824 -1.694 -19.734 1 97.69 340 SER B O 1
ATOM 8259 N N . ARG B 1 341 ? -0.048 -1.267 -20.844 1 97.88 341 ARG B N 1
ATOM 8260 C CA . ARG B 1 341 ? 0.572 -1.397 -22.172 1 97.88 341 ARG B CA 1
ATOM 8261 C C . ARG B 1 341 ? 0.577 -0.063 -22.906 1 97.88 341 ARG B C 1
ATOM 8263 O O . ARG B 1 341 ? -0.259 0.172 -23.781 1 97.88 341 ARG B O 1
ATOM 8270 N N . GLU B 1 342 ? 1.566 0.715 -22.562 1 94.31 342 GLU B N 1
ATOM 8271 C CA . GLU B 1 342 ? 1.679 2.031 -23.188 1 94.31 342 GLU B CA 1
ATOM 8272 C C . GLU B 1 342 ? 2.086 1.914 -24.656 1 94.31 342 GLU B C 1
ATOM 8274 O O . GLU B 1 342 ? 1.939 2.867 -25.422 1 94.31 342 GLU B O 1
ATOM 8279 N N . ASP B 1 343 ? 2.531 0.805 -25.047 1 95.5 343 ASP B N 1
ATOM 8280 C CA . ASP B 1 343 ? 2.975 0.543 -26.422 1 95.5 343 ASP B CA 1
ATOM 8281 C C . ASP B 1 343 ? 1.807 0.121 -27.297 1 95.5 343 ASP B C 1
ATOM 8283 O O . ASP B 1 343 ? 1.969 -0.053 -28.516 1 95.5 343 ASP B O 1
ATOM 8287 N N . LEU B 1 344 ? 0.624 -0.049 -26.672 1 97.31 344 LEU B N 1
ATOM 8288 C CA . LEU B 1 344 ? -0.569 -0.477 -27.406 1 97.31 344 LEU B CA 1
ATOM 8289 C C . LEU B 1 344 ? -1.708 0.518 -27.203 1 97.31 344 LEU B C 1
ATOM 8291 O O . LEU B 1 344 ? -1.653 1.364 -26.312 1 97.31 344 LEU B O 1
ATOM 8295 N N . PRO B 1 345 ? -2.762 0.509 -28.062 1 94.75 345 PRO B N 1
ATOM 8296 C CA . PRO B 1 345 ? -3.93 1.37 -27.875 1 94.75 345 PRO B CA 1
ATOM 8297 C C . PRO B 1 345 ? -4.629 1.118 -26.531 1 94.75 345 PRO B C 1
ATOM 8299 O O . PRO B 1 345 ? -4.461 0.054 -25.938 1 94.75 345 PRO B O 1
ATOM 8302 N N . GLU B 1 346 ? -5.41 2.041 -26.156 1 94.25 346 GLU B N 1
ATOM 8303 C CA . GLU B 1 346 ? -6.152 1.938 -24.906 1 94.25 346 GLU B CA 1
ATOM 8304 C C . GLU B 1 346 ? -7.02 0.683 -24.875 1 94.25 346 GLU B C 1
ATOM 8306 O O . GLU B 1 346 ? -7.598 0.3 -25.906 1 94.25 346 GLU B O 1
ATOM 8311 N N . GLY B 1 347 ? -7.066 0.084 -23.766 1 94.88 347 GLY B N 1
ATOM 8312 C CA . GLY B 1 347 ? -7.91 -1.092 -23.609 1 94.88 347 GLY B CA 1
ATOM 8313 C C . GLY B 1 347 ? -7.121 -2.383 -23.516 1 94.88 347 GLY B C 1
ATOM 8314 O O . GLY B 1 347 ? -7.695 -3.455 -23.312 1 94.88 347 GLY B O 1
ATOM 8315 N N . ASN B 1 348 ? -5.816 -2.293 -23.562 1 97.5 348 ASN B N 1
ATOM 8316 C CA . ASN B 1 348 ? -4.992 -3.494 -23.578 1 97.5 348 ASN B CA 1
ATOM 8317 C C . ASN B 1 348 ? -4.195 -3.641 -22.281 1 97.5 348 ASN B C 1
ATOM 8319 O O . ASN B 1 348 ? -3.32 -4.504 -22.188 1 97.5 348 ASN B O 1
ATOM 8323 N N . ASP B 1 349 ? -4.484 -2.775 -21.297 1 97.31 349 ASP B N 1
ATOM 8324 C CA . ASP B 1 349 ? -3.842 -2.871 -20 1 97.31 349 ASP B CA 1
ATOM 8325 C C . ASP B 1 349 ? -4.379 -4.062 -19.203 1 97.31 349 ASP B C 1
ATOM 8327 O O . ASP B 1 349 ? -5.344 -4.707 -19.625 1 97.31 349 ASP B O 1
ATOM 8331 N N . GLY B 1 350 ? -3.762 -4.367 -18.094 1 97.69 350 GLY B N 1
ATOM 8332 C CA . GLY B 1 350 ? -4.211 -5.422 -17.203 1 97.69 350 GLY B CA 1
ATOM 8333 C C . GLY B 1 350 ? -3.408 -6.703 -17.328 1 97.69 350 GLY B C 1
ATOM 8334 O O . GLY B 1 350 ? -2.178 -6.664 -17.406 1 97.69 350 GLY B O 1
ATOM 8335 N N . TRP B 1 351 ? -4.094 -7.812 -17.281 1 98.56 351 TRP B N 1
ATOM 8336 C CA . TRP B 1 351 ? -3.439 -9.117 -17.344 1 98.56 351 TRP B CA 1
ATOM 8337 C C . TRP B 1 351 ? -2.885 -9.391 -18.734 1 98.56 351 TRP B C 1
ATOM 8339 O O . TRP B 1 351 ? -3.584 -9.219 -19.734 1 98.56 351 TRP B O 1
ATOM 8349 N N . GLN B 1 352 ? -1.598 -9.766 -18.812 1 98.81 352 GLN B N 1
ATOM 8350 C CA . GLN B 1 352 ? -0.866 -10.117 -20.016 1 98.81 352 GLN B CA 1
ATOM 8351 C C . GLN B 1 352 ? -0.396 -11.57 -19.969 1 98.81 352 GLN B C 1
ATOM 8353 O O . GLN B 1 352 ? 0.279 -11.977 -19.016 1 98.81 352 GLN B O 1
ATOM 8358 N N . VAL B 1 353 ? -0.678 -12.336 -20.969 1 98.81 353 VAL B N 1
ATOM 8359 C CA . VAL B 1 353 ? -0.238 -13.727 -21.047 1 98.81 353 VAL B CA 1
ATOM 8360 C C . VAL B 1 353 ? 1.249 -13.781 -21.391 1 98.81 353 VAL B C 1
ATOM 8362 O O . VAL B 1 353 ? 1.7 -13.125 -22.328 1 98.81 353 VAL B O 1
ATOM 8365 N N . LEU B 1 354 ? 1.983 -14.477 -20.625 1 98.75 354 LEU B N 1
ATOM 8366 C CA . LEU B 1 354 ? 3.373 -14.836 -20.891 1 98.75 354 LEU B CA 1
ATOM 8367 C C . LEU B 1 354 ? 3.578 -16.344 -20.797 1 98.75 354 LEU B C 1
ATOM 8369 O O . LEU B 1 354 ? 3.227 -16.969 -19.781 1 98.75 354 LEU B O 1
ATOM 8373 N N . ASP B 1 355 ? 4.102 -16.953 -21.828 1 98.38 355 ASP B N 1
ATOM 8374 C CA . ASP B 1 355 ? 4.312 -18.406 -21.844 1 98.38 355 ASP B CA 1
ATOM 8375 C C . ASP B 1 355 ? 5.781 -18.734 -22.094 1 98.38 355 ASP B C 1
ATOM 8377 O O . ASP B 1 355 ? 6.277 -18.578 -23.203 1 98.38 355 ASP B O 1
ATOM 8381 N N . PRO B 1 356 ? 6.48 -19.297 -21.125 1 98.19 356 PRO B N 1
ATOM 8382 C CA . PRO B 1 356 ? 7.906 -19.609 -21.266 1 98.19 356 PRO B CA 1
ATOM 8383 C C . PRO B 1 356 ? 8.148 -20.984 -21.891 1 98.19 356 PRO B C 1
ATOM 8385 O O . PRO B 1 356 ? 9.297 -21.359 -22.125 1 98.19 356 PRO B O 1
ATOM 8388 N N . THR B 1 357 ? 7.074 -21.781 -22.078 1 97.12 357 THR B N 1
ATOM 8389 C CA . THR B 1 357 ? 7.242 -23.078 -22.719 1 97.12 357 THR B CA 1
ATOM 8390 C C . THR B 1 357 ? 7.719 -22.906 -24.156 1 97.12 357 THR B C 1
ATOM 8392 O O . THR B 1 357 ? 7.125 -22.156 -24.938 1 97.12 357 THR B O 1
ATOM 8395 N N . PRO B 1 358 ? 8.781 -23.578 -24.5 1 94.75 358 PRO B N 1
ATOM 8396 C CA . PRO B 1 358 ? 9.328 -23.375 -25.844 1 94.75 358 PRO B CA 1
ATOM 8397 C C . PRO B 1 358 ? 8.516 -24.109 -26.922 1 94.75 358 PRO B C 1
ATOM 8399 O O . PRO B 1 358 ? 8.984 -25.078 -27.5 1 94.75 358 PRO B O 1
ATOM 8402 N N . GLN B 1 359 ? 7.402 -23.5 -27.234 1 88.38 359 GLN B N 1
ATOM 8403 C CA . GLN B 1 359 ? 6.508 -24.109 -28.219 1 88.38 359 GLN B CA 1
ATOM 8404 C C . GLN B 1 359 ? 6.785 -23.578 -29.625 1 88.38 359 GLN B C 1
ATOM 8406 O O . GLN B 1 359 ? 6.922 -24.344 -30.578 1 88.38 359 GLN B O 1
ATOM 8411 N N . GLU B 1 360 ? 6.832 -22.312 -29.719 1 87.31 360 GLU B N 1
ATOM 8412 C CA . GLU B 1 360 ? 6.996 -21.625 -31 1 87.31 360 GLU B CA 1
ATOM 8413 C C . GLU B 1 360 ? 7.965 -20.453 -30.891 1 87.31 360 GLU B C 1
ATOM 8415 O O . GLU B 1 360 ? 8.203 -19.953 -29.797 1 87.31 360 GLU B O 1
ATOM 8420 N N . LEU B 1 361 ? 8.422 -20.125 -32.031 1 90.56 361 LEU B N 1
ATOM 8421 C CA . LEU B 1 361 ? 9.289 -18.969 -32.062 1 90.56 361 LEU B CA 1
ATOM 8422 C C . LEU B 1 361 ? 8.477 -17.672 -32.188 1 90.56 361 LEU B C 1
ATOM 8424 O O . LEU B 1 361 ? 7.445 -17.641 -32.844 1 90.56 361 LEU B O 1
ATOM 8428 N N . SER B 1 362 ? 8.844 -16.703 -31.516 1 91.75 362 SER B N 1
ATOM 8429 C CA . SER B 1 362 ? 8.359 -15.328 -31.609 1 91.75 362 SER B CA 1
ATOM 8430 C C . SER B 1 362 ? 9.508 -14.344 -31.797 1 91.75 362 SER B C 1
ATOM 8432 O O . SER B 1 362 ? 10.352 -14.188 -30.906 1 91.75 362 SER B O 1
ATOM 8434 N N . ASP B 1 363 ? 9.586 -13.711 -32.906 1 90.56 363 ASP B N 1
ATOM 8435 C CA . ASP B 1 363 ? 10.68 -12.812 -33.25 1 90.56 363 ASP B CA 1
ATOM 8436 C C . ASP B 1 363 ? 12.031 -13.508 -33.094 1 90.56 363 ASP B C 1
ATOM 8438 O O . ASP B 1 363 ? 12.961 -12.945 -32.531 1 90.56 363 ASP B O 1
ATOM 8442 N N . GLY B 1 364 ? 12.008 -14.773 -33.438 1 89.38 364 GLY B N 1
ATOM 8443 C CA . GLY B 1 364 ? 13.258 -15.508 -33.5 1 89.38 364 GLY B CA 1
ATOM 8444 C C . GLY B 1 364 ? 13.664 -16.156 -32.188 1 89.38 364 GLY B C 1
ATOM 8445 O O . GLY B 1 364 ? 14.672 -16.859 -32.125 1 89.38 364 GLY B O 1
ATOM 8446 N N . GLU B 1 365 ? 12.938 -15.953 -31.203 1 92.44 365 GLU B N 1
ATOM 8447 C CA . GLU B 1 365 ? 13.234 -16.531 -29.906 1 92.44 365 GLU B CA 1
ATOM 8448 C C . GLU B 1 365 ? 12.078 -17.391 -29.406 1 92.44 365 GLU B C 1
ATOM 8450 O O . GLU B 1 365 ? 10.922 -17.125 -29.719 1 92.44 365 GLU B O 1
ATOM 8455 N N . PHE B 1 366 ? 12.43 -18.422 -28.656 1 93.12 366 PHE B N 1
ATOM 8456 C CA . PHE B 1 366 ? 11.383 -19.234 -28.047 1 93.12 366 PHE B CA 1
ATOM 8457 C C . PHE B 1 366 ? 10.758 -18.5 -26.859 1 93.12 366 PHE B C 1
ATOM 8459 O O . PHE B 1 366 ? 11.266 -18.594 -25.734 1 93.12 366 PHE B O 1
ATOM 8466 N N . CYS B 1 367 ? 9.805 -17.766 -27.094 1 94 367 CYS B N 1
ATOM 8467 C CA . CYS B 1 367 ? 9.039 -17.047 -26.078 1 94 367 CYS B CA 1
ATOM 8468 C C . CYS B 1 367 ? 7.641 -16.719 -26.578 1 94 367 CYS B C 1
ATOM 8470 O O . CYS B 1 367 ? 7.352 -16.891 -27.766 1 94 367 CYS B O 1
ATOM 8472 N N . CYS B 1 368 ? 6.793 -16.422 -25.719 1 96.5 368 CYS B N 1
ATOM 8473 C CA . CYS B 1 368 ? 5.43 -16.016 -26.062 1 96.5 368 CYS B CA 1
ATOM 8474 C C . CYS B 1 368 ? 4.949 -14.906 -25.125 1 96.5 368 CYS B C 1
ATOM 8476 O O . CYS B 1 368 ? 5.055 -15.016 -23.906 1 96.5 368 CYS B O 1
ATOM 8478 N N . GLY B 1 369 ? 4.41 -13.836 -25.766 1 97.56 369 GLY B N 1
ATOM 8479 C CA . GLY B 1 369 ? 3.895 -12.711 -25 1 97.56 369 GLY B CA 1
ATOM 8480 C C . GLY B 1 369 ? 4.926 -11.625 -24.781 1 97.56 369 GLY B C 1
ATOM 8481 O O . GLY B 1 369 ? 6.02 -11.664 -25.344 1 97.56 369 GLY B O 1
ATOM 8482 N N . PRO B 1 370 ? 4.422 -10.602 -23.953 1 98.38 370 PRO B N 1
ATOM 8483 C CA . PRO B 1 370 ? 3.162 -10.461 -23.219 1 98.38 370 PRO B CA 1
ATOM 8484 C C . PRO B 1 370 ? 1.978 -10.172 -24.141 1 98.38 370 PRO B C 1
ATOM 8486 O O . PRO B 1 370 ? 2.01 -9.203 -24.906 1 98.38 370 PRO B O 1
ATOM 8489 N N . CYS B 1 371 ? 0.936 -10.953 -24.031 1 98.62 371 CYS B N 1
ATOM 8490 C CA . CYS B 1 371 ? -0.273 -10.844 -24.844 1 98.62 371 CYS B CA 1
ATOM 8491 C C . CYS B 1 371 ? -1.461 -10.414 -23.984 1 98.62 371 CYS B C 1
ATOM 8493 O O . CYS B 1 371 ? -1.814 -11.086 -23.016 1 98.62 371 CYS B O 1
ATOM 8495 N N . PRO B 1 372 ? -2.143 -9.305 -24.375 1 98.56 372 PRO B N 1
ATOM 8496 C CA . PRO B 1 372 ? -3.268 -8.852 -23.547 1 98.56 372 PRO B CA 1
ATOM 8497 C C . PRO B 1 372 ? -4.414 -9.852 -23.516 1 98.56 372 PRO B C 1
ATOM 8499 O O . PRO B 1 372 ? -4.945 -10.234 -24.562 1 98.56 372 PRO B O 1
ATOM 8502 N N . VAL B 1 373 ? -4.801 -10.234 -22.312 1 98.69 373 VAL B N 1
ATOM 8503 C CA . VAL B 1 373 ? -5.93 -11.141 -22.141 1 98.69 373 VAL B CA 1
ATOM 8504 C C . VAL B 1 373 ? -7.191 -10.516 -22.734 1 98.69 373 VAL B C 1
ATOM 8506 O O . VAL B 1 373 ? -7.992 -11.211 -23.375 1 98.69 373 VAL B O 1
ATOM 8509 N N . ALA B 1 374 ? -7.348 -9.195 -22.578 1 97.88 374 ALA B N 1
ATOM 8510 C CA . ALA B 1 374 ? -8.5 -8.477 -23.109 1 97.88 374 ALA B CA 1
ATOM 8511 C C . ALA B 1 374 ? -8.578 -8.625 -24.641 1 97.88 374 ALA B C 1
ATOM 8513 O O . ALA B 1 374 ? -9.672 -8.734 -25.203 1 97.88 374 ALA B O 1
ATOM 8514 N N . ALA B 1 375 ? -7.469 -8.594 -25.281 1 97.5 375 ALA B N 1
ATOM 8515 C CA . ALA B 1 375 ? -7.438 -8.75 -26.734 1 97.5 375 ALA B CA 1
ATOM 8516 C C . ALA B 1 375 ? -7.879 -10.148 -27.141 1 97.5 375 ALA B C 1
ATOM 8518 O O . ALA B 1 375 ? -8.547 -10.32 -28.156 1 97.5 375 ALA B O 1
ATOM 8519 N N . ILE B 1 376 ? -7.504 -11.141 -26.422 1 97.62 376 ILE B N 1
ATOM 8520 C CA . ILE B 1 376 ? -7.887 -12.516 -26.703 1 97.62 376 ILE B CA 1
ATOM 8521 C C . ILE B 1 376 ? -9.398 -12.672 -26.578 1 97.62 376 ILE B C 1
ATOM 8523 O O . ILE B 1 376 ? -10.047 -13.273 -27.438 1 97.62 376 ILE B O 1
ATOM 8527 N N . LYS B 1 377 ? -9.93 -12.117 -25.531 1 97.62 377 LYS B N 1
ATOM 8528 C CA . LYS B 1 377 ? -11.367 -12.211 -25.312 1 97.62 377 LYS B CA 1
ATOM 8529 C C . LYS B 1 377 ? -12.141 -11.562 -26.453 1 97.62 377 LYS B C 1
ATOM 8531 O O . LYS B 1 377 ? -13.156 -12.094 -26.906 1 97.62 377 LYS B O 1
ATOM 8536 N N . GLU B 1 378 ? -11.625 -10.43 -26.953 1 96.25 378 GLU B N 1
ATOM 8537 C CA . GLU B 1 378 ? -12.344 -9.641 -27.953 1 96.25 378 GLU B CA 1
ATOM 8538 C C . GLU B 1 378 ? -11.977 -10.078 -29.375 1 96.25 378 GLU B C 1
ATOM 8540 O O . GLU B 1 378 ? -12.547 -9.578 -30.344 1 96.25 378 GLU B O 1
ATOM 8545 N N . GLY B 1 379 ? -11.047 -10.961 -29.516 1 95.25 379 GLY B N 1
ATOM 8546 C CA . GLY B 1 379 ? -10.648 -11.438 -30.828 1 95.25 379 GLY B CA 1
ATOM 8547 C C . GLY B 1 379 ? -9.805 -10.438 -31.594 1 95.25 379 GLY B C 1
ATOM 8548 O O . GLY B 1 379 ? -9.836 -10.414 -32.812 1 95.25 379 GLY B O 1
ATOM 8549 N N . ASN B 1 380 ? -9.133 -9.5 -30.859 1 95.12 380 ASN B N 1
ATOM 8550 C CA . ASN B 1 380 ? -8.211 -8.555 -31.484 1 95.12 380 ASN B CA 1
ATOM 8551 C C . ASN B 1 380 ? -6.812 -9.156 -31.625 1 95.12 380 ASN B C 1
ATOM 8553 O O . ASN B 1 380 ? -5.953 -8.961 -30.766 1 95.12 380 ASN B O 1
ATOM 8557 N N . LEU B 1 381 ? -6.523 -9.766 -32.75 1 94 381 LEU B N 1
ATOM 8558 C CA . LEU B 1 381 ? -5.324 -10.578 -32.906 1 94 381 LEU B CA 1
ATOM 8559 C C . LEU B 1 381 ? -4.18 -9.758 -33.5 1 94 381 LEU B C 1
ATOM 8561 O O . LEU B 1 381 ? -3.061 -10.258 -33.625 1 94 381 LEU B O 1
ATOM 8565 N N . GLY B 1 382 ? -4.387 -8.508 -33.75 1 92.44 382 GLY B N 1
ATOM 8566 C CA . GLY B 1 382 ? -3.359 -7.656 -34.344 1 92.44 382 GLY B CA 1
ATOM 8567 C C . GLY B 1 382 ? -2.471 -6.992 -33.312 1 92.44 382 GLY B C 1
ATOM 8568 O O . GLY B 1 382 ? -1.621 -6.168 -33.656 1 92.44 382 GLY B O 1
ATOM 8569 N N . VAL B 1 383 ? -2.605 -7.359 -32.094 1 95.12 383 VAL B N 1
ATOM 8570 C CA . VAL B 1 383 ? -1.842 -6.719 -31.031 1 95.12 383 VAL B CA 1
ATOM 8571 C C . VAL B 1 383 ? -0.594 -7.539 -30.734 1 95.12 383 VAL B C 1
ATOM 8573 O O . VAL B 1 383 ? -0.563 -8.75 -30.969 1 95.12 383 VAL B O 1
ATOM 8576 N N . LYS B 1 384 ? 0.491 -6.828 -30.297 1 94.19 384 LYS B N 1
ATOM 8577 C CA . LYS B 1 384 ? 1.667 -7.516 -29.766 1 94.19 384 LYS B CA 1
ATOM 8578 C C . LYS B 1 384 ? 1.416 -8.031 -28.344 1 94.19 384 LYS B C 1
ATOM 8580 O O . LYS B 1 384 ? 0.724 -7.383 -27.562 1 94.19 384 LYS B O 1
ATOM 8585 N N . TYR B 1 385 ? 1.866 -9.164 -28.109 1 95.88 385 TYR B N 1
ATOM 8586 C CA . TYR B 1 385 ? 2.576 -10.133 -28.938 1 95.88 385 TYR B CA 1
ATOM 8587 C C . TYR B 1 385 ? 1.787 -11.438 -29.062 1 95.88 385 TYR B C 1
ATOM 8589 O O . TYR B 1 385 ? 1.036 -11.797 -28.141 1 95.88 385 TYR B O 1
ATOM 8597 N N . ASP B 1 386 ? 1.883 -12.188 -30.141 1 94.94 386 ASP B N 1
ATOM 8598 C CA . ASP B 1 386 ? 1.56 -13.594 -30.328 1 94.94 386 ASP B CA 1
ATOM 8599 C C . ASP B 1 386 ? 0.071 -13.852 -30.109 1 94.94 386 ASP B C 1
ATOM 8601 O O . ASP B 1 386 ? -0.318 -14.922 -29.641 1 94.94 386 ASP B O 1
ATOM 8605 N N . ALA B 1 387 ? -0.805 -12.906 -30.312 1 94.75 387 ALA B N 1
ATOM 8606 C CA . ALA B 1 387 ? -2.24 -12.984 -30.047 1 94.75 387 ALA B CA 1
ATOM 8607 C C . ALA B 1 387 ? -2.877 -14.141 -30.812 1 94.75 387 ALA B C 1
ATOM 8609 O O . ALA B 1 387 ? -3.711 -14.867 -30.266 1 94.75 387 ALA B O 1
ATOM 8610 N N . PRO B 1 388 ? -2.529 -14.383 -32.094 1 92.81 388 PRO B N 1
ATOM 8611 C CA . PRO B 1 388 ? -3.15 -15.5 -32.812 1 92.81 388 PRO B CA 1
ATOM 8612 C C . PRO B 1 388 ? -2.865 -16.844 -32.156 1 92.81 388 PRO B C 1
ATOM 8614 O O . PRO B 1 388 ? -3.75 -17.703 -32.062 1 92.81 388 PRO B O 1
ATOM 8617 N N . PHE B 1 389 ? -1.695 -17.031 -31.703 1 93.5 389 PHE B N 1
ATOM 8618 C CA . PHE B 1 389 ? -1.294 -18.281 -31.078 1 93.5 389 PHE B CA 1
ATOM 8619 C C . PHE B 1 389 ? -2.066 -18.516 -29.781 1 93.5 389 PHE B C 1
ATOM 8621 O O . PHE B 1 389 ? -2.615 -19.594 -29.562 1 93.5 389 PHE B O 1
ATOM 8628 N N . VAL B 1 390 ? -2.088 -17.516 -28.922 1 96.25 390 VAL B N 1
ATOM 8629 C CA . VAL B 1 390 ? -2.775 -17.625 -27.641 1 96.25 390 VAL B CA 1
ATOM 8630 C C . VAL B 1 390 ? -4.273 -17.812 -27.875 1 96.25 390 VAL B C 1
ATOM 8632 O O . VAL B 1 390 ? -4.926 -18.594 -27.172 1 96.25 390 VAL B O 1
ATOM 8635 N N . PHE B 1 391 ? -4.793 -17.094 -28.812 1 96.25 391 PHE B N 1
ATOM 8636 C CA . PHE B 1 391 ? -6.207 -17.203 -29.141 1 96.25 391 PHE B CA 1
ATOM 8637 C C . PHE B 1 391 ? -6.551 -18.641 -29.547 1 96.25 391 PHE B C 1
ATOM 8639 O O . PHE B 1 391 ? -7.574 -19.188 -29.125 1 96.25 391 PHE B O 1
ATOM 8646 N N . ALA B 1 392 ? -5.758 -19.219 -30.344 1 93.81 392 ALA B N 1
ATOM 8647 C CA . ALA B 1 392 ? -5.992 -20.578 -30.797 1 93.81 392 ALA B CA 1
ATOM 8648 C C . ALA B 1 392 ? -5.977 -21.562 -29.625 1 93.81 392 ALA B C 1
ATOM 8650 O O . ALA B 1 392 ? -6.746 -22.516 -29.594 1 93.81 392 ALA B O 1
ATOM 8651 N N . GLU B 1 393 ? -5.148 -21.344 -28.688 1 95.88 393 GLU B N 1
ATOM 8652 C CA . GLU B 1 393 ? -5.012 -22.234 -27.547 1 95.88 393 GLU B CA 1
ATOM 8653 C C . GLU B 1 393 ? -6.32 -22.359 -26.766 1 95.88 393 GLU B C 1
ATOM 8655 O O . GLU B 1 393 ? -6.609 -23.406 -26.172 1 95.88 393 GLU B O 1
ATOM 8660 N N . VAL B 1 394 ? -7.137 -21.234 -26.828 1 96.88 394 VAL B N 1
ATOM 8661 C CA . VAL B 1 394 ? -8.305 -21.234 -25.953 1 96.88 394 VAL B CA 1
ATOM 8662 C C . VAL B 1 394 ? -9.578 -21.25 -26.797 1 96.88 394 VAL B C 1
ATOM 8664 O O . VAL B 1 394 ? -10.68 -21.422 -26.266 1 96.88 394 VAL B O 1
ATOM 8667 N N . ASN B 1 395 ? -9.477 -21.219 -28.188 1 93.69 395 ASN B N 1
ATOM 8668 C CA . ASN B 1 395 ? -10.695 -21.047 -28.984 1 93.69 395 ASN B CA 1
ATOM 8669 C C . ASN B 1 395 ? -10.695 -21.953 -30.219 1 93.69 395 ASN B C 1
ATOM 8671 O O . ASN B 1 395 ? -11.695 -22.062 -30.906 1 93.69 395 ASN B O 1
ATOM 8675 N N . ALA B 1 396 ? -9.641 -22.609 -30.578 1 92.44 396 ALA B N 1
ATOM 8676 C CA . ALA B 1 396 ? -9.531 -23.328 -31.844 1 92.44 396 ALA B CA 1
ATOM 8677 C C . ALA B 1 396 ? -10.609 -24.406 -31.969 1 92.44 396 ALA B C 1
ATOM 8679 O O . ALA B 1 396 ? -11.039 -24.969 -30.969 1 92.44 396 ALA B O 1
ATOM 8680 N N . ASP B 1 397 ? -11.016 -24.641 -33.156 1 89.38 397 ASP B N 1
ATOM 8681 C CA . ASP B 1 397 ? -11.875 -25.797 -33.438 1 89.38 397 ASP B CA 1
ATOM 8682 C C . ASP B 1 397 ? -11.047 -27.047 -33.688 1 89.38 397 ASP B C 1
ATOM 8684 O O . ASP B 1 397 ? -9.906 -26.969 -34.125 1 89.38 397 ASP B O 1
ATOM 8688 N N . THR B 1 398 ? -11.625 -28.125 -33.344 1 88.19 398 THR B N 1
ATOM 8689 C CA . THR B 1 398 ? -10.961 -29.406 -33.562 1 88.19 398 THR B CA 1
ATOM 8690 C C . THR B 1 398 ? -11.648 -30.188 -34.688 1 88.19 398 THR B C 1
ATOM 8692 O O . THR B 1 398 ? -12.867 -30.375 -34.688 1 88.19 398 THR B O 1
ATOM 8695 N N . ILE B 1 399 ? -10.883 -30.625 -35.594 1 85.81 399 ILE B N 1
ATOM 8696 C CA . ILE B 1 399 ? -11.43 -31.375 -36.719 1 85.81 399 ILE B CA 1
ATOM 8697 C C . ILE B 1 399 ? -10.727 -32.719 -36.844 1 85.81 399 ILE B C 1
ATOM 8699 O O . ILE B 1 399 ? -9.5 -32.812 -36.812 1 85.81 399 ILE B O 1
ATOM 8703 N N . TYR B 1 400 ? -11.492 -33.781 -36.969 1 85.75 400 TYR B N 1
ATOM 8704 C CA . TYR B 1 400 ? -10.969 -35.125 -37.156 1 85.75 400 TYR B CA 1
ATOM 8705 C C . TYR B 1 400 ? -11.211 -35.594 -38.594 1 85.75 400 TYR B C 1
ATOM 8707 O O . TYR B 1 400 ? -12.32 -35.438 -39.094 1 85.75 400 TYR B O 1
ATOM 8715 N N . TRP B 1 401 ? -10.141 -36.094 -39.156 1 86 401 TRP B N 1
ATOM 8716 C CA . TRP B 1 401 ? -10.203 -36.656 -40.5 1 86 401 TRP B CA 1
ATOM 8717 C C . TRP B 1 401 ? -9.844 -38.125 -40.5 1 86 401 TRP B C 1
ATOM 8719 O O . TRP B 1 401 ? -8.977 -38.562 -39.719 1 86 401 TRP B O 1
ATOM 8729 N N . ILE B 1 402 ? -10.578 -38.844 -41.281 1 84.06 402 ILE B N 1
ATOM 8730 C CA . ILE B 1 402 ? -10.188 -40.25 -41.531 1 84.06 402 ILE B CA 1
ATOM 8731 C C . ILE B 1 402 ? -9.617 -40.375 -42.938 1 84.06 402 ILE B C 1
ATOM 8733 O O . ILE B 1 402 ? -10.227 -39.938 -43.906 1 84.06 402 ILE B O 1
ATOM 8737 N N . VAL B 1 403 ? -8.469 -40.938 -42.938 1 86.69 403 VAL B N 1
ATOM 8738 C CA . VAL B 1 403 ? -7.859 -41.219 -44.25 1 86.69 403 VAL B CA 1
ATOM 8739 C C . VAL B 1 403 ? -8.195 -42.625 -44.688 1 86.69 403 VAL B C 1
ATOM 8741 O O . VAL B 1 403 ? -7.809 -43.594 -44 1 86.69 403 VAL B O 1
ATOM 8744 N N . GLN B 1 404 ? -8.812 -42.719 -45.781 1 81.56 404 GLN B N 1
ATOM 8745 C CA . GLN B 1 404 ? -9.25 -44 -46.281 1 81.56 404 GLN B CA 1
ATOM 8746 C C . GLN B 1 404 ? -8.109 -44.75 -46.969 1 81.56 404 GLN B C 1
ATOM 8748 O O . GLN B 1 404 ? -7.031 -44.188 -47.188 1 81.56 404 GLN B O 1
ATOM 8753 N N . LYS B 1 405 ? -8.367 -46 -47.281 1 80.88 405 LYS B N 1
ATOM 8754 C CA . LYS B 1 405 ? -7.352 -46.844 -47.906 1 80.88 405 LYS B CA 1
ATOM 8755 C C . LYS B 1 405 ? -6.895 -46.281 -49.219 1 80.88 405 LYS B C 1
ATOM 8757 O O . LYS B 1 405 ? -5.742 -46.438 -49.625 1 80.88 405 LYS B O 1
ATOM 8762 N N . ASP B 1 406 ? -7.785 -45.562 -49.875 1 83.56 406 ASP B N 1
ATOM 8763 C CA . ASP B 1 406 ? -7.453 -45 -51.156 1 83.56 406 ASP B CA 1
ATOM 8764 C C . ASP B 1 406 ? -6.73 -43.656 -51 1 83.56 406 ASP B C 1
ATOM 8766 O O . ASP B 1 406 ? -6.359 -43.031 -52 1 83.56 406 ASP B O 1
ATOM 8770 N N . GLY B 1 407 ? -6.559 -43.188 -49.812 1 82.94 407 GLY B N 1
ATOM 8771 C CA . GLY B 1 407 ? -5.824 -41.969 -49.531 1 82.94 407 GLY B CA 1
ATOM 8772 C C . GLY B 1 407 ? -6.723 -40.75 -49.375 1 82.94 407 GLY B C 1
ATOM 8773 O O . GLY B 1 407 ? -6.262 -39.688 -49 1 82.94 407 GLY B O 1
ATOM 8774 N N . GLN B 1 408 ? -7.93 -40.969 -49.656 1 85.38 408 GLN B N 1
ATOM 8775 C CA . GLN B 1 408 ? -8.859 -39.844 -49.562 1 85.38 408 GLN B CA 1
ATOM 8776 C C . GLN B 1 408 ? -9.188 -39.531 -48.125 1 85.38 408 GLN B C 1
ATOM 8778 O O . GLN B 1 408 ? -9.359 -40.438 -47.312 1 85.38 408 GLN B O 1
ATOM 8783 N N . ARG B 1 409 ? -9.203 -38.156 -47.812 1 86.56 409 ARG B N 1
ATOM 8784 C CA . ARG B 1 409 ? -9.539 -37.719 -46.469 1 86.56 409 ARG B CA 1
ATOM 8785 C C . ARG B 1 409 ? -11.031 -37.406 -46.375 1 86.56 409 ARG B C 1
ATOM 8787 O O . ARG B 1 409 ? -11.602 -36.75 -47.25 1 86.56 409 ARG B O 1
ATOM 8794 N N . ARG B 1 410 ? -11.578 -37.969 -45.344 1 83.06 410 ARG B N 1
ATOM 8795 C CA . ARG B 1 410 ? -12.977 -37.688 -45.031 1 83.06 410 ARG B CA 1
ATOM 8796 C C . ARG B 1 410 ? -13.125 -37.062 -43.656 1 83.06 410 ARG B C 1
ATOM 8798 O O . ARG B 1 410 ? -12.617 -37.625 -42.656 1 83.06 410 ARG B O 1
ATOM 8805 N N . LYS B 1 411 ? -13.797 -35.938 -43.688 1 84.75 411 LYS B N 1
ATOM 8806 C CA . LYS B 1 411 ? -14.07 -35.281 -42.406 1 84.75 411 LYS B CA 1
ATOM 8807 C C . LYS B 1 411 ? -15.102 -36.094 -41.594 1 84.75 411 LYS B C 1
ATOM 8809 O O . LYS B 1 411 ? -16.188 -36.375 -42.094 1 84.75 411 LYS B O 1
ATOM 8814 N N . ILE B 1 412 ? -14.773 -36.406 -40.438 1 78.56 412 ILE B N 1
ATOM 8815 C CA . ILE B 1 412 ? -15.664 -37.219 -39.625 1 78.56 412 ILE B CA 1
ATOM 8816 C C . ILE B 1 412 ? -16.406 -36.312 -38.625 1 78.56 412 ILE B C 1
ATOM 8818 O O . ILE B 1 412 ? -17.625 -36.438 -38.438 1 78.56 412 ILE B O 1
ATOM 8822 N N . THR B 1 413 ? -15.602 -35.531 -37.906 1 78.25 413 THR B N 1
ATOM 8823 C CA . THR B 1 413 ? -16.219 -34.719 -36.844 1 78.25 413 THR B CA 1
ATOM 8824 C C . THR B 1 413 ? -15.547 -33.344 -36.75 1 78.25 413 THR B C 1
ATOM 8826 O O . THR B 1 413 ? -14.352 -33.219 -37.031 1 78.25 413 THR B O 1
ATOM 8829 N N . GLU B 1 414 ? -16.375 -32.375 -36.531 1 81.81 414 GLU B N 1
ATOM 8830 C CA . GLU B 1 414 ? -15.922 -31.016 -36.188 1 81.81 414 GLU B CA 1
ATOM 8831 C C . GLU B 1 414 ? -16.438 -30.594 -34.812 1 81.81 414 GLU B C 1
ATOM 8833 O O . GLU B 1 414 ? -17.656 -30.609 -34.562 1 81.81 414 GLU B O 1
ATOM 8838 N N . ASP B 1 415 ? -15.492 -30.391 -33.938 1 84.25 415 ASP B N 1
ATOM 8839 C CA . ASP B 1 415 ? -15.836 -30 -32.594 1 84.25 415 ASP B CA 1
ATOM 8840 C C . ASP B 1 415 ? -15.477 -28.547 -32.312 1 84.25 415 ASP B C 1
ATOM 8842 O O . ASP B 1 415 ? -14.305 -28.172 -32.375 1 84.25 415 ASP B O 1
ATOM 8846 N N . HIS B 1 416 ? -16.453 -27.75 -31.875 1 85.56 416 HIS B N 1
ATOM 8847 C CA . HIS B 1 416 ? -16.25 -26.328 -31.672 1 85.56 416 HIS B CA 1
ATOM 8848 C C . HIS B 1 416 ? -16.297 -25.984 -30.172 1 85.56 416 HIS B C 1
ATOM 8850 O O . HIS B 1 416 ? -16.188 -24.812 -29.812 1 85.56 416 HIS B O 1
ATOM 8856 N N . ALA B 1 417 ? -16.406 -26.922 -29.375 1 87.31 417 ALA B N 1
ATOM 8857 C CA . ALA B 1 417 ? -16.719 -26.594 -28 1 87.31 417 ALA B CA 1
ATOM 8858 C C . ALA B 1 417 ? -15.672 -27.172 -27.047 1 87.31 417 ALA B C 1
ATOM 8860 O O . ALA B 1 417 ? -15.734 -26.953 -25.828 1 87.31 417 ALA B O 1
ATOM 8861 N N . SER B 1 418 ? -14.672 -27.797 -27.562 1 88.19 418 SER B N 1
ATOM 8862 C CA . SER B 1 418 ? -13.836 -28.625 -26.703 1 88.19 418 SER B CA 1
ATOM 8863 C C . SER B 1 418 ? -12.555 -27.891 -26.297 1 88.19 418 SER B C 1
ATOM 8865 O O . SER B 1 418 ? -11.883 -28.281 -25.344 1 88.19 418 SER B O 1
ATOM 8867 N N . VAL B 1 419 ? -12.25 -26.812 -26.953 1 92.81 419 VAL B N 1
ATOM 8868 C CA . VAL B 1 419 ? -10.945 -26.188 -26.734 1 92.81 419 VAL B CA 1
ATOM 8869 C C . VAL B 1 419 ? -11.094 -25.031 -25.75 1 92.81 419 VAL B C 1
ATOM 8871 O O . VAL B 1 419 ? -12.016 -24.219 -25.859 1 92.81 419 VAL B O 1
ATOM 8874 N N . GLY B 1 420 ? -10.125 -24.938 -24.797 1 95.31 420 GLY B N 1
ATOM 8875 C CA . GLY B 1 420 ? -10.133 -23.859 -23.828 1 95.31 420 GLY B CA 1
ATOM 8876 C C . GLY B 1 420 ? -11.219 -24 -22.781 1 95.31 420 GLY B C 1
ATOM 8877 O O . GLY B 1 420 ? -12.203 -23.25 -22.797 1 95.31 420 GLY B O 1
ATOM 8878 N N . LYS B 1 421 ? -10.984 -24.875 -21.844 1 95.12 421 LYS B N 1
ATOM 8879 C CA . LYS B 1 421 ? -11.984 -25.141 -20.828 1 95.12 421 LYS B CA 1
ATOM 8880 C C . LYS B 1 421 ? -11.414 -24.938 -19.422 1 95.12 421 LYS B C 1
ATOM 8882 O O . LYS B 1 421 ? -10.242 -25.219 -19.188 1 95.12 421 LYS B O 1
ATOM 8887 N N . ASN B 1 422 ? -12.266 -24.438 -18.594 1 97.31 422 ASN B N 1
ATOM 8888 C CA . ASN B 1 422 ? -11.945 -24.328 -17.172 1 97.31 422 ASN B CA 1
ATOM 8889 C C . ASN B 1 422 ? -10.547 -23.75 -16.969 1 97.31 422 ASN B C 1
ATOM 8891 O O . ASN B 1 422 ? -9.727 -24.328 -16.266 1 97.31 422 ASN B O 1
ATOM 8895 N N . ILE B 1 423 ? -10.344 -22.625 -17.656 1 98.38 423 ILE B N 1
ATOM 8896 C CA . ILE B 1 423 ? -9.078 -21.938 -17.406 1 98.38 423 ILE B CA 1
ATOM 8897 C C . ILE B 1 423 ? -8.977 -21.547 -15.938 1 98.38 423 ILE B C 1
ATOM 8899 O O . ILE B 1 423 ? -9.859 -20.875 -15.406 1 98.38 423 ILE B O 1
ATOM 8903 N N . SER B 1 424 ? -7.836 -21.953 -15.297 1 98.44 424 SER B N 1
ATOM 8904 C CA . SER B 1 424 ? -7.852 -21.984 -13.844 1 98.44 424 SER B CA 1
ATOM 8905 C C . SER B 1 424 ? -6.633 -21.266 -13.266 1 98.44 424 SER B C 1
ATOM 8907 O O . SER B 1 424 ? -5.559 -21.281 -13.867 1 98.44 424 SER B O 1
ATOM 8909 N N . THR B 1 425 ? -6.793 -20.656 -12.109 1 98.19 425 THR B N 1
ATOM 8910 C CA . THR B 1 425 ? -5.746 -20.094 -11.258 1 98.19 425 THR B CA 1
ATOM 8911 C C . THR B 1 425 ? -6.129 -20.219 -9.789 1 98.19 425 THR B C 1
ATOM 8913 O O . THR B 1 425 ? -7.223 -20.672 -9.461 1 98.19 425 THR B O 1
ATOM 8916 N N . LYS B 1 426 ? -5.195 -19.938 -8.914 1 96.88 426 LYS B N 1
ATOM 8917 C CA . LYS B 1 426 ? -5.473 -19.938 -7.484 1 96.88 426 LYS B CA 1
ATOM 8918 C C . LYS B 1 426 ? -6.211 -18.672 -7.066 1 96.88 426 LYS B C 1
ATOM 8920 O O . LYS B 1 426 ? -5.828 -17.562 -7.457 1 96.88 426 LYS B O 1
ATOM 8925 N N . SER B 1 427 ? -7.215 -18.859 -6.223 1 92.5 427 SER B N 1
ATOM 8926 C CA . SER B 1 427 ? -7.992 -17.734 -5.734 1 92.5 427 SER B CA 1
ATOM 8927 C C . SER B 1 427 ? -7.191 -16.906 -4.738 1 92.5 427 SER B C 1
ATOM 8929 O O . SER B 1 427 ? -6.406 -17.438 -3.959 1 92.5 427 SER B O 1
ATOM 8931 N N . VAL B 1 428 ? -7.469 -15.625 -4.707 1 88.19 428 VAL B N 1
ATOM 8932 C CA . VAL B 1 428 ? -6.816 -14.719 -3.764 1 88.19 428 VAL B CA 1
ATOM 8933 C C . VAL B 1 428 ? -7.43 -14.891 -2.375 1 88.19 428 VAL B C 1
ATOM 8935 O O . VAL B 1 428 ? -6.824 -14.508 -1.372 1 88.19 428 VAL B O 1
ATOM 8938 N N . TYR B 1 429 ? -8.523 -15.523 -2.264 1 77.19 429 TYR B N 1
ATOM 8939 C CA . TYR B 1 429 ? -9.281 -15.602 -1.018 1 77.19 429 TYR B CA 1
ATOM 8940 C C . TYR B 1 429 ? -9.047 -16.938 -0.319 1 77.19 429 TYR B C 1
ATOM 8942 O O . TYR B 1 429 ? -9.656 -17.219 0.714 1 77.19 429 TYR B O 1
ATOM 8950 N N . GLY B 1 430 ? -8.203 -17.719 -0.914 1 77.62 430 GLY B N 1
ATOM 8951 C CA . GLY B 1 430 ? -7.898 -19.031 -0.332 1 77.62 430 GLY B CA 1
ATOM 8952 C C . GLY B 1 430 ? -7.23 -19.969 -1.307 1 77.62 430 GLY B C 1
ATOM 8953 O O . GLY B 1 430 ? -6.91 -19.594 -2.434 1 77.62 430 GLY B O 1
ATOM 8954 N N . ASN B 1 431 ? -7.082 -21.188 -0.831 1 80.5 431 ASN B N 1
ATOM 8955 C CA . ASN B 1 431 ? -6.422 -22.188 -1.654 1 80.5 431 ASN B CA 1
ATOM 8956 C C . ASN B 1 431 ? -7.422 -22.969 -2.502 1 80.5 431 ASN B C 1
ATOM 8958 O O . ASN B 1 431 ? -7.48 -24.203 -2.432 1 80.5 431 ASN B O 1
ATOM 8962 N N . HIS B 1 432 ? -8.211 -22.25 -3.131 1 88.06 432 HIS B N 1
ATOM 8963 C CA . HIS B 1 432 ? -9.148 -22.922 -4.016 1 88.06 432 HIS B CA 1
ATOM 8964 C C . HIS B 1 432 ? -9.031 -22.406 -5.445 1 88.06 432 HIS B C 1
ATOM 8966 O O . HIS B 1 432 ? -8.43 -21.359 -5.684 1 88.06 432 HIS B O 1
ATOM 8972 N N . ARG B 1 433 ? -9.602 -23.172 -6.332 1 95.81 433 ARG B N 1
ATOM 8973 C CA . ARG B 1 433 ? -9.516 -22.906 -7.762 1 95.81 433 ARG B CA 1
ATOM 8974 C C . ARG B 1 433 ? -10.477 -21.797 -8.18 1 95.81 433 ARG B C 1
ATOM 8976 O O . ARG B 1 433 ? -11.617 -21.766 -7.711 1 95.81 433 ARG B O 1
ATOM 8983 N N . GLU B 1 434 ? -9.961 -20.859 -8.922 1 95.81 434 GLU B N 1
ATOM 8984 C CA . GLU B 1 434 ? -10.773 -19.844 -9.57 1 95.81 434 GLU B CA 1
ATOM 8985 C C . GLU B 1 434 ? -10.805 -20.031 -11.086 1 95.81 434 GLU B C 1
ATOM 8987 O O . GLU B 1 434 ? -9.758 -20.141 -11.719 1 95.81 434 GLU B O 1
ATOM 8992 N N . ASP B 1 435 ? -12 -20.156 -11.617 1 97.5 435 ASP B N 1
ATOM 8993 C CA . ASP B 1 435 ? -12.188 -20.281 -13.062 1 97.5 435 ASP B CA 1
ATOM 8994 C C . ASP B 1 435 ? -12.195 -18.922 -13.742 1 97.5 435 ASP B C 1
ATOM 8996 O O . ASP B 1 435 ? -13.086 -18.094 -13.492 1 97.5 435 ASP B O 1
ATOM 9000 N N . VAL B 1 436 ? -11.211 -18.719 -14.609 1 97.94 436 VAL B N 1
ATOM 9001 C CA . VAL B 1 436 ? -11.109 -17.406 -15.258 1 97.94 436 VAL B CA 1
ATOM 9002 C C . VAL B 1 436 ? -11.383 -17.547 -16.75 1 97.94 436 VAL B C 1
ATOM 9004 O O . VAL B 1 436 ? -10.906 -16.734 -17.547 1 97.94 436 VAL B O 1
ATOM 9007 N N . THR B 1 437 ? -12.094 -18.531 -17.188 1 98.06 437 THR B N 1
ATOM 9008 C CA . THR B 1 437 ? -12.391 -18.797 -18.594 1 98.06 437 THR B CA 1
ATOM 9009 C C . THR B 1 437 ? -13.055 -17.594 -19.25 1 98.06 437 THR B C 1
ATOM 9011 O O . THR B 1 437 ? -12.742 -17.25 -20.391 1 98.06 437 THR B O 1
ATOM 9014 N N . LEU B 1 438 ? -13.891 -16.906 -18.531 1 97.19 438 LEU B N 1
ATOM 9015 C CA . LEU B 1 438 ? -14.664 -15.797 -19.094 1 97.19 438 LEU B CA 1
ATOM 9016 C C . LEU B 1 438 ? -13.781 -14.578 -19.328 1 97.19 438 LEU B C 1
ATOM 9018 O O . LEU B 1 438 ? -14.18 -13.641 -20.016 1 97.19 438 LEU B O 1
ATOM 9022 N N . HIS B 1 439 ? -12.578 -14.578 -18.766 1 97.62 439 HIS B N 1
ATOM 9023 C CA . HIS B 1 439 ? -11.625 -13.516 -19.078 1 97.62 439 HIS B CA 1
ATOM 9024 C C . HIS B 1 439 ? -11.055 -13.695 -20.484 1 97.62 439 HIS B C 1
ATOM 9026 O O . HIS B 1 439 ? -10.578 -12.734 -21.094 1 97.62 439 HIS B O 1
ATOM 9032 N N . TYR B 1 440 ? -11.055 -14.945 -20.969 1 97.94 440 TYR B N 1
ATOM 9033 C CA . TYR B 1 440 ? -10.391 -15.273 -22.234 1 97.94 440 TYR B CA 1
ATOM 9034 C C . TYR B 1 440 ? -11.398 -15.367 -23.375 1 97.94 440 TYR B C 1
ATOM 9036 O O . TYR B 1 440 ? -11.047 -15.164 -24.531 1 97.94 440 TYR B O 1
ATOM 9044 N N . LYS B 1 441 ? -12.617 -15.727 -23.031 1 95.94 441 LYS B N 1
ATOM 9045 C CA . LYS B 1 441 ? -13.609 -15.938 -24.078 1 95.94 441 LYS B CA 1
ATOM 9046 C C . LYS B 1 441 ? -15.023 -15.812 -23.547 1 95.94 441 LYS B C 1
ATOM 9048 O O . LYS B 1 441 ? -15.234 -15.836 -22.328 1 95.94 441 LYS B O 1
ATOM 9053 N N . TYR B 1 442 ? -15.992 -15.648 -24.453 1 95.5 442 TYR B N 1
ATOM 9054 C CA . TYR B 1 442 ? -17.406 -15.625 -24.078 1 95.5 442 TYR B CA 1
ATOM 9055 C C . TYR B 1 442 ? -17.938 -17.047 -23.875 1 95.5 442 TYR B C 1
ATOM 9057 O O . TYR B 1 442 ? -17.297 -18.016 -24.281 1 95.5 442 TYR B O 1
ATOM 9065 N N . PRO B 1 443 ? -19.078 -17.203 -23.203 1 93.94 443 PRO B N 1
ATOM 9066 C CA . PRO B 1 443 ? -19.594 -18.531 -22.922 1 93.94 443 PRO B CA 1
ATOM 9067 C C . PRO B 1 443 ? -19.641 -19.422 -24.156 1 93.94 443 PRO B C 1
ATOM 9069 O O . PRO B 1 443 ? -20.109 -18.984 -25.219 1 93.94 443 PRO B O 1
ATOM 9072 N N . GLU B 1 444 ? -19.094 -20.578 -23.938 1 91.38 444 GLU B N 1
ATOM 9073 C CA . GLU B 1 444 ? -19.031 -21.547 -25.031 1 91.38 444 GLU B CA 1
ATOM 9074 C C . GLU B 1 444 ? -20.422 -21.75 -25.641 1 91.38 444 GLU B C 1
ATOM 9076 O O . GLU B 1 444 ? -21.406 -21.938 -24.922 1 91.38 444 GLU B O 1
ATOM 9081 N N . GLY B 1 445 ? -20.531 -21.703 -26.953 1 88 445 GLY B N 1
ATOM 9082 C CA . GLY B 1 445 ? -21.781 -21.922 -27.656 1 88 445 GLY B CA 1
ATOM 9083 C C . GLY B 1 445 ? -22.609 -20.656 -27.812 1 88 445 GLY B C 1
ATOM 9084 O O . GLY B 1 445 ? -23.578 -20.641 -28.562 1 88 445 GLY B O 1
ATOM 9085 N N . SER B 1 446 ? -22.219 -19.594 -27.188 1 92.44 446 SER B N 1
ATOM 9086 C CA . SER B 1 446 ? -22.953 -18.328 -27.312 1 92.44 446 SER B CA 1
ATOM 9087 C C . SER B 1 446 ? -22.734 -17.688 -28.672 1 92.44 446 SER B C 1
ATOM 9089 O O . SER B 1 446 ? -21.766 -18.031 -29.375 1 92.44 446 SER B O 1
ATOM 9091 N N . GLN B 1 447 ? -23.625 -16.844 -29.047 1 92.62 447 GLN B N 1
ATOM 9092 C CA . GLN B 1 447 ? -23.516 -16.094 -30.297 1 92.62 447 GLN B CA 1
ATOM 9093 C C . GLN B 1 447 ? -22.266 -15.219 -30.297 1 92.62 447 GLN B C 1
ATOM 9095 O O . GLN B 1 447 ? -21.562 -15.133 -31.297 1 92.62 447 GLN B O 1
ATOM 9100 N N . LYS B 1 448 ? -22.047 -14.641 -29.188 1 94.06 448 LYS B N 1
ATOM 9101 C CA . LYS B 1 448 ? -20.922 -13.734 -29.094 1 94.06 448 LYS B CA 1
ATOM 9102 C C . LYS B 1 448 ? -19.594 -14.477 -29.25 1 94.06 448 LYS B C 1
ATOM 9104 O O . LYS B 1 448 ? -18.656 -13.953 -29.844 1 94.06 448 LYS B O 1
ATOM 9109 N N . GLU B 1 449 ? -19.516 -15.641 -28.672 1 92.81 449 GLU B N 1
ATOM 9110 C CA . GLU B 1 449 ? -18.312 -16.453 -28.797 1 92.81 449 GLU B CA 1
ATOM 9111 C C . GLU B 1 449 ? -17.984 -16.734 -30.25 1 92.81 449 GLU B C 1
ATOM 9113 O O . GLU B 1 449 ? -16.828 -16.609 -30.672 1 92.81 449 GLU B O 1
ATOM 9118 N N . ARG B 1 450 ? -18.938 -17.031 -31.031 1 90.88 450 ARG B N 1
ATOM 9119 C CA . ARG B 1 450 ? -18.719 -17.359 -32.438 1 90.88 450 ARG B CA 1
ATOM 9120 C C . ARG B 1 450 ? -18.453 -16.094 -33.281 1 90.88 450 ARG B C 1
ATOM 9122 O O . ARG B 1 450 ? -17.688 -16.141 -34.25 1 90.88 450 ARG B O 1
ATOM 9129 N N . GLU B 1 451 ? -19.109 -15.062 -32.875 1 93.38 451 GLU B N 1
ATOM 9130 C CA . GLU B 1 451 ? -18.828 -13.789 -33.531 1 93.38 451 GLU B CA 1
ATOM 9131 C C . GLU B 1 451 ? -17.359 -13.391 -33.406 1 93.38 451 GLU B C 1
ATOM 9133 O O . GLU B 1 451 ? -16.75 -12.93 -34.344 1 93.38 451 GLU B O 1
ATOM 9138 N N . VAL B 1 452 ? -16.922 -13.562 -32.219 1 94 452 VAL B N 1
ATOM 9139 C CA . VAL B 1 452 ? -15.531 -13.219 -31.938 1 94 452 VAL B CA 1
ATOM 9140 C C . VAL B 1 452 ? -14.594 -14.133 -32.719 1 94 452 VAL B C 1
ATOM 9142 O O . VAL B 1 452 ? -13.555 -13.695 -33.219 1 94 452 VAL B O 1
ATOM 9145 N N . TYR B 1 453 ? -14.93 -15.367 -32.75 1 91.25 453 TYR B N 1
ATOM 9146 C CA . TYR B 1 453 ? -14.133 -16.344 -33.5 1 91.25 453 TYR B CA 1
ATOM 9147 C C . TYR B 1 453 ? -14.07 -15.969 -34.969 1 91.25 453 TYR B C 1
ATOM 9149 O O . TYR B 1 453 ? -13 -16.031 -35.594 1 91.25 453 TYR B O 1
ATOM 9157 N N . LYS B 1 454 ? -15.133 -15.5 -35.5 1 89.06 454 LYS B N 1
ATOM 9158 C CA . LYS B 1 454 ? -15.188 -15.062 -36.906 1 89.06 454 LYS B CA 1
ATOM 9159 C C . LYS B 1 454 ? -14.375 -13.789 -37.125 1 89.06 454 LYS B C 1
ATOM 9161 O O . LYS B 1 454 ? -13.664 -13.656 -38.125 1 89.06 454 LYS B O 1
ATOM 9166 N N . LYS B 1 455 ? -14.523 -12.984 -36.219 1 90.62 455 LYS B N 1
ATOM 9167 C CA . LYS B 1 455 ? -13.781 -11.727 -36.25 1 90.62 455 LYS B CA 1
ATOM 9168 C C . LYS B 1 455 ? -12.273 -11.984 -36.281 1 90.62 455 LYS B C 1
ATOM 9170 O O . LYS B 1 455 ? -11.531 -11.258 -36.938 1 90.62 455 LYS B O 1
ATOM 9175 N N . ALA B 1 456 ? -11.828 -12.945 -35.625 1 87.31 456 ALA B N 1
ATOM 9176 C CA . ALA B 1 456 ? -10.414 -13.266 -35.5 1 87.31 456 ALA B CA 1
ATOM 9177 C C . ALA B 1 456 ? -9.859 -13.875 -36.781 1 87.31 456 ALA B C 1
ATOM 9179 O O . ALA B 1 456 ? -8.648 -14.016 -36.938 1 87.31 456 ALA B O 1
ATOM 9180 N N . GLY B 1 457 ? -10.547 -13.938 -37.969 1 70.38 457 GLY B N 1
ATOM 9181 C CA . GLY B 1 457 ? -10.055 -14.289 -39.281 1 70.38 457 GLY B CA 1
ATOM 9182 C C . GLY B 1 457 ? -10.578 -15.625 -39.781 1 70.38 457 GLY B C 1
ATOM 9183 O O . GLY B 1 457 ? -10.133 -16.125 -40.812 1 70.38 457 GLY B O 1
ATOM 9184 N N . ARG B 1 458 ? -11.156 -16.469 -39 1 61.19 458 ARG B N 1
ATOM 9185 C CA . ARG B 1 458 ? -11.508 -17.75 -39.594 1 61.19 458 ARG B CA 1
ATOM 9186 C C . ARG B 1 458 ? -12.727 -17.594 -40.5 1 61.19 458 ARG B C 1
ATOM 9188 O O . ARG B 1 458 ? -13.703 -16.938 -40.156 1 61.19 458 ARG B O 1
ATOM 9195 N N . ARG B 1 459 ? -12.375 -17.625 -41.875 1 48.38 459 ARG B N 1
ATOM 9196 C CA . ARG B 1 459 ? -13.484 -17.875 -42.812 1 48.38 459 ARG B CA 1
ATOM 9197 C C . ARG B 1 459 ? -14.375 -19 -42.281 1 48.38 459 ARG B C 1
ATOM 9199 O O . ARG B 1 459 ? -13.906 -20.125 -42.094 1 48.38 459 ARG B O 1
ATOM 9206 N N . VAL B 1 460 ? -15.203 -18.641 -41.438 1 44.62 460 VAL B N 1
ATOM 9207 C CA . VAL B 1 460 ? -16.203 -19.641 -41.062 1 44.62 460 VAL B CA 1
ATOM 9208 C C . VAL B 1 460 ? -16.531 -20.484 -42.312 1 44.62 460 VAL B C 1
ATOM 9210 O O . VAL B 1 460 ? -16.859 -19.969 -43.375 1 44.62 460 VAL B O 1
ATOM 9213 N N . THR B 1 461 ? -15.781 -21.484 -42.531 1 40.12 461 THR B N 1
ATOM 9214 C CA . THR B 1 461 ? -16.391 -22.328 -43.562 1 40.12 461 THR B CA 1
ATOM 9215 C C . THR B 1 461 ? -17.906 -22.266 -43.469 1 40.12 461 THR B C 1
ATOM 9217 O O . THR B 1 461 ? -18.484 -22.328 -42.375 1 40.12 461 THR B O 1
ATOM 9220 N N . GLU B 1 462 ? -18.5 -21.516 -44.375 1 37.88 462 GLU B N 1
ATOM 9221 C CA . GLU B 1 462 ? -19.953 -21.516 -44.531 1 37.88 462 GLU B CA 1
ATOM 9222 C C . GLU B 1 462 ? -20.562 -22.812 -43.969 1 37.88 462 GLU B C 1
ATOM 9224 O O . GLU B 1 462 ? -20.047 -23.891 -44.25 1 37.88 462 GLU B O 1
ATOM 9229 N N . PRO B 1 463 ? -21.203 -22.703 -42.906 1 37.34 463 PRO B N 1
ATOM 9230 C CA . PRO B 1 463 ? -21.969 -23.906 -42.594 1 37.34 463 PRO B CA 1
ATOM 9231 C C . PRO B 1 463 ? -22.438 -24.656 -43.844 1 37.34 463 PRO B C 1
ATOM 9233 O O . PRO B 1 463 ? -23.016 -24.062 -44.75 1 37.34 463 PRO B O 1
ATOM 9236 N N . SER B 1 464 ? -21.656 -25.359 -44.531 1 34.19 464 SER B N 1
ATOM 9237 C CA . SER B 1 464 ? -22.453 -26.156 -45.438 1 34.19 464 SER B CA 1
ATOM 9238 C C . SER B 1 464 ? -23.859 -26.391 -44.906 1 34.19 464 SER B C 1
ATOM 9240 O O . SER B 1 464 ? -24.016 -26.75 -43.75 1 34.19 464 SER B O 1
ATOM 9242 N N . ASN B 1 465 ? -24.797 -25.562 -45.25 1 35.91 465 ASN B N 1
ATOM 9243 C CA . ASN B 1 465 ? -26.219 -25.797 -45.031 1 35.91 465 ASN B CA 1
ATOM 9244 C C . ASN B 1 465 ? -26.516 -27.297 -44.844 1 35.91 465 ASN B C 1
ATOM 9246 O O . ASN B 1 465 ? -27.625 -27.75 -45.094 1 35.91 465 ASN B O 1
ATOM 9250 N N . GLU B 1 466 ? -25.641 -28.156 -45.219 1 36.03 466 GLU B N 1
ATOM 9251 C CA . GLU B 1 466 ? -26.078 -29.516 -44.938 1 36.03 466 GLU B CA 1
ATOM 9252 C C . GLU B 1 466 ? -26.328 -29.734 -43.438 1 36.03 466 GLU B C 1
ATOM 9254 O O . GLU B 1 466 ? -25.391 -29.672 -42.656 1 36.03 466 GLU B O 1
ATOM 9259 N N . ILE B 1 467 ? -27.344 -29.188 -42.969 1 37.72 467 ILE B N 1
ATOM 9260 C CA . ILE B 1 467 ? -27.906 -29.672 -41.719 1 37.72 467 ILE B CA 1
ATOM 9261 C C . ILE B 1 467 ? -27.438 -31.094 -41.438 1 37.72 467 ILE B C 1
ATOM 9263 O O . ILE B 1 467 ? -27.844 -32.031 -42.156 1 37.72 467 ILE B O 1
ATOM 9267 N N . ALA B 1 468 ? -26.359 -31.312 -41.125 1 40.19 468 ALA B N 1
ATOM 9268 C CA . ALA B 1 468 ? -26.031 -32.656 -40.656 1 40.19 468 ALA B CA 1
ATOM 9269 C C . ALA B 1 468 ? -27.203 -33.281 -39.906 1 40.19 468 ALA B C 1
ATOM 9271 O O . ALA B 1 468 ? -27.656 -32.75 -38.906 1 40.19 468 ALA B O 1
ATOM 9272 N N . GLU B 1 469 ? -28.172 -33.688 -40.5 1 42.66 469 GLU B N 1
ATOM 9273 C CA . GLU B 1 469 ? -29.156 -34.531 -39.875 1 42.66 469 GLU B CA 1
ATOM 9274 C C . GLU B 1 469 ? -28.578 -35.219 -38.625 1 42.66 469 GLU B C 1
ATOM 9276 O O . GLU B 1 469 ? -27.531 -35.875 -38.688 1 42.66 469 GLU B O 1
ATOM 9281 N N . GLN B 1 470 ? -28.688 -34.594 -37.531 1 50.97 470 GLN B N 1
ATOM 9282 C CA . GLN B 1 470 ? -28.344 -35.312 -36.312 1 50.97 470 GLN B CA 1
ATOM 9283 C C . GLN B 1 470 ? -28.562 -36.812 -36.5 1 50.97 470 GLN B C 1
ATOM 9285 O O . GLN B 1 470 ? -29.656 -37.25 -36.844 1 50.97 470 GLN B O 1
ATOM 9290 N N . GLY B 1 471 ? -27.578 -37.5 -36.969 1 60.62 471 GLY B N 1
ATOM 9291 C CA . GLY B 1 471 ? -27.688 -38.938 -37.125 1 60.62 471 GLY B CA 1
ATOM 9292 C C . GLY B 1 471 ? -28.516 -39.594 -36.062 1 60.62 471 GLY B C 1
ATOM 9293 O O . GLY B 1 471 ? -28.719 -39.031 -34.969 1 60.62 471 GLY B O 1
ATOM 9294 N N . ARG B 1 472 ? -29.188 -40.562 -36.281 1 76.75 472 ARG B N 1
ATOM 9295 C CA . ARG B 1 472 ? -30.062 -41.375 -35.469 1 76.75 472 ARG B CA 1
ATOM 9296 C C . ARG B 1 472 ? -29.266 -42.062 -34.344 1 76.75 472 ARG B C 1
ATOM 9298 O O . ARG B 1 472 ? -29.812 -42.312 -33.25 1 76.75 472 ARG B O 1
ATOM 9305 N N . LEU B 1 473 ? -27.891 -42.062 -34.469 1 88.56 473 LEU B N 1
ATOM 9306 C CA . LEU B 1 473 ? -27.062 -42.781 -33.5 1 88.56 473 LEU B CA 1
ATOM 9307 C C . LEU B 1 473 ? -26.203 -41.812 -32.688 1 88.56 473 LEU B C 1
ATOM 9309 O O . LEU B 1 473 ? -25.703 -40.812 -33.219 1 88.56 473 LEU B O 1
ATOM 9313 N N . GLN B 1 474 ? -26.094 -42.094 -31.391 1 90.44 474 GLN B N 1
ATOM 9314 C CA . GLN B 1 474 ? -25.234 -41.344 -30.469 1 90.44 474 GLN B CA 1
ATOM 9315 C C . GLN B 1 474 ? -24.188 -42.25 -29.828 1 90.44 474 GLN B C 1
ATOM 9317 O O . GLN B 1 474 ? -24.484 -43.406 -29.5 1 90.44 474 GLN B O 1
ATOM 9322 N N . LEU B 1 475 ? -23 -41.812 -29.797 1 92.06 475 LEU B N 1
ATOM 9323 C CA . LEU B 1 475 ? -21.875 -42.562 -29.234 1 92.06 475 LEU B CA 1
ATOM 9324 C C . LEU B 1 475 ? -21.281 -41.812 -28.031 1 92.06 475 LEU B C 1
ATOM 9326 O O . LEU B 1 475 ? -20.969 -40.625 -28.125 1 92.06 475 LEU B O 1
ATOM 9330 N N . SER B 1 476 ? -21.203 -42.5 -26.844 1 93.75 476 SER B N 1
ATOM 9331 C CA . SER B 1 476 ? -20.641 -41.875 -25.656 1 93.75 476 SER B CA 1
ATOM 9332 C C . SER B 1 476 ? -19.75 -42.844 -24.891 1 93.75 476 SER B C 1
ATOM 9334 O O . SER B 1 476 ? -19.875 -44.062 -25.031 1 93.75 476 SER B O 1
ATOM 9336 N N . ILE B 1 477 ? -18.781 -42.281 -24.172 1 94.44 477 ILE B N 1
ATOM 9337 C CA . ILE B 1 477 ? -17.891 -43.062 -23.312 1 94.44 477 ILE B CA 1
ATOM 9338 C C . ILE B 1 477 ? -18.094 -42.625 -21.859 1 94.44 477 ILE B C 1
ATOM 9340 O O . ILE B 1 477 ? -18.078 -41.438 -21.531 1 94.44 477 ILE B O 1
ATOM 9344 N N . LYS B 1 478 ? -18.312 -43.594 -21 1 93.5 478 LYS B N 1
ATOM 9345 C CA . LYS B 1 478 ? -18.5 -43.375 -19.578 1 93.5 478 LYS B CA 1
ATOM 9346 C C . LYS B 1 478 ? -17.469 -44.156 -18.766 1 93.5 478 LYS B C 1
ATOM 9348 O O . LYS B 1 478 ? -17.094 -45.281 -19.141 1 93.5 478 LYS B O 1
ATOM 9353 N N . HIS B 1 479 ? -16.953 -43.562 -17.828 1 89.56 479 HIS B N 1
ATOM 9354 C CA . HIS B 1 479 ? -15.992 -44.188 -16.938 1 89.56 479 HIS B CA 1
ATOM 9355 C C . HIS B 1 479 ? -16.062 -43.625 -15.531 1 89.56 479 HIS B C 1
ATOM 9357 O O . HIS B 1 479 ? -16.562 -42.5 -15.344 1 89.56 479 HIS B O 1
ATOM 9363 N N . ALA B 1 480 ? -15.68 -44.375 -14.492 1 84.88 480 ALA B N 1
ATOM 9364 C CA . ALA B 1 480 ? -15.516 -43.844 -13.141 1 84.88 480 ALA B CA 1
ATOM 9365 C C . ALA B 1 480 ? -14.18 -43.125 -12.984 1 84.88 480 ALA B C 1
ATOM 9367 O O . ALA B 1 480 ? -13.516 -42.812 -13.977 1 84.88 480 ALA B O 1
ATOM 9368 N N . GLN B 1 481 ? -13.914 -42.719 -11.867 1 86.81 481 GLN B N 1
ATOM 9369 C CA . GLN B 1 481 ? -12.594 -42.188 -11.547 1 86.81 481 GLN B CA 1
ATOM 9370 C C . GLN B 1 481 ? -11.68 -43.281 -10.969 1 86.81 481 GLN B C 1
ATOM 9372 O O . GLN B 1 481 ? -11.625 -43.469 -9.758 1 86.81 481 GLN B O 1
ATOM 9377 N N . PRO B 1 482 ? -10.922 -43.844 -11.914 1 91.12 482 PRO B N 1
ATOM 9378 C CA . PRO B 1 482 ? -10.117 -44.969 -11.453 1 91.12 482 PRO B CA 1
ATOM 9379 C C . PRO B 1 482 ? -8.883 -44.531 -10.672 1 91.12 482 PRO B C 1
ATOM 9381 O O . PRO B 1 482 ? -8.375 -43.438 -10.859 1 91.12 482 PRO B O 1
ATOM 9384 N N . VAL B 1 483 ? -8.453 -45.406 -9.797 1 91.31 483 VAL B N 1
ATOM 9385 C CA . VAL B 1 483 ? -7.223 -45.25 -9.039 1 91.31 483 VAL B CA 1
ATOM 9386 C C . VAL B 1 483 ? -6.098 -46.031 -9.688 1 91.31 483 VAL B C 1
ATOM 9388 O O . VAL B 1 483 ? -6.289 -47.188 -10.078 1 91.31 483 VAL B O 1
ATOM 9391 N N . PHE B 1 484 ? -4.992 -45.438 -9.852 1 93.44 484 PHE B N 1
ATOM 9392 C CA . PHE B 1 484 ? -3.842 -46.156 -10.406 1 93.44 484 PHE B CA 1
ATOM 9393 C C . PHE B 1 484 ? -3.492 -47.375 -9.57 1 93.44 484 PHE B C 1
ATOM 9395 O O . PHE B 1 484 ? -3.355 -47.281 -8.344 1 93.44 484 PHE B O 1
ATOM 9402 N N . GLY B 1 485 ? -3.404 -48.438 -10.172 1 91.06 485 GLY B N 1
ATOM 9403 C CA . GLY B 1 485 ? -3.113 -49.688 -9.469 1 91.06 485 GLY B CA 1
ATOM 9404 C C . GLY B 1 485 ? -4.309 -50.594 -9.391 1 91.06 485 GLY B C 1
ATOM 9405 O O . GLY B 1 485 ? -4.18 -51.75 -8.938 1 91.06 485 GLY B O 1
ATOM 9406 N N . THR B 1 486 ? -5.422 -50.156 -9.828 1 92.25 486 THR B N 1
ATOM 9407 C CA . THR B 1 486 ? -6.641 -50.938 -9.773 1 92.25 486 THR B CA 1
ATOM 9408 C C . THR B 1 486 ? -7.172 -51.219 -11.18 1 92.25 486 THR B C 1
ATOM 9410 O O . THR B 1 486 ? -6.836 -50.5 -12.125 1 92.25 486 THR B O 1
ATOM 9413 N N . ASP B 1 487 ? -7.949 -52.25 -11.25 1 93.88 487 ASP B N 1
ATOM 9414 C CA . ASP B 1 487 ? -8.695 -52.5 -12.484 1 93.88 487 ASP B CA 1
ATOM 9415 C C . ASP B 1 487 ? -9.922 -51.594 -12.57 1 93.88 487 ASP B C 1
ATOM 9417 O O . ASP B 1 487 ? -10.484 -51.219 -11.547 1 93.88 487 ASP B O 1
ATOM 9421 N N . PHE B 1 488 ? -10.242 -51.25 -13.781 1 94.38 488 PHE B N 1
ATOM 9422 C CA . PHE B 1 488 ? -11.445 -50.438 -13.922 1 94.38 488 PHE B CA 1
ATOM 9423 C C . PHE B 1 488 ? -12.102 -50.688 -15.273 1 94.38 488 PHE B C 1
ATOM 9425 O O . PHE B 1 488 ? -11.492 -51.25 -16.188 1 94.38 488 PHE B O 1
ATOM 9432 N N . ASP B 1 489 ? -13.352 -50.281 -15.375 1 95.12 489 ASP B N 1
ATOM 9433 C CA . ASP B 1 489 ? -14.141 -50.5 -16.578 1 95.12 489 ASP B CA 1
ATOM 9434 C C . ASP B 1 489 ? -14.414 -49.156 -17.297 1 95.12 489 ASP B C 1
ATOM 9436 O O . ASP B 1 489 ? -14.625 -48.125 -16.656 1 95.12 489 ASP B O 1
ATOM 9440 N N . VAL B 1 490 ? -14.359 -49.281 -18.609 1 95.94 490 VAL B N 1
ATOM 9441 C CA . VAL B 1 490 ? -14.828 -48.188 -19.484 1 95.94 490 VAL B CA 1
ATOM 9442 C C . VAL B 1 490 ? -16.047 -48.688 -20.281 1 95.94 490 VAL B C 1
ATOM 9444 O O . VAL B 1 490 ? -16.016 -49.75 -20.891 1 95.94 490 VAL B O 1
ATOM 9447 N N . ILE B 1 491 ? -17.094 -47.844 -20.203 1 96.44 491 ILE B N 1
ATOM 9448 C CA . ILE B 1 491 ? -18.328 -48.219 -20.875 1 96.44 491 ILE B CA 1
ATOM 9449 C C . ILE B 1 491 ? -18.547 -47.344 -22.109 1 96.44 491 ILE B C 1
ATOM 9451 O O . ILE B 1 491 ? -18.625 -46.125 -22 1 96.44 491 ILE B O 1
ATOM 9455 N N . VAL B 1 492 ? -18.641 -47.969 -23.234 1 96.06 492 VAL B N 1
ATOM 9456 C CA . VAL B 1 492 ? -19 -47.312 -24.469 1 96.06 492 VAL B CA 1
ATOM 9457 C C . VAL B 1 492 ? -20.453 -47.562 -24.812 1 96.06 492 VAL B C 1
ATOM 9459 O O . VAL B 1 492 ? -20.859 -48.719 -24.953 1 96.06 492 VAL B O 1
ATOM 9462 N N . GLU B 1 493 ? -21.188 -46.5 -25 1 95.94 493 GLU B N 1
ATOM 9463 C CA . GLU B 1 493 ? -22.625 -46.625 -25.219 1 95.94 493 GLU B CA 1
ATOM 9464 C C . GLU B 1 493 ? -23.016 -46.125 -26.594 1 95.94 493 GLU B C 1
ATOM 9466 O O . GLU B 1 493 ? -22.625 -45 -26.984 1 95.94 493 GLU B O 1
ATOM 9471 N N . VAL B 1 494 ? -23.766 -46.906 -27.328 1 95.06 494 VAL B N 1
ATOM 9472 C CA . VAL B 1 494 ? -24.375 -46.531 -28.594 1 95.06 494 VAL B CA 1
ATOM 9473 C C . VAL B 1 494 ? -25.891 -46.406 -28.422 1 95.06 494 VAL B C 1
ATOM 9475 O O . VAL B 1 494 ? -26.562 -47.406 -28.172 1 95.06 494 VAL B O 1
ATOM 9478 N N . LYS B 1 495 ? -26.312 -45.25 -28.625 1 94.31 495 LYS B N 1
ATOM 9479 C CA . LYS B 1 495 ? -27.75 -45 -28.484 1 94.31 495 LYS B CA 1
ATOM 9480 C C . LYS B 1 495 ? -28.391 -44.781 -29.859 1 94.31 495 LYS B C 1
ATOM 9482 O O . LYS B 1 495 ? -27.891 -43.969 -30.656 1 94.31 495 LYS B O 1
ATOM 9487 N N . ASN B 1 496 ? -29.5 -45.438 -30.078 1 92.88 496 ASN B N 1
ATOM 9488 C CA . ASN B 1 496 ? -30.297 -45.312 -31.297 1 92.88 496 ASN B CA 1
ATOM 9489 C C . ASN B 1 496 ? -31.594 -44.531 -31.047 1 92.88 496 ASN B C 1
ATOM 9491 O O . ASN B 1 496 ? -32.531 -45.094 -30.469 1 92.88 496 ASN B O 1
ATOM 9495 N N . GLU B 1 497 ? -31.547 -43.406 -31.531 1 90 497 GLU B N 1
ATOM 9496 C CA . GLU B 1 497 ? -32.75 -42.594 -31.344 1 90 497 GLU B CA 1
ATOM 9497 C C . GLU B 1 497 ? -33.656 -42.625 -32.562 1 90 497 GLU B C 1
ATOM 9499 O O . GLU B 1 497 ? -34.688 -42 -32.594 1 90 497 GLU B O 1
ATOM 9504 N N . GLY B 1 498 ? -33.25 -43.406 -33.438 1 86.38 498 GLY B N 1
ATOM 9505 C CA . GLY B 1 498 ? -34.031 -43.531 -34.688 1 86.38 498 GLY B CA 1
ATOM 9506 C C . GLY B 1 498 ? -35.094 -44.594 -34.594 1 86.38 498 GLY B C 1
ATOM 9507 O O . GLY B 1 498 ? -35.188 -45.344 -33.625 1 86.38 498 GLY B O 1
ATOM 9508 N N . GLY B 1 499 ? -36 -44.75 -35.719 1 85.5 499 GLY B N 1
ATOM 9509 C CA . GLY B 1 499 ? -37.125 -45.625 -35.719 1 85.5 499 GLY B CA 1
ATOM 9510 C C . GLY B 1 499 ? -36.844 -46.969 -36.375 1 85.5 499 GLY B C 1
ATOM 9511 O O . GLY B 1 499 ? -37.719 -47.844 -36.406 1 85.5 499 GLY B O 1
ATOM 9512 N N . ARG B 1 500 ? -35.656 -47.25 -36.812 1 89.25 500 ARG B N 1
ATOM 9513 C CA . ARG B 1 500 ? -35.281 -48.531 -37.406 1 89.25 500 ARG B CA 1
ATOM 9514 C C . ARG B 1 500 ? -34.031 -49.094 -36.719 1 89.25 500 ARG B C 1
ATOM 9516 O O . ARG B 1 500 ? -33.25 -48.344 -36.125 1 89.25 500 ARG B O 1
ATOM 9523 N N . ASP B 1 501 ? -33.906 -50.344 -36.875 1 90.62 501 ASP B N 1
ATOM 9524 C CA . ASP B 1 501 ? -32.719 -51 -36.344 1 90.62 501 ASP B CA 1
ATOM 9525 C C . ASP B 1 501 ? -31.469 -50.531 -37.094 1 90.62 501 ASP B C 1
ATOM 9527 O O . ASP B 1 501 ? -31.547 -50.25 -38.312 1 90.62 501 ASP B O 1
ATOM 9531 N N . ALA B 1 502 ? -30.438 -50.438 -36.312 1 90.56 502 ALA B N 1
ATOM 9532 C CA . ALA B 1 502 ? -29.188 -50 -36.938 1 90.56 502 ALA B CA 1
ATOM 9533 C C . ALA B 1 502 ? -28.109 -51.062 -36.75 1 90.56 502 ALA B C 1
ATOM 9535 O O . ALA B 1 502 ? -27.969 -51.656 -35.688 1 90.56 502 ALA B O 1
ATOM 9536 N N . HIS B 1 503 ? -27.453 -51.438 -37.844 1 91.5 503 HIS B N 1
ATOM 9537 C CA . HIS B 1 503 ? -26.266 -52.281 -37.812 1 91.5 503 HIS B CA 1
ATOM 9538 C C . HIS B 1 503 ? -25 -51.469 -38.031 1 91.5 503 HIS B C 1
ATOM 9540 O O . HIS B 1 503 ? -24.922 -50.656 -38.969 1 91.5 503 HIS B O 1
ATOM 9546 N N . ALA B 1 504 ? -24.125 -51.656 -36.969 1 91.94 504 ALA B N 1
ATOM 9547 C CA . ALA B 1 504 ? -22.922 -50.812 -37.062 1 91.94 504 ALA B CA 1
ATOM 9548 C C . ALA B 1 504 ? -21.688 -51.562 -36.594 1 91.94 504 ALA B C 1
ATOM 9550 O O . ALA B 1 504 ? -21.812 -52.594 -35.906 1 91.94 504 ALA B O 1
ATOM 9551 N N . GLN B 1 505 ? -20.547 -51.125 -37.062 1 92.19 505 GLN B N 1
ATOM 9552 C CA . GLN B 1 505 ? -19.266 -51.594 -36.562 1 92.19 505 GLN B CA 1
ATOM 9553 C C . GLN B 1 505 ? -18.688 -50.625 -35.531 1 92.19 505 GLN B C 1
ATOM 9555 O O . GLN B 1 505 ? -18.5 -49.438 -35.844 1 92.19 505 GLN B O 1
ATOM 9560 N N . LEU B 1 506 ? -18.406 -51.156 -34.281 1 93.69 506 LEU B N 1
ATOM 9561 C CA . LEU B 1 506 ? -17.859 -50.344 -33.219 1 93.69 506 LEU B CA 1
ATOM 9562 C C . LEU B 1 506 ? -16.391 -50.719 -32.969 1 93.69 506 LEU B C 1
ATOM 9564 O O . LEU B 1 506 ? -16.078 -51.875 -32.656 1 93.69 506 LEU B O 1
ATOM 9568 N N . THR B 1 507 ? -15.523 -49.781 -33.219 1 92.62 507 THR B N 1
ATOM 9569 C CA . THR B 1 507 ? -14.102 -49.906 -32.906 1 92.62 507 THR B CA 1
ATOM 9570 C C . THR B 1 507 ? -13.719 -49.094 -31.688 1 92.62 507 THR B C 1
ATOM 9572 O O . THR B 1 507 ? -14.008 -47.906 -31.625 1 92.62 507 THR B O 1
ATOM 9575 N N . MET B 1 508 ? -13.102 -49.75 -30.688 1 94.19 508 MET B N 1
ATOM 9576 C CA . MET B 1 508 ? -12.656 -49.094 -29.453 1 94.19 508 MET B CA 1
ATOM 9577 C C . MET B 1 508 ? -11.156 -49.281 -29.25 1 94.19 508 MET B C 1
ATOM 9579 O O . MET B 1 508 ? -10.625 -50.375 -29.438 1 94.19 508 MET B O 1
ATOM 9583 N N . LEU B 1 509 ? -10.539 -48.188 -28.906 1 93.75 509 LEU B N 1
ATOM 9584 C CA . LEU B 1 509 ? -9.102 -48.219 -28.641 1 93.75 509 LEU B CA 1
ATOM 9585 C C . LEU B 1 509 ? -8.789 -47.5 -27.344 1 93.75 509 LEU B C 1
ATOM 9587 O O . LEU B 1 509 ? -9.172 -46.344 -27.141 1 93.75 509 LEU B O 1
ATOM 9591 N N . ALA B 1 510 ? -8.195 -48.188 -26.344 1 94 510 ALA B N 1
ATOM 9592 C CA . ALA B 1 510 ? -7.637 -47.594 -25.141 1 94 510 ALA B CA 1
ATOM 9593 C C . ALA B 1 510 ? -6.113 -47.531 -25.219 1 94 510 ALA B C 1
ATOM 9595 O O . ALA B 1 510 ? -5.457 -48.562 -25.453 1 94 510 ALA B O 1
ATOM 9596 N N . MET B 1 511 ? -5.582 -46.344 -25.047 1 93.25 511 MET B N 1
ATOM 9597 C CA . MET B 1 511 ? -4.133 -46.188 -25.141 1 93.25 511 MET B CA 1
ATOM 9598 C C . MET B 1 511 ? -3.633 -45.25 -24.047 1 93.25 511 MET B C 1
ATOM 9600 O O . MET B 1 511 ? -4.367 -44.344 -23.609 1 93.25 511 MET B O 1
ATOM 9604 N N . ALA B 1 512 ? -2.418 -45.5 -23.625 1 92.56 512 ALA B N 1
ATOM 9605 C CA . ALA B 1 512 ? -1.759 -44.562 -22.719 1 92.56 512 ALA B CA 1
ATOM 9606 C C . ALA B 1 512 ? -1.21 -43.344 -23.469 1 92.56 512 ALA B C 1
ATOM 9608 O O . ALA B 1 512 ? -0.667 -43.5 -24.578 1 92.56 512 ALA B O 1
ATOM 9609 N N . VAL B 1 513 ? -1.48 -42.125 -22.922 1 90.25 513 VAL B N 1
ATOM 9610 C CA . VAL B 1 513 ? -0.995 -40.906 -23.547 1 90.25 513 VAL B CA 1
ATOM 9611 C C . VAL B 1 513 ? -0.414 -39.969 -22.469 1 90.25 513 VAL B C 1
ATOM 9613 O O . VAL B 1 513 ? -0.72 -40.125 -21.281 1 90.25 513 VAL B O 1
ATOM 9616 N N . THR B 1 514 ? 0.462 -39.094 -22.844 1 88.69 514 THR B N 1
ATOM 9617 C CA . THR B 1 514 ? 0.905 -38 -21.984 1 88.69 514 THR B CA 1
ATOM 9618 C C . THR B 1 514 ? -0.068 -36.844 -22.047 1 88.69 514 THR B C 1
ATOM 9620 O O . THR B 1 514 ? -0.995 -36.844 -22.859 1 88.69 514 THR B O 1
ATOM 9623 N N . TYR B 1 515 ? 0.103 -35.906 -21.156 1 88.12 515 TYR B N 1
ATOM 9624 C CA . TYR B 1 515 ? -0.824 -34.781 -21.109 1 88.12 515 TYR B CA 1
ATOM 9625 C C . TYR B 1 515 ? -0.768 -33.969 -22.422 1 88.12 515 TYR B C 1
ATOM 9627 O O . TYR B 1 515 ? -1.747 -33.344 -22.797 1 88.12 515 TYR B O 1
ATOM 9635 N N . ASN B 1 516 ? 0.39 -34.031 -23.109 1 82.81 516 ASN B N 1
ATOM 9636 C CA . ASN B 1 516 ? 0.542 -33.344 -24.375 1 82.81 516 ASN B CA 1
ATOM 9637 C C . ASN B 1 516 ? 0.232 -34.25 -25.562 1 82.81 516 ASN B C 1
ATOM 9639 O O . ASN B 1 516 ? 0.663 -34 -26.688 1 82.81 516 ASN B O 1
ATOM 9643 N N . SER B 1 517 ? -0.384 -35.344 -25.391 1 81 517 SER B N 1
ATOM 9644 C CA . SER B 1 517 ? -1.023 -36.219 -26.359 1 81 517 SER B CA 1
ATOM 9645 C C . SER B 1 517 ? 0.002 -37.094 -27.078 1 81 517 SER B C 1
ATOM 9647 O O . SER B 1 517 ? -0.232 -37.531 -28.203 1 81 517 SER B O 1
ATOM 9649 N N . LEU B 1 518 ? 1.122 -37.25 -26.438 1 83.25 518 LEU B N 1
ATOM 9650 C CA . LEU B 1 518 ? 2.057 -38.25 -26.984 1 83.25 518 LEU B CA 1
ATOM 9651 C C . LEU B 1 518 ? 1.593 -39.656 -26.688 1 83.25 518 LEU B C 1
ATOM 9653 O O . LEU B 1 518 ? 1.252 -39.969 -25.547 1 83.25 518 LEU B O 1
ATOM 9657 N N . ARG B 1 519 ? 1.675 -40.438 -27.734 1 85.75 519 ARG B N 1
ATOM 9658 C CA . ARG B 1 519 ? 1.248 -41.812 -27.594 1 85.75 519 ARG B CA 1
ATOM 9659 C C . ARG B 1 519 ? 2.324 -42.656 -26.906 1 85.75 519 ARG B C 1
ATOM 9661 O O . ARG B 1 519 ? 3.498 -42.594 -27.281 1 85.75 519 ARG B O 1
ATOM 9668 N N . ARG B 1 520 ? 2.008 -43.469 -25.969 1 86.81 520 ARG B N 1
ATOM 9669 C CA . ARG B 1 520 ? 2.965 -44.281 -25.25 1 86.81 520 ARG B CA 1
ATOM 9670 C C . ARG B 1 520 ? 2.742 -45.781 -25.547 1 86.81 520 ARG B C 1
ATOM 9672 O O . ARG B 1 520 ? 3.688 -46.562 -25.531 1 86.81 520 ARG B O 1
ATOM 9679 N N . GLY B 1 521 ? 1.44 -46.219 -25.641 1 87.56 521 GLY B N 1
ATOM 9680 C CA . GLY B 1 521 ? 1.143 -47.625 -25.922 1 87.56 521 GLY B CA 1
ATOM 9681 C C . GLY B 1 521 ? -0.344 -47.906 -25.938 1 87.56 521 GLY B C 1
ATOM 9682 O O . GLY B 1 521 ? -1.14 -47.188 -25.359 1 87.56 521 GLY B O 1
ATOM 9683 N N . GLU B 1 522 ? -0.595 -49.031 -26.672 1 90.75 522 GLU B N 1
ATOM 9684 C CA . GLU B 1 522 ? -1.973 -49.5 -26.703 1 90.75 522 GLU B CA 1
ATOM 9685 C C . GLU B 1 522 ? -2.268 -50.438 -25.516 1 90.75 522 GLU B C 1
ATOM 9687 O O . GLU B 1 522 ? -1.508 -51.344 -25.234 1 90.75 522 GLU B O 1
ATOM 9692 N N . CYS B 1 523 ? -3.279 -50.094 -24.859 1 92.12 523 CYS B N 1
ATOM 9693 C CA . CYS B 1 523 ? -3.686 -50.906 -23.719 1 92.12 523 CYS B CA 1
ATOM 9694 C C . CYS B 1 523 ? -4.633 -52 -24.141 1 92.12 523 CYS B C 1
ATOM 9696 O O . CYS B 1 523 ? -4.523 -53.156 -23.672 1 92.12 523 CYS B O 1
ATOM 9698 N N . GLN B 1 524 ? -5.574 -51.625 -24.906 1 92 524 GLN B N 1
ATOM 9699 C CA . GLN B 1 524 ? -6.594 -52.562 -25.359 1 92 524 GLN B CA 1
ATOM 9700 C C . GLN B 1 524 ? -7.277 -52.062 -26.641 1 92 524 GLN B C 1
ATOM 9702 O O . GLN B 1 524 ? -7.512 -50.875 -26.781 1 92 524 GLN B O 1
ATOM 9707 N N . ARG B 1 525 ? -7.543 -53 -27.5 1 92 525 ARG B N 1
ATOM 9708 C CA . ARG B 1 525 ? -8.297 -52.688 -28.719 1 92 525 ARG B CA 1
ATOM 9709 C C . ARG B 1 525 ? -9.383 -53.75 -28.953 1 92 525 ARG B C 1
ATOM 9711 O O . ARG B 1 525 ? -9.164 -54.938 -28.719 1 92 525 ARG B O 1
ATOM 9718 N N . LYS B 1 526 ? -10.523 -53.25 -29.344 1 92.38 526 LYS B N 1
ATOM 9719 C CA . LYS B 1 526 ? -11.656 -54.125 -29.594 1 92.38 526 LYS B CA 1
ATOM 9720 C C . LYS B 1 526 ? -12.508 -53.625 -30.75 1 92.38 526 LYS B C 1
ATOM 9722 O O . LYS B 1 526 ? -12.773 -52.406 -30.844 1 92.38 526 LYS B O 1
ATOM 9727 N N . THR B 1 527 ? -12.797 -54.469 -31.719 1 93 527 THR B N 1
ATOM 9728 C CA . THR B 1 527 ? -13.734 -54.156 -32.781 1 93 527 THR B CA 1
ATOM 9729 C C . THR B 1 527 ? -14.883 -55.188 -32.781 1 93 527 THR B C 1
ATOM 9731 O O . THR B 1 527 ? -14.648 -56.375 -32.844 1 93 527 THR B O 1
ATOM 9734 N N . ILE B 1 528 ? -16.125 -54.656 -32.781 1 94.25 528 ILE B N 1
ATOM 9735 C CA . ILE B 1 528 ? -17.266 -55.562 -32.719 1 94.25 528 ILE B CA 1
ATOM 9736 C C . ILE B 1 528 ? -18.359 -55.031 -33.656 1 94.25 528 ILE B C 1
ATOM 9738 O O . ILE B 1 528 ? -18.438 -53.844 -33.938 1 94.25 528 ILE B O 1
ATOM 9742 N N . SER B 1 529 ? -19.172 -56.031 -34.094 1 93.5 529 SER B N 1
ATOM 9743 C CA . SER B 1 529 ? -20.406 -55.688 -34.812 1 93.5 529 SER B CA 1
ATOM 9744 C C . SER B 1 529 ? -21.594 -55.594 -33.875 1 93.5 529 SER B C 1
ATOM 9746 O O . SER B 1 529 ? -21.828 -56.531 -33.094 1 93.5 529 SER B O 1
ATOM 9748 N N . VAL B 1 530 ? -22.203 -54.469 -33.969 1 93.81 530 VAL B N 1
ATOM 9749 C CA . VAL B 1 530 ? -23.297 -54.312 -33.031 1 93.81 530 VAL B CA 1
ATOM 9750 C C . VAL B 1 530 ? -24.594 -54.031 -33.781 1 93.81 530 VAL B C 1
ATOM 9752 O O . VAL B 1 530 ? -24.578 -53.375 -34.812 1 93.81 530 VAL B O 1
ATOM 9755 N N . THR B 1 531 ? -25.672 -54.625 -33.312 1 92.75 531 THR B N 1
ATOM 9756 C CA . THR B 1 531 ? -27.016 -54.281 -33.719 1 92.75 531 THR B CA 1
ATOM 9757 C C . THR B 1 531 ? -27.781 -53.562 -32.625 1 92.75 531 THR B C 1
ATOM 9759 O O . THR B 1 531 ? -27.938 -54.094 -31.516 1 92.75 531 THR B O 1
ATOM 9762 N N . VAL B 1 532 ? -28.141 -52.312 -32.938 1 94.12 532 VAL B N 1
ATOM 9763 C CA . VAL B 1 532 ? -28.859 -51.531 -31.938 1 94.12 532 VAL B CA 1
ATOM 9764 C C . VAL B 1 532 ? -30.297 -51.312 -32.375 1 94.12 532 VAL B C 1
ATOM 9766 O O . VAL B 1 532 ? -30.578 -50.562 -33.312 1 94.12 532 VAL B O 1
ATOM 9769 N N . PRO B 1 533 ? -31.266 -51.906 -31.625 1 93.75 533 PRO B N 1
ATOM 9770 C CA . PRO B 1 533 ? -32.656 -51.719 -31.984 1 93.75 533 PRO B CA 1
ATOM 9771 C C . PRO B 1 533 ? -33.125 -50.281 -31.859 1 93.75 533 PRO B C 1
ATOM 9773 O O . PRO B 1 533 ? -32.5 -49.469 -31.172 1 93.75 533 PRO B O 1
ATOM 9776 N N . ALA B 1 534 ? -34.25 -50.031 -32.531 1 91.88 534 ALA B N 1
ATOM 9777 C CA . ALA B 1 534 ? -34.844 -48.688 -32.5 1 91.88 534 ALA B CA 1
ATOM 9778 C C . ALA B 1 534 ? -35.188 -48.25 -31.094 1 91.88 534 ALA B C 1
ATOM 9780 O O . ALA B 1 534 ? -35.781 -49.031 -30.328 1 91.88 534 ALA B O 1
ATOM 9781 N N . HIS B 1 535 ? -34.656 -47.125 -30.719 1 94.12 535 HIS B N 1
ATOM 9782 C CA . HIS B 1 535 ? -34.938 -46.438 -29.453 1 94.12 535 HIS B CA 1
ATOM 9783 C C . HIS B 1 535 ? -34.312 -47.219 -28.281 1 94.12 535 HIS B C 1
ATOM 9785 O O . HIS B 1 535 ? -34.875 -47.219 -27.188 1 94.12 535 HIS B O 1
ATOM 9791 N N . LYS B 1 536 ? -33.25 -47.938 -28.578 1 94.88 536 LYS B N 1
ATOM 9792 C CA . LYS B 1 536 ? -32.531 -48.625 -27.531 1 94.88 536 LYS B CA 1
ATOM 9793 C C . LYS B 1 536 ? -31.062 -48.25 -27.531 1 94.88 536 LYS B C 1
ATOM 9795 O O . LYS B 1 536 ? -30.625 -47.438 -28.359 1 94.88 536 LYS B O 1
ATOM 9800 N N . ALA B 1 537 ? -30.406 -48.719 -26.484 1 95.62 537 ALA B N 1
ATOM 9801 C CA . ALA B 1 537 ? -28.984 -48.438 -26.359 1 95.62 537 ALA B CA 1
ATOM 9802 C C . ALA B 1 537 ? -28.188 -49.75 -26.203 1 95.62 537 ALA B C 1
ATOM 9804 O O . ALA B 1 537 ? -28.688 -50.719 -25.609 1 95.62 537 ALA B O 1
ATOM 9805 N N . HIS B 1 538 ? -27.094 -49.812 -26.812 1 95.44 538 HIS B N 1
ATOM 9806 C CA . HIS B 1 538 ? -26.125 -50.906 -26.641 1 95.44 538 HIS B CA 1
ATOM 9807 C C . HIS B 1 538 ? -24.922 -50.438 -25.828 1 95.44 538 HIS B C 1
ATOM 9809 O O . HIS B 1 538 ? -24.359 -49.375 -26.109 1 95.44 538 HIS B O 1
ATOM 9815 N N . LYS B 1 539 ? -24.531 -51.219 -24.766 1 95.94 539 LYS B N 1
ATOM 9816 C CA . LYS B 1 539 ? -23.375 -50.875 -23.938 1 95.94 539 LYS B CA 1
ATOM 9817 C C . LYS B 1 539 ? -22.281 -51.938 -24.078 1 95.94 539 LYS B C 1
ATOM 9819 O O . LYS B 1 539 ? -22.531 -53.125 -23.938 1 95.94 539 LYS B O 1
ATOM 9824 N N . GLU B 1 540 ? -21.156 -51.5 -24.453 1 95.12 540 GLU B N 1
ATOM 9825 C CA . GLU B 1 540 ? -19.984 -52.375 -24.5 1 95.12 540 GLU B CA 1
ATOM 9826 C C . GLU B 1 540 ? -18.984 -52.031 -23.391 1 95.12 540 GLU B C 1
ATOM 9828 O O . GLU B 1 540 ? -18.641 -50.844 -23.219 1 95.12 540 GLU B O 1
ATOM 9833 N N . VAL B 1 541 ? -18.5 -53.062 -22.672 1 95.06 541 VAL B N 1
ATOM 9834 C CA . VAL B 1 541 ? -17.625 -52.812 -21.531 1 95.06 541 VAL B CA 1
ATOM 9835 C C . VAL B 1 541 ? -16.188 -53.219 -21.891 1 95.06 541 VAL B C 1
ATOM 9837 O O . VAL B 1 541 ? -15.953 -54.344 -22.375 1 95.06 541 VAL B O 1
ATOM 9840 N N . MET B 1 542 ? -15.281 -52.281 -21.75 1 94.12 542 MET B N 1
ATOM 9841 C CA . MET B 1 542 ? -13.844 -52.531 -21.828 1 94.12 542 MET B CA 1
ATOM 9842 C C . MET B 1 542 ? -13.227 -52.625 -20.438 1 94.12 542 MET B C 1
ATOM 9844 O O . MET B 1 542 ? -13.102 -51.594 -19.766 1 94.12 542 MET B O 1
ATOM 9848 N N . ARG B 1 543 ? -12.82 -53.781 -20.047 1 94.56 543 ARG B N 1
ATOM 9849 C CA . ARG B 1 543 ? -12.164 -53.938 -18.75 1 94.56 543 ARG B CA 1
ATOM 9850 C C . ARG B 1 543 ? -10.656 -53.781 -18.891 1 94.56 543 ARG B C 1
ATOM 9852 O O . ARG B 1 543 ? -10.008 -54.531 -19.609 1 94.56 543 ARG B O 1
ATOM 9859 N N . LEU B 1 544 ? -10.141 -52.812 -18.25 1 94.5 544 LEU B N 1
ATOM 9860 C CA . LEU B 1 544 ? -8.703 -52.562 -18.234 1 94.5 544 LEU B CA 1
ATOM 9861 C C . LEU B 1 544 ? -8.07 -53.125 -16.953 1 94.5 544 LEU B C 1
ATOM 9863 O O . LEU B 1 544 ? -8.43 -52.719 -15.852 1 94.5 544 LEU B O 1
ATOM 9867 N N . HIS B 1 545 ? -7.086 -54 -17.141 1 94.19 545 HIS B N 1
ATOM 9868 C CA . HIS B 1 545 ? -6.371 -54.594 -16.031 1 94.19 545 HIS B CA 1
ATOM 9869 C C . HIS B 1 545 ? -5.059 -53.875 -15.758 1 94.19 545 HIS B C 1
ATOM 9871 O O . HIS B 1 545 ? -4.363 -53.469 -16.688 1 94.19 545 HIS B O 1
ATOM 9877 N N . TYR B 1 546 ? -4.754 -53.781 -14.453 1 94.06 546 TYR B N 1
ATOM 9878 C CA . TYR B 1 546 ? -3.508 -53.125 -14.07 1 94.06 546 TYR B CA 1
ATOM 9879 C C . TYR B 1 546 ? -2.316 -53.781 -14.773 1 94.06 546 TYR B C 1
ATOM 9881 O O . TYR B 1 546 ? -1.443 -53.062 -15.289 1 94.06 546 TYR B O 1
ATOM 9889 N N . ASP B 1 547 ? -2.283 -55.062 -14.867 1 92.06 547 ASP B N 1
ATOM 9890 C CA . ASP B 1 547 ? -1.158 -55.812 -15.438 1 92.06 547 ASP B CA 1
ATOM 9891 C C . ASP B 1 547 ? -0.959 -55.438 -16.906 1 92.06 547 ASP B C 1
ATOM 9893 O O . ASP B 1 547 ? 0.156 -55.531 -17.422 1 92.06 547 ASP B O 1
ATOM 9897 N N . ASP B 1 548 ? -2.014 -55 -17.484 1 91.69 548 ASP B N 1
ATOM 9898 C CA . ASP B 1 548 ? -1.949 -54.688 -18.906 1 91.69 548 ASP B CA 1
ATOM 9899 C C . ASP B 1 548 ? -1.587 -53.219 -19.125 1 91.69 548 ASP B C 1
ATOM 9901 O O . ASP B 1 548 ? -0.623 -52.906 -19.828 1 91.69 548 ASP B O 1
ATOM 9905 N N . TYR B 1 549 ? -2.297 -52.344 -18.438 1 92.94 549 TYR B N 1
ATOM 9906 C CA . TYR B 1 549 ? -2.107 -50.938 -18.781 1 92.94 549 TYR B CA 1
ATOM 9907 C C . TYR B 1 549 ? -0.86 -50.375 -18.109 1 92.94 549 TYR B C 1
ATOM 9909 O O . TYR B 1 549 ? -0.336 -49.344 -18.531 1 92.94 549 TYR B O 1
ATOM 9917 N N . VAL B 1 550 ? -0.316 -51 -17.047 1 92.44 550 VAL B N 1
ATOM 9918 C CA . VAL B 1 550 ? 0.859 -50.5 -16.344 1 92.44 550 VAL B CA 1
ATOM 9919 C C . VAL B 1 550 ? 2.068 -50.531 -17.281 1 92.44 550 VAL B C 1
ATOM 9921 O O . VAL B 1 550 ? 3.021 -49.75 -17.094 1 92.44 550 VAL B O 1
ATOM 9924 N N . ARG B 1 551 ? 2.018 -51.281 -18.266 1 89 551 ARG B N 1
ATOM 9925 C CA . ARG B 1 551 ? 3.127 -51.438 -19.203 1 89 551 ARG B CA 1
ATOM 9926 C C . ARG B 1 551 ? 3.215 -50.219 -20.125 1 89 551 ARG B C 1
ATOM 9928 O O . ARG B 1 551 ? 4.266 -49.969 -20.719 1 89 551 ARG B O 1
ATOM 9935 N N . CYS B 1 552 ? 2.121 -49.5 -20.156 1 88.75 552 CYS B N 1
ATOM 9936 C CA . CYS B 1 552 ? 2.113 -48.438 -21.141 1 88.75 552 CYS B CA 1
ATOM 9937 C C . CYS B 1 552 ? 1.905 -47.062 -20.469 1 88.75 552 CYS B C 1
ATOM 9939 O O . CYS B 1 552 ? 2.23 -46.031 -21.031 1 88.75 552 CYS B O 1
ATOM 9941 N N . VAL B 1 553 ? 1.391 -47.062 -19.328 1 87.81 553 VAL B N 1
ATOM 9942 C CA . VAL B 1 553 ? 1.026 -45.812 -18.688 1 87.81 553 VAL B CA 1
ATOM 9943 C C . VAL B 1 553 ? 2.285 -45.094 -18.203 1 87.81 553 VAL B C 1
ATOM 9945 O O . VAL B 1 553 ? 3.199 -45.719 -17.672 1 87.81 553 VAL B O 1
ATOM 9948 N N . SER B 1 554 ? 2.363 -43.812 -18.484 1 83.44 554 SER B N 1
ATOM 9949 C CA . SER B 1 554 ? 3.486 -42.969 -18.094 1 83.44 554 SER B CA 1
ATOM 9950 C C . SER B 1 554 ? 3.266 -42.344 -16.719 1 83.44 554 SER B C 1
ATOM 9952 O O . SER B 1 554 ? 2.32 -42.719 -16.016 1 83.44 554 SER B O 1
ATOM 9954 N N . GLU B 1 555 ? 4.145 -41.438 -16.391 1 85.06 555 GLU B N 1
ATOM 9955 C CA . GLU B 1 555 ? 4.098 -40.719 -15.109 1 85.06 555 GLU B CA 1
ATOM 9956 C C . GLU B 1 555 ? 2.881 -39.812 -15.031 1 85.06 555 GLU B C 1
ATOM 9958 O O . GLU B 1 555 ? 2.5 -39.375 -13.945 1 85.06 555 GLU B O 1
ATOM 9963 N N . HIS B 1 556 ? 2.232 -39.594 -16.109 1 85.88 556 HIS B N 1
ATOM 9964 C CA . HIS B 1 556 ? 1.092 -38.688 -16.125 1 85.88 556 HIS B CA 1
ATOM 9965 C C . HIS B 1 556 ? -0.207 -39.438 -15.82 1 85.88 556 HIS B C 1
ATOM 9967 O O . HIS B 1 556 ? -1.24 -38.812 -15.578 1 85.88 556 HIS B O 1
ATOM 9973 N N . HIS B 1 557 ? -0.188 -40.719 -15.805 1 88.94 557 HIS B N 1
ATOM 9974 C CA . HIS B 1 557 ? -1.309 -41.562 -15.406 1 88.94 557 HIS B CA 1
ATOM 9975 C C . HIS B 1 557 ? -2.568 -41.219 -16.188 1 88.94 557 HIS B C 1
ATOM 9977 O O . HIS B 1 557 ? -3.627 -40.969 -15.602 1 88.94 557 HIS B O 1
ATOM 9983 N N . LEU B 1 558 ? -2.439 -41.25 -17.531 1 92.19 558 LEU B N 1
ATOM 9984 C CA . LEU B 1 558 ? -3.559 -40.875 -18.375 1 92.19 558 LEU B CA 1
ATOM 9985 C C . LEU B 1 558 ? -3.83 -41.938 -19.438 1 92.19 558 LEU B C 1
ATOM 9987 O O . LEU B 1 558 ? -2.912 -42.375 -20.125 1 92.19 558 LEU B O 1
ATOM 9991 N N . ILE B 1 559 ? -5.043 -42.312 -19.578 1 93.62 559 ILE B N 1
ATOM 9992 C CA . ILE B 1 559 ? -5.488 -43.25 -20.609 1 93.62 559 ILE B CA 1
ATOM 9993 C C . ILE B 1 559 ? -6.523 -42.562 -21.5 1 93.62 559 ILE B C 1
ATOM 9995 O O . ILE B 1 559 ? -7.488 -41.969 -21 1 93.62 559 ILE B O 1
ATOM 9999 N N . ARG B 1 560 ? -6.305 -42.562 -22.75 1 93.56 560 ARG B N 1
ATOM 10000 C CA . ARG B 1 560 ? -7.25 -42.031 -23.734 1 93.56 560 ARG B CA 1
ATOM 10001 C C . ARG B 1 560 ? -8.023 -43.156 -24.406 1 93.56 560 ARG B C 1
ATOM 10003 O O . ARG B 1 560 ? -7.438 -44.156 -24.844 1 93.56 560 ARG B O 1
ATOM 10010 N N . VAL B 1 561 ? -9.289 -43 -24.484 1 93.94 561 VAL B N 1
ATOM 10011 C CA . VAL B 1 561 ? -10.148 -43.969 -25.156 1 93.94 561 VAL B CA 1
ATOM 10012 C C . VAL B 1 561 ? -10.812 -43.312 -26.375 1 93.94 561 VAL B C 1
ATOM 10014 O O . VAL B 1 561 ? -11.414 -42.25 -26.266 1 93.94 561 VAL B O 1
ATOM 10017 N N . LYS B 1 562 ? -10.648 -43.938 -27.5 1 91.94 562 LYS B N 1
ATOM 10018 C CA . LYS B 1 562 ? -11.328 -43.562 -28.719 1 91.94 562 LYS B CA 1
ATOM 10019 C C . LYS B 1 562 ? -12.344 -44.594 -29.141 1 91.94 562 LYS B C 1
ATOM 10021 O O . LYS B 1 562 ? -12.086 -45.812 -29.031 1 91.94 562 LYS B O 1
ATOM 10026 N N . ALA B 1 563 ? -13.477 -44.125 -29.578 1 92.88 563 ALA B N 1
ATOM 10027 C CA . ALA B 1 563 ? -14.516 -45 -30.109 1 92.88 563 ALA B CA 1
ATOM 10028 C C . ALA B 1 563 ? -15.016 -44.5 -31.469 1 92.88 563 ALA B C 1
ATOM 10030 O O . ALA B 1 563 ? -15.281 -43.312 -31.641 1 92.88 563 ALA B O 1
ATOM 10031 N N . LEU B 1 564 ? -15.047 -45.406 -32.344 1 91.5 564 LEU B N 1
ATOM 10032 C CA . LEU B 1 564 ? -15.516 -45.125 -33.719 1 91.5 564 LEU B CA 1
ATOM 10033 C C . LEU B 1 564 ? -16.672 -46.031 -34.094 1 91.5 564 LEU B C 1
ATOM 10035 O O . LEU B 1 564 ? -16.562 -47.25 -33.969 1 91.5 564 LEU B O 1
ATOM 10039 N N . LEU B 1 565 ? -17.766 -45.406 -34.5 1 90.94 565 LEU B N 1
ATOM 10040 C CA . LEU B 1 565 ? -18.938 -46.156 -34.938 1 90.94 565 LEU B CA 1
ATOM 10041 C C . LEU B 1 565 ? -19.203 -45.938 -36.438 1 90.94 565 LEU B C 1
ATOM 10043 O O . LEU B 1 565 ? -19.406 -44.812 -36.875 1 90.94 565 LEU B O 1
ATOM 10047 N N . ASP B 1 566 ? -19.125 -46.969 -37.094 1 88.06 566 ASP B N 1
ATOM 10048 C CA . ASP B 1 566 ? -19.375 -46.938 -38.531 1 88.06 566 ASP B CA 1
ATOM 10049 C C . ASP B 1 566 ? -20.641 -47.719 -38.906 1 88.06 566 ASP B C 1
ATOM 10051 O O . ASP B 1 566 ? -20.688 -48.938 -38.75 1 88.06 566 ASP B O 1
ATOM 10055 N N . ALA B 1 567 ? -21.641 -47 -39.281 1 85.12 567 ALA B N 1
ATOM 10056 C CA . ALA B 1 567 ? -22.906 -47.625 -39.688 1 85.12 567 ALA B CA 1
ATOM 10057 C C . ALA B 1 567 ? -23.219 -47.344 -41.156 1 85.12 567 ALA B C 1
ATOM 10059 O O . ALA B 1 567 ? -23.359 -46.188 -41.562 1 85.12 567 ALA B O 1
ATOM 10060 N N . PRO B 1 568 ? -23.391 -48.438 -41.875 1 77.25 568 PRO B N 1
ATOM 10061 C CA . PRO B 1 568 ? -23.781 -48.25 -43.281 1 77.25 568 PRO B CA 1
ATOM 10062 C C . PRO B 1 568 ? -25.125 -47.562 -43.438 1 77.25 568 PRO B C 1
ATOM 10064 O O . PRO B 1 568 ? -26.062 -47.844 -42.688 1 77.25 568 PRO B O 1
ATOM 10067 N N . GLY B 1 569 ? -25.172 -46.469 -44.281 1 68 569 GLY B N 1
ATOM 10068 C CA . GLY B 1 569 ? -26.422 -45.781 -44.531 1 68 569 GLY B CA 1
ATOM 10069 C C . GLY B 1 569 ? -26.547 -44.469 -43.781 1 68 569 GLY B C 1
ATOM 10070 O O . GLY B 1 569 ? -27.422 -43.656 -44.094 1 68 569 GLY B O 1
ATOM 10071 N N . GLU B 1 570 ? -25.844 -44.438 -42.719 1 70.25 570 GLU B N 1
ATOM 10072 C CA . GLU B 1 570 ? -25.859 -43.188 -41.969 1 70.25 570 GLU B CA 1
ATOM 10073 C C . GLU B 1 570 ? -24.938 -42.156 -42.625 1 70.25 570 GLU B C 1
ATOM 10075 O O . GLU B 1 570 ? -24.156 -42.469 -43.5 1 70.25 570 GLU B O 1
ATOM 10080 N N . ASN B 1 571 ? -25.203 -40.844 -42.344 1 65.56 571 ASN B N 1
ATOM 10081 C CA . ASN B 1 571 ? -24.516 -39.688 -42.906 1 65.56 571 ASN B CA 1
ATOM 10082 C C . ASN B 1 571 ? -23.016 -39.75 -42.625 1 65.56 571 ASN B C 1
ATOM 10084 O O . ASN B 1 571 ? -22.281 -38.812 -42.969 1 65.56 571 ASN B O 1
ATOM 10088 N N . GLY B 1 572 ? -22.531 -41.031 -42.094 1 73.06 572 GLY B N 1
ATOM 10089 C CA . GLY B 1 572 ? -21.094 -41.156 -41.875 1 73.06 572 GLY B CA 1
ATOM 10090 C C . GLY B 1 572 ? -20.734 -41.688 -40.5 1 73.06 572 GLY B C 1
ATOM 10091 O O . GLY B 1 572 ? -21.594 -41.875 -39.656 1 73.06 572 GLY B O 1
ATOM 10092 N N . PRO B 1 573 ? -19.422 -41.938 -40.344 1 81.88 573 PRO B N 1
ATOM 10093 C CA . PRO B 1 573 ? -18.953 -42.469 -39.031 1 81.88 573 PRO B CA 1
ATOM 10094 C C . PRO B 1 573 ? -18.969 -41.438 -37.938 1 81.88 573 PRO B C 1
ATOM 10096 O O . PRO B 1 573 ? -18.859 -40.25 -38.219 1 81.88 573 PRO B O 1
ATOM 10099 N N . ILE B 1 574 ? -19.234 -41.875 -36.688 1 85.75 574 ILE B N 1
ATOM 10100 C CA . ILE B 1 574 ? -19.234 -41.031 -35.5 1 85.75 574 ILE B CA 1
ATOM 10101 C C . ILE B 1 574 ? -18.078 -41.469 -34.594 1 85.75 574 ILE B C 1
ATOM 10103 O O . ILE B 1 574 ? -17.781 -42.656 -34.438 1 85.75 574 ILE B O 1
ATOM 10107 N N . MET B 1 575 ? -17.469 -40.438 -34.062 1 88.81 575 MET B N 1
ATOM 10108 C CA . MET B 1 575 ? -16.344 -40.719 -33.156 1 88.81 575 MET B CA 1
ATOM 10109 C C . MET B 1 575 ? -16.438 -39.906 -31.875 1 88.81 575 MET B C 1
ATOM 10111 O O . MET B 1 575 ? -16.922 -38.781 -31.891 1 88.81 575 MET B O 1
ATOM 10115 N N . THR B 1 576 ? -16.016 -40.531 -30.781 1 88.62 576 THR B N 1
ATOM 10116 C CA . THR B 1 576 ? -15.898 -39.812 -29.5 1 88.62 576 THR B CA 1
ATOM 10117 C C . THR B 1 576 ? -14.609 -40.219 -28.781 1 88.62 576 THR B C 1
ATOM 10119 O O . THR B 1 576 ? -14.047 -41.281 -29.031 1 88.62 576 THR B O 1
ATOM 10122 N N . VAL B 1 577 ? -14.086 -39.281 -28.078 1 88.88 577 VAL B N 1
ATOM 10123 C CA . VAL B 1 577 ? -12.828 -39.469 -27.375 1 88.88 577 VAL B CA 1
ATOM 10124 C C . VAL B 1 577 ? -13 -39.062 -25.906 1 88.88 577 VAL B C 1
ATOM 10126 O O . VAL B 1 577 ? -13.711 -38.125 -25.594 1 88.88 577 VAL B O 1
ATOM 10129 N N . ALA B 1 578 ? -12.391 -39.875 -24.984 1 90.44 578 ALA B N 1
ATOM 10130 C CA . ALA B 1 578 ? -12.391 -39.531 -23.562 1 90.44 578 ALA B CA 1
ATOM 10131 C C . ALA B 1 578 ? -11 -39.719 -22.969 1 90.44 578 ALA B C 1
ATOM 10133 O O . ALA B 1 578 ? -10.289 -40.688 -23.297 1 90.44 578 ALA B O 1
ATOM 10134 N N . ASN B 1 579 ? -10.555 -38.75 -22.203 1 91.12 579 ASN B N 1
ATOM 10135 C CA . ASN B 1 579 ? -9.336 -38.875 -21.406 1 91.12 579 ASN B CA 1
ATOM 10136 C C . ASN B 1 579 ? -9.641 -39.281 -19.969 1 91.12 579 ASN B C 1
ATOM 10138 O O . ASN B 1 579 ? -10.469 -38.656 -19.312 1 91.12 579 ASN B O 1
ATOM 10142 N N . ILE B 1 580 ? -9.055 -40.312 -19.516 1 93 580 ILE B N 1
ATOM 10143 C CA . ILE B 1 580 ? -9.32 -40.844 -18.188 1 93 580 ILE B CA 1
ATOM 10144 C C . ILE B 1 580 ? -8.062 -40.75 -17.328 1 93 580 ILE B C 1
ATOM 10146 O O . ILE B 1 580 ? -7.195 -41.625 -17.375 1 93 580 ILE B O 1
ATOM 10150 N N . PRO B 1 581 ? -8.008 -39.75 -16.469 1 92.25 581 PRO B N 1
ATOM 10151 C CA . PRO B 1 581 ? -6.887 -39.656 -15.531 1 92.25 581 PRO B CA 1
ATOM 10152 C C . PRO B 1 581 ? -7.004 -40.688 -14.391 1 92.25 581 PRO B C 1
ATOM 10154 O O . PRO B 1 581 ? -8.094 -40.875 -13.859 1 92.25 581 PRO B O 1
ATOM 10157 N N . LEU B 1 582 ? -5.91 -41.312 -14.031 1 92.69 582 LEU B N 1
ATOM 10158 C CA . LEU B 1 582 ? -5.852 -42.219 -12.891 1 92.69 582 LEU B CA 1
ATOM 10159 C C . LEU B 1 582 ? -5.367 -41.5 -11.641 1 92.69 582 LEU B C 1
ATOM 10161 O O . LEU B 1 582 ? -4.309 -40.875 -11.656 1 92.69 582 LEU B O 1
ATOM 10165 N N . SER B 1 583 ? -6.094 -41.594 -10.586 1 91.12 583 SER B N 1
ATOM 10166 C CA . SER B 1 583 ? -5.746 -40.875 -9.359 1 91.12 583 SER B CA 1
ATOM 10167 C C . SER B 1 583 ? -4.652 -41.625 -8.586 1 91.12 583 SER B C 1
ATOM 10169 O O . SER B 1 583 ? -4.551 -42.844 -8.664 1 91.12 583 SER B O 1
ATOM 10171 N N . THR B 1 584 ? -3.82 -40.875 -7.969 1 89.88 584 THR B N 1
ATOM 10172 C CA . THR B 1 584 ? -2.789 -41.406 -7.07 1 89.88 584 THR B CA 1
ATOM 10173 C C . THR B 1 584 ? -3.029 -40.906 -5.641 1 89.88 584 THR B C 1
ATOM 10175 O O . THR B 1 584 ? -3.777 -39.969 -5.418 1 89.88 584 THR B O 1
ATOM 10178 N N . PRO B 1 585 ? -2.436 -41.625 -4.637 1 88.56 585 PRO B N 1
ATOM 10179 C CA . PRO B 1 585 ? -2.641 -41.188 -3.248 1 88.56 585 PRO B CA 1
ATOM 10180 C C . PRO B 1 585 ? -1.964 -39.875 -2.93 1 88.56 585 PRO B C 1
ATOM 10182 O O . PRO B 1 585 ? -1.171 -39.375 -3.732 1 88.56 585 PRO B O 1
ATOM 10185 N N . GLU B 1 586 ? -2.398 -39.375 -1.812 1 92.12 586 GLU B N 1
ATOM 10186 C CA . GLU B 1 586 ? -1.755 -38.188 -1.282 1 92.12 586 GLU B CA 1
ATOM 10187 C C . GLU B 1 586 ? -0.906 -38.5 -0.056 1 92.12 586 GLU B C 1
ATOM 10189 O O . GLU B 1 586 ? -1.249 -39.375 0.726 1 92.12 586 GLU B O 1
ATOM 10194 N N . LEU B 1 587 ? 0.169 -37.781 0.012 1 95.5 587 LEU B N 1
ATOM 10195 C CA . LEU B 1 587 ? 1.017 -37.969 1.185 1 95.5 587 LEU B CA 1
ATOM 10196 C C . LEU B 1 587 ? 0.408 -37.312 2.408 1 95.5 587 LEU B C 1
ATOM 10198 O O . LEU B 1 587 ? -0.161 -36.219 2.301 1 95.5 587 LEU B O 1
ATOM 10202 N N . LEU B 1 588 ? 0.504 -37.969 3.508 1 94.75 588 LEU B N 1
ATOM 10203 C CA . LEU B 1 588 ? 0.147 -37.344 4.781 1 94.75 588 LEU B CA 1
ATOM 10204 C C . LEU B 1 588 ? 1.36 -36.688 5.422 1 94.75 588 LEU B C 1
ATOM 10206 O O . LEU B 1 588 ? 2.34 -37.344 5.75 1 94.75 588 LEU B O 1
ATOM 10210 N N . VAL B 1 589 ? 1.331 -35.406 5.523 1 94.81 589 VAL B N 1
ATOM 10211 C CA . VAL B 1 589 ? 2.42 -34.656 6.117 1 94.81 589 VAL B CA 1
ATOM 10212 C C . VAL B 1 589 ? 1.964 -34.062 7.445 1 94.81 589 VAL B C 1
ATOM 10214 O O . VAL B 1 589 ? 0.996 -33.281 7.492 1 94.81 589 VAL B O 1
ATOM 10217 N N . GLN B 1 590 ? 2.65 -34.406 8.516 1 92 590 GLN B N 1
ATOM 10218 C CA . GLN B 1 590 ? 2.301 -33.938 9.852 1 92 590 GLN B CA 1
ATOM 10219 C C . GLN B 1 590 ? 3.49 -33.25 10.523 1 92 590 GLN B C 1
ATOM 10221 O O . GLN B 1 590 ? 4.613 -33.75 10.461 1 92 590 GLN B O 1
ATOM 10226 N N . VAL B 1 591 ? 3.246 -32.125 11.039 1 92.19 591 VAL B N 1
ATOM 10227 C CA . VAL B 1 591 ? 4.227 -31.391 11.836 1 92.19 591 VAL B CA 1
ATOM 10228 C C . VAL B 1 591 ? 3.662 -31.109 13.227 1 92.19 591 VAL B C 1
ATOM 10230 O O . VAL B 1 591 ? 3.127 -30.031 13.477 1 92.19 591 VAL B O 1
ATOM 10233 N N . PRO B 1 592 ? 3.898 -32.031 14.117 1 86.62 592 PRO B N 1
ATOM 10234 C CA . PRO B 1 592 ? 3.355 -31.844 15.469 1 86.62 592 PRO B CA 1
ATOM 10235 C C . PRO B 1 592 ? 4.125 -30.781 16.266 1 86.62 592 PRO B C 1
ATOM 10237 O O . PRO B 1 592 ? 5.324 -30.594 16.031 1 86.62 592 PRO B O 1
ATOM 10240 N N . GLY B 1 593 ? 3.449 -30.172 17.188 1 81.94 593 GLY B N 1
ATOM 10241 C CA . GLY B 1 593 ? 4.086 -29.25 18.094 1 81.94 593 GLY B CA 1
ATOM 10242 C C . GLY B 1 593 ? 4.039 -27.812 17.609 1 81.94 593 GLY B C 1
ATOM 10243 O O . GLY B 1 593 ? 3.48 -27.531 16.547 1 81.94 593 GLY B O 1
ATOM 10244 N N . LYS B 1 594 ? 4.578 -26.984 18.438 1 84.38 594 LYS B N 1
ATOM 10245 C CA . LYS B 1 594 ? 4.652 -25.562 18.125 1 84.38 594 LYS B CA 1
ATOM 10246 C C . LYS B 1 594 ? 5.941 -25.234 17.375 1 84.38 594 LYS B C 1
ATOM 10248 O O . LYS B 1 594 ? 7.023 -25.672 17.766 1 84.38 594 LYS B O 1
ATOM 10253 N N . ALA B 1 595 ? 5.805 -24.641 16.234 1 90.75 595 ALA B N 1
ATOM 10254 C CA . ALA B 1 595 ? 6.961 -24.25 15.438 1 90.75 595 ALA B CA 1
ATOM 10255 C C . ALA B 1 595 ? 7.461 -22.859 15.844 1 90.75 595 ALA B C 1
ATOM 10257 O O . ALA B 1 595 ? 6.684 -21.906 15.891 1 90.75 595 ALA B O 1
ATOM 10258 N N . VAL B 1 596 ? 8.656 -22.75 16.234 1 92.25 596 VAL B N 1
ATOM 10259 C CA . VAL B 1 596 ? 9.312 -21.484 16.609 1 92.25 596 VAL B CA 1
ATOM 10260 C C . VAL B 1 596 ? 10.531 -21.266 15.711 1 92.25 596 VAL B C 1
ATOM 10262 O O . VAL B 1 596 ? 11.266 -22.203 15.406 1 92.25 596 VAL B O 1
ATOM 10265 N N . VAL B 1 597 ? 10.711 -20.078 15.336 1 93.5 597 VAL B N 1
ATOM 10266 C CA . VAL B 1 597 ? 11.789 -19.734 14.414 1 93.5 597 VAL B CA 1
ATOM 10267 C C . VAL B 1 597 ? 13.133 -20.141 15.023 1 93.5 597 VAL B C 1
ATOM 10269 O O . VAL B 1 597 ? 13.359 -19.969 16.219 1 93.5 597 VAL B O 1
ATOM 10272 N N . TRP B 1 598 ? 13.977 -20.828 14.305 1 93.25 598 TRP B N 1
ATOM 10273 C CA . TRP B 1 598 ? 15.344 -21.234 14.617 1 93.25 598 TRP B CA 1
ATOM 10274 C C . TRP B 1 598 ? 15.352 -22.328 15.68 1 93.25 598 TRP B C 1
ATOM 10276 O O . TRP B 1 598 ? 16.406 -22.609 16.266 1 93.25 598 TRP B O 1
ATOM 10286 N N . GLU B 1 599 ? 14.219 -22.906 15.969 1 94.69 599 GLU B N 1
ATOM 10287 C CA . GLU B 1 599 ? 14.141 -24.078 16.844 1 94.69 599 GLU B CA 1
ATOM 10288 C C . GLU B 1 599 ? 13.789 -25.328 16.047 1 94.69 599 GLU B C 1
ATOM 10290 O O . GLU B 1 599 ? 12.977 -25.281 15.125 1 94.69 599 GLU B O 1
ATOM 10295 N N . PRO B 1 600 ? 14.398 -26.375 16.453 1 94.25 600 PRO B N 1
ATOM 10296 C CA . PRO B 1 600 ? 14.156 -27.609 15.695 1 94.25 600 PRO B CA 1
ATOM 10297 C C . PRO B 1 600 ? 12.703 -28.078 15.781 1 94.25 600 PRO B C 1
ATOM 10299 O O . PRO B 1 600 ? 12.086 -27.984 16.844 1 94.25 600 PRO B O 1
ATOM 10302 N N . LEU B 1 601 ? 12.25 -28.5 14.656 1 93.25 601 LEU B N 1
ATOM 10303 C CA . LEU B 1 601 ? 10.922 -29.078 14.492 1 93.25 601 LEU B CA 1
ATOM 10304 C C . LEU B 1 601 ? 10.992 -30.391 13.711 1 93.25 601 LEU B C 1
ATOM 10306 O O . LEU B 1 601 ? 11.891 -30.578 12.898 1 93.25 601 LEU B O 1
ATOM 10310 N N . THR B 1 602 ? 10.078 -31.281 14.047 1 94.75 602 THR B N 1
ATOM 10311 C CA . THR B 1 602 ? 10.086 -32.562 13.375 1 94.75 602 THR B CA 1
ATOM 10312 C C . THR B 1 602 ? 8.828 -32.75 12.516 1 94.75 602 THR B C 1
ATOM 10314 O O . THR B 1 602 ? 7.715 -32.5 12.984 1 94.75 602 THR B O 1
ATOM 10317 N N . ALA B 1 603 ? 9.008 -33.156 11.305 1 95.5 603 ALA B N 1
ATOM 10318 C CA . ALA B 1 603 ? 7.91 -33.469 10.398 1 95.5 603 ALA B CA 1
ATOM 10319 C C . ALA B 1 603 ? 7.832 -34.969 10.148 1 95.5 603 ALA B C 1
ATOM 10321 O O . ALA B 1 603 ? 8.859 -35.656 10.062 1 95.5 603 ALA B O 1
ATOM 10322 N N . TYR B 1 604 ? 6.621 -35.5 10.062 1 95.81 604 TYR B N 1
ATOM 10323 C CA . TYR B 1 604 ? 6.355 -36.875 9.719 1 95.81 604 TYR B CA 1
ATOM 10324 C C . TYR B 1 604 ? 5.613 -36.969 8.391 1 95.81 604 TYR B C 1
ATOM 10326 O O . TYR B 1 604 ? 4.629 -36.281 8.172 1 95.81 604 TYR B O 1
ATOM 10334 N N . VAL B 1 605 ? 6.113 -37.812 7.504 1 96.88 605 VAL B N 1
ATOM 10335 C CA . VAL B 1 605 ? 5.477 -38.031 6.211 1 96.88 605 VAL B CA 1
ATOM 10336 C C . VAL B 1 605 ? 5.195 -39.531 6.027 1 96.88 605 VAL B C 1
ATOM 10338 O O . VAL B 1 605 ? 6.059 -40.344 6.297 1 96.88 605 VAL B O 1
ATOM 10341 N N . SER B 1 606 ? 3.979 -39.781 5.617 1 95.69 606 SER B N 1
ATOM 10342 C CA . SER B 1 606 ? 3.645 -41.188 5.434 1 95.69 606 SER B CA 1
ATOM 10343 C C . SER B 1 606 ? 2.615 -41.375 4.32 1 95.69 606 SER B C 1
ATOM 10345 O O . SER B 1 606 ? 1.918 -40.406 3.951 1 95.69 606 SER B O 1
ATOM 10347 N N . PHE B 1 607 ? 2.637 -42.531 3.734 1 94.44 607 PHE B N 1
ATOM 10348 C CA . PHE B 1 607 ? 1.574 -42.938 2.834 1 94.44 607 PHE B CA 1
ATOM 10349 C C . PHE B 1 607 ? 1.546 -44.469 2.711 1 94.44 607 PHE B C 1
ATOM 10351 O O . PHE B 1 607 ? 2.426 -45.156 3.234 1 94.44 607 PHE B O 1
ATOM 10358 N N . THR B 1 608 ? 0.486 -44.969 2.195 1 94.44 608 THR B N 1
ATOM 10359 C CA . THR B 1 608 ? 0.314 -46.406 1.953 1 94.44 608 THR B CA 1
ATOM 10360 C C . THR B 1 608 ? 0.433 -46.719 0.465 1 94.44 608 THR B C 1
ATOM 10362 O O . THR B 1 608 ? -0.176 -46.062 -0.368 1 94.44 608 THR B O 1
ATOM 10365 N N . ASN B 1 609 ? 1.249 -47.719 0.157 1 94.88 609 ASN B N 1
ATOM 10366 C CA . ASN B 1 609 ? 1.392 -48.156 -1.229 1 94.88 609 ASN B CA 1
ATOM 10367 C C . ASN B 1 609 ? 0.063 -48.656 -1.804 1 94.88 609 ASN B C 1
ATOM 10369 O O . ASN B 1 609 ? -0.469 -49.688 -1.377 1 94.88 609 ASN B O 1
ATOM 10373 N N . PRO B 1 610 ? -0.4 -47.938 -2.768 1 91.38 610 PRO B N 1
ATOM 10374 C CA . PRO B 1 610 ? -1.697 -48.312 -3.332 1 91.38 610 PRO B CA 1
ATOM 10375 C C . PRO B 1 610 ? -1.583 -49.406 -4.398 1 91.38 610 PRO B C 1
ATOM 10377 O O . PRO B 1 610 ? -2.598 -49.938 -4.844 1 91.38 610 PRO B O 1
ATOM 10380 N N . LEU B 1 611 ? -0.368 -49.781 -4.816 1 93.88 611 LEU B N 1
ATOM 10381 C CA . LEU B 1 611 ? -0.165 -50.719 -5.941 1 93.88 611 LEU B CA 1
ATOM 10382 C C . LEU B 1 611 ? -0.099 -52.156 -5.465 1 93.88 611 LEU B C 1
ATOM 10384 O O . LEU B 1 611 ? 0.237 -52.406 -4.309 1 93.88 611 LEU B O 1
ATOM 10388 N N . PRO B 1 612 ? -0.397 -53.125 -6.355 1 93.69 612 PRO B N 1
ATOM 10389 C CA . PRO B 1 612 ? -0.293 -54.531 -6.016 1 93.69 612 PRO B CA 1
ATOM 10390 C C . PRO B 1 612 ? 1.136 -55.062 -6.113 1 93.69 612 PRO B C 1
ATOM 10392 O O . PRO B 1 612 ? 1.36 -56.281 -6 1 93.69 612 PRO B O 1
ATOM 10395 N N . VAL B 1 613 ? 2.096 -54.219 -6.367 1 94.75 613 VAL B N 1
ATOM 10396 C CA . VAL B 1 613 ? 3.504 -54.594 -6.477 1 94.75 613 VAL B CA 1
ATOM 10397 C C . VAL B 1 613 ? 4.332 -53.75 -5.508 1 94.75 613 VAL B C 1
ATOM 10399 O O . VAL B 1 613 ? 3.922 -52.656 -5.117 1 94.75 613 VAL B O 1
ATOM 10402 N N . PRO B 1 614 ? 5.422 -54.281 -5.098 1 96.19 614 PRO B N 1
ATOM 10403 C CA . PRO B 1 614 ? 6.277 -53.5 -4.207 1 96.19 614 PRO B CA 1
ATOM 10404 C C . PRO B 1 614 ? 6.906 -52.281 -4.91 1 96.19 614 PRO B C 1
ATOM 10406 O O . PRO B 1 614 ? 7.168 -52.344 -6.113 1 96.19 614 PRO B O 1
ATOM 10409 N N . LEU B 1 615 ? 7.113 -51.25 -4.145 1 96.69 615 LEU B N 1
ATOM 10410 C CA . LEU B 1 615 ? 7.809 -50.062 -4.625 1 96.69 615 LEU B CA 1
ATOM 10411 C C . LEU B 1 615 ? 9.273 -50.094 -4.211 1 96.69 615 LEU B C 1
ATOM 10413 O O . LEU B 1 615 ? 9.586 -50.312 -3.035 1 96.69 615 LEU B O 1
ATOM 10417 N N . LYS B 1 616 ? 10.141 -49.844 -5.168 1 96.12 616 LYS B N 1
ATOM 10418 C CA . LYS B 1 616 ? 11.57 -49.844 -4.891 1 96.12 616 LYS B CA 1
ATOM 10419 C C . LYS B 1 616 ? 12.164 -48.438 -5.176 1 96.12 616 LYS B C 1
ATOM 10421 O O . LYS B 1 616 ? 11.633 -47.688 -5.992 1 96.12 616 LYS B O 1
ATOM 10426 N N . GLY B 1 617 ? 13.211 -48.156 -4.41 1 94.62 617 GLY B N 1
ATOM 10427 C CA . GLY B 1 617 ? 13.945 -46.906 -4.637 1 94.62 617 GLY B CA 1
ATOM 10428 C C . GLY B 1 617 ? 13.148 -45.656 -4.273 1 94.62 617 GLY B C 1
ATOM 10429 O O . GLY B 1 617 ? 13.219 -44.656 -4.973 1 94.62 617 GLY B O 1
ATOM 10430 N N . GLY B 1 618 ? 12.398 -45.75 -3.268 1 95.38 618 GLY B N 1
ATOM 10431 C CA . GLY B 1 618 ? 11.57 -44.625 -2.859 1 95.38 618 GLY B CA 1
ATOM 10432 C C . GLY B 1 618 ? 12.375 -43.438 -2.342 1 95.38 618 GLY B C 1
ATOM 10433 O O . GLY B 1 618 ? 13.375 -43.625 -1.642 1 95.38 618 GLY B O 1
ATOM 10434 N N . VAL B 1 619 ? 12.055 -42.219 -2.762 1 95.69 619 VAL B N 1
ATOM 10435 C CA . VAL B 1 619 ? 12.703 -41 -2.316 1 95.69 619 VAL B CA 1
ATOM 10436 C C . VAL B 1 619 ? 11.656 -39.938 -1.995 1 95.69 619 VAL B C 1
ATOM 10438 O O . VAL B 1 619 ? 10.766 -39.656 -2.809 1 95.69 619 VAL B O 1
ATOM 10441 N N . PHE B 1 620 ? 11.781 -39.375 -0.766 1 96.38 620 PHE B N 1
ATOM 10442 C CA . PHE B 1 620 ? 10.984 -38.219 -0.399 1 96.38 620 PHE B CA 1
ATOM 10443 C C . PHE B 1 620 ? 11.781 -36.906 -0.604 1 96.38 620 PHE B C 1
ATOM 10445 O O . PHE B 1 620 ? 12.969 -36.844 -0.261 1 96.38 620 PHE B O 1
ATOM 10452 N N . THR B 1 621 ? 11.227 -35.969 -1.219 1 95 621 THR B N 1
ATOM 10453 C CA . THR B 1 621 ? 11.812 -34.625 -1.353 1 95 621 THR B CA 1
ATOM 10454 C C . THR B 1 621 ? 10.953 -33.594 -0.642 1 95 621 THR B C 1
ATOM 10456 O O . THR B 1 621 ? 9.773 -33.438 -0.957 1 95 621 THR B O 1
ATOM 10459 N N . LEU B 1 622 ? 11.531 -32.875 0.33 1 95.38 622 LEU B N 1
ATOM 10460 C CA . LEU B 1 622 ? 10.812 -31.875 1.12 1 95.38 622 LEU B CA 1
ATOM 10461 C C . LEU B 1 622 ? 11.391 -30.484 0.893 1 95.38 622 LEU B C 1
ATOM 10463 O O . LEU B 1 622 ? 12.609 -30.328 0.75 1 95.38 622 LEU B O 1
ATOM 10467 N N . GLU B 1 623 ? 10.5 -29.516 0.85 1 94.5 623 GLU B N 1
ATOM 10468 C CA . GLU B 1 623 ? 10.922 -28.125 0.728 1 94.5 623 GLU B CA 1
ATOM 10469 C C . GLU B 1 623 ? 9.852 -27.172 1.239 1 94.5 623 GLU B C 1
ATOM 10471 O O . GLU B 1 623 ? 8.664 -27.516 1.269 1 94.5 623 GLU B O 1
ATOM 10476 N N . GLY B 1 624 ? 10.234 -26 1.686 1 94.19 624 GLY B N 1
ATOM 10477 C CA . GLY B 1 624 ? 9.344 -24.938 2.115 1 94.19 624 GLY B CA 1
ATOM 10478 C C . GLY B 1 624 ? 10.039 -23.609 2.289 1 94.19 624 GLY B C 1
ATOM 10479 O O . GLY B 1 624 ? 11.062 -23.516 2.977 1 94.19 624 GLY B O 1
ATOM 10480 N N . ALA B 1 625 ? 9.516 -22.609 1.679 1 91.94 625 ALA B N 1
ATOM 10481 C CA . ALA B 1 625 ? 10.086 -21.266 1.811 1 91.94 625 ALA B CA 1
ATOM 10482 C C . ALA B 1 625 ? 10.102 -20.812 3.27 1 91.94 625 ALA B C 1
ATOM 10484 O O . ALA B 1 625 ? 9.062 -20.828 3.938 1 91.94 625 ALA B O 1
ATOM 10485 N N . GLY B 1 626 ? 11.305 -20.406 3.734 1 92.12 626 GLY B N 1
ATOM 10486 C CA . GLY B 1 626 ? 11.445 -19.969 5.113 1 92.12 626 GLY B CA 1
ATOM 10487 C C . GLY B 1 626 ? 11.492 -21.125 6.105 1 92.12 626 GLY B C 1
ATOM 10488 O O . GLY B 1 626 ? 11.648 -20.906 7.309 1 92.12 626 GLY B O 1
ATOM 10489 N N . LEU B 1 627 ? 11.32 -22.344 5.652 1 93.94 627 LEU B N 1
ATOM 10490 C CA . LEU B 1 627 ? 11.305 -23.516 6.52 1 93.94 627 LEU B CA 1
ATOM 10491 C C . LEU B 1 627 ? 12.555 -24.375 6.297 1 93.94 627 LEU B C 1
ATOM 10493 O O . LEU B 1 627 ? 13.398 -24.484 7.188 1 93.94 627 LEU B O 1
ATOM 10497 N N . LEU B 1 628 ? 12.617 -24.875 5.09 1 92.38 628 LEU B N 1
ATOM 10498 C CA . LEU B 1 628 ? 13.672 -25.844 4.785 1 92.38 628 LEU B CA 1
ATOM 10499 C C . LEU B 1 628 ? 14.008 -25.828 3.299 1 92.38 628 LEU B C 1
ATOM 10501 O O . LEU B 1 628 ? 13.109 -25.734 2.455 1 92.38 628 LEU B O 1
ATOM 10505 N N . SER B 1 629 ? 15.367 -25.875 3.059 1 91.12 629 SER B N 1
ATOM 10506 C CA . SER B 1 629 ? 15.789 -26.047 1.673 1 91.12 629 SER B CA 1
ATOM 10507 C C . SER B 1 629 ? 15.5 -27.469 1.189 1 91.12 629 SER B C 1
ATOM 10509 O O . SER B 1 629 ? 15.352 -28.391 1.997 1 91.12 629 SER B O 1
ATOM 10511 N N . ALA B 1 630 ? 15.43 -27.609 -0.123 1 92.56 630 ALA B N 1
ATOM 10512 C CA . ALA B 1 630 ? 15.109 -28.922 -0.694 1 92.56 630 ALA B CA 1
ATOM 10513 C C . ALA B 1 630 ? 15.992 -30.016 -0.088 1 92.56 630 ALA B C 1
ATOM 10515 O O . ALA B 1 630 ? 17.219 -29.922 -0.145 1 92.56 630 ALA B O 1
ATOM 10516 N N . THR B 1 631 ? 15.32 -31 0.524 1 94.19 631 THR B N 1
ATOM 10517 C CA . THR B 1 631 ? 15.992 -32.094 1.22 1 94.19 631 THR B CA 1
ATOM 10518 C C . THR B 1 631 ? 15.398 -33.438 0.802 1 94.19 631 THR B C 1
ATOM 10520 O O . THR B 1 631 ? 14.18 -33.562 0.677 1 94.19 631 THR B O 1
ATOM 10523 N N . GLN B 1 632 ? 16.25 -34.406 0.538 1 94.81 632 GLN B N 1
ATOM 10524 C CA . GLN B 1 632 ? 15.812 -35.75 0.107 1 94.81 632 GLN B CA 1
ATOM 10525 C C . GLN B 1 632 ? 16.016 -36.781 1.211 1 94.81 632 GLN B C 1
ATOM 10527 O O . GLN B 1 632 ? 17 -36.719 1.945 1 94.81 632 GLN B O 1
ATOM 10532 N N . ILE B 1 633 ? 15.023 -37.594 1.364 1 95.75 633 ILE B N 1
ATOM 10533 C CA . ILE B 1 633 ? 15.086 -38.75 2.262 1 95.75 633 ILE B CA 1
ATOM 10534 C C . ILE B 1 633 ? 14.844 -40.031 1.472 1 95.75 633 ILE B C 1
ATOM 10536 O O . ILE B 1 633 ? 13.766 -40.219 0.892 1 95.75 633 ILE B O 1
ATOM 10540 N N . HIS B 1 634 ? 15.773 -40.938 1.519 1 95.25 634 HIS B N 1
ATOM 10541 C CA . HIS B 1 634 ? 15.656 -42.219 0.808 1 95.25 634 HIS B CA 1
ATOM 10542 C C . HIS B 1 634 ? 15.008 -43.281 1.685 1 95.25 634 HIS B C 1
ATOM 10544 O O . HIS B 1 634 ? 15.273 -43.344 2.887 1 95.25 634 HIS B O 1
ATOM 10550 N N . VAL B 1 635 ? 14.086 -43.938 1.087 1 95.25 635 VAL B N 1
ATOM 10551 C CA . VAL B 1 635 ? 13.43 -45.031 1.789 1 95.25 635 VAL B CA 1
ATOM 10552 C C . VAL B 1 635 ? 14.289 -46.281 1.715 1 95.25 635 VAL B C 1
ATOM 10554 O O . VAL B 1 635 ? 14.742 -46.688 0.634 1 95.25 635 VAL B O 1
ATOM 10557 N N . ASN B 1 636 ? 14.43 -46.938 2.918 1 90.56 636 ASN B N 1
ATOM 10558 C CA . ASN B 1 636 ? 15.195 -48.188 2.949 1 90.56 636 ASN B CA 1
ATOM 10559 C C . ASN B 1 636 ? 14.336 -49.375 2.568 1 90.56 636 ASN B C 1
ATOM 10561 O O . ASN B 1 636 ? 13.281 -49.625 3.168 1 90.56 636 ASN B O 1
ATOM 10565 N N . GLY B 1 637 ? 14.742 -50.125 1.619 1 90.88 637 GLY B N 1
ATOM 10566 C CA . GLY B 1 637 ? 14.055 -51.344 1.225 1 90.88 637 GLY B CA 1
ATOM 10567 C C . GLY B 1 637 ? 12.828 -51.094 0.366 1 90.88 637 GLY B C 1
ATOM 10568 O O . GLY B 1 637 ? 12.594 -49.969 -0.063 1 90.88 637 GLY B O 1
ATOM 10569 N N . ALA B 1 638 ? 12.109 -52.125 0.098 1 95.25 638 ALA B N 1
ATOM 10570 C CA . ALA B 1 638 ? 10.906 -52.062 -0.726 1 95.25 638 ALA B CA 1
ATOM 10571 C C . ALA B 1 638 ? 9.664 -51.844 0.136 1 95.25 638 ALA B C 1
ATOM 10573 O O . ALA B 1 638 ? 9.609 -52.312 1.278 1 95.25 638 ALA B O 1
ATOM 10574 N N . VAL B 1 639 ? 8.797 -51.094 -0.364 1 96.44 639 VAL B N 1
ATOM 10575 C CA . VAL B 1 639 ? 7.496 -50.938 0.284 1 96.44 639 VAL B CA 1
ATOM 10576 C C . VAL B 1 639 ? 6.5 -51.938 -0.296 1 96.44 639 VAL B C 1
ATOM 10578 O O . VAL B 1 639 ? 6.105 -51.844 -1.459 1 96.44 639 VAL B O 1
ATOM 10581 N N . ALA B 1 640 ? 6.031 -52.844 0.474 1 96.19 640 ALA B N 1
ATOM 10582 C CA . ALA B 1 640 ? 5.156 -53.906 0.014 1 96.19 640 ALA B CA 1
ATOM 10583 C C . ALA B 1 640 ? 3.779 -53.375 -0.365 1 96.19 640 ALA B C 1
ATOM 10585 O O . ALA B 1 640 ? 3.402 -52.281 0.042 1 96.19 640 ALA B O 1
ATOM 10586 N N . PRO B 1 641 ? 3.104 -54.188 -1.2 1 95.5 641 PRO B N 1
ATOM 10587 C CA . PRO B 1 641 ? 1.718 -53.812 -1.481 1 95.5 641 PRO B CA 1
ATOM 10588 C C . PRO B 1 641 ? 0.898 -53.562 -0.213 1 95.5 641 PRO B C 1
ATOM 10590 O O . PRO B 1 641 ? 0.946 -54.406 0.709 1 95.5 641 PRO B O 1
ATOM 10593 N N . SER B 1 642 ? 0.262 -52.469 -0.127 1 94.12 642 SER B N 1
ATOM 10594 C CA . SER B 1 642 ? -0.549 -52.094 1.02 1 94.12 642 SER B CA 1
ATOM 10595 C C . SER B 1 642 ? 0.32 -51.812 2.242 1 94.12 642 SER B C 1
ATOM 10597 O O . SER B 1 642 ? -0.19 -51.688 3.359 1 94.12 642 SER B O 1
ATOM 10599 N N . GLY B 1 643 ? 1.56 -51.75 1.972 1 94.88 643 GLY B N 1
ATOM 10600 C CA . GLY B 1 643 ? 2.479 -51.406 3.047 1 94.88 643 GLY B CA 1
ATOM 10601 C C . GLY B 1 643 ? 2.527 -49.938 3.346 1 94.88 643 GLY B C 1
ATOM 10602 O O . GLY B 1 643 ? 2.459 -49.094 2.434 1 94.88 643 GLY B O 1
ATOM 10603 N N . LYS B 1 644 ? 2.639 -49.656 4.605 1 94.81 644 LYS B N 1
ATOM 10604 C CA . LYS B 1 644 ? 2.77 -48.25 5.039 1 94.81 644 LYS B CA 1
ATOM 10605 C C . LYS B 1 644 ? 4.238 -47.844 5.18 1 94.81 644 LYS B C 1
ATOM 10607 O O . LYS B 1 644 ? 5.051 -48.625 5.676 1 94.81 644 LYS B O 1
ATOM 10612 N N . VAL B 1 645 ? 4.652 -46.75 4.617 1 94.62 645 VAL B N 1
ATOM 10613 C CA . VAL B 1 645 ? 5.992 -46.188 4.781 1 94.62 645 VAL B CA 1
ATOM 10614 C C . VAL B 1 645 ? 5.902 -44.844 5.504 1 94.62 645 VAL B C 1
ATOM 10616 O O . VAL B 1 645 ? 4.973 -44.062 5.273 1 94.62 645 VAL B O 1
ATOM 10619 N N . SER B 1 646 ? 6.719 -44.656 6.445 1 94.81 646 SER B N 1
ATOM 10620 C CA . SER B 1 646 ? 6.781 -43.406 7.215 1 94.81 646 SER B CA 1
ATOM 10621 C C . SER B 1 646 ? 8.219 -42.938 7.387 1 94.81 646 SER B C 1
ATOM 10623 O O . SER B 1 646 ? 9.125 -43.75 7.609 1 94.81 646 SER B O 1
ATOM 10625 N N . VAL B 1 647 ? 8.445 -41.688 7.156 1 95.94 647 VAL B N 1
ATOM 10626 C CA . VAL B 1 647 ? 9.766 -41.094 7.367 1 95.94 647 VAL B CA 1
ATOM 10627 C C . VAL B 1 647 ? 9.641 -39.875 8.297 1 95.94 647 VAL B C 1
ATOM 10629 O O . VAL B 1 647 ? 8.555 -39.312 8.453 1 95.94 647 VAL B O 1
ATOM 10632 N N . LYS B 1 648 ? 10.703 -39.562 8.945 1 95.25 648 LYS B N 1
ATOM 10633 C CA . LYS B 1 648 ? 10.766 -38.406 9.828 1 95.25 648 LYS B CA 1
ATOM 10634 C C . LYS B 1 648 ? 11.953 -37.5 9.461 1 95.25 648 LYS B C 1
ATOM 10636 O O . LYS B 1 648 ? 13.008 -38 9.07 1 95.25 648 LYS B O 1
ATOM 10641 N N . LEU B 1 649 ? 11.773 -36.219 9.516 1 95.31 649 LEU B N 1
ATOM 10642 C CA . LEU B 1 649 ? 12.812 -35.219 9.242 1 95.31 649 LEU B CA 1
ATOM 10643 C C . LEU B 1 649 ? 12.75 -34.062 10.25 1 95.31 649 LEU B C 1
ATOM 10645 O O . LEU B 1 649 ? 11.672 -33.562 10.531 1 95.31 649 LEU B O 1
ATOM 10649 N N . SER B 1 650 ? 13.898 -33.781 10.781 1 95.56 650 SER B N 1
ATOM 10650 C CA . SER B 1 650 ? 14.008 -32.625 11.688 1 95.56 650 SER B CA 1
ATOM 10651 C C . SER B 1 650 ? 14.672 -31.438 11 1 95.56 650 SER B C 1
ATOM 10653 O O . SER B 1 650 ? 15.633 -31.609 10.25 1 95.56 650 SER B O 1
ATOM 10655 N N . PHE B 1 651 ? 14.102 -30.25 11.172 1 95.56 651 PHE B N 1
ATOM 10656 C CA . PHE B 1 651 ? 14.648 -29.016 10.609 1 95.56 651 PHE B CA 1
ATOM 10657 C C . PHE B 1 651 ? 14.273 -27.828 11.469 1 95.56 651 PHE B C 1
ATOM 10659 O O . PHE B 1 651 ? 13.461 -27.938 12.391 1 95.56 651 PHE B O 1
ATOM 10666 N N . SER B 1 652 ? 14.914 -26.703 11.242 1 95.5 652 SER B N 1
ATOM 10667 C CA . SER B 1 652 ? 14.641 -25.469 11.961 1 95.5 652 SER B CA 1
ATOM 10668 C C . SER B 1 652 ? 14.125 -24.375 11.016 1 95.5 652 SER B C 1
ATOM 10670 O O . SER B 1 652 ? 14.859 -23.891 10.156 1 95.5 652 SER B O 1
ATOM 10672 N N . PRO B 1 653 ? 12.867 -23.953 11.234 1 94.81 653 PRO B N 1
ATOM 10673 C CA . PRO B 1 653 ? 12.359 -22.859 10.391 1 94.81 653 PRO B CA 1
ATOM 10674 C C . PRO B 1 653 ? 13.234 -21.609 10.438 1 94.81 653 PRO B C 1
ATOM 10676 O O . PRO B 1 653 ? 13.773 -21.281 11.5 1 94.81 653 PRO B O 1
ATOM 10679 N N . MET B 1 654 ? 13.266 -20.859 9.391 1 92.25 654 MET B N 1
ATOM 10680 C CA . MET B 1 654 ? 14.18 -19.734 9.266 1 92.25 654 MET B CA 1
ATOM 10681 C C . MET B 1 654 ? 13.43 -18.406 9.336 1 92.25 654 MET B C 1
ATOM 10683 O O . MET B 1 654 ? 14.016 -17.375 9.625 1 92.25 654 MET B O 1
ATOM 10687 N N . ARG B 1 655 ? 12.203 -18.375 9.062 1 92.06 655 ARG B N 1
ATOM 10688 C CA . ARG B 1 655 ? 11.406 -17.156 9.055 1 92.06 655 ARG B CA 1
ATOM 10689 C C . ARG B 1 655 ? 10.07 -17.375 9.758 1 92.06 655 ARG B C 1
ATOM 10691 O O . ARG B 1 655 ? 9.508 -18.469 9.719 1 92.06 655 ARG B O 1
ATOM 10698 N N . THR B 1 656 ? 9.508 -16.406 10.344 1 90.06 656 THR B N 1
ATOM 10699 C CA . THR B 1 656 ? 8.219 -16.469 11.031 1 90.06 656 THR B CA 1
ATOM 10700 C C . THR B 1 656 ? 7.07 -16.328 10.039 1 90.06 656 THR B C 1
ATOM 10702 O O . THR B 1 656 ? 7.289 -16 8.867 1 90.06 656 THR B O 1
ATOM 10705 N N . GLY B 1 657 ? 5.887 -16.703 10.508 1 87.25 657 GLY B N 1
ATOM 10706 C CA . GLY B 1 657 ? 4.691 -16.531 9.695 1 87.25 657 GLY B CA 1
ATOM 10707 C C . GLY B 1 657 ? 4.09 -17.844 9.234 1 87.25 657 GLY B C 1
ATOM 10708 O O . GLY B 1 657 ? 4.492 -18.922 9.695 1 87.25 657 GLY B O 1
ATOM 10709 N N . VAL B 1 658 ? 3.1 -17.75 8.391 1 88.06 658 VAL B N 1
ATOM 10710 C CA . VAL B 1 658 ? 2.439 -18.922 7.824 1 88.06 658 VAL B CA 1
ATOM 10711 C C . VAL B 1 658 ? 3.23 -19.422 6.621 1 88.06 658 VAL B C 1
ATOM 10713 O O . VAL B 1 658 ? 3.465 -18.672 5.668 1 88.06 658 VAL B O 1
ATOM 10716 N N . ARG B 1 659 ? 3.635 -20.641 6.719 1 92.56 659 ARG B N 1
ATOM 10717 C CA . ARG B 1 659 ? 4.465 -21.234 5.672 1 92.56 659 ARG B CA 1
ATOM 10718 C C . ARG B 1 659 ? 3.92 -22.594 5.25 1 92.56 659 ARG B C 1
ATOM 10720 O O . ARG B 1 659 ? 3.061 -23.156 5.926 1 92.56 659 ARG B O 1
ATOM 10727 N N . LYS B 1 660 ? 4.375 -23.062 4.121 1 94.12 660 LYS B N 1
ATOM 10728 C CA . LYS B 1 660 ? 3.945 -24.359 3.605 1 94.12 660 LYS B CA 1
ATOM 10729 C C . LYS B 1 660 ? 5.129 -25.312 3.445 1 94.12 660 LYS B C 1
ATOM 10731 O O . LYS B 1 660 ? 6.195 -24.906 2.975 1 94.12 660 LYS B O 1
ATOM 10736 N N . LEU B 1 661 ? 4.945 -26.5 3.936 1 94.94 661 LEU B N 1
ATOM 10737 C CA . LEU B 1 661 ? 5.898 -27.578 3.699 1 94.94 661 LEU B CA 1
ATOM 10738 C C . LEU B 1 661 ? 5.406 -28.5 2.598 1 94.94 661 LEU B C 1
ATOM 10740 O O . LEU B 1 661 ? 4.34 -29.109 2.721 1 94.94 661 LEU B O 1
ATOM 10744 N N . LEU B 1 662 ? 6.145 -28.578 1.545 1 96.44 662 LEU B N 1
ATOM 10745 C CA . LEU B 1 662 ? 5.785 -29.391 0.393 1 96.44 662 LEU B CA 1
ATOM 10746 C C . LEU B 1 662 ? 6.633 -30.656 0.339 1 96.44 662 LEU B C 1
ATOM 10748 O O . LEU B 1 662 ? 7.836 -30.625 0.602 1 96.44 662 LEU B O 1
ATOM 10752 N N . VAL B 1 663 ? 5.973 -31.781 -0.058 1 96.31 663 VAL B N 1
ATOM 10753 C CA . VAL B 1 663 ? 6.668 -33.062 -0.136 1 96.31 663 VAL B CA 1
ATOM 10754 C C . VAL B 1 663 ? 6.297 -33.781 -1.438 1 96.31 663 VAL B C 1
ATOM 10756 O O . VAL B 1 663 ? 5.152 -33.688 -1.887 1 96.31 663 VAL B O 1
ATOM 10759 N N . ASP B 1 664 ? 7.273 -34.344 -2.021 1 96.12 664 ASP B N 1
ATOM 10760 C CA . ASP B 1 664 ? 7.117 -35.219 -3.193 1 96.12 664 ASP B CA 1
ATOM 10761 C C . ASP B 1 664 ? 7.715 -36.594 -2.951 1 96.12 664 ASP B C 1
ATOM 10763 O O . ASP B 1 664 ? 8.758 -36.719 -2.311 1 96.12 664 ASP B O 1
ATOM 10767 N N . PHE B 1 665 ? 7.02 -37.656 -3.406 1 96.31 665 PHE B N 1
ATOM 10768 C CA . PHE B 1 665 ? 7.539 -39.031 -3.33 1 96.31 665 PHE B CA 1
ATOM 10769 C C . PHE B 1 665 ? 7.641 -39.656 -4.719 1 96.31 665 PHE B C 1
ATOM 10771 O O . PHE B 1 665 ? 6.707 -39.531 -5.52 1 96.31 665 PHE B O 1
ATOM 10778 N N . ASP B 1 666 ? 8.773 -40.25 -4.957 1 94.81 666 ASP B N 1
ATOM 10779 C CA . ASP B 1 666 ? 9 -40.969 -6.211 1 94.81 666 ASP B CA 1
ATOM 10780 C C . ASP B 1 666 ? 9.641 -42.344 -5.961 1 94.81 666 ASP B C 1
ATOM 10782 O O . ASP B 1 666 ? 10.445 -42.5 -5.039 1 94.81 666 ASP B O 1
ATOM 10786 N N . SER B 1 667 ? 9.258 -43.281 -6.723 1 94.44 667 SER B N 1
ATOM 10787 C CA . SER B 1 667 ? 9.852 -44.594 -6.75 1 94.44 667 SER B CA 1
ATOM 10788 C C . SER B 1 667 ? 9.945 -45.125 -8.18 1 94.44 667 SER B C 1
ATOM 10790 O O . SER B 1 667 ? 9.805 -44.375 -9.141 1 94.44 667 SER B O 1
ATOM 10792 N N . ASP B 1 668 ? 10.195 -46.438 -8.305 1 91.88 668 ASP B N 1
ATOM 10793 C CA . ASP B 1 668 ? 10.32 -47.031 -9.625 1 91.88 668 ASP B CA 1
ATOM 10794 C C . ASP B 1 668 ? 8.953 -47.188 -10.297 1 91.88 668 ASP B C 1
ATOM 10796 O O . ASP B 1 668 ? 8.844 -47.062 -11.516 1 91.88 668 ASP B O 1
ATOM 10800 N N . ARG B 1 669 ? 7.906 -47.375 -9.461 1 92.56 669 ARG B N 1
ATOM 10801 C CA . ARG B 1 669 ? 6.617 -47.688 -10.062 1 92.56 669 ARG B CA 1
ATOM 10802 C C . ARG B 1 669 ? 5.57 -46.625 -9.719 1 92.56 669 ARG B C 1
ATOM 10804 O O . ARG B 1 669 ? 4.527 -46.562 -10.367 1 92.56 669 ARG B O 1
ATOM 10811 N N . LEU B 1 670 ? 5.805 -45.938 -8.734 1 92.75 670 LEU B N 1
ATOM 10812 C CA . LEU B 1 670 ? 4.902 -44.844 -8.305 1 92.75 670 LEU B CA 1
ATOM 10813 C C . LEU B 1 670 ? 5.637 -43.531 -8.242 1 92.75 670 LEU B C 1
ATOM 10815 O O . LEU B 1 670 ? 6.605 -43.375 -7.496 1 92.75 670 LEU B O 1
ATOM 10819 N N . LYS B 1 671 ? 5.109 -42.625 -9.047 1 91.81 671 LYS B N 1
ATOM 10820 C CA . LYS B 1 671 ? 5.797 -41.344 -9.18 1 91.81 671 LYS B CA 1
ATOM 10821 C C . LYS B 1 671 ? 4.848 -40.188 -8.906 1 91.81 671 LYS B C 1
ATOM 10823 O O . LYS B 1 671 ? 3.633 -40.344 -9.062 1 91.81 671 LYS B O 1
ATOM 10828 N N . ASP B 1 672 ? 5.426 -39.062 -8.422 1 92.88 672 ASP B N 1
ATOM 10829 C CA . ASP B 1 672 ? 4.742 -37.781 -8.328 1 92.88 672 ASP B CA 1
ATOM 10830 C C . ASP B 1 672 ? 3.588 -37.844 -7.328 1 92.88 672 ASP B C 1
ATOM 10832 O O . ASP B 1 672 ? 2.461 -37.469 -7.648 1 92.88 672 ASP B O 1
ATOM 10836 N N . VAL B 1 673 ? 3.834 -38.438 -6.215 1 93.44 673 VAL B N 1
ATOM 10837 C CA . VAL B 1 673 ? 2.873 -38.375 -5.117 1 93.44 673 VAL B CA 1
ATOM 10838 C C . VAL B 1 673 ? 3.18 -37.188 -4.219 1 93.44 673 VAL B C 1
ATOM 10840 O O . VAL B 1 673 ? 4.266 -37.094 -3.641 1 93.44 673 VAL B O 1
ATOM 10843 N N . LYS B 1 674 ? 2.221 -36.344 -4.121 1 94.25 674 LYS B N 1
ATOM 10844 C CA . LYS B 1 674 ? 2.492 -35.062 -3.479 1 94.25 674 LYS B CA 1
ATOM 10845 C C . LYS B 1 674 ? 1.754 -34.938 -2.146 1 94.25 674 LYS B C 1
ATOM 10847 O O . LYS B 1 674 ? 0.759 -35.625 -1.921 1 94.25 674 LYS B O 1
ATOM 10852 N N . GLY B 1 675 ? 2.283 -34.094 -1.26 1 94.38 675 GLY B N 1
ATOM 10853 C CA . GLY B 1 675 ? 1.681 -33.688 -0.002 1 94.38 675 GLY B CA 1
ATOM 10854 C C . GLY B 1 675 ? 2.088 -32.281 0.425 1 94.38 675 GLY B C 1
ATOM 10855 O O . GLY B 1 675 ? 3.115 -31.766 -0.02 1 94.38 675 GLY B O 1
ATOM 10856 N N . VAL B 1 676 ? 1.23 -31.672 1.178 1 94.12 676 VAL B N 1
ATOM 10857 C CA . VAL B 1 676 ? 1.519 -30.312 1.64 1 94.12 676 VAL B CA 1
ATOM 10858 C C . VAL B 1 676 ? 0.905 -30.109 3.021 1 94.12 676 VAL B C 1
ATOM 10860 O O . VAL B 1 676 ? -0.101 -30.734 3.365 1 94.12 676 VAL B O 1
ATOM 10863 N N . THR B 1 677 ? 1.54 -29.344 3.836 1 92.88 677 THR B N 1
ATOM 10864 C CA . THR B 1 677 ? 0.974 -28.953 5.121 1 92.88 677 THR B CA 1
ATOM 10865 C C . THR B 1 677 ? 1.342 -27.5 5.445 1 92.88 677 THR B C 1
ATOM 10867 O O . THR B 1 677 ? 2.332 -26.984 4.934 1 92.88 677 THR B O 1
ATOM 10870 N N . THR B 1 678 ? 0.463 -26.906 6.168 1 91.12 678 THR B N 1
ATOM 10871 C CA . THR B 1 678 ? 0.704 -25.547 6.633 1 91.12 678 THR B CA 1
ATOM 10872 C C . THR B 1 678 ? 1.442 -25.562 7.969 1 91.12 678 THR B C 1
ATOM 10874 O O . THR B 1 678 ? 1.147 -26.375 8.844 1 91.12 678 THR B O 1
ATOM 10877 N N . VAL B 1 679 ? 2.42 -24.703 8.078 1 91.94 679 VAL B N 1
ATOM 10878 C CA . VAL B 1 679 ? 3.18 -24.562 9.312 1 91.94 679 VAL B CA 1
ATOM 10879 C C . VAL B 1 679 ? 3.146 -23.094 9.766 1 91.94 679 VAL B C 1
ATOM 10881 O O . VAL B 1 679 ? 3.586 -22.203 9.039 1 91.94 679 VAL B O 1
ATOM 10884 N N . VAL B 1 680 ? 2.656 -22.828 10.953 1 89.81 680 VAL B N 1
ATOM 10885 C CA . VAL B 1 680 ? 2.686 -21.484 11.523 1 89.81 680 VAL B CA 1
ATOM 10886 C C . VAL B 1 680 ? 3.912 -21.328 12.422 1 89.81 680 VAL B C 1
ATOM 10888 O O . VAL B 1 680 ? 3.992 -21.953 13.484 1 89.81 680 VAL B O 1
ATOM 10891 N N . VAL B 1 681 ? 4.82 -20.5 12.039 1 91.44 681 VAL B N 1
ATOM 10892 C CA . VAL B 1 681 ? 6.078 -20.328 12.75 1 91.44 681 VAL B CA 1
ATOM 10893 C C . VAL B 1 681 ? 5.996 -19.078 13.633 1 91.44 681 VAL B C 1
ATOM 10895 O O . VAL B 1 681 ? 5.715 -17.984 13.141 1 91.44 681 VAL B O 1
ATOM 10898 N N . HIS B 1 682 ? 6.305 -19.203 14.875 1 87.81 682 HIS B N 1
ATOM 10899 C CA . HIS B 1 682 ? 6.207 -18.109 15.836 1 87.81 682 HIS B CA 1
ATOM 10900 C C . HIS B 1 682 ? 7.586 -17.547 16.156 1 87.81 682 HIS B C 1
ATOM 10902 O O . HIS B 1 682 ? 8.602 -18.203 15.93 1 87.81 682 HIS B O 1
ATOM 10908 N N . LYS B 1 683 ? 7.543 -16.234 16.688 1 86 683 LYS B N 1
ATOM 10909 C CA . LYS B 1 683 ? 8.773 -15.625 17.156 1 86 683 LYS B CA 1
ATOM 10910 C C . LYS B 1 683 ? 9.172 -16.172 18.531 1 86 683 LYS B C 1
ATOM 10912 O O . LYS B 1 683 ? 8.312 -16.578 19.312 1 86 683 LYS B O 1
ATOM 10917 N N . LYS B 1 684 ? 10.438 -16.125 18.734 1 81.44 684 LYS B N 1
ATOM 10918 C CA . LYS B 1 684 ? 10.922 -16.547 20.047 1 81.44 684 LYS B CA 1
ATOM 10919 C C . LYS B 1 684 ? 10.656 -15.484 21.109 1 81.44 684 LYS B C 1
ATOM 10921 O O . LYS B 1 684 ? 10.945 -14.305 20.906 1 81.44 684 LYS B O 1
ATOM 10926 N N . TYR B 1 685 ? 9.695 -15.617 21.938 1 66.31 685 TYR B N 1
ATOM 10927 C CA . TYR B 1 685 ? 9.461 -14.633 23 1 66.31 685 TYR B CA 1
ATOM 10928 C C . TYR B 1 685 ? 10.555 -14.703 24.062 1 66.31 685 TYR B C 1
ATOM 10930 O O . TYR B 1 685 ? 10.93 -15.789 24.484 1 66.31 685 TYR B O 1
ATOM 10938 N N . ARG B 1 686 ? 11.477 -13.758 24.141 1 53.91 686 ARG B N 1
ATOM 10939 C CA . ARG B 1 686 ? 12.383 -13.703 25.281 1 53.91 686 ARG B CA 1
ATOM 10940 C C . ARG B 1 686 ? 11.625 -13.383 26.562 1 53.91 686 ARG B C 1
ATOM 10942 O O . ARG B 1 686 ? 10.82 -12.445 26.594 1 53.91 686 ARG B O 1
ATOM 10949 N N . SER B 1 687 ? 11.383 -14.266 27.422 1 43.66 687 SER B N 1
ATOM 10950 C CA . SER B 1 687 ? 10.969 -13.984 28.797 1 43.66 687 SER B CA 1
ATOM 10951 C C . SER B 1 687 ? 11.82 -12.883 29.406 1 43.66 687 SER B C 1
ATOM 10953 O O . SER B 1 687 ? 13.039 -13.023 29.531 1 43.66 687 SER B O 1
ATOM 10955 N N . LEU B 1 688 ? 11.617 -11.648 29.141 1 40.41 688 LEU B N 1
ATOM 10956 C CA . LEU B 1 688 ? 12.211 -10.703 30.078 1 40.41 688 LEU B CA 1
ATOM 10957 C C . LEU B 1 688 ? 11.898 -11.094 31.516 1 40.41 688 LEU B C 1
ATOM 10959 O O . LEU B 1 688 ? 10.734 -11.102 31.938 1 40.41 688 LEU B O 1
ATOM 10963 N N . ILE B 1 689 ? 12.555 -12 32.062 1 34.59 689 ILE B N 1
ATOM 10964 C CA . ILE B 1 689 ? 12.602 -12.078 33.531 1 34.59 689 ILE B CA 1
ATOM 10965 C C . ILE B 1 689 ? 12.977 -10.719 34.094 1 34.59 689 ILE B C 1
ATOM 10967 O O . ILE B 1 689 ? 14.102 -10.242 33.906 1 34.59 689 ILE B O 1
ATOM 10971 N N . THR B 1 690 ? 12.164 -9.727 34.125 1 34.91 690 THR B N 1
ATOM 10972 C CA . THR B 1 690 ? 12.359 -8.711 35.156 1 34.91 690 THR B CA 1
ATOM 10973 C C . THR B 1 690 ? 12.453 -9.367 36.531 1 34.91 690 THR B C 1
ATOM 10975 O O . THR B 1 690 ? 11.508 -10 37 1 34.91 690 THR B O 1
ATOM 10978 N N . GLY B 1 691 ? 13.562 -9.992 36.875 1 30.3 691 GLY B N 1
ATOM 10979 C CA . GLY B 1 691 ? 13.922 -10.141 38.281 1 30.3 691 GLY B CA 1
ATOM 10980 C C . GLY B 1 691 ? 13.695 -8.875 39.094 1 30.3 691 GLY B C 1
ATOM 10981 O O . GLY B 1 691 ? 14.477 -7.93 39 1 30.3 691 GLY B O 1
ATOM 10982 N N . LEU B 1 692 ? 12.523 -8.32 39.219 1 31 692 LEU B N 1
ATOM 10983 C CA . LEU B 1 692 ? 12.234 -7.512 40.406 1 31 692 LEU B CA 1
ATOM 10984 C C . LEU B 1 692 ? 12.57 -8.273 41.688 1 31 692 LEU B C 1
ATOM 10986 O O . LEU B 1 692 ? 11.961 -9.297 41.969 1 31 692 LEU B O 1
ATOM 10990 N N . HIS B 1 693 ? 13.914 -8.453 42 1 24.5 693 HIS B N 1
ATOM 10991 C CA . HIS B 1 693 ? 14.305 -8.609 43.375 1 24.5 693 HIS B CA 1
ATOM 10992 C C . HIS B 1 693 ? 13.594 -7.594 44.281 1 24.5 693 HIS B C 1
ATOM 10994 O O . HIS B 1 693 ? 13.586 -6.398 43.969 1 24.5 693 HIS B O 1
ATOM 11000 N N . THR B 1 694 ? 12.516 -7.98 44.938 1 26.03 694 THR B N 1
ATOM 11001 C CA . THR B 1 694 ? 12.008 -7.516 46.219 1 26.03 694 THR B CA 1
ATOM 11002 C C . THR B 1 694 ? 13.141 -7.383 47.219 1 26.03 694 THR B C 1
ATOM 11004 O O . THR B 1 694 ? 13.719 -8.383 47.656 1 26.03 694 THR B O 1
ATOM 11007 N N . ASP B 1 695 ? 14.289 -6.707 46.875 1 21.88 695 ASP B N 1
ATOM 11008 C CA . ASP B 1 695 ? 14.758 -6.117 48.125 1 21.88 695 ASP B CA 1
ATOM 11009 C C . ASP B 1 695 ? 13.914 -4.91 48.531 1 21.88 695 ASP B C 1
ATOM 11011 O O . ASP B 1 695 ? 13.477 -4.148 47.656 1 21.88 695 ASP B O 1
#

Foldseek 3Di:
DPPPCDQFNDKAQCQQVQCVVQVLVLQDRRAHEHEAQDKGKMKTQGPDDQPPLKDKWKWKFFDPVSLDIFTEDDDDDDLAHKHWHWDDDDRMIMIMIHGHLLDFWHKMWMKMFTADNVGDTPDIDTPHMYTYFHGLCRPPHFQPDPDVLLCCVQQVDQKAWDWDDFLVDIDIAIAGLLLSPHCNLVLLVVLQCFFPVCVVPVSVSRVCNSDVFSSLQSLLQQCEPVPGLHQAHEDFDDDQVVADDALQHRYQVVSSVVCVVVVSHYHDHHDQVNSQSNSSSSCSSRPWRKFKKKWAFFKQDQPLLLAAEFEAEPLRDTPPPDPRHIFTFRMGMWMWTFGHDPVDDPPQGTTFTWGSGQRDDWPRTRIWDSHRLRCLAQLVQPDPDPSSRRNSGAFGKYWYWYQYPVRDIDTFDIGGQRGGHQIWTADSVDRDIDRPSNSRYPPGPDPSRVVSVVVNPNPPPPPPVPPQPPWQKDWDKDWDQAAQAAKTKIKIKIFGQAQAKWKKKKKKWKFAAGSRGHTQGTQDIDIDIDIAGHGGMDIDMDIGGNVRHLVRHDLQQKMKMKMWIATPPHPGIHIDMDIHHHDYDAKDKDWDDAAAAQDKTKIKIKDFAQHQAKWPFKKKWKDKNQWDHTDIDTDPDIAHHRRMDMDMDMTGGHDAAKMKMKMFMDTPRHGSHIYMDIHGYHYDDPPPPPPPPPD/DPPPCDQFNDKAQCQQVQCVVQVLVLQDRRAHEHEAQDKGKMKTQGPDDQPPLKDKWKWKFFDPVSLDIFTEDDDDDDLAHKHWHWDDDDRMIMIMIHGHLLDFWHKMWMKMFIADNVGDTPDIDTPHMYTYFHGLCRPPHFQPDPDVLLCCVQFVDQKAWDWDDFLVDIDIAIEGLLLSPHCNLVLLVVLQCFFPVCVVPVSVSRVCNSDVFSSLQSLLQQCEPVPGLHQAHEDFDDDQVVADDALQHRYQVVSSVVCVVVVSHYHDHHDQVNSQSNSSSSCSSRPWRKFKKKWAFFKQDQPLLLAAEFEAEPLRDTPPPDPRHIFTFRMGMWMWTFGHDPVDDPPQGTTFTWGSGQRDDWPRTRIWDSHRLRCLAQLVQPDPDPSSRRNSGAFGKYWYWYQYPVRDIDTADIGGQRGTHQIWTADSVDRDIDRPSNSRYPPGPDPSRVVSVVVNPNPPPPPPVPPQPPWQKDWDKDWDQAAQAAKTKIKIKIFGQDQAKFKKKKKKWKFAAGSRGHGQGTQDIDIDIDIAGHGGMDIDMDIGGNVRHLVGHDLQQKMKMKMWIATPPHPGIHIDMDIHHHDYDAKDKDWDDAAAAQDKTKIKIKDFAQHQAKWPFKKKWKDKNQWDHTDIDTDPDIAHHRRMDMDMDMTGGHDAAKMKMKMFMDTPRHGSHIYMDIHGYHYDDPPPPPPPPPD

Solvent-accessible surface area (backbone atoms only — not comparable to full-atom values): 71852 Å² total; per-residue (Å²): 129,80,79,78,76,60,56,66,72,44,75,44,61,45,16,61,62,40,6,53,75,46,73,31,40,74,47,38,52,77,56,32,38,43,28,36,44,47,69,45,52,33,39,36,35,32,78,53,78,78,57,88,74,42,46,79,44,42,38,38,28,31,52,97,79,46,64,42,76,45,74,41,36,71,46,96,57,61,80,79,43,43,20,31,48,76,41,76,23,58,51,28,38,39,35,38,41,34,45,16,40,63,46,56,42,43,53,39,35,42,34,42,30,37,28,40,76,89,69,44,77,74,43,78,46,72,84,44,59,34,38,35,28,48,28,30,76,29,64,79,19,56,31,42,52,84,39,61,62,54,44,43,51,21,45,66,45,40,61,49,58,46,63,44,60,37,66,90,52,71,42,78,42,73,34,32,30,27,33,39,41,83,62,38,54,59,49,46,53,48,50,56,59,53,29,71,60,23,69,73,39,48,54,63,40,49,66,44,41,36,36,65,65,54,46,51,32,50,46,19,33,32,39,20,30,73,91,56,59,8,40,26,32,73,59,93,64,83,78,44,85,93,43,43,50,46,71,66,61,54,46,29,47,67,52,55,49,49,11,57,76,58,70,49,38,56,34,48,36,23,42,40,61,50,32,16,44,38,43,36,22,44,42,17,49,45,30,34,34,28,45,58,35,21,32,11,30,19,36,41,44,74,85,69,70,46,44,30,61,43,47,22,33,88,83,68,41,74,61,74,80,62,93,85,55,46,41,55,16,32,43,44,35,24,25,34,37,40,32,56,41,86,91,50,66,92,77,41,47,43,49,18,36,34,28,20,49,75,77,50,72,46,95,86,35,30,24,36,33,50,18,31,35,53,29,42,36,63,27,49,49,86,45,75,27,61,28,57,59,58,35,18,21,44,58,18,31,39,35,38,29,35,36,43,96,87,64,51,76,39,81,56,47,78,43,76,73,67,30,39,30,66,21,32,31,61,34,78,90,46,97,43,83,33,76,49,41,72,57,46,32,52,61,84,91,38,70,66,32,51,50,27,50,42,65,55,61,44,74,64,69,66,70,65,79,66,69,68,65,77,61,48,62,46,72,49,80,47,64,75,84,44,46,58,56,47,66,46,60,37,37,37,35,41,34,24,73,31,92,54,70,42,57,31,40,39,37,38,38,33,26,16,29,43,55,68,56,45,79,63,32,79,53,46,73,48,74,47,81,43,76,32,48,48,66,33,69,43,76,46,78,46,76,46,47,38,86,53,38,62,78,28,42,54,88,65,33,26,37,36,35,40,38,38,38,42,32,83,90,52,102,52,50,47,75,44,75,48,79,48,62,38,46,74,72,63,41,46,53,43,44,69,63,86,44,35,41,74,35,80,40,50,37,38,40,32,43,62,38,71,32,87,52,62,35,40,70,32,35,36,40,37,32,18,59,50,41,40,72,80,43,76,45,75,48,84,65,65,43,41,51,67,27,74,50,74,50,78,49,75,48,41,28,72,42,65,43,83,32,50,44,38,38,32,34,35,33,77,79,49,56,62,32,44,28,61,34,46,42,61,27,34,77,76,77,75,78,76,73,75,77,74,69,86,119,129,82,79,78,77,59,55,69,71,44,76,44,63,46,15,60,62,38,6,52,76,46,73,30,41,72,48,37,53,77,56,32,39,42,26,36,44,48,69,46,52,34,37,36,34,33,77,53,78,78,57,86,73,43,46,78,45,42,38,38,28,31,53,97,80,47,64,41,76,45,74,42,37,72,46,96,58,62,81,81,43,43,21,32,47,75,42,76,26,59,51,27,37,38,35,37,39,34,46,17,42,64,46,56,44,44,53,36,36,43,33,42,31,36,26,40,78,88,69,44,78,74,42,78,46,72,84,45,60,36,37,35,28,47,25,30,76,28,66,78,18,55,32,42,51,86,39,58,62,53,44,43,49,21,46,66,44,42,62,49,58,46,63,45,59,37,66,89,53,69,41,78,41,72,34,32,32,26,34,40,41,83,60,39,54,57,48,46,52,47,51,55,57,54,30,72,60,23,68,73,39,49,53,62,40,48,68,44,41,36,37,66,64,55,44,51,31,49,45,20,34,34,38,20,29,72,90,56,59,8,41,25,33,74,62,92,62,84,79,45,84,93,45,42,51,48,71,66,61,54,47,30,46,66,50,54,50,50,12,57,75,59,70,50,40,55,33,48,36,22,42,40,61,51,33,15,44,39,43,36,23,45,41,17,50,46,29,33,36,28,45,59,35,21,32,11,30,20,37,42,43,73,86,69,69,48,43,30,61,44,49,21,35,89,83,68,44,73,62,74,80,62,96,83,56,45,41,55,17,32,42,46,35,25,25,34,35,38,31,56,41,87,91,49,68,90,77,42,46,42,49,19,37,35,28,20,48,73,78,49,72,46,96,86,35,31,23,38,33,49,17,31,36,54,28,44,36,64,28,48,49,87,46,76,27,60,28,58,57,59,37,18,22,44,58,19,32,40,36,37,29,35,37,42,94,87,63,52,75,40,81,54,47,77,43,78,74,66,28,39,29,68,21,31,30,62,34,77,89,45,99,42,83,34,75,49,40,70,57,45,31,55,61,84,89,39,68,64,33,52,50,28,50,41,65,55,62,43,74,65,70,66,70,65,81,64,69,68,65,77,60,45,62,44,72,49,79,47,65,74,82,44,44,56,56,47,65,46,59,37,37,38,35,40,34,25,71,31,91,53,69,41,58,31,40,40,39,38,38,34,25,17,29,42,56,69,57,45,80,61,32,80,52,46,76,50,74,47,81,43,77,32,48,48,66,33,70,41,78,45,78,47,76,46,46,40,87,53,38,62,77,27,41,54,88,67,32,25,36,37,36,40,38,38,38,42,33,82,88,52,101,53,50,46,72,44,74,48,78,46,61,38,45,73,72,62,40,46,53,44,45,69,63,86,44,33,40,74,36,80,41,50,37,38,40,34,46,62,38,71,32,86,53,63,36,40,69,32,35,35,40,36,33,18,59,49,41,40,71,82,42,76,46,74,48,85,64,64,42,42,51,67,27,74,50,73,50,75,48,75,46,42,28,70,42,64,43,82,34,50,43,38,37,34,34,35,34,77,80,51,57,63,31,44,27,62,35,47,44,61,25,34,76,78,77,76,78,75,72,75,74,73,71,86,118